Protein AF-0000000075305265 (afdb_homodimer)

Sequence (1398 aa):
TTNHLHTLHSSHLTTKARKENSKLREEAMYVAWEDLTVVIPNFGEGATKRLLNGVNGCGEPNRILAVMGPSGSGKSTLLDALAGRLAGNVVMSGKVLVNGKKRRLDFGAAAYVTQEDVLLGTLTVRESISYSAHLRLPSKLTRGEISDIVEATITDMGLQECSDRTIGNWHLRGISGGEKKRLSIALEVLTKPSLLFLDEPTSGLDSASAFFVVQILRNIASSGKTVISSIHQPSGEVFALFDDLLLLSGGETVYFGEAESATKFFGEAGFPCPSRRNPSDHFLRCVNSDFDDVTATLVESRRIQISSFSLCQLHETTNTLDPLDDTPAAEIRTTLVRKFKCSEYAAASRARIQGIALLEGIVTERKSGSQTNWWKQLRILTRRSFINMCRDLGYYWMRIAVYIVLSICVGSIFFNVGRNHTNVMNTAACGGFMAGFMTFMSIGGFQSFIEEMKVFTRERLNGYYGVAVYTVSNLLSSLPFIILMCLSTSSITIYMVKFQSGGSHFFYNCLDLIFAITTVESCMMMIASVVPNFLMGVMLGAGYIGIMVLSAGFFRFFPDLPVVFWRYPVSYINYGAWALQGAFKNEMIGVEYDSPLPLVPKMKGELILQTVLGVNPASSKWLDLAVVMMILIGYRILFFAILKFREKVFPIIHMLYTKRTLSHIRKRPSFRRMTPFPSKRYHVHHALSSQEGLNSPLHTTNHLHTLHSSHLTTKARKENSKLREEAMYVAWEDLTVVIPNFGEGATKRLLNGVNGCGEPNRILAVMGPSGSGKSTLLDALAGRLAGNVVMSGKVLVNGKKRRLDFGAAAYVTQEDVLLGTLTVRESISYSAHLRLPSKLTRGEISDIVEATITDMGLQECSDRTIGNWHLRGISGGEKKRLSIALEVLTKPSLLFLDEPTSGLDSASAFFVVQILRNIASSGKTVISSIHQPSGEVFALFDDLLLLSGGETVYFGEAESATKFFGEAGFPCPSRRNPSDHFLRCVNSDFDDVTATLVESRRIQISSFSLCQLHETTNTLDPLDDTPAAEIRTTLVRKFKCSEYAAASRARIQGIALLEGIVTERKSGSQTNWWKQLRILTRRSFINMCRDLGYYWMRIAVYIVLSICVGSIFFNVGRNHTNVMNTAACGGFMAGFMTFMSIGGFQSFIEEMKVFTRERLNGYYGVAVYTVSNLLSSLPFIILMCLSTSSITIYMVKFQSGGSHFFYNCLDLIFAITTVESCMMMIASVVPNFLMGVMLGAGYIGIMVLSAGFFRFFPDLPVVFWRYPVSYINYGAWALQGAFKNEMIGVEYDSPLPLVPKMKGELILQTVLGVNPASSKWLDLAVVMMILIGYRILFFAILKFREKVFPIIHMLYTKRTLSHIRKRPSFRRMTPFPSKRYHVHHALSSQEGLNSPLH

Secondary structure (DSSP, 8-state):
--HHHHHHHHHHHHHHHHHHHHHHHHT---EEEEEEEEEE---SSSPPEEEEEEEEEEE-TTEEEEEE-STTSSHHHHHHHHHT---TT-EEEEEEEETTEE----TTTEEEE-SS----TTSBHHHHHHHHHHHHS-TTS-HHHHHHHHHHHHHHTT-STTTTSB---SSS----HHHHHHHHHHHHHTT--SEEEEESTTTT--HHHHHHHHHHHHHHHHTT-EEEEEESS--HHHHTT-SEEEEEETTEEEEEEEHHHHHHHHHHTT-PPPTTS-HHHHHHHHH-THHHHHHHHHHHHHHHHHTTS-SSGGGTTT----GGGGS-HHHHHHHHHHHHHTSHHHHHHHHHHHHHHT----------S--S-HHHHHHHHHHHHHHHHHH-IIIIIHHHHHHHHHHHHHHHHTTT--SSTTHHHHHHHHHHHIIIIIHHGGGGGHHHHHHHHHHHHHHHHTT-S-HHHHHHHHHHHHHHHHHHHHHHHHHHHHHHHT----HHHHHHHHHHHHHHHHHHHHHHHHHHHH-SSHHHHHHHHHHHHHHHHHTTSSSS-GGGS-TEETTEEHHHH-HHHHHHHHHHHHHHTT-EEPPSSTTSPPEEHHHHIIIII---TTS-HHHHHHHHHHHHHHHHHHHHHHHHHHHHHHHHHHHHHHHHHHHHHTTSHHHH--S---------------------S--/--HHHHHHHHHHHHHHHHHHHHHHHHT---EEEEEEEEEE---SSSPPEEEEEEEEEEE-TTEEEEEE-STTSSHHHHHHHHHT---TT-EEEEEEEETTEE----TTTEEEE-SS----TTSBHHHHHHHHHHHHS-TTS-HHHHHHHHHHHHHHTT-STTTTSB---SSS----HHHHHHHHHHHHHTT--SEEEEESTTTT--HHHHHHHHHHHHHHHHTT-EEEEEESS--HHHHTT-SEEEEEETTEEEEEEEHHHHHHHHHHTT-PPPTTS-HHHHHHHHH-THHHHHHHHHHHHHHHHHTTS-SSGGGTS-----GGGGS-HHHHHHHHHHHHHTSHHHHHHHHHHHHHHT----------S--S-HHHHHHHHHHHHHHHHHH-IIIIIHHHHHHHHHHHHHHHHTTT--SSTTHHHHHHHHHHHIIIIIHHGGGGGHHHHHHHHHHHHHHHHTT-S-HHHHHHHHHHHHHHHHHHHHHHHHHHHHHHHT----HHHHHHHHHHHHHHHHHHHHHHHHHHHH-SSHHHHHHHHHHHHHHHHHTTSSSS-GGGS-TEETTEEHHHH-HHHHHHHHHHHHHHTT-EEPPSSTTSPPEEHHHHIIIII---TTS-HHHHHHHHHHHHHHHHHHHHHHHHHHHHHHHHHHHHHHHHHHHHHTTSHHHH--S------------------------

Nearest PDB structures (foldseek):
  8wto-assembly1_B  TM=7.855E-01  e=8.624E-37  Arabidopsis thaliana
  8wtm-assembly1_A  TM=7.825E-01  e=1.343E-36  Arabidopsis thaliana
  7p05-assembly1_A  TM=8.556E-01  e=1.406E-29  Saccharomyces cerevisiae S288C
  9iul-assembly1_A  TM=8.216E-01  e=2.731E-30  Candida albicans SC5314
  8wbx-assembly1_B  TM=8.881E-01  e=3.410E-26  Arabidopsis thaliana

Radius of gyration: 37.92 Å; Cα contacts (8 Å, |Δi|>4): 2151; chains: 2; bounding box: 125×160×128 Å

InterPro domains:
  IPR003439 ABC transporter-like, ATP-binding domain [PF00005] (52-203)
  IPR003439 ABC transporter-like, ATP-binding domain [PS50893] (31-275)
  IPR003593 AAA+ ATPase domain [SM00382] (61-252)
  IPR013525 ABC-2 type transporter, transmembrane domain [PF01061] (377-587)
  IPR017871 ABC transporter-like, conserved site [PS00211] (175-189)
  IPR027417 P-loop containing nucleoside triphosphate hydrolase [G3DSA:3.40.50.300] (16-269)
  IPR027417 P-loop containing nucleoside triphosphate hydrolase [SSF52540] (33-269)
  IPR043926 ABC transporter family G domain [PF19055] (232-287)
  IPR052215 Plant ABC transporter G [PTHR48042] (11-662)

Organism: NCBI:txid81985

Structure (mmCIF, N/CA/C/O backbone):
data_AF-0000000075305265-model_v1
#
loop_
_entity.id
_entity.type
_entity.pdbx_description
1 polymer 'ABC transporter domain-containing protein'
#
loop_
_atom_site.group_PDB
_atom_site.id
_atom_site.type_symbol
_atom_site.label_atom_id
_atom_site.label_alt_id
_atom_site.label_comp_id
_atom_site.label_asym_id
_atom_site.label_entity_id
_atom_site.label_seq_id
_atom_site.pdbx_PDB_ins_code
_atom_site.Cartn_x
_atom_site.Cartn_y
_atom_site.Cartn_z
_atom_site.occupancy
_atom_site.B_iso_or_equiv
_atom_site.auth_seq_id
_atom_site.auth_comp_id
_atom_site.auth_asym_id
_atom_site.auth_atom_id
_atom_site.pdbx_PDB_model_num
ATOM 1 N N . THR A 1 1 ? -64.125 41.469 0.299 1 29.23 1 THR A N 1
ATOM 2 C CA . THR A 1 1 ? -63.719 40.125 -0.119 1 29.23 1 THR A CA 1
ATOM 3 C C . THR A 1 1 ? -62.219 40.031 -0.393 1 29.23 1 THR A C 1
ATOM 5 O O . THR A 1 1 ? -61.688 38.938 -0.528 1 29.23 1 THR A O 1
ATOM 8 N N . THR A 1 2 ? -61.594 41.188 -0.633 1 38.91 2 THR A N 1
ATOM 9 C CA . THR A 1 2 ? -60.156 41.25 -0.996 1 38.91 2 THR A CA 1
ATOM 10 C C . THR A 1 2 ? -59.281 41.094 0.234 1 38.91 2 THR A C 1
ATOM 12 O O . THR A 1 2 ? -58.156 40.625 0.125 1 38.91 2 THR A O 1
ATOM 15 N N . ASN A 1 3 ? -59.75 41.531 1.461 1 41.5 3 ASN A N 1
ATOM 16 C CA . ASN A 1 3 ? -58.906 41.469 2.648 1 41.5 3 ASN A CA 1
ATOM 17 C C . ASN A 1 3 ? -58.75 40.062 3.148 1 41.5 3 ASN A C 1
ATOM 19 O O . ASN A 1 3 ? -57.844 39.75 3.938 1 41.5 3 ASN A O 1
ATOM 23 N N . HIS A 1 4 ? -59.75 39.156 2.877 1 42.22 4 HIS A N 1
ATOM 24 C CA . HIS A 1 4 ? -59.656 37.781 3.379 1 42.22 4 HIS A CA 1
ATOM 25 C C . HIS A 1 4 ? -58.625 36.969 2.619 1 42.22 4 HIS A C 1
ATOM 27 O O . HIS A 1 4 ? -58.188 35.938 3.1 1 42.22 4 HIS A O 1
ATOM 33 N N . LEU A 1 5 ? -58.312 37.406 1.33 1 42.44 5 LEU A N 1
ATOM 34 C CA . LEU A 1 5 ? -57.375 36.594 0.562 1 42.44 5 LEU A CA 1
ATOM 35 C C . LEU A 1 5 ? -55.969 36.812 1.04 1 42.44 5 LEU A C 1
ATOM 37 O O . LEU A 1 5 ? -55.125 35.906 0.967 1 42.44 5 LEU A O 1
ATOM 41 N N . HIS A 1 6 ? -55.656 38.031 1.61 1 44.06 6 HIS A N 1
ATOM 42 C CA . HIS A 1 6 ? -54.281 38.25 2.027 1 44.06 6 HIS A CA 1
ATOM 43 C C . HIS A 1 6 ? -53.938 37.5 3.307 1 44.06 6 HIS A C 1
ATOM 45 O O . HIS A 1 6 ? -52.812 37.094 3.518 1 44.06 6 HIS A O 1
ATOM 51 N N . THR A 1 7 ? -54.969 37.281 4.195 1 45.94 7 THR A N 1
ATOM 52 C CA . THR A 1 7 ? -54.688 36.594 5.457 1 45.94 7 THR A CA 1
ATOM 53 C C . THR A 1 7 ? -54.5 35.094 5.23 1 45.94 7 THR A C 1
ATOM 55 O O . THR A 1 7 ? -53.688 34.469 5.898 1 45.94 7 THR A O 1
ATOM 58 N N . LEU A 1 8 ? -55.188 34.469 4.211 1 46.34 8 LEU A N 1
ATOM 59 C CA . LEU A 1 8 ? -55.031 33.062 3.969 1 46.34 8 LEU A CA 1
ATOM 60 C C . LEU A 1 8 ? -53.688 32.75 3.324 1 46.34 8 LEU A C 1
ATOM 62 O O . LEU A 1 8 ? -53.062 31.734 3.605 1 46.34 8 LEU A O 1
ATOM 66 N N . HIS A 1 9 ? -53.219 33.719 2.463 1 47 9 HIS A N 1
ATOM 67 C CA . HIS A 1 9 ? -51.906 33.5 1.849 1 47 9 HIS A CA 1
ATOM 68 C C . HIS A 1 9 ? -50.781 33.625 2.871 1 47 9 HIS A C 1
ATOM 70 O O . HIS A 1 9 ? -49.781 32.906 2.826 1 47 9 HIS A O 1
ATOM 76 N N . SER A 1 10 ? -51 34.531 3.865 1 46.38 10 SER A N 1
ATOM 77 C CA . SER A 1 10 ? -50 34.688 4.902 1 46.38 10 SER A CA 1
ATOM 78 C C . SER A 1 10 ? -50 33.531 5.875 1 46.38 10 SER A C 1
ATOM 80 O O . SER A 1 10 ? -48.938 33.062 6.32 1 46.38 10 SER A O 1
ATOM 82 N N . SER A 1 11 ? -51.188 32.938 6.133 1 49.69 11 SER A N 1
ATOM 83 C CA . SER A 1 11 ? -51.25 31.781 7.027 1 49.69 11 SER A CA 1
ATOM 84 C C . SER A 1 11 ? -50.688 30.531 6.379 1 49.69 11 SER A C 1
ATOM 86 O O . SER A 1 11 ? -50.031 29.719 7.043 1 49.69 11 SER A O 1
ATOM 88 N N . HIS A 1 12 ? -50.875 30.391 5.074 1 51.62 12 HIS A N 1
ATOM 89 C CA . HIS A 1 12 ? -50.312 29.234 4.379 1 51.62 12 HIS A CA 1
ATOM 90 C C . HIS A 1 12 ? -48.781 29.344 4.285 1 51.62 12 HIS A C 1
ATOM 92 O O . HIS A 1 12 ? -48.094 28.344 4.406 1 51.62 12 HIS A O 1
ATOM 98 N N . LEU A 1 13 ? -48.344 30.578 4.062 1 47.66 13 LEU A N 1
ATOM 99 C CA . LEU A 1 13 ? -46.906 30.766 4.035 1 47.66 13 LEU A CA 1
ATOM 100 C C . LEU A 1 13 ? -46.281 30.562 5.422 1 47.66 13 LEU A C 1
ATOM 102 O O . LEU A 1 13 ? -45.219 29.984 5.559 1 47.66 13 LEU A O 1
ATOM 106 N N . THR A 1 14 ? -47.031 31.016 6.441 1 49.75 14 THR A N 1
ATOM 107 C CA . THR A 1 14 ? -46.562 30.812 7.805 1 49.75 14 THR A CA 1
ATOM 108 C C . THR A 1 14 ? -46.656 29.344 8.203 1 49.75 14 THR A C 1
ATOM 110 O O . THR A 1 14 ? -45.812 28.828 8.914 1 49.75 14 THR A O 1
ATOM 113 N N . THR A 1 15 ? -47.656 28.688 7.738 1 50.25 15 THR A N 1
ATOM 114 C CA . THR A 1 15 ? -47.781 27.281 8.07 1 50.25 15 THR A CA 1
ATOM 115 C C . THR A 1 15 ? -46.75 26.453 7.324 1 50.25 15 THR A C 1
ATOM 117 O O . THR A 1 15 ? -46.219 25.469 7.852 1 50.25 15 THR A O 1
ATOM 120 N N . LYS A 1 16 ? -46.469 26.844 6.066 1 47.97 16 LYS A N 1
ATOM 121 C CA . LYS A 1 16 ? -45.406 26.172 5.32 1 47.97 16 LYS A CA 1
ATOM 122 C C . LYS A 1 16 ? -44.031 26.469 5.914 1 47.97 16 LYS A C 1
ATOM 124 O O . LYS A 1 16 ? -43.188 25.562 6.023 1 47.97 16 LYS A O 1
ATOM 129 N N . ALA A 1 17 ? -43.812 27.766 6.266 1 45.06 17 ALA A N 1
ATOM 130 C CA . ALA A 1 17 ? -42.562 28.109 6.957 1 45.06 17 ALA A CA 1
ATOM 131 C C . ALA A 1 17 ? -42.5 27.422 8.312 1 45.06 17 ALA A C 1
ATOM 133 O O . ALA A 1 17 ? -41.438 26.922 8.695 1 45.06 17 ALA A O 1
ATOM 134 N N . ARG A 1 18 ? -43.562 27.406 9.023 1 47.66 18 ARG A N 1
ATOM 135 C CA . ARG A 1 18 ? -43.594 26.688 10.289 1 47.66 18 ARG A CA 1
ATOM 136 C C . ARG A 1 18 ? -43.406 25.188 10.055 1 47.66 18 ARG A C 1
ATOM 138 O O . ARG A 1 18 ? -42.75 24.516 10.844 1 47.66 18 ARG A O 1
ATOM 145 N N . LYS A 1 19 ? -44.094 24.656 9.023 1 48.81 19 LYS A N 1
ATOM 146 C CA . LYS A 1 19 ? -43.906 23.25 8.695 1 48.81 19 LYS A CA 1
ATOM 147 C C . LYS A 1 19 ? -42.5 22.953 8.227 1 48.81 19 LYS A C 1
ATOM 149 O O . LYS A 1 19 ? -41.906 21.922 8.578 1 48.81 19 LYS A O 1
ATOM 154 N N . GLU A 1 20 ? -42.062 23.812 7.309 1 47.56 20 GLU A N 1
ATOM 155 C CA . GLU A 1 20 ? -40.656 23.672 6.895 1 47.56 20 GLU A CA 1
ATOM 156 C C . GLU A 1 20 ? -39.719 23.812 8.078 1 47.56 20 GLU A C 1
ATOM 158 O O . GLU A 1 20 ? -38.75 23.078 8.203 1 47.56 20 GLU A O 1
ATOM 163 N N . ASN A 1 21 ? -39.969 24.938 8.898 1 46.03 21 ASN A N 1
ATOM 164 C CA . ASN A 1 21 ? -39.219 25.078 10.141 1 46.03 21 ASN A CA 1
ATOM 165 C C . ASN A 1 21 ? -39.469 23.891 11.062 1 46.03 21 ASN A C 1
ATOM 167 O O . ASN A 1 21 ? -38.531 23.453 11.773 1 46.03 21 ASN A O 1
ATOM 171 N N . SER A 1 22 ? -40.688 23.5 11.125 1 48.56 22 SER A N 1
ATOM 172 C CA . SER A 1 22 ? -40.969 22.328 11.953 1 48.56 22 SER A CA 1
ATOM 173 C C . SER A 1 22 ? -40.281 21.094 11.414 1 48.56 22 SER A C 1
ATOM 175 O O . SER A 1 22 ? -39.781 20.266 12.18 1 48.56 22 SER A O 1
ATOM 177 N N . LYS A 1 23 ? -40.344 20.984 10.156 1 48.91 23 LYS A N 1
ATOM 178 C CA . LYS A 1 23 ? -39.688 19.844 9.531 1 48.91 23 LYS A CA 1
ATOM 179 C C . LYS A 1 23 ? -38.156 19.938 9.727 1 48.91 23 LYS A C 1
ATOM 181 O O . LYS A 1 23 ? -37.5 18.938 9.93 1 48.91 23 LYS A O 1
ATOM 186 N N . LEU A 1 24 ? -37.688 21.125 9.531 1 49.22 24 LEU A N 1
ATOM 187 C CA . LEU A 1 24 ? -36.281 21.312 9.789 1 49.22 24 LEU A CA 1
ATOM 188 C C . LEU A 1 24 ? -35.938 20.938 11.227 1 49.22 24 LEU A C 1
ATOM 190 O O . LEU A 1 24 ? -34.875 20.375 11.484 1 49.22 24 LEU A O 1
ATOM 194 N N . ARG A 1 25 ? -36.844 21.422 12.203 1 48.56 25 ARG A N 1
ATOM 195 C CA . ARG A 1 25 ? -36.656 21.062 13.602 1 48.56 25 ARG A CA 1
ATOM 196 C C . ARG A 1 25 ? -36.812 19.547 13.789 1 48.56 25 ARG A C 1
ATOM 198 O O . ARG A 1 25 ? -36.188 18.969 14.664 1 48.56 25 ARG A O 1
ATOM 205 N N . GLU A 1 26 ? -37.594 18.984 13.008 1 53.38 26 GLU A N 1
ATOM 206 C CA . GLU A 1 26 ? -37.875 17.562 13.172 1 53.38 26 GLU A CA 1
ATOM 207 C C . GLU A 1 26 ? -36.688 16.703 12.742 1 53.38 26 GLU A C 1
ATOM 209 O O . GLU A 1 26 ? -36.5 15.594 13.242 1 53.38 26 GLU A O 1
ATOM 214 N N . GLU A 1 27 ? -35.719 17.203 12 1 66.44 27 GLU A N 1
ATOM 215 C CA . GLU A 1 27 ? -34.688 16.328 11.492 1 66.44 27 GLU A CA 1
ATOM 216 C C . GLU A 1 27 ? -33.344 16.609 12.195 1 66.44 27 GLU A C 1
ATOM 218 O O . GLU A 1 27 ? -32.344 15.969 11.898 1 66.44 27 GLU A O 1
ATOM 223 N N . ALA A 1 28 ? -33.531 17.344 13.289 1 78.88 28 ALA A N 1
ATOM 224 C CA . ALA A 1 28 ? -32.312 17.688 14.008 1 78.88 28 ALA A CA 1
ATOM 225 C C . ALA A 1 28 ? -31.922 16.609 15.008 1 78.88 28 ALA A C 1
ATOM 227 O O . ALA A 1 28 ? -32.812 16 15.633 1 78.88 28 ALA A O 1
ATOM 228 N N . MET A 1 29 ? -30.688 16.203 14.984 1 85.81 29 MET A N 1
ATOM 229 C CA . MET A 1 29 ? -30.203 15.188 15.906 1 85.81 29 MET A CA 1
ATOM 230 C C . MET A 1 29 ? -29.203 15.781 16.891 1 85.81 29 MET A C 1
ATOM 232 O O . MET A 1 29 ? -28.234 16.422 16.5 1 85.81 29 MET A O 1
ATOM 236 N N . TYR A 1 30 ? -29.594 15.609 18.188 1 89.31 30 TYR A N 1
ATOM 237 C CA . TYR A 1 30 ? -28.703 16.016 19.266 1 89.31 30 TYR A CA 1
ATOM 238 C C . TYR A 1 30 ? -27.938 14.812 19.812 1 89.31 30 TYR A C 1
ATOM 240 O O . TYR A 1 30 ? -28.484 13.711 19.938 1 89.31 30 TYR A O 1
ATOM 248 N N . VAL A 1 31 ? -26.672 15.008 19.969 1 91.38 31 VAL A N 1
ATOM 249 C CA . VAL A 1 31 ? -25.859 13.93 20.531 1 91.38 31 VAL A CA 1
ATOM 250 C C . VAL A 1 31 ? -25.172 14.406 21.812 1 91.38 31 VAL A C 1
ATOM 252 O O . VAL A 1 31 ? -24.672 15.523 21.875 1 91.38 31 VAL A O 1
ATOM 255 N N . ALA A 1 32 ? -25.297 13.656 22.859 1 92.88 32 ALA A N 1
ATOM 256 C CA . ALA A 1 32 ? -24.625 13.93 24.125 1 92.88 32 ALA A CA 1
ATOM 257 C C . ALA A 1 32 ? -23.953 12.68 24.672 1 92.88 32 ALA A C 1
ATOM 259 O O . ALA A 1 32 ? -24.406 11.562 24.406 1 92.88 32 ALA A O 1
ATOM 260 N N . TRP A 1 33 ? -22.891 12.805 25.281 1 92.88 33 TRP A N 1
ATOM 261 C CA . TRP A 1 33 ? -22.203 11.688 25.922 1 92.88 33 TRP A CA 1
ATOM 262 C C . TRP A 1 33 ? -21.766 12.07 27.328 1 92.88 33 TRP A C 1
ATOM 264 O O . TRP A 1 33 ? -21.344 13.203 27.578 1 92.88 33 TRP A O 1
ATOM 274 N N . GLU A 1 34 ? -21.953 11.125 28.203 1 91.5 34 GLU A N 1
ATOM 275 C CA . GLU A 1 34 ? -21.656 11.336 29.609 1 91.5 34 GLU A CA 1
ATOM 276 C C . GLU A 1 34 ? -20.703 10.266 30.141 1 91.5 34 GLU A C 1
ATOM 278 O O . GLU A 1 34 ? -21 9.07 30.047 1 91.5 34 GLU A O 1
ATOM 283 N N . ASP A 1 35 ? -19.625 10.781 30.703 1 90.75 35 ASP A N 1
ATOM 284 C CA . ASP A 1 35 ? -18.641 9.938 31.359 1 90.75 35 ASP A CA 1
ATOM 285 C C . ASP A 1 35 ? -18.203 8.789 30.453 1 90.75 35 ASP A C 1
ATOM 287 O O . ASP A 1 35 ? -18.234 7.621 30.859 1 90.75 35 ASP A O 1
ATOM 291 N N . LEU A 1 36 ? -17.938 9.141 29.312 1 91.75 36 LEU A N 1
ATOM 292 C CA . LEU A 1 36 ? -17.5 8.141 28.344 1 91.75 36 LEU A CA 1
ATOM 293 C C . LEU A 1 36 ? -16.078 7.676 28.625 1 91.75 36 LEU A C 1
ATOM 295 O O . LEU A 1 36 ? -15.148 8.484 28.625 1 91.75 36 LEU A O 1
ATOM 299 N N . THR A 1 37 ? -15.898 6.441 28.953 1 91.06 37 THR A N 1
ATOM 300 C CA . THR A 1 37 ? -14.602 5.848 29.25 1 91.06 37 THR A CA 1
ATOM 301 C C . THR A 1 37 ? -14.336 4.637 28.359 1 91.06 37 THR A C 1
ATOM 303 O O . THR A 1 37 ? -15.203 3.777 28.203 1 91.06 37 THR A O 1
ATOM 306 N N . VAL A 1 38 ? -13.266 4.695 27.672 1 89.38 38 VAL A N 1
ATOM 307 C CA . VAL A 1 38 ? -12.859 3.604 26.797 1 89.38 38 VAL A CA 1
ATOM 308 C C . VAL A 1 38 ? -11.531 3.029 27.281 1 89.38 38 VAL A C 1
ATOM 310 O O . VAL A 1 38 ? -10.555 3.762 27.438 1 89.38 38 VAL A O 1
ATOM 313 N N . VAL A 1 39 ? -11.484 1.7 27.547 1 85.75 39 VAL A N 1
ATOM 314 C CA . VAL A 1 39 ? -10.297 1.062 28.094 1 85.75 39 VAL A CA 1
ATOM 315 C C . VAL A 1 39 ? -9.922 -0.157 27.25 1 85.75 39 VAL A C 1
ATOM 317 O O . VAL A 1 39 ? -10.797 -0.81 26.672 1 85.75 39 VAL A O 1
ATOM 320 N N . ILE A 1 40 ? -8.609 -0.335 27.016 1 79.5 40 ILE A N 1
ATOM 321 C CA . ILE A 1 40 ? -8.094 -1.572 26.453 1 79.5 40 ILE A CA 1
ATOM 322 C C . ILE A 1 40 ? -7.723 -2.547 27.562 1 79.5 40 ILE A C 1
ATOM 324 O O . ILE A 1 40 ? -6.793 -2.299 28.328 1 79.5 40 ILE A O 1
ATOM 328 N N . PRO A 1 41 ? -8.445 -3.588 27.562 1 71.38 41 PRO A N 1
ATOM 329 C CA . PRO A 1 41 ? -8.188 -4.523 28.656 1 71.38 41 PRO A CA 1
ATOM 330 C C . PRO A 1 41 ? -6.879 -5.293 28.484 1 71.38 41 PRO A C 1
ATOM 332 O O . PRO A 1 41 ? -6.523 -5.66 27.359 1 71.38 41 PRO A O 1
ATOM 335 N N . ASN A 1 42 ? -5.852 -5.035 29.188 1 65.25 42 ASN A N 1
ATOM 336 C CA . ASN A 1 42 ? -4.668 -5.883 29.203 1 65.25 42 ASN A CA 1
ATOM 337 C C . ASN A 1 42 ? -4.809 -7.027 30.203 1 65.25 42 ASN A C 1
ATOM 339 O O . ASN A 1 42 ? -5 -6.797 31.391 1 65.25 42 ASN A O 1
ATOM 343 N N . PHE A 1 43 ? -5.156 -8.227 29.781 1 55.97 43 PHE A N 1
ATOM 344 C CA . PHE A 1 43 ? -5.336 -9.375 30.656 1 55.97 43 PHE A CA 1
ATOM 345 C C . PHE A 1 43 ? -4.023 -9.75 31.344 1 55.97 43 PHE A C 1
ATOM 347 O O . PHE A 1 43 ? -4.012 -10.547 32.281 1 55.97 43 PHE A O 1
ATOM 354 N N . GLY A 1 44 ? -2.936 -9.344 30.859 1 52.31 44 GLY A N 1
ATOM 355 C CA . GLY A 1 44 ? -1.717 -9.68 31.578 1 52.31 44 GLY A CA 1
ATOM 356 C C . GLY A 1 44 ? -1.428 -8.742 32.719 1 52.31 44 GLY A C 1
ATOM 357 O O . GLY A 1 44 ? -2.338 -8.094 33.25 1 52.31 44 GLY A O 1
ATOM 358 N N . GLU A 1 45 ? -0.329 -8.797 33.375 1 55.88 45 GLU A N 1
ATOM 359 C CA . GLU A 1 45 ? 0.146 -8.031 34.5 1 55.88 45 GLU A CA 1
ATOM 360 C C . GLU A 1 45 ? 0.291 -6.555 34.156 1 55.88 45 GLU A C 1
ATOM 362 O O . GLU A 1 45 ? 0.61 -5.738 35.031 1 55.88 45 GLU A O 1
ATOM 367 N N . GLY A 1 46 ? -0.017 -6.262 32.969 1 54.69 46 GLY A N 1
ATOM 368 C CA . GLY A 1 46 ? 0.262 -4.875 32.625 1 54.69 46 GLY A CA 1
ATOM 369 C C . GLY A 1 46 ? -0.925 -3.957 32.844 1 54.69 46 GLY A C 1
ATOM 370 O O . GLY A 1 46 ? -2.041 -4.422 33.094 1 54.69 46 GLY A O 1
ATOM 371 N N . ALA A 1 47 ? -0.643 -2.725 33.156 1 59.78 47 ALA A N 1
ATOM 372 C CA . ALA A 1 47 ? -1.636 -1.698 33.469 1 59.78 47 ALA A CA 1
ATOM 373 C C . ALA A 1 47 ? -2.619 -1.521 32.312 1 59.78 47 ALA A C 1
ATOM 375 O O . ALA A 1 47 ? -2.246 -1.66 31.156 1 59.78 47 ALA A O 1
ATOM 376 N N . THR A 1 48 ? -3.893 -1.618 32.625 1 69.62 48 THR A N 1
ATOM 377 C CA . THR A 1 48 ? -4.969 -1.297 31.688 1 69.62 48 THR A CA 1
ATOM 378 C C . THR A 1 48 ? -4.766 0.087 31.078 1 69.62 48 THR A C 1
ATOM 380 O O . THR A 1 48 ? -4.398 1.031 31.781 1 69.62 48 THR A O 1
ATOM 383 N N . LYS A 1 49 ? -4.594 0.173 29.781 1 77.56 49 LYS A N 1
ATOM 384 C CA . LYS A 1 49 ? -4.406 1.46 29.109 1 77.56 49 LYS A CA 1
ATOM 385 C C . LYS A 1 49 ? -5.75 2.143 28.844 1 77.56 49 LYS A C 1
ATOM 387 O O . LYS A 1 49 ? -6.629 1.566 28.203 1 77.56 49 LYS A O 1
ATOM 392 N N . ARG A 1 50 ? -5.945 3.264 29.609 1 81.81 50 ARG A N 1
ATOM 393 C CA . ARG A 1 50 ? -7.152 4.055 29.391 1 81.81 50 ARG A CA 1
ATOM 394 C C . ARG A 1 50 ? -6.992 4.996 28.203 1 81.81 50 ARG A C 1
ATOM 396 O O . ARG A 1 50 ? -6.09 5.832 28.188 1 81.81 50 ARG A O 1
ATOM 403 N N . LEU A 1 51 ? -7.801 4.824 27.219 1 86 51 LEU A N 1
ATOM 404 C CA . LEU A 1 51 ? -7.766 5.691 26.047 1 86 51 LEU A CA 1
ATOM 405 C C . LEU A 1 51 ? -8.586 6.957 26.281 1 86 51 LEU A C 1
ATOM 407 O O . LEU A 1 51 ? -8.156 8.055 25.906 1 86 51 LEU A O 1
ATOM 411 N N . LEU A 1 52 ? -9.773 6.805 26.812 1 92.12 52 LEU A N 1
ATOM 412 C CA . LEU A 1 52 ? -10.633 7.906 27.219 1 92.12 52 LEU A CA 1
ATOM 413 C C . LEU A 1 52 ? -11.039 7.766 28.688 1 92.12 52 LEU A C 1
ATOM 415 O O . LEU A 1 52 ? -11.305 6.656 29.156 1 92.12 52 LEU A O 1
ATOM 419 N N . ASN A 1 53 ? -11 8.914 29.391 1 91.69 53 ASN A N 1
ATOM 420 C CA . ASN A 1 53 ? -11.297 8.898 30.812 1 91.69 53 ASN A CA 1
ATOM 421 C C . ASN A 1 53 ? -12.422 9.859 31.172 1 91.69 53 ASN A C 1
ATOM 423 O O . ASN A 1 53 ? -12.172 10.984 31.594 1 91.69 53 ASN A O 1
ATOM 427 N N . GLY A 1 54 ? -13.57 9.383 31.141 1 90.19 54 GLY A N 1
ATOM 428 C CA . GLY A 1 54 ? -14.734 10.133 31.594 1 90.19 54 GLY A CA 1
ATOM 429 C C . GLY A 1 54 ? -14.945 11.422 30.828 1 90.19 54 GLY A C 1
ATOM 430 O O . GLY A 1 54 ? -15.062 12.492 31.422 1 90.19 54 GLY A O 1
ATOM 431 N N . VAL A 1 55 ? -15.023 11.352 29.562 1 93.62 55 VAL A N 1
ATOM 432 C CA . VAL A 1 55 ? -15.164 12.516 28.703 1 93.62 55 VAL A CA 1
ATOM 433 C C . VAL A 1 55 ? -16.641 12.875 28.547 1 93.62 55 VAL A C 1
ATOM 435 O O . VAL A 1 55 ? -17.484 11.992 28.375 1 93.62 55 VAL A O 1
ATOM 438 N N . ASN A 1 56 ? -16.938 14.141 28.781 1 93.5 56 ASN A N 1
ATOM 439 C CA . ASN A 1 56 ? -18.297 14.664 28.609 1 93.5 56 ASN A CA 1
ATOM 440 C C . ASN A 1 56 ? -18.359 15.688 27.484 1 93.5 56 ASN A C 1
ATOM 442 O O . ASN A 1 56 ? -17.375 16.375 27.203 1 93.5 56 ASN A O 1
ATOM 446 N N . GLY A 1 57 ? -19.453 15.734 26.781 1 93.94 57 GLY A N 1
ATOM 447 C CA . GLY A 1 57 ? -19.641 16.703 25.719 1 93.94 57 GLY A CA 1
ATOM 448 C C . GLY A 1 57 ? -20.969 16.531 24.984 1 93.94 57 GLY A C 1
ATOM 449 O O . GLY A 1 57 ? -21.781 15.68 25.359 1 93.94 57 GLY A O 1
ATOM 450 N N . CYS A 1 58 ? -21.188 17.422 24.141 1 94.56 58 CYS A N 1
ATOM 451 C CA . CYS A 1 58 ? -22.422 17.328 23.359 1 94.56 58 CYS A CA 1
ATOM 452 C C . CYS A 1 58 ? -22.25 18 22 1 94.56 58 CYS A C 1
ATOM 454 O O . CYS A 1 58 ? -21.344 18.797 21.797 1 94.56 58 CYS A O 1
ATOM 456 N N . GLY A 1 59 ? -23.031 17.562 21.078 1 93.88 59 GLY A N 1
ATOM 457 C CA . GLY A 1 59 ? -23.188 18.156 19.75 1 93.88 59 GLY A CA 1
ATOM 458 C C . GLY A 1 59 ? -24.609 18.609 19.469 1 93.88 59 GLY A C 1
ATOM 459 O O . GLY A 1 59 ? -25.562 17.875 19.75 1 93.88 59 GLY A O 1
ATOM 460 N N . GLU A 1 60 ? -24.688 19.812 19.016 1 93 60 GLU A N 1
ATOM 461 C CA . GLU A 1 60 ? -26 20.406 18.734 1 93 60 GLU A CA 1
ATOM 462 C C . GLU A 1 60 ? -26.156 20.719 17.25 1 93 60 GLU A C 1
ATOM 464 O O . GLU A 1 60 ? -25.172 20.953 16.562 1 93 60 GLU A O 1
ATOM 469 N N . PRO A 1 61 ? -27.406 20.703 16.828 1 92.31 61 PRO A N 1
ATOM 470 C CA . PRO A 1 61 ? -27.656 21.062 15.43 1 92.31 61 PRO A CA 1
ATOM 471 C C . PRO A 1 61 ? -27.312 22.516 15.125 1 92.31 61 PRO A C 1
ATOM 473 O O . PRO A 1 61 ? -27.406 23.375 16.016 1 92.31 61 PRO A O 1
ATOM 476 N N . ASN A 1 62 ? -26.875 22.828 13.922 1 91.75 62 ASN A N 1
ATOM 477 C CA . ASN A 1 62 ? -26.531 24.156 13.422 1 91.75 62 ASN A CA 1
ATOM 478 C C . ASN A 1 62 ? -25.203 24.641 13.992 1 91.75 62 ASN A C 1
ATOM 480 O O . ASN A 1 62 ? -24.922 25.844 13.984 1 91.75 62 ASN A O 1
ATOM 484 N N . ARG A 1 63 ? -24.516 23.672 14.594 1 92.69 63 ARG A N 1
ATOM 485 C CA . ARG A 1 63 ? -23.203 24.016 15.141 1 92.69 63 ARG A CA 1
ATOM 486 C C . ARG A 1 63 ? -22.172 22.984 14.727 1 92.69 63 ARG A C 1
ATOM 488 O O . ARG A 1 63 ? -22.5 21.812 14.516 1 92.69 63 ARG A O 1
ATOM 495 N N . ILE A 1 64 ? -21.016 23.438 14.562 1 95.5 64 ILE A N 1
ATOM 496 C CA . ILE A 1 64 ? -19.906 22.547 14.219 1 95.5 64 ILE A CA 1
ATOM 497 C C . ILE A 1 64 ? -18.953 22.453 15.398 1 95.5 64 ILE A C 1
ATOM 499 O O . ILE A 1 64 ? -18.469 23.453 15.914 1 95.5 64 ILE A O 1
ATOM 503 N N . LEU A 1 65 ? -18.75 21.219 15.883 1 97 65 LEU A N 1
ATOM 504 C CA . LEU A 1 65 ? -17.875 20.938 17.016 1 97 65 LEU A CA 1
ATOM 505 C C . LEU A 1 65 ? -16.5 20.453 16.547 1 97 65 LEU A C 1
ATOM 507 O O . LEU A 1 65 ? -16.422 19.516 15.734 1 97 65 LEU A O 1
ATOM 511 N N . ALA A 1 66 ? -15.445 21.094 16.984 1 96.5 66 ALA A N 1
ATOM 512 C CA . ALA A 1 66 ? -14.078 20.672 16.688 1 96.5 66 ALA A CA 1
ATOM 513 C C . ALA A 1 66 ? -13.484 19.891 17.875 1 96.5 66 ALA A C 1
ATOM 515 O O . ALA A 1 66 ? -13.492 20.375 19 1 96.5 66 ALA A O 1
ATOM 516 N N . VAL A 1 67 ? -13.102 18.703 17.625 1 96.5 67 VAL A N 1
ATOM 517 C CA . VAL A 1 67 ? -12.359 17.922 18.609 1 96.5 67 VAL A CA 1
ATOM 518 C C . VAL A 1 67 ? -10.867 18.031 18.344 1 96.5 67 VAL A C 1
ATOM 520 O O . VAL A 1 67 ? -10.375 17.562 17.312 1 96.5 67 VAL A O 1
ATOM 523 N N . MET A 1 68 ? -10.18 18.672 19.234 1 93.94 68 MET A N 1
ATOM 524 C CA . MET A 1 68 ? -8.75 18.922 19.047 1 93.94 68 MET A CA 1
ATOM 525 C C . MET A 1 68 ? -7.93 18.297 20.156 1 93.94 68 MET A C 1
ATOM 527 O O . MET A 1 68 ? -8.445 18.031 21.25 1 93.94 68 MET A O 1
ATOM 531 N N . GLY A 1 69 ? -6.707 18.016 19.922 1 89.56 69 GLY A N 1
ATOM 532 C CA . GLY A 1 69 ? -5.77 17.422 20.859 1 89.56 69 GLY A CA 1
ATOM 533 C C . GLY A 1 69 ? -4.523 16.859 20.188 1 89.56 69 GLY A C 1
ATOM 534 O O . GLY A 1 69 ? -4.484 16.719 18.969 1 89.56 69 GLY A O 1
ATOM 535 N N . PRO A 1 70 ? -3.588 16.656 21.031 1 85.81 70 PRO A N 1
ATOM 536 C CA . PRO A 1 70 ? -2.367 16.062 20.484 1 85.81 70 PRO A CA 1
ATOM 537 C C . PRO A 1 70 ? -2.578 14.625 20 1 85.81 70 PRO A C 1
ATOM 539 O O . PRO A 1 70 ? -3.668 14.07 20.156 1 85.81 70 PRO A O 1
ATOM 542 N N . SER A 1 71 ? -1.535 14.117 19.297 1 79.12 71 SER A N 1
ATOM 543 C CA . SER A 1 71 ? -1.628 12.75 18.797 1 79.12 71 SER A CA 1
ATOM 544 C C . SER A 1 71 ? -1.769 11.758 19.938 1 79.12 71 SER A C 1
ATOM 546 O O . SER A 1 71 ? -1.07 11.859 20.953 1 79.12 71 SER A O 1
ATOM 548 N N . GLY A 1 72 ? -2.701 10.852 19.891 1 78.62 72 GLY A N 1
ATOM 549 C CA . GLY A 1 72 ? -2.916 9.828 20.906 1 78.62 72 GLY A CA 1
ATOM 550 C C . GLY A 1 72 ? -3.818 10.289 22.031 1 78.62 72 GLY A C 1
ATOM 551 O O . GLY A 1 72 ? -3.922 9.625 23.062 1 78.62 72 GLY A O 1
ATOM 552 N N . SER A 1 73 ? -4.379 11.438 21.844 1 85.38 73 SER A N 1
ATOM 553 C CA . SER A 1 73 ? -5.223 11.969 22.906 1 85.38 73 SER A CA 1
ATOM 554 C C . SER A 1 73 ? -6.582 11.273 22.938 1 85.38 73 SER A C 1
ATOM 556 O O . SER A 1 73 ? -7.34 11.43 23.906 1 85.38 73 SER A O 1
ATOM 558 N N . GLY A 1 74 ? -6.93 10.516 21.906 1 88.75 74 GLY A N 1
ATOM 559 C CA . GLY A 1 74 ? -8.188 9.781 21.906 1 88.75 74 GLY A CA 1
ATOM 560 C C . GLY A 1 74 ? -9.227 10.391 20.984 1 88.75 74 GLY A C 1
ATOM 561 O O . GLY A 1 74 ? -10.414 10.086 21.094 1 88.75 74 GLY A O 1
ATOM 562 N N . LYS A 1 75 ? -8.844 11.289 20.094 1 92.31 75 LYS A N 1
ATOM 563 C CA . LYS A 1 75 ? -9.789 11.961 19.203 1 92.31 75 LYS A CA 1
ATOM 564 C C . LYS A 1 75 ? -10.555 10.953 18.359 1 92.31 75 LYS A C 1
ATOM 566 O O . LYS A 1 75 ? -11.789 10.984 18.312 1 92.31 75 LYS A O 1
ATOM 571 N N . SER A 1 76 ? -9.828 10.055 17.672 1 90.19 76 SER A N 1
ATOM 572 C CA . SER A 1 76 ? -10.461 9.062 16.812 1 90.19 76 SER A CA 1
ATOM 573 C C . SER A 1 76 ? -11.258 8.047 17.625 1 90.19 76 SER A C 1
ATOM 575 O O . SER A 1 76 ? -12.312 7.582 17.172 1 90.19 76 SER A O 1
ATOM 577 N N . THR A 1 77 ? -10.797 7.691 18.812 1 89.81 77 THR A N 1
ATOM 578 C CA . THR A 1 77 ? -11.508 6.766 19.688 1 89.81 77 THR A CA 1
ATOM 579 C C . THR A 1 77 ? -12.852 7.352 20.125 1 89.81 77 THR A C 1
ATOM 581 O O . THR A 1 77 ? -13.844 6.637 20.219 1 89.81 77 THR A O 1
ATOM 584 N N . LEU A 1 78 ? -12.797 8.617 20.422 1 93.69 78 LEU A N 1
ATOM 585 C CA . LEU A 1 78 ? -14.039 9.281 20.812 1 93.69 78 LEU A CA 1
ATOM 586 C C . LEU A 1 78 ? -15.047 9.258 19.672 1 93.69 78 LEU A C 1
ATOM 588 O O . LEU A 1 78 ? -16.219 8.922 19.875 1 93.69 78 LEU A O 1
ATOM 592 N N . LEU A 1 79 ? -14.594 9.625 18.453 1 92.81 79 LEU A N 1
ATOM 593 C CA . LEU A 1 79 ? -15.492 9.625 17.297 1 92.81 79 LEU A CA 1
ATOM 594 C C . LEU A 1 79 ? -16.016 8.227 17.016 1 92.81 79 LEU A C 1
ATOM 596 O O . LEU A 1 79 ? -17.188 8.047 16.703 1 92.81 79 LEU A O 1
ATOM 600 N N . ASP A 1 80 ? -15.125 7.234 17.141 1 88.88 80 ASP A N 1
ATOM 601 C CA . ASP A 1 80 ? -15.531 5.852 16.922 1 88.88 80 ASP A CA 1
ATOM 602 C C . ASP A 1 80 ? -16.531 5.402 17.984 1 88.88 80 ASP A C 1
ATOM 604 O O . ASP A 1 80 ? -17.453 4.637 17.688 1 88.88 80 ASP A O 1
ATOM 608 N N . ALA A 1 81 ? -16.328 5.82 19.156 1 87.88 81 ALA A N 1
ATOM 609 C CA . ALA A 1 81 ? -17.234 5.477 20.25 1 87.88 81 ALA A CA 1
ATOM 610 C C . ALA A 1 81 ? -18.609 6.094 20.031 1 87.88 81 ALA A C 1
ATOM 612 O O . ALA A 1 81 ? -19.641 5.449 20.281 1 87.88 81 ALA A O 1
ATOM 613 N N . LEU A 1 82 ? -18.594 7.293 19.609 1 89.81 82 LEU A N 1
ATOM 614 C CA . LEU A 1 82 ? -19.859 7.984 19.375 1 89.81 82 LEU A CA 1
ATOM 615 C C . LEU A 1 82 ? -20.594 7.379 18.188 1 89.81 82 LEU A C 1
ATOM 617 O O . LEU A 1 82 ? -21.828 7.305 18.188 1 89.81 82 LEU A O 1
ATOM 621 N N . ALA A 1 83 ? -19.828 6.992 17.156 1 86.69 83 ALA A N 1
ATOM 622 C CA . ALA A 1 83 ? -20.422 6.438 15.945 1 86.69 83 ALA A CA 1
ATOM 623 C C . ALA A 1 83 ? -20.75 4.953 16.125 1 86.69 83 ALA A C 1
ATOM 625 O O . ALA A 1 83 ? -21.375 4.34 15.258 1 86.69 83 ALA A O 1
ATOM 626 N N . GLY A 1 84 ? -20.328 4.375 17.156 1 79.38 84 GLY A N 1
ATOM 627 C CA . GLY A 1 84 ? -20.562 2.963 17.391 1 79.38 84 GLY A CA 1
ATOM 628 C C . GLY A 1 84 ? -19.688 2.059 16.547 1 79.38 84 GLY A C 1
ATOM 629 O O . GLY A 1 84 ? -20.141 1.01 16.078 1 79.38 84 GLY A O 1
ATOM 630 N N . ARG A 1 85 ? -18.516 2.531 16.234 1 78.94 85 ARG A N 1
ATOM 631 C CA . ARG A 1 85 ? -17.594 1.784 15.383 1 78.94 85 ARG A CA 1
ATOM 632 C C . ARG A 1 85 ? -16.359 1.342 16.156 1 78.94 85 ARG A C 1
ATOM 634 O O . ARG A 1 85 ? -15.266 1.232 15.602 1 78.94 85 ARG A O 1
ATOM 641 N N . LEU A 1 86 ? -16.484 1.186 17.375 1 77.69 86 LEU A N 1
ATOM 642 C CA . LEU A 1 86 ? -15.32 0.799 18.172 1 77.69 86 LEU A CA 1
ATOM 643 C C . LEU A 1 86 ? -14.906 -0.634 17.875 1 77.69 86 LEU A C 1
ATOM 645 O O . LEU A 1 86 ? -15.75 -1.488 17.594 1 77.69 86 LEU A O 1
ATOM 649 N N . ALA A 1 87 ? -13.594 -0.754 17.938 1 69 87 ALA A N 1
ATOM 650 C CA . ALA A 1 87 ? -13.031 -2.078 17.688 1 69 87 ALA A CA 1
ATOM 651 C C . ALA A 1 87 ? -13.461 -3.068 18.766 1 69 87 ALA A C 1
ATOM 653 O O . ALA A 1 87 ? -13.828 -2.67 19.875 1 69 87 ALA A O 1
ATOM 654 N N . GLY A 1 88 ? -13.438 -4.352 18.484 1 65.56 88 GLY A N 1
ATOM 655 C CA . GLY A 1 88 ? -13.891 -5.418 19.359 1 65.56 88 GLY A CA 1
ATOM 656 C C . GLY A 1 88 ? -13.031 -5.566 20.609 1 65.56 88 GLY A C 1
ATOM 657 O O . GLY A 1 88 ? -13.508 -6.043 21.641 1 65.56 88 GLY A O 1
ATOM 658 N N . ASN A 1 89 ? -11.836 -5.062 20.547 1 66.44 89 ASN A N 1
ATOM 659 C CA . ASN A 1 89 ? -10.93 -5.285 21.672 1 66.44 89 ASN A CA 1
ATOM 660 C C . ASN A 1 89 ? -11.031 -4.164 22.703 1 66.44 89 ASN A C 1
ATOM 662 O O . ASN A 1 89 ? -10.336 -4.18 23.719 1 66.44 89 ASN A O 1
ATOM 666 N N . VAL A 1 90 ? -11.938 -3.24 22.516 1 76.19 90 VAL A N 1
ATOM 667 C CA . VAL A 1 90 ? -12.039 -2.094 23.422 1 76.19 90 VAL A CA 1
ATOM 668 C C . VAL A 1 90 ? -13.367 -2.143 24.172 1 76.19 90 VAL A C 1
ATOM 670 O O . VAL A 1 90 ? -14.375 -2.6 23.641 1 76.19 90 VAL A O 1
ATOM 673 N N . VAL A 1 91 ? -13.258 -1.839 25.5 1 78.19 91 VAL A N 1
ATOM 674 C CA . VAL A 1 91 ? -14.438 -1.8 26.344 1 78.19 91 VAL A CA 1
ATOM 675 C C . VAL A 1 91 ? -14.844 -0.35 26.594 1 78.19 91 VAL A C 1
ATOM 677 O O . VAL A 1 91 ? -14 0.494 26.906 1 78.19 91 VAL A O 1
ATOM 680 N N . MET A 1 92 ? -16.109 -0.093 26.297 1 84.25 92 MET A N 1
ATOM 681 C CA . MET A 1 92 ? -16.641 1.259 26.469 1 84.25 92 MET A CA 1
ATOM 682 C C . MET A 1 92 ? -17.625 1.309 27.641 1 84.25 92 MET A C 1
ATOM 684 O O . MET A 1 92 ? -18.422 0.389 27.812 1 84.25 92 MET A O 1
ATOM 688 N N . SER A 1 93 ? -17.375 2.246 28.547 1 82.81 93 SER A N 1
ATOM 689 C CA . SER A 1 93 ? -18.344 2.545 29.594 1 82.81 93 SER A CA 1
ATOM 690 C C . SER A 1 93 ? -18.828 3.984 29.516 1 82.81 93 SER A C 1
ATOM 692 O O . SER A 1 93 ? -18.156 4.84 28.938 1 82.81 93 SER A O 1
ATOM 694 N N . GLY A 1 94 ? -20.031 4.238 29.828 1 85.56 94 GLY A N 1
ATOM 695 C CA . GLY A 1 94 ? -20.672 5.543 29.719 1 85.56 94 GLY A CA 1
ATOM 696 C C . GLY A 1 94 ? -21.938 5.527 28.891 1 85.56 94 GLY A C 1
ATOM 697 O O . GLY A 1 94 ? -22.438 4.457 28.531 1 85.56 94 GLY A O 1
ATOM 698 N N . LYS A 1 95 ? -22.531 6.715 28.781 1 86.25 95 LYS A N 1
ATOM 699 C CA . LYS A 1 95 ? -23.797 6.805 28.062 1 86.25 95 LYS A CA 1
ATOM 700 C C . LYS A 1 95 ? -23.703 7.75 26.875 1 86.25 95 LYS A C 1
ATOM 702 O O . LYS A 1 95 ? -23.094 8.82 26.984 1 86.25 95 LYS A O 1
ATOM 707 N N . VAL A 1 96 ? -24.078 7.254 25.812 1 88 96 VAL A N 1
ATOM 708 C CA . VAL A 1 96 ? -24.25 8.094 24.641 1 88 96 VAL A CA 1
ATOM 709 C C . VAL A 1 96 ? -25.734 8.312 24.359 1 88 96 VAL A C 1
ATOM 711 O O . VAL A 1 96 ? -26.484 7.348 24.234 1 88 96 VAL A O 1
ATOM 714 N N . LEU A 1 97 ? -26.109 9.516 24.375 1 87.31 97 LEU A N 1
ATOM 715 C CA . LEU A 1 97 ? -27.5 9.875 24.188 1 87.31 97 LEU A CA 1
ATOM 716 C C . LEU A 1 97 ? -27.719 10.539 22.828 1 87.31 97 LEU A C 1
ATOM 718 O O . LEU A 1 9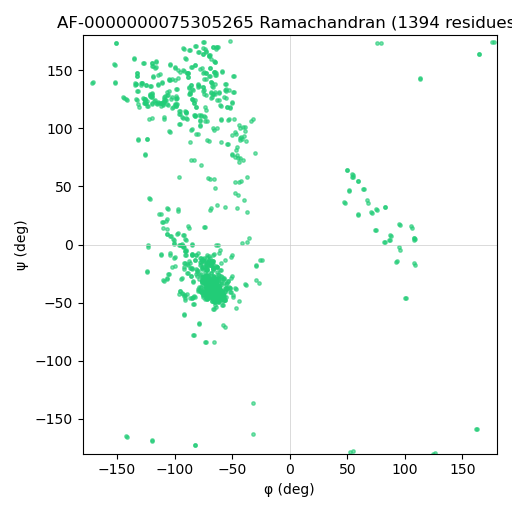7 ? -27.016 11.492 22.484 1 87.31 97 LEU A O 1
ATOM 722 N N . VAL A 1 98 ? -28.594 9.969 22.094 1 86.31 98 VAL A N 1
ATOM 723 C CA . VAL A 1 98 ? -29.031 10.578 20.844 1 86.31 98 VAL A CA 1
ATOM 724 C C . VAL A 1 98 ? -30.484 11.031 20.969 1 86.31 98 VAL A C 1
ATOM 726 O O . VAL A 1 98 ? -31.375 10.211 21.172 1 86.31 98 VAL A O 1
ATOM 729 N N . ASN A 1 99 ? -30.656 12.258 20.812 1 84.25 99 ASN A N 1
ATOM 730 C CA . ASN A 1 99 ? -31.984 12.836 21.031 1 84.25 99 ASN A CA 1
ATOM 731 C C . ASN A 1 99 ? -32.594 12.352 22.344 1 84.25 99 ASN A C 1
ATOM 733 O O . ASN A 1 99 ? -33.75 11.938 22.375 1 84.25 99 ASN A O 1
ATOM 737 N N . GLY A 1 100 ? -31.75 12.188 23.328 1 79.88 100 GLY A N 1
ATOM 738 C CA . GLY A 1 100 ? -32.219 11.883 24.672 1 79.88 100 GLY A CA 1
ATOM 739 C C . GLY A 1 100 ? -32.281 10.398 24.953 1 79.88 100 GLY A C 1
ATOM 740 O O . GLY A 1 100 ? -32.469 9.992 26.109 1 79.88 100 GLY A O 1
ATOM 741 N N . LYS A 1 101 ? -32.219 9.641 23.969 1 79.62 101 LYS A N 1
ATOM 742 C CA . LYS A 1 101 ? -32.312 8.203 24.172 1 79.62 101 LYS A CA 1
ATOM 743 C C . LYS A 1 101 ? -30.938 7.535 24.031 1 79.62 101 LYS A C 1
ATOM 745 O O . LYS A 1 101 ? -30.109 7.973 23.219 1 79.62 101 LYS A O 1
ATOM 750 N N . LYS A 1 102 ? -30.828 6.551 24.938 1 76.75 102 LYS A N 1
ATOM 751 C CA . LYS A 1 102 ? -29.578 5.781 24.875 1 76.75 102 LYS A CA 1
ATOM 752 C C . LYS A 1 102 ? -29.562 4.891 23.641 1 76.75 102 LYS A C 1
ATOM 754 O O . LYS A 1 102 ? -30.469 4.078 23.422 1 76.75 102 LYS A O 1
ATOM 759 N N . ARG A 1 103 ? -29.047 5.402 22.5 1 61.62 103 ARG A N 1
ATOM 760 C CA . ARG A 1 103 ? -29.062 4.594 21.297 1 61.62 103 ARG A CA 1
ATOM 761 C C . ARG A 1 103 ? -27.641 4.25 20.844 1 61.62 103 ARG A C 1
ATOM 763 O O . ARG A 1 103 ? -26.734 5.074 20.953 1 61.62 103 ARG A O 1
ATOM 770 N N . ARG A 1 104 ? -27.516 2.848 20.797 1 58.44 104 ARG A N 1
ATOM 771 C CA . ARG A 1 104 ? -26.359 2.451 20.016 1 58.44 104 ARG A CA 1
ATOM 772 C C . ARG A 1 104 ? -26.531 2.828 18.547 1 58.44 104 ARG A C 1
ATOM 774 O O . ARG A 1 104 ? -27.562 2.543 17.938 1 58.44 104 ARG A O 1
ATOM 781 N N . LEU A 1 105 ? -25.938 3.949 18.156 1 56.59 105 LEU A N 1
ATOM 782 C CA . LEU A 1 105 ? -26.047 4.371 16.75 1 56.59 105 LEU A CA 1
ATOM 783 C C . LEU A 1 105 ? -25.766 3.203 15.812 1 56.59 105 LEU A C 1
ATOM 785 O O . LEU A 1 105 ? -24.734 2.541 15.922 1 56.59 105 LEU A O 1
ATOM 789 N N . ASP A 1 106 ? -26.844 2.557 15.383 1 56.59 106 ASP A N 1
ATOM 790 C CA . ASP A 1 106 ? -26.688 1.482 14.406 1 56.59 106 ASP A CA 1
ATOM 791 C C . ASP A 1 106 ? -26.109 2.008 13.094 1 56.59 106 ASP A C 1
ATOM 793 O O . ASP A 1 106 ? -26.109 3.217 12.852 1 56.59 106 ASP A O 1
ATOM 797 N N . PHE A 1 107 ? -25.766 1.14 12.273 1 55.03 107 PHE A N 1
ATOM 798 C CA . PHE A 1 107 ? -25.234 1.361 10.938 1 55.03 107 PHE A CA 1
ATOM 799 C C . PHE A 1 107 ? -26.172 2.234 10.117 1 55.03 107 PHE A C 1
ATOM 801 O O . PHE A 1 107 ? -27.375 1.995 10.086 1 55.03 107 PHE A O 1
ATOM 808 N N . GLY A 1 108 ? -25.766 3.516 9.609 1 58.91 108 GLY A N 1
ATOM 809 C CA . GLY A 1 108 ? -26.516 4.293 8.633 1 58.91 108 GLY A CA 1
ATOM 810 C C . GLY A 1 108 ? -27.172 5.527 9.219 1 58.91 108 GLY A C 1
ATOM 811 O O . GLY A 1 108 ? -27.594 6.422 8.484 1 58.91 108 GLY A O 1
ATOM 812 N N . ALA A 1 109 ? -27.281 5.547 10.477 1 64.62 109 ALA A N 1
ATOM 813 C CA . ALA A 1 109 ? -27.953 6.719 11.023 1 64.62 109 ALA A CA 1
ATOM 814 C C . ALA A 1 109 ? -27.031 7.938 11 1 64.62 109 ALA A C 1
ATOM 816 O O . ALA A 1 109 ? -27.484 9.062 10.781 1 64.62 109 ALA A O 1
ATOM 817 N N . ALA A 1 110 ? -25.812 7.59 11.148 1 82.19 110 ALA A N 1
ATOM 818 C CA . ALA A 1 110 ? -24.812 8.648 11.133 1 82.19 110 ALA A CA 1
ATOM 819 C C . ALA A 1 110 ? -23.797 8.43 10.016 1 82.19 110 ALA A C 1
ATOM 821 O O . ALA A 1 110 ? -23.5 7.285 9.648 1 82.19 110 ALA A O 1
ATOM 822 N N . ALA A 1 111 ? -23.516 9.516 9.367 1 88.06 111 ALA A N 1
ATOM 823 C CA . ALA A 1 111 ? -22.484 9.445 8.336 1 88.06 111 ALA A CA 1
ATOM 824 C C . ALA A 1 111 ? -21.078 9.609 8.938 1 88.06 111 ALA A C 1
ATOM 826 O O . ALA A 1 111 ? -20.891 10.406 9.859 1 88.06 111 ALA A O 1
ATOM 827 N N . TYR A 1 112 ? -20.234 8.766 8.523 1 90.12 112 TYR A N 1
ATOM 828 C CA . TYR A 1 112 ? -18.859 8.789 9.016 1 90.12 112 TYR A CA 1
ATOM 829 C C . TYR A 1 112 ? -17.859 8.914 7.871 1 90.12 112 TYR A C 1
ATOM 831 O O . TYR A 1 112 ? -17.875 8.109 6.938 1 90.12 112 TYR A O 1
ATOM 839 N N . VAL A 1 113 ? -17.109 9.969 7.898 1 91.12 113 VAL A N 1
ATOM 840 C CA . VAL A 1 113 ? -16.016 10.156 6.938 1 91.12 113 VAL A CA 1
ATOM 841 C C . VAL A 1 113 ? -14.68 9.828 7.598 1 91.12 113 VAL A C 1
ATOM 843 O O . VAL A 1 113 ? -14.289 10.477 8.57 1 91.12 113 VAL A O 1
ATOM 846 N N . THR A 1 114 ? -14.023 8.859 7.082 1 89 114 THR A N 1
ATOM 847 C CA . THR A 1 114 ? -12.758 8.414 7.66 1 89 114 THR A CA 1
ATOM 848 C C . THR A 1 114 ? -11.609 9.289 7.184 1 89 114 THR A C 1
ATOM 850 O O . THR A 1 114 ? -11.773 10.102 6.273 1 89 114 THR A O 1
ATOM 853 N N . GLN A 1 115 ? -10.5 9.047 7.812 1 84.94 115 GLN A N 1
ATOM 854 C CA . GLN A 1 115 ? -9.305 9.805 7.484 1 84.94 115 GLN A CA 1
ATOM 855 C C . GLN A 1 115 ? -8.773 9.438 6.102 1 84.94 115 GLN A C 1
ATOM 857 O O . GLN A 1 115 ? -8.414 10.312 5.312 1 84.94 115 GLN A O 1
ATOM 862 N N . GLU A 1 116 ? -8.781 8.125 5.824 1 83.81 116 GLU A N 1
ATOM 863 C CA . GLU A 1 116 ? -8.328 7.656 4.52 1 83.81 116 GLU A CA 1
ATOM 864 C C . GLU A 1 116 ? -9.469 7.652 3.506 1 83.81 116 GLU A C 1
ATOM 866 O O . GLU A 1 116 ? -10.586 7.262 3.826 1 83.81 116 GLU A O 1
ATOM 871 N N . ASP A 1 117 ? -9.094 8.18 2.332 1 85.38 117 ASP A N 1
ATOM 872 C CA . ASP A 1 117 ? -10.086 8.203 1.26 1 85.38 117 ASP A CA 1
ATOM 873 C C . ASP A 1 117 ? -10.031 6.914 0.439 1 85.38 117 ASP A C 1
ATOM 875 O O . ASP A 1 117 ? -9.062 6.672 -0.285 1 85.38 117 ASP A O 1
ATOM 879 N N . VAL A 1 118 ? -11.016 6.141 0.624 1 88.69 118 VAL A N 1
ATOM 880 C CA . VAL A 1 118 ? -11.109 4.898 -0.136 1 88.69 118 VAL A CA 1
ATOM 881 C C . VAL A 1 118 ? -12.156 5.043 -1.237 1 88.69 118 VAL A C 1
ATOM 883 O O . VAL A 1 118 ? -13.359 4.949 -0.976 1 88.69 118 VAL A O 1
ATOM 886 N N . LEU A 1 119 ? -11.742 5.355 -2.455 1 92.56 119 LEU A N 1
ATOM 887 C CA . LEU A 1 119 ? -12.609 5.574 -3.602 1 92.56 119 LEU A CA 1
ATOM 888 C C . LEU A 1 119 ? -12.195 4.703 -4.781 1 92.56 119 LEU A C 1
ATOM 890 O O . LEU A 1 119 ? -11.062 4.203 -4.816 1 92.56 119 LEU A O 1
ATOM 894 N N . LEU A 1 120 ? -13.164 4.469 -5.637 1 93 120 LEU A N 1
ATOM 895 C CA . LEU A 1 120 ? -12.836 3.803 -6.895 1 93 120 LEU A CA 1
ATOM 896 C C . LEU A 1 120 ? -12.172 4.773 -7.867 1 93 120 LEU A C 1
ATOM 898 O O . LEU A 1 120 ? -12.844 5.629 -8.453 1 93 120 LEU A O 1
ATOM 902 N N . GLY A 1 121 ? -10.938 4.594 -8.141 1 92 121 GLY A N 1
ATOM 903 C CA . GLY A 1 121 ? -10.125 5.555 -8.867 1 92 121 GLY A CA 1
ATOM 904 C C . GLY A 1 121 ? -10.477 5.645 -10.336 1 92 121 GLY A C 1
ATOM 905 O O . GLY A 1 121 ? -10.172 6.641 -10.992 1 92 121 GLY A O 1
ATOM 906 N N . THR A 1 122 ? -11.219 4.691 -10.883 1 93.5 122 THR A N 1
ATOM 907 C CA . THR A 1 122 ? -11.484 4.652 -12.32 1 93.5 122 THR A CA 1
ATOM 908 C C . THR A 1 122 ? -12.727 5.465 -12.664 1 93.5 122 THR A C 1
ATOM 910 O O . THR A 1 122 ? -12.945 5.809 -13.828 1 93.5 122 THR A O 1
ATOM 913 N N . LEU A 1 123 ? -13.492 5.734 -11.688 1 95.38 123 LEU A N 1
ATOM 914 C CA . LEU A 1 123 ? -14.719 6.488 -11.93 1 95.38 123 LEU A CA 1
ATOM 915 C C . LEU A 1 123 ? -14.445 7.988 -11.914 1 95.38 123 LEU A C 1
ATOM 917 O O . LEU A 1 123 ? -13.461 8.438 -11.328 1 95.38 123 LEU A O 1
ATOM 921 N N . THR A 1 124 ? -15.258 8.703 -12.625 1 96.5 124 THR A N 1
ATOM 922 C CA . THR A 1 124 ? -15.227 10.156 -12.539 1 96.5 124 THR A CA 1
ATOM 923 C C . THR A 1 124 ? -15.945 10.648 -11.289 1 96.5 124 THR A C 1
ATOM 925 O O . THR A 1 124 ? -16.656 9.883 -10.641 1 96.5 124 THR A O 1
ATOM 928 N N . VAL A 1 125 ? -15.727 11.883 -10.977 1 96.94 125 VAL A N 1
ATOM 929 C CA . VAL A 1 125 ? -16.375 12.492 -9.82 1 96.94 125 VAL A CA 1
ATOM 930 C C . VAL A 1 125 ? -17.891 12.414 -9.984 1 96.94 125 VAL A C 1
ATOM 932 O O . VAL A 1 125 ? -18.594 11.961 -9.078 1 96.94 125 VAL A O 1
ATOM 935 N N . ARG A 1 126 ? -18.375 12.75 -11.102 1 97.19 126 ARG A N 1
ATOM 936 C CA . ARG A 1 126 ? -19.797 12.742 -11.391 1 97.19 126 ARG A CA 1
ATOM 937 C C . ARG A 1 126 ? -20.375 11.336 -11.32 1 97.19 126 ARG A C 1
ATOM 939 O O . ARG A 1 126 ? -21.438 11.125 -10.734 1 97.19 126 ARG A O 1
ATOM 946 N N . GLU A 1 127 ? -19.703 10.445 -11.891 1 96.69 127 GLU A N 1
ATOM 947 C CA . GLU A 1 127 ? -20.156 9.055 -11.859 1 96.69 127 GLU A CA 1
ATOM 948 C C . GLU A 1 127 ? -20.219 8.523 -10.43 1 96.69 127 GLU A C 1
ATOM 950 O O . GLU A 1 127 ? -21.156 7.82 -10.062 1 96.69 127 GLU A O 1
ATOM 955 N N . SER A 1 128 ? -19.141 8.812 -9.688 1 96.62 128 SER A N 1
ATOM 956 C CA . SER A 1 128 ? -19.078 8.336 -8.312 1 96.62 128 SER A CA 1
ATOM 957 C C . SER A 1 128 ? -20.281 8.836 -7.508 1 96.62 128 SER A C 1
ATOM 959 O O . SER A 1 128 ? -20.906 8.062 -6.785 1 96.62 128 SER A O 1
ATOM 961 N N . ILE A 1 129 ? -20.625 10.094 -7.641 1 97.19 129 ILE A N 1
ATOM 962 C CA . ILE A 1 129 ? -21.734 10.68 -6.91 1 97.19 129 ILE A CA 1
ATOM 963 C C . ILE A 1 129 ? -23.062 10.133 -7.457 1 97.19 129 ILE A C 1
ATOM 965 O O . ILE A 1 129 ? -23.969 9.828 -6.691 1 97.19 129 ILE A O 1
ATOM 969 N N . SER A 1 130 ? -23.125 9.961 -8.75 1 96.75 130 SER A N 1
ATOM 970 C CA . SER A 1 130 ? -24.344 9.461 -9.383 1 96.75 130 SER A CA 1
ATOM 971 C C . SER A 1 130 ? -24.625 8.031 -8.953 1 96.75 130 SER A C 1
ATOM 973 O O . SER A 1 130 ? -25.766 7.707 -8.586 1 96.75 130 SER A O 1
ATOM 975 N N . TYR A 1 131 ? -23.656 7.184 -9.016 1 95.81 131 TYR A N 1
ATOM 976 C CA . TYR A 1 131 ? -23.875 5.797 -8.602 1 95.81 131 TYR A CA 1
ATOM 977 C C . TYR A 1 131 ? -24.25 5.719 -7.133 1 95.81 131 TYR A C 1
ATOM 979 O O . TYR A 1 131 ? -25.125 4.938 -6.754 1 95.81 131 TYR A O 1
ATOM 987 N N . SER A 1 132 ? -23.578 6.5 -6.328 1 94.5 132 SER A N 1
ATOM 988 C CA . SER A 1 132 ? -23.906 6.508 -4.91 1 94.5 132 SER A CA 1
ATOM 989 C C . SER A 1 132 ? -25.344 6.992 -4.684 1 94.5 132 SER A C 1
ATOM 991 O O . SER A 1 132 ? -26.062 6.449 -3.842 1 94.5 132 SER A O 1
ATOM 993 N N . ALA A 1 133 ? -25.734 8 -5.418 1 94.38 133 ALA A N 1
ATOM 994 C CA . ALA A 1 133 ? -27.094 8.523 -5.305 1 94.38 133 ALA A CA 1
ATOM 995 C C . ALA A 1 133 ? -28.125 7.465 -5.691 1 94.38 133 ALA A C 1
ATOM 997 O O . ALA A 1 133 ? -29.141 7.293 -5 1 94.38 133 ALA A O 1
ATOM 998 N N . HIS A 1 134 ? -27.891 6.781 -6.734 1 93.31 134 HIS A N 1
ATOM 999 C CA . HIS A 1 134 ? -28.828 5.754 -7.195 1 93.31 134 HIS A CA 1
ATOM 1000 C C . HIS A 1 134 ? -28.859 4.574 -6.227 1 93.31 134 HIS A C 1
ATOM 1002 O O . HIS A 1 134 ? -29.875 3.875 -6.141 1 93.31 134 HIS A O 1
ATOM 1008 N N . LEU A 1 135 ? -27.828 4.391 -5.496 1 92.19 135 LEU A N 1
ATOM 1009 C CA . LEU A 1 135 ? -27.734 3.262 -4.574 1 92.19 135 LEU A CA 1
ATOM 1010 C C . LEU A 1 135 ? -28.422 3.582 -3.252 1 92.19 135 LEU A C 1
ATOM 1012 O O . LEU A 1 135 ? -28.953 2.688 -2.592 1 92.19 135 LEU A O 1
ATOM 1016 N N . ARG A 1 136 ? -28.391 4.816 -2.873 1 90 136 ARG A N 1
ATOM 1017 C CA . ARG A 1 136 ? -28.766 5.125 -1.497 1 90 136 ARG A CA 1
ATOM 1018 C C . ARG A 1 136 ? -30.109 5.848 -1.444 1 90 136 ARG A C 1
ATOM 1020 O O . ARG A 1 136 ? -30.828 5.773 -0.442 1 90 136 ARG A O 1
ATOM 1027 N N . LEU A 1 137 ? -30.422 6.602 -2.406 1 90 137 LEU A N 1
ATOM 1028 C CA . LEU A 1 137 ? -31.656 7.391 -2.391 1 90 137 LEU A CA 1
ATOM 1029 C C . LEU A 1 137 ? -32.875 6.516 -2.684 1 90 137 LEU A C 1
ATOM 1031 O O . LEU A 1 137 ? -32.75 5.48 -3.342 1 90 137 LEU A O 1
ATOM 1035 N N . PRO A 1 138 ? -33.969 6.949 -2.146 1 87.75 138 PRO A N 1
ATOM 1036 C CA . PRO A 1 138 ? -35.188 6.141 -2.312 1 87.75 138 PRO A CA 1
ATOM 1037 C C . PRO A 1 138 ? -35.562 5.934 -3.777 1 87.75 138 PRO A C 1
ATOM 1039 O O . PRO A 1 138 ? -35.344 6.812 -4.609 1 87.75 138 PRO A O 1
ATOM 1042 N N . SER A 1 139 ? -36.125 4.824 -3.986 1 87.5 139 SER A N 1
ATOM 1043 C CA . SER A 1 139 ? -36.5 4.426 -5.344 1 87.5 139 SER A CA 1
ATOM 1044 C C . SER A 1 139 ? -37.656 5.25 -5.875 1 87.5 139 SER A C 1
ATOM 1046 O O . SER A 1 139 ? -37.938 5.262 -7.078 1 87.5 139 SER A O 1
ATOM 1048 N N . LYS A 1 140 ? -38.312 5.949 -5.023 1 87.12 140 LYS A N 1
ATOM 1049 C CA . LYS A 1 140 ? -39.469 6.75 -5.438 1 87.12 140 LYS A CA 1
ATOM 1050 C C . LYS A 1 140 ? -39.031 7.953 -6.27 1 87.12 140 LYS A C 1
ATOM 1052 O O . LYS A 1 140 ? -39.812 8.508 -7.035 1 87.12 140 LYS A O 1
ATOM 1057 N N . LEU A 1 141 ? -37.812 8.258 -6.156 1 89.94 141 LEU A N 1
ATOM 1058 C CA . LEU A 1 141 ? -37.281 9.406 -6.891 1 89.94 141 LEU A CA 1
ATOM 1059 C C . LEU A 1 141 ? -37.031 9.047 -8.352 1 89.94 141 LEU A C 1
ATOM 1061 O O . LEU A 1 141 ? -36.594 7.941 -8.656 1 89.94 141 LEU A O 1
ATOM 1065 N N . THR A 1 142 ? -37.406 9.922 -9.211 1 91.56 142 THR A N 1
ATOM 1066 C CA . THR A 1 142 ? -37.188 9.727 -10.641 1 91.56 142 THR A CA 1
ATOM 1067 C C . THR A 1 142 ? -35.719 9.969 -11 1 91.56 142 THR A C 1
ATOM 1069 O O . THR A 1 142 ? -34.969 10.539 -10.203 1 91.56 142 THR A O 1
ATOM 1072 N N . ARG A 1 143 ? -35.344 9.516 -12.141 1 92.12 143 ARG A N 1
ATOM 1073 C CA . ARG A 1 143 ? -33.969 9.688 -12.617 1 92.12 143 ARG A CA 1
ATOM 1074 C C . ARG A 1 143 ? -33.625 11.172 -12.75 1 92.12 143 ARG A C 1
ATOM 1076 O O . ARG A 1 143 ? -32.5 11.57 -12.484 1 92.12 143 ARG A O 1
ATOM 1083 N N . GLY A 1 144 ? -34.594 11.891 -13.188 1 93.31 144 GLY A N 1
ATOM 1084 C CA . GLY A 1 144 ? -34.375 13.32 -13.297 1 93.31 144 GLY A CA 1
ATOM 1085 C C . GLY A 1 144 ? -34.125 13.992 -11.961 1 93.31 144 GLY A C 1
ATOM 1086 O O . GLY A 1 144 ? -33.25 14.852 -11.836 1 93.31 144 GLY A O 1
ATOM 1087 N N . GLU A 1 145 ? -34.875 13.594 -11.023 1 93.62 145 GLU A N 1
ATOM 1088 C CA . GLU A 1 145 ? -34.719 14.148 -9.68 1 93.62 145 GLU A CA 1
ATOM 1089 C C . GLU A 1 145 ? -33.344 13.781 -9.086 1 93.62 145 GLU A C 1
ATOM 1091 O O . GLU A 1 145 ? -32.719 14.602 -8.414 1 93.62 145 GLU A O 1
ATOM 1096 N N . ILE A 1 146 ? -32.969 12.602 -9.305 1 94.31 146 ILE A N 1
ATOM 1097 C CA . ILE A 1 146 ? -31.688 12.148 -8.805 1 94.31 146 ILE A CA 1
ATOM 1098 C C . ILE A 1 146 ? -30.562 12.93 -9.477 1 94.31 146 ILE A C 1
ATOM 1100 O O . ILE A 1 146 ? -29.609 13.336 -8.82 1 94.31 146 ILE A O 1
ATOM 1104 N N . SER A 1 147 ? -30.719 13.133 -10.773 1 95.12 147 SER A N 1
ATOM 1105 C CA . SER A 1 147 ? -29.703 13.898 -11.5 1 95.12 147 SER A CA 1
ATOM 1106 C C . SER A 1 147 ? -29.594 15.32 -10.961 1 95.12 147 SER A C 1
ATOM 1108 O O . SER A 1 147 ? -28.5 15.883 -10.891 1 95.12 147 SER A O 1
ATOM 1110 N N . ASP A 1 148 ? -30.688 15.812 -10.586 1 94.12 148 ASP A N 1
ATOM 1111 C CA . ASP A 1 148 ? -30.688 17.156 -10 1 94.12 148 ASP A CA 1
ATOM 1112 C C . ASP A 1 148 ? -29.969 17.172 -8.656 1 94.12 148 ASP A C 1
ATOM 1114 O O . ASP A 1 148 ? -29.25 18.125 -8.344 1 94.12 148 ASP A O 1
ATOM 1118 N N . ILE A 1 149 ? -30.203 16.219 -7.953 1 93.5 149 ILE A N 1
ATOM 1119 C CA . ILE A 1 149 ? -29.562 16.109 -6.648 1 93.5 149 ILE A CA 1
ATOM 1120 C C . ILE A 1 149 ? -28.047 15.961 -6.832 1 93.5 149 ILE A C 1
ATOM 1122 O O . ILE A 1 149 ? -27.266 16.547 -6.082 1 93.5 149 ILE A O 1
ATOM 1126 N N . VAL A 1 150 ? -27.688 15.18 -7.801 1 95.75 150 VAL A N 1
ATOM 1127 C CA . VAL A 1 150 ? -26.281 14.953 -8.086 1 95.75 150 VAL A CA 1
ATOM 1128 C C . VAL A 1 150 ? -25.609 16.266 -8.492 1 95.75 150 VAL A C 1
ATOM 1130 O O . VAL A 1 150 ? -24.547 16.625 -7.98 1 95.75 150 VAL A O 1
ATOM 1133 N N . GLU A 1 151 ? -26.266 17 -9.375 1 93.88 151 GLU A N 1
ATOM 1134 C CA . GLU A 1 151 ? -25.703 18.266 -9.844 1 93.88 151 GLU A CA 1
ATOM 1135 C C . GLU A 1 151 ? -25.656 19.281 -8.711 1 93.88 151 GLU A C 1
ATOM 1137 O O . GLU A 1 151 ? -24.703 20.078 -8.625 1 93.88 151 GLU A O 1
ATOM 1142 N N . ALA A 1 152 ? -26.609 19.266 -7.891 1 89.5 152 ALA A N 1
ATOM 1143 C CA . ALA A 1 152 ? -26.625 20.156 -6.734 1 89.5 152 ALA A CA 1
ATOM 1144 C C . ALA A 1 152 ? -25.484 19.844 -5.773 1 89.5 152 ALA A C 1
ATOM 1146 O O . ALA A 1 152 ? -24.844 20.75 -5.234 1 89.5 152 ALA A O 1
ATOM 1147 N N . THR A 1 153 ? -25.312 18.594 -5.582 1 92.5 153 THR A N 1
ATOM 1148 C CA . THR A 1 153 ? -24.234 18.172 -4.684 1 92.5 153 THR A CA 1
ATOM 1149 C C . THR A 1 153 ? -22.875 18.562 -5.246 1 92.5 153 THR A C 1
ATOM 1151 O O .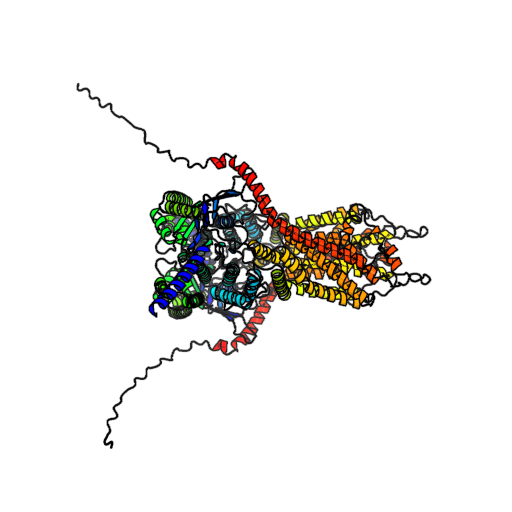 THR A 1 153 ? -21.984 18.984 -4.5 1 92.5 153 THR A O 1
ATOM 1154 N N . ILE A 1 154 ? -22.703 18.391 -6.539 1 94.06 154 ILE A N 1
ATOM 1155 C CA . ILE A 1 154 ? -21.453 18.75 -7.195 1 94.06 154 ILE A CA 1
ATOM 1156 C C . ILE A 1 154 ? -21.188 20.25 -7.02 1 94.06 154 ILE A C 1
ATOM 1158 O O . ILE A 1 154 ? -20.078 20.656 -6.699 1 94.06 154 ILE A O 1
ATOM 1162 N N . THR A 1 155 ? -22.172 20.969 -7.109 1 87.56 155 THR A N 1
ATOM 1163 C CA . THR A 1 155 ? -22.062 22.422 -6.988 1 87.56 155 THR A CA 1
ATOM 1164 C C . THR A 1 155 ? -21.797 22.828 -5.543 1 87.56 155 THR A C 1
ATOM 1166 O O . THR A 1 155 ? -20.938 23.656 -5.273 1 87.56 155 THR A O 1
ATOM 1169 N N . ASP A 1 156 ? -22.5 22.172 -4.633 1 85.19 156 ASP A N 1
ATOM 1170 C CA . ASP A 1 156 ? -22.359 22.484 -3.217 1 85.19 156 ASP A CA 1
ATOM 1171 C C . ASP A 1 156 ? -20.938 22.172 -2.723 1 85.19 156 ASP A C 1
ATOM 1173 O O . ASP A 1 156 ? -20.422 22.844 -1.826 1 85.19 156 ASP A O 1
ATOM 1177 N N . MET A 1 157 ? -20.391 21.172 -3.311 1 90.94 157 MET A N 1
ATOM 1178 C CA . MET A 1 157 ? -19.078 20.7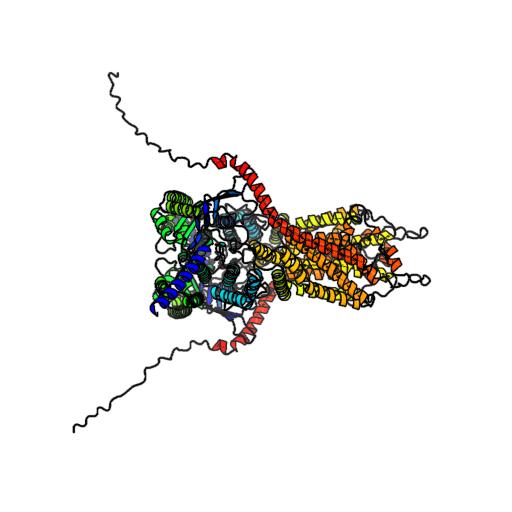19 -2.852 1 90.94 157 MET A CA 1
ATOM 1179 C C . MET A 1 157 ? -17.969 21.391 -3.656 1 90.94 157 MET A C 1
ATOM 1181 O O . MET A 1 157 ? -16.797 21.156 -3.391 1 90.94 157 MET A O 1
ATOM 1185 N N . GLY A 1 158 ? -18.281 22.203 -4.625 1 87.44 158 GLY A N 1
ATOM 1186 C CA . GLY A 1 158 ? -17.281 22.875 -5.441 1 87.44 158 GLY A CA 1
ATOM 1187 C C . GLY A 1 158 ? -16.5 21.938 -6.328 1 87.44 158 GLY A C 1
ATOM 1188 O O . GLY A 1 158 ? -15.281 22.062 -6.465 1 87.44 158 GLY A O 1
ATOM 1189 N N . LEU A 1 159 ? -17.141 20.938 -6.82 1 92.12 159 LEU A N 1
ATOM 1190 C CA . LEU A 1 159 ? -16.469 19.938 -7.637 1 92.12 159 LEU A CA 1
ATOM 1191 C C . LEU A 1 159 ? -16.844 20.094 -9.109 1 92.12 159 LEU A C 1
ATOM 1193 O O . LEU A 1 159 ? -16.641 19.188 -9.906 1 92.12 159 LEU A O 1
ATOM 1197 N N . GLN A 1 160 ? -17.297 21.203 -9.578 1 89.62 160 GLN A N 1
ATOM 1198 C CA . GLN A 1 160 ? -17.797 21.422 -10.93 1 89.62 160 GLN A CA 1
ATOM 1199 C C . GLN A 1 160 ? -16.656 21.328 -11.953 1 89.62 160 GLN A C 1
ATOM 1201 O O . GLN A 1 160 ? -16.812 20.688 -13 1 89.62 160 GLN A O 1
ATOM 1206 N N . GLU A 1 161 ? -15.523 21.828 -11.656 1 85.69 161 GLU A N 1
ATOM 1207 C CA . GLU A 1 161 ? -14.414 21.875 -12.594 1 85.69 161 GLU A CA 1
ATOM 1208 C C . GLU A 1 161 ? -13.828 20.484 -12.828 1 85.69 161 GLU A C 1
ATOM 1210 O O . GLU A 1 161 ? -13.305 20.203 -13.906 1 85.69 161 GLU A O 1
ATOM 1215 N N . CYS A 1 162 ? -13.961 19.703 -11.789 1 90.62 162 CYS A N 1
ATOM 1216 C CA . CYS A 1 162 ? -13.352 18.375 -11.922 1 90.62 162 CYS A CA 1
ATOM 1217 C C . CYS A 1 162 ? -14.406 17.297 -12.016 1 90.62 162 CYS A C 1
ATOM 1219 O O . CYS A 1 162 ? -14.117 16.109 -11.789 1 90.62 162 CYS A O 1
ATOM 1221 N N . SER A 1 163 ? -15.586 17.625 -12.344 1 94.31 163 SER A N 1
ATOM 1222 C CA . SER A 1 163 ? -16.703 16.703 -12.305 1 94.31 163 SER A CA 1
ATOM 1223 C C . SER A 1 163 ? -16.516 15.547 -13.289 1 94.31 163 SER A C 1
ATOM 1225 O O . SER A 1 163 ? -16.922 14.422 -13.023 1 94.31 163 SER A O 1
ATOM 1227 N N . ASP A 1 164 ? -15.852 15.766 -14.383 1 94.19 164 ASP A N 1
ATOM 1228 C CA . ASP A 1 164 ? -15.711 14.742 -15.406 1 94.19 164 ASP A CA 1
ATOM 1229 C C . ASP A 1 164 ? -14.297 14.164 -15.43 1 94.19 164 ASP A C 1
ATOM 1231 O O . ASP A 1 164 ? -13.938 13.422 -16.344 1 94.19 164 ASP A O 1
ATOM 1235 N N . ARG A 1 165 ? -13.586 14.516 -14.484 1 93.75 165 ARG A N 1
ATOM 1236 C CA . ARG A 1 165 ? -12.25 13.945 -14.359 1 93.75 165 ARG A CA 1
ATOM 1237 C C . ARG A 1 165 ? -12.273 12.664 -13.531 1 93.75 165 ARG A C 1
ATOM 1239 O O . ARG A 1 165 ? -13.117 12.508 -12.648 1 93.75 165 ARG A O 1
ATOM 1246 N N . THR A 1 166 ? -11.414 11.758 -13.844 1 94.62 166 THR A N 1
ATOM 1247 C CA . THR A 1 166 ? -11.305 10.516 -13.086 1 94.62 166 THR A CA 1
ATOM 1248 C C . THR A 1 166 ? -10.664 10.766 -11.727 1 94.62 166 THR A C 1
ATOM 1250 O O . THR A 1 166 ? -9.906 11.727 -11.555 1 94.62 166 THR A O 1
ATOM 1253 N N . ILE A 1 167 ? -11.008 10.055 -10.711 1 93.88 167 ILE A N 1
ATOM 1254 C CA . ILE A 1 167 ? -10.477 10.188 -9.359 1 93.88 167 ILE A CA 1
ATOM 1255 C C . ILE A 1 167 ? -8.992 9.836 -9.344 1 93.88 167 ILE A C 1
ATOM 1257 O O . ILE A 1 167 ? -8.188 10.516 -8.703 1 93.88 167 ILE A O 1
ATOM 1261 N N . GLY A 1 168 ? -8.648 8.867 -10.086 1 88.19 168 GLY A N 1
ATOM 1262 C CA . GLY A 1 168 ? -7.23 8.562 -10.242 1 88.19 168 GLY A CA 1
ATOM 1263 C C . GLY A 1 168 ? -6.836 7.227 -9.633 1 88.19 168 GLY A C 1
ATOM 1264 O O . GLY A 1 168 ? -7.406 6.809 -8.625 1 88.19 168 GLY A O 1
ATOM 1265 N N . ASN A 1 169 ? -5.941 6.516 -10.266 1 80.44 169 ASN A N 1
ATOM 1266 C CA . ASN A 1 169 ? -5.301 5.281 -9.828 1 80.44 169 ASN A CA 1
ATOM 1267 C C . ASN A 1 169 ? -3.824 5.25 -10.211 1 80.44 169 ASN A C 1
ATOM 1269 O O . ASN A 1 169 ? -3.217 6.293 -10.453 1 80.44 169 ASN A O 1
ATOM 1273 N N . TRP A 1 170 ? -3.213 4.137 -10.141 1 70.12 170 TRP A N 1
ATOM 1274 C CA . TRP A 1 170 ? -1.779 4.023 -10.391 1 70.12 170 TRP A CA 1
ATOM 1275 C C . TRP A 1 170 ? -1.45 4.355 -11.844 1 70.12 170 TRP A C 1
ATOM 1277 O O . TRP A 1 170 ? -0.354 4.836 -12.141 1 70.12 170 TRP A O 1
ATOM 1287 N N . HIS A 1 171 ? -2.367 4.16 -12.719 1 72.25 171 HIS A N 1
ATOM 1288 C CA . HIS A 1 171 ? -2.043 4.383 -14.117 1 72.25 171 HIS A CA 1
ATOM 1289 C C . HIS A 1 171 ? -2.791 5.59 -14.672 1 72.25 171 HIS A C 1
ATOM 1291 O O . HIS A 1 171 ? -2.545 6.012 -15.805 1 72.25 171 HIS A O 1
ATOM 1297 N N . LEU A 1 172 ? -3.756 6.152 -13.875 1 73.56 172 LEU A N 1
ATOM 1298 C CA . LEU A 1 172 ? -4.52 7.324 -14.289 1 73.56 172 LEU A CA 1
ATOM 1299 C C . LEU A 1 172 ? -4.301 8.484 -13.328 1 73.56 172 LEU A C 1
ATOM 1301 O O . LEU A 1 172 ? -4.43 8.32 -12.109 1 73.56 172 LEU A O 1
ATOM 1305 N N . ARG A 1 173 ? -3.922 9.633 -13.906 1 79.44 173 ARG A N 1
ATOM 1306 C CA . ARG A 1 173 ? -3.822 10.828 -13.078 1 79.44 173 ARG A CA 1
ATOM 1307 C C . ARG A 1 173 ? -5.199 11.281 -12.602 1 79.44 173 ARG A C 1
ATOM 1309 O O . ARG A 1 173 ? -6.168 11.242 -13.359 1 79.44 173 ARG A O 1
ATOM 1316 N N . GLY A 1 174 ? -5.316 11.523 -11.352 1 85.5 174 GLY A N 1
ATOM 1317 C CA . GLY A 1 174 ? -6.633 11.828 -10.82 1 85.5 174 GLY A CA 1
ATOM 1318 C C . GLY A 1 174 ? -6.715 13.211 -10.188 1 85.5 174 GLY A C 1
ATOM 1319 O O . GLY A 1 174 ? -5.906 14.086 -10.5 1 85.5 174 GLY A O 1
ATOM 1320 N N . ILE A 1 175 ? -7.766 13.414 -9.516 1 88.81 175 ILE A N 1
ATOM 1321 C CA . ILE A 1 175 ? -8.086 14.672 -8.859 1 88.81 175 ILE A CA 1
ATOM 1322 C C . ILE A 1 175 ? -7.152 14.883 -7.668 1 88.81 175 ILE A C 1
ATOM 1324 O O . ILE A 1 175 ? -6.414 13.977 -7.281 1 88.81 175 ILE A O 1
ATOM 1328 N N . SER A 1 176 ? -7.09 16.109 -7.188 1 82.44 176 SER A N 1
ATOM 1329 C CA . SER A 1 176 ? -6.203 16.484 -6.09 1 82.44 176 SER A CA 1
ATOM 1330 C C . SER A 1 176 ? -6.699 15.93 -4.762 1 82.44 176 SER A C 1
ATOM 1332 O O . SER A 1 176 ? -7.82 15.422 -4.676 1 82.44 176 SER A O 1
ATOM 1334 N N . GLY A 1 177 ? -5.855 15.945 -3.732 1 84.19 177 GLY A N 1
ATOM 1335 C CA . GLY A 1 177 ? -6.219 15.469 -2.408 1 84.19 177 GLY A CA 1
ATOM 1336 C C . GLY A 1 177 ? -7.395 16.219 -1.807 1 84.19 177 GLY A C 1
ATOM 1337 O O . GLY A 1 177 ? -8.258 15.609 -1.168 1 84.19 177 GLY A O 1
ATOM 1338 N N . GLY A 1 178 ? -7.387 17.516 -1.992 1 86.69 178 GLY A N 1
ATOM 1339 C CA . GLY A 1 178 ? -8.5 18.297 -1.496 1 86.69 178 GLY A CA 1
ATOM 1340 C C . GLY A 1 178 ? -9.82 17.969 -2.176 1 86.69 178 GLY A C 1
ATOM 1341 O O . GLY A 1 178 ? -10.867 17.906 -1.523 1 86.69 178 GLY A O 1
ATOM 1342 N N . GLU A 1 179 ? -9.711 17.766 -3.488 1 89.56 179 GLU A N 1
ATOM 1343 C CA . GLU A 1 179 ? -10.906 17.375 -4.238 1 89.56 179 GLU A CA 1
ATOM 1344 C C . GLU A 1 179 ? -11.398 16 -3.828 1 89.56 179 GLU A C 1
ATOM 1346 O O . GLU A 1 179 ? -12.602 15.75 -3.773 1 89.56 179 GLU A O 1
ATOM 1351 N N . LYS A 1 180 ? -10.461 15.156 -3.541 1 93.19 180 LYS A N 1
ATOM 1352 C CA . LYS A 1 180 ? -10.82 13.812 -3.102 1 93.19 180 LYS A CA 1
ATOM 1353 C C . LYS A 1 180 ? -11.555 13.852 -1.765 1 93.19 180 LYS A C 1
ATOM 1355 O O . LYS A 1 180 ? -12.523 13.109 -1.559 1 93.19 180 LYS A O 1
ATOM 1360 N N . LYS A 1 181 ? -11.078 14.656 -0.924 1 92.69 181 LYS A N 1
ATOM 1361 C CA . LYS A 1 181 ? -11.719 14.773 0.38 1 92.69 181 LYS A CA 1
ATOM 1362 C C . LYS A 1 181 ? -13.133 15.328 0.246 1 92.69 181 LYS A C 1
ATOM 1364 O O . LYS A 1 181 ? -14.062 14.852 0.902 1 92.69 181 LYS A O 1
ATOM 1369 N N . ARG A 1 182 ? -13.281 16.344 -0.537 1 92.94 182 ARG A N 1
ATOM 1370 C CA . ARG A 1 182 ? -14.602 16.922 -0.758 1 92.94 182 ARG A CA 1
ATOM 1371 C C . ARG A 1 182 ? -15.539 15.914 -1.408 1 92.94 182 ARG A C 1
ATOM 1373 O O . ARG A 1 182 ? -16.734 15.891 -1.115 1 92.94 182 ARG A O 1
ATOM 1380 N N . LEU A 1 183 ? -14.969 15.109 -2.273 1 95.44 183 LEU A N 1
ATOM 1381 C CA . LEU A 1 183 ? -15.758 14.039 -2.881 1 95.44 183 LEU A CA 1
ATOM 1382 C C . LEU A 1 183 ? -16.203 13.023 -1.83 1 95.44 183 LEU A C 1
ATOM 1384 O O . LEU A 1 183 ? -17.344 12.578 -1.841 1 95.44 183 LEU A O 1
ATOM 1388 N N . SER A 1 184 ? -15.305 12.633 -0.946 1 94.56 184 SER A N 1
ATOM 1389 C CA . SER A 1 184 ? -15.633 11.695 0.121 1 94.56 184 SER A CA 1
ATOM 1390 C C . SER A 1 184 ? -16.766 12.234 0.997 1 94.56 184 SER A C 1
ATOM 1392 O O . SER A 1 184 ? -17.641 11.477 1.421 1 94.56 184 SER A O 1
ATOM 1394 N N . ILE A 1 185 ? -16.734 13.477 1.273 1 93.44 185 ILE A N 1
ATOM 1395 C CA . ILE A 1 185 ? -17.781 14.109 2.062 1 93.44 185 ILE A CA 1
ATOM 1396 C C . ILE A 1 185 ? -19.078 14.125 1.267 1 93.44 185 ILE A C 1
ATOM 1398 O O . ILE A 1 185 ? -20.156 13.852 1.809 1 93.44 185 ILE A O 1
ATOM 1402 N N . ALA A 1 186 ? -18.953 14.461 -0.039 1 94.31 186 ALA A N 1
ATOM 1403 C CA . ALA A 1 186 ? -20.125 14.516 -0.916 1 94.31 186 ALA A CA 1
ATOM 1404 C C . ALA A 1 186 ? -20.875 13.188 -0.915 1 94.31 186 ALA A C 1
ATOM 1406 O O . ALA A 1 186 ? -22.109 13.156 -0.906 1 94.31 186 ALA A O 1
ATOM 1407 N N . LEU A 1 187 ? -20.156 12.125 -0.922 1 94.38 187 LEU A N 1
ATOM 1408 C CA . LEU A 1 187 ? -20.766 10.797 -0.97 1 94.38 187 LEU A CA 1
ATOM 1409 C C . LEU A 1 187 ? -21.562 10.516 0.299 1 94.38 187 LEU A C 1
ATOM 1411 O O . LEU A 1 187 ? -22.578 9.812 0.257 1 94.38 187 LEU A O 1
ATOM 1415 N N . GLU A 1 188 ? -21.141 11.07 1.384 1 90.06 188 GLU A N 1
ATOM 1416 C CA . GLU A 1 188 ? -21.812 10.789 2.654 1 90.06 188 GLU A CA 1
ATOM 1417 C C . GLU A 1 188 ? -22.953 11.758 2.898 1 90.06 188 GLU A C 1
ATOM 1419 O O . GLU A 1 188 ? -23.938 11.414 3.561 1 90.06 188 GLU A O 1
ATOM 1424 N N . VAL A 1 189 ? -22.906 12.898 2.318 1 89.56 189 VAL A N 1
ATOM 1425 C CA . VAL A 1 189 ? -23.906 13.922 2.604 1 89.56 189 VAL A CA 1
ATOM 1426 C C . VAL A 1 189 ? -25.078 13.781 1.635 1 89.56 189 VAL A C 1
ATOM 1428 O O . VAL A 1 189 ? -26.125 14.414 1.814 1 89.56 189 VAL A O 1
ATOM 1431 N N . LEU A 1 190 ? -24.875 12.961 0.707 1 88.5 190 LEU A N 1
ATOM 1432 C CA . LEU A 1 190 ? -25.891 12.766 -0.32 1 88.5 190 LEU A CA 1
ATOM 1433 C C . LEU A 1 190 ? -27.234 12.398 0.307 1 88.5 190 LEU A C 1
ATOM 1435 O O . LEU A 1 190 ? -28.297 12.797 -0.198 1 88.5 190 LEU A O 1
ATOM 1439 N N . THR A 1 191 ? -27.234 11.625 1.349 1 84.88 191 THR A N 1
ATOM 1440 C CA . THR A 1 191 ? -28.453 11.18 2 1 84.88 191 THR A CA 1
ATOM 1441 C C . THR A 1 191 ? -28.938 12.219 3.016 1 84.88 191 THR A C 1
ATOM 1443 O O . THR A 1 191 ? -29.969 12.023 3.67 1 84.88 191 THR A O 1
ATOM 1446 N N . LYS A 1 192 ? -28.188 13.297 3.123 1 84.44 192 LYS A N 1
ATOM 1447 C CA . LYS A 1 192 ? -28.516 14.383 4.051 1 84.44 192 LYS A CA 1
ATOM 1448 C C . LYS A 1 192 ? -28.672 13.852 5.473 1 84.44 192 LYS A C 1
ATOM 1450 O O . LYS A 1 192 ? -29.703 14.07 6.109 1 84.44 192 LYS A O 1
ATOM 1455 N N . PRO A 1 193 ? -27.641 13.25 5.934 1 87.31 193 PRO A N 1
ATOM 1456 C CA . PRO A 1 193 ? -27.703 12.758 7.312 1 87.31 193 PRO A CA 1
ATOM 1457 C C . PRO A 1 193 ? -27.797 13.883 8.336 1 87.31 193 PRO A C 1
ATOM 1459 O O . PRO A 1 193 ? -27.266 14.977 8.109 1 87.31 193 PRO A O 1
ATOM 1462 N N . SER A 1 194 ? -28.469 13.617 9.445 1 88.31 194 SER A N 1
ATOM 1463 C CA . SER A 1 194 ? -28.625 14.625 10.484 1 88.31 194 SER A CA 1
ATOM 1464 C C . SER A 1 194 ? -27.375 14.703 11.367 1 88.31 194 SER A C 1
ATOM 1466 O O . SER A 1 194 ? -27.156 15.711 12.039 1 88.31 194 SER A O 1
ATOM 1468 N N . LEU A 1 195 ? -26.672 13.609 11.32 1 90.75 195 LEU A N 1
ATOM 1469 C CA . LEU A 1 195 ? -25.453 13.539 12.125 1 90.75 195 LEU A CA 1
ATOM 1470 C C . LEU A 1 195 ? -24.25 13.156 11.273 1 90.75 195 LEU A C 1
ATOM 1472 O O . LEU A 1 195 ? -24.297 12.156 10.555 1 90.75 195 LEU A O 1
ATOM 1476 N N . LEU A 1 196 ? -23.234 13.984 11.344 1 93.5 196 LEU A N 1
ATOM 1477 C CA . LEU A 1 196 ? -22.047 13.758 10.531 1 93.5 196 LEU A CA 1
ATOM 1478 C C . LEU A 1 196 ? -20.781 13.734 11.398 1 93.5 196 LEU A C 1
ATOM 1480 O O . LEU A 1 196 ? -20.562 14.648 12.195 1 93.5 196 LEU A O 1
ATOM 1484 N N . PHE A 1 197 ? -20.031 12.625 11.359 1 94.38 197 PHE A N 1
ATOM 1485 C CA . PHE A 1 197 ? -18.734 12.5 12.023 1 94.38 197 PHE A CA 1
ATOM 1486 C C . PHE A 1 197 ? -17.609 12.531 11.008 1 94.38 197 PHE A C 1
ATOM 1488 O O . PHE A 1 197 ? -17.656 11.828 9.992 1 94.38 197 PHE A O 1
ATOM 1495 N N . LEU A 1 198 ? -16.609 13.367 11.203 1 95.88 198 LEU A N 1
ATOM 1496 C CA . LEU A 1 198 ? -15.461 13.438 10.312 1 95.88 198 LEU A CA 1
ATOM 1497 C C . LEU A 1 198 ? -14.164 13.258 11.094 1 95.88 198 LEU A C 1
ATOM 1499 O O . LEU A 1 198 ? -13.898 14 12.047 1 95.88 198 LEU A O 1
ATOM 1503 N N . ASP A 1 199 ? -13.438 12.258 10.688 1 93.62 199 ASP A N 1
ATOM 1504 C CA . ASP A 1 199 ? -12.148 12.008 11.328 1 93.62 199 ASP A CA 1
ATOM 1505 C C . ASP A 1 199 ? -11.008 12.641 10.539 1 93.62 199 ASP A C 1
ATOM 1507 O O . ASP A 1 199 ? -10.562 12.102 9.523 1 93.62 199 ASP A O 1
ATOM 1511 N N . GLU A 1 200 ? -10.492 13.703 10.977 1 90.56 200 GLU A N 1
ATOM 1512 C CA . GLU A 1 200 ? -9.367 14.453 10.438 1 90.56 200 GLU A CA 1
ATOM 1513 C C . GLU A 1 200 ? -9.547 14.711 8.945 1 90.56 200 GLU A C 1
ATOM 1515 O O . GLU A 1 200 ? -8.664 14.383 8.141 1 90.56 200 GLU A O 1
ATOM 1520 N N . PRO A 1 201 ? -10.531 15.438 8.602 1 91.94 201 PRO A N 1
ATOM 1521 C CA . PRO A 1 201 ? -10.805 15.695 7.188 1 91.94 201 PRO A CA 1
ATOM 1522 C C . PRO A 1 201 ? -9.805 16.656 6.555 1 91.94 201 PRO A C 1
ATOM 1524 O O . PRO A 1 201 ? -9.734 16.766 5.324 1 91.94 201 PRO A O 1
ATOM 1527 N N . THR A 1 202 ? -9.055 17.406 7.359 1 88.69 202 THR A N 1
ATOM 1528 C CA . THR A 1 202 ? -8.133 18.406 6.82 1 88.69 202 THR A CA 1
ATOM 1529 C C . THR A 1 202 ? -6.707 17.875 6.816 1 88.69 202 THR A C 1
ATOM 1531 O O . THR A 1 202 ? -5.773 18.594 6.434 1 88.69 202 THR A O 1
ATOM 1534 N N . SER A 1 203 ? -6.531 16.656 7.199 1 82 203 SER A N 1
ATOM 1535 C CA . SER A 1 203 ? -5.191 16.094 7.258 1 82 203 SER A CA 1
ATOM 1536 C C . SER A 1 203 ? -4.582 15.953 5.867 1 82 203 SER A C 1
ATOM 1538 O O . SER A 1 203 ? -5.246 15.492 4.938 1 82 203 SER A O 1
ATOM 1540 N N . GLY A 1 204 ? -3.381 16.453 5.707 1 73 204 GLY A N 1
ATOM 1541 C CA . GLY A 1 204 ? -2.676 16.312 4.445 1 73 204 GLY A CA 1
ATOM 1542 C C . GLY A 1 204 ? -3.082 17.359 3.42 1 73 204 GLY A C 1
ATOM 1543 O O . GLY A 1 204 ? -2.65 17.297 2.266 1 73 204 GLY A O 1
ATOM 1544 N N . LEU A 1 205 ? -3.957 18.25 3.812 1 79.62 205 LEU A N 1
ATOM 1545 C CA . LEU A 1 205 ? -4.422 19.266 2.885 1 79.62 205 LEU A CA 1
ATOM 1546 C C . LEU A 1 205 ? -3.689 20.594 3.119 1 79.62 205 LEU A C 1
ATOM 1548 O O . LEU A 1 205 ? -3.209 20.844 4.223 1 79.62 205 LEU A O 1
ATOM 1552 N N . ASP A 1 206 ? -3.613 21.328 2.025 1 75.44 206 ASP A N 1
ATOM 1553 C CA . ASP A 1 206 ? -3.082 22.688 2.184 1 75.44 206 ASP A CA 1
ATOM 1554 C C . ASP A 1 206 ? -4.105 23.609 2.846 1 75.44 206 ASP A C 1
ATOM 1556 O O . ASP A 1 206 ? -5.258 23.219 3.045 1 75.44 206 ASP A O 1
ATOM 1560 N N . SER A 1 207 ? -3.746 24.75 3.141 1 76.25 207 SER A N 1
ATOM 1561 C CA . SER A 1 207 ? -4.555 25.672 3.924 1 76.25 207 SER A CA 1
ATOM 1562 C C . SER A 1 207 ? -5.828 26.062 3.18 1 76.25 207 SER A C 1
ATOM 1564 O O . SER A 1 207 ? -6.906 26.125 3.773 1 76.25 207 SER A O 1
ATOM 1566 N N . ALA A 1 208 ? -5.625 26.281 1.865 1 78.69 208 ALA A N 1
ATOM 1567 C CA . ALA A 1 208 ? -6.793 26.703 1.1 1 78.69 208 ALA A CA 1
ATOM 1568 C C . ALA A 1 208 ? -7.816 25.578 1.001 1 78.69 208 ALA A C 1
ATOM 1570 O O . ALA A 1 208 ? -9.016 25.812 1.162 1 78.69 208 ALA A O 1
ATOM 1571 N N . SER A 1 209 ? -7.324 24.453 0.736 1 83.88 209 SER A N 1
ATOM 1572 C CA . SER A 1 209 ? -8.203 23.297 0.637 1 83.88 209 SER A CA 1
ATOM 1573 C C . SER A 1 209 ? -8.836 22.969 1.984 1 83.88 209 SER A C 1
ATOM 1575 O O . SER A 1 209 ? -10.016 22.594 2.051 1 83.88 209 SER A O 1
ATOM 1577 N N . ALA A 1 210 ? -8.055 23.047 3.012 1 87.19 210 ALA A N 1
ATOM 1578 C CA . ALA A 1 210 ? -8.578 22.797 4.352 1 87.19 210 ALA A CA 1
ATOM 1579 C C . ALA A 1 210 ? -9.688 23.781 4.699 1 87.19 210 ALA A C 1
ATOM 1581 O O . ALA A 1 210 ? -10.719 23.391 5.258 1 87.19 210 ALA A O 1
ATOM 1582 N N . PHE A 1 211 ? -9.422 25.031 4.418 1 86.69 211 PHE A N 1
ATOM 1583 C CA . PHE A 1 211 ? -10.414 26.078 4.664 1 86.69 211 PHE A CA 1
ATOM 1584 C C . PHE A 1 211 ? -11.695 25.781 3.898 1 86.69 211 PHE A C 1
ATOM 1586 O O . PHE A 1 211 ? -12.797 25.922 4.445 1 86.69 211 PHE A O 1
ATOM 1593 N N . PHE A 1 212 ? -11.461 25.375 2.68 1 87.06 212 PHE A N 1
ATOM 1594 C CA . PHE A 1 212 ? -12.609 25.078 1.83 1 87.06 212 PHE A CA 1
ATOM 1595 C C . PHE A 1 212 ? -13.422 23.922 2.4 1 87.06 212 PHE A C 1
ATOM 1597 O O . PHE A 1 212 ? -14.648 23.984 2.441 1 87.06 212 PHE A O 1
ATOM 1604 N N . VAL A 1 213 ? -12.836 22.938 2.826 1 91.12 213 VAL A N 1
ATOM 1605 C CA . VAL A 1 213 ? -13.492 21.75 3.369 1 91.12 213 VAL A CA 1
ATOM 1606 C C . VAL A 1 213 ? -14.281 22.125 4.621 1 91.12 213 VAL A C 1
ATOM 1608 O O . VAL A 1 213 ? -15.445 21.734 4.77 1 91.12 213 VAL A O 1
ATOM 1611 N N . VAL A 1 214 ? -13.734 22.875 5.531 1 92.25 214 VAL A N 1
ATOM 1612 C CA . VAL A 1 214 ? -14.398 23.234 6.785 1 92.25 214 VAL A CA 1
ATOM 1613 C C . VAL A 1 214 ? -15.539 24.203 6.512 1 92.25 214 VAL A C 1
ATOM 1615 O O . VAL A 1 214 ? -16.562 24.172 7.191 1 92.25 214 VAL A O 1
ATOM 1618 N N . GLN A 1 215 ? -15.352 25.031 5.516 1 89.12 215 GLN A N 1
ATOM 1619 C CA . GLN A 1 215 ? -16.438 25.906 5.129 1 89.12 215 GLN A CA 1
ATOM 1620 C C . GLN A 1 215 ? -17.641 25.125 4.637 1 89.12 215 GLN A C 1
ATOM 1622 O O . GLN A 1 215 ? -18.797 25.469 4.934 1 89.12 215 GLN A O 1
ATOM 1627 N N . ILE A 1 216 ? -17.328 24.156 3.873 1 89.81 216 ILE A N 1
ATOM 1628 C CA . ILE A 1 216 ? -18.391 23.281 3.395 1 89.81 216 ILE A CA 1
ATOM 1629 C C . ILE A 1 216 ? -19.078 22.609 4.582 1 89.81 216 ILE A C 1
ATOM 1631 O O . ILE A 1 216 ? -20.312 22.516 4.621 1 89.81 216 ILE A O 1
ATOM 1635 N N . LEU A 1 217 ? -18.375 22.188 5.52 1 92.62 217 LEU A N 1
ATOM 1636 C CA . LEU A 1 217 ? -18.922 21.547 6.707 1 92.62 217 LEU A CA 1
ATOM 1637 C C . LEU A 1 217 ? -19.781 22.516 7.508 1 92.62 217 LEU A C 1
ATOM 1639 O O . LEU A 1 217 ? -20.812 22.141 8.062 1 92.62 217 LEU A O 1
ATOM 1643 N N . ARG A 1 218 ? -19.312 23.719 7.57 1 91.25 218 ARG A N 1
ATOM 1644 C CA . ARG A 1 218 ? -20.078 24.734 8.273 1 91.25 218 ARG A CA 1
ATOM 1645 C C . ARG A 1 218 ? -21.422 24.984 7.586 1 91.25 218 ARG A C 1
ATOM 1647 O O . ARG A 1 218 ? -22.453 25.156 8.25 1 91.25 218 ARG A O 1
ATOM 1654 N N . ASN A 1 219 ? -21.344 25 6.312 1 86.44 219 ASN A N 1
ATOM 1655 C CA . ASN A 1 219 ? -22.578 25.172 5.551 1 86.44 219 ASN A CA 1
ATOM 1656 C C . ASN A 1 219 ? -23.531 24 5.789 1 86.44 219 ASN A C 1
ATOM 1658 O O . ASN A 1 219 ? -24.75 24.203 5.891 1 86.44 219 ASN A O 1
ATOM 1662 N N . ILE A 1 220 ? -23.016 22.875 5.848 1 88.81 220 ILE A N 1
ATOM 1663 C CA . ILE A 1 220 ? -23.828 21.703 6.113 1 88.81 220 ILE A CA 1
ATOM 1664 C C . ILE A 1 220 ? -24.422 21.781 7.512 1 88.81 220 ILE A C 1
ATOM 1666 O O . ILE A 1 220 ? -25.609 21.5 7.703 1 88.81 220 ILE A O 1
ATOM 1670 N N . ALA A 1 221 ? -23.672 22.203 8.43 1 91.19 221 ALA A N 1
ATOM 1671 C CA . ALA A 1 221 ? -24.141 22.344 9.805 1 91.19 221 ALA A CA 1
ATOM 1672 C C . ALA A 1 221 ? -25.25 23.391 9.891 1 91.19 221 ALA A C 1
ATOM 1674 O O . ALA A 1 221 ? -26.219 23.219 10.648 1 91.19 221 ALA A O 1
ATOM 1675 N N . SER A 1 222 ? -25.141 24.438 9.148 1 87.5 222 SER A N 1
ATOM 1676 C CA . SER A 1 222 ? -26.094 25.531 9.195 1 87.5 222 SER A CA 1
ATOM 1677 C C . SER A 1 222 ? -27.453 25.109 8.664 1 87.5 222 SER A C 1
ATOM 1679 O O . SER A 1 222 ? -28.469 25.766 8.922 1 87.5 222 SER A O 1
ATOM 1681 N N . SER A 1 223 ? -27.5 23.984 7.996 1 84.44 223 SER A N 1
ATOM 1682 C CA . SER A 1 223 ? -28.766 23.469 7.48 1 84.44 223 SER A CA 1
ATOM 1683 C C . SER A 1 223 ? -29.469 22.594 8.523 1 84.44 223 SER A C 1
ATOM 1685 O O . SER A 1 223 ? -30.328 21.781 8.18 1 84.44 223 SER A O 1
ATOM 1687 N N . GLY A 1 224 ? -29.078 22.688 9.695 1 86.81 224 GLY A N 1
ATOM 1688 C CA . GLY A 1 224 ? -29.75 21.984 10.773 1 86.81 224 GLY A CA 1
ATOM 1689 C C . GLY A 1 224 ? -29.125 20.641 11.109 1 86.81 224 GLY A C 1
ATOM 1690 O O . GLY A 1 224 ? -29.766 19.781 11.711 1 86.81 224 GLY A O 1
ATOM 1691 N N . LYS A 1 225 ? -28.016 20.484 10.703 1 90.31 225 LYS A N 1
ATOM 1692 C CA . LYS A 1 225 ? -27.328 19.219 10.953 1 90.31 225 LYS A CA 1
ATOM 1693 C C . LYS A 1 225 ? -26.281 19.375 12.055 1 90.31 225 LYS A C 1
ATOM 1695 O O . LYS A 1 225 ? -25.859 20.484 12.359 1 90.31 225 LYS A O 1
ATOM 1700 N N . THR A 1 226 ? -25.984 18.234 12.719 1 93.56 226 THR A N 1
ATOM 1701 C CA . THR A 1 226 ? -24.922 18.203 13.719 1 93.56 226 THR A CA 1
ATOM 1702 C C . THR A 1 226 ? -23.625 17.656 13.125 1 93.56 226 THR A C 1
ATOM 1704 O O . THR A 1 226 ? -23.609 16.547 12.57 1 93.56 226 THR A O 1
ATOM 1707 N N . VAL A 1 227 ? -22.609 18.438 13.18 1 95.62 227 VAL A N 1
ATOM 1708 C CA . VAL A 1 227 ? -21.328 18.047 12.594 1 95.62 227 VAL A CA 1
ATOM 1709 C C . VAL A 1 227 ? -20.25 18.016 13.68 1 95.62 227 VAL A C 1
ATOM 1711 O O . VAL A 1 227 ? -20.047 18.984 14.398 1 95.62 227 VAL A O 1
ATOM 1714 N N . ILE A 1 228 ? -19.609 16.891 13.891 1 96.38 228 ILE A N 1
ATOM 1715 C CA . ILE A 1 228 ? -18.484 16.719 14.805 1 96.38 228 ILE A CA 1
ATOM 1716 C C . ILE A 1 228 ? -17.234 16.328 14.016 1 96.38 228 ILE A C 1
ATOM 1718 O O . ILE A 1 228 ? -17.234 15.312 13.312 1 96.38 228 ILE A O 1
ATOM 1722 N N . SER A 1 229 ? -16.188 17.078 14.102 1 96.19 229 SER A N 1
ATOM 1723 C CA . SER A 1 229 ? -14.984 16.844 13.32 1 96.19 229 SER A CA 1
ATOM 1724 C C . SER A 1 229 ? -13.734 16.906 14.195 1 96.19 229 SER A C 1
ATOM 1726 O O . SER A 1 229 ? -13.625 17.766 15.062 1 96.19 229 SER A O 1
ATOM 1728 N N . SER A 1 230 ? -12.914 15.906 14.016 1 95.25 230 SER A N 1
ATOM 1729 C CA . SER A 1 230 ? -11.602 15.977 14.656 1 95.25 230 SER A CA 1
ATOM 1730 C C . SER A 1 230 ? -10.602 16.734 13.797 1 95.25 230 SER A C 1
ATOM 1732 O O . SER A 1 230 ? -10.617 16.625 12.57 1 95.25 230 SER A O 1
ATOM 1734 N N . ILE A 1 231 ? -9.797 17.609 14.406 1 90.06 231 ILE A N 1
ATOM 1735 C CA . ILE A 1 231 ? -8.805 18.391 13.688 1 90.06 231 ILE A CA 1
ATOM 1736 C C . ILE A 1 231 ? -7.473 18.359 14.438 1 90.06 231 ILE A C 1
ATOM 1738 O O . ILE A 1 231 ? -7.445 18.422 15.672 1 90.06 231 ILE A O 1
ATOM 1742 N N . HIS A 1 232 ? -6.492 18.219 13.758 1 79.88 232 HIS A N 1
ATOM 1743 C CA . HIS A 1 232 ? -5.176 18.156 14.383 1 79.88 232 HIS A CA 1
ATOM 1744 C C . HIS A 1 232 ? -4.625 19.547 14.664 1 79.88 232 HIS A C 1
ATOM 1746 O O . HIS A 1 232 ? -4.496 19.953 15.82 1 79.88 232 HIS A O 1
ATOM 1752 N N . GLN A 1 233 ? -4.121 20.219 13.648 1 79.31 233 GLN A N 1
ATOM 1753 C CA . GLN A 1 233 ? -3.557 21.562 13.781 1 79.31 233 GLN A CA 1
ATOM 1754 C C . GLN A 1 233 ? -4.105 22.5 12.719 1 79.31 233 GLN A C 1
ATOM 1756 O O . GLN A 1 233 ? -3.455 22.734 11.695 1 79.31 233 GLN A O 1
ATOM 1761 N N . PRO A 1 234 ? -5.168 23.125 13.078 1 82.88 234 PRO A N 1
ATOM 1762 C CA . PRO A 1 234 ? -5.766 24.016 12.086 1 82.88 234 PRO A CA 1
ATOM 1763 C C . PRO A 1 234 ? -5.098 25.375 12.039 1 82.88 234 PRO A C 1
ATOM 1765 O O . PRO A 1 234 ? -4.469 25.797 13.016 1 82.88 234 PRO A O 1
ATOM 1768 N N . SER A 1 235 ? -5.203 26.016 10.867 1 81.06 235 SER A N 1
ATOM 1769 C CA . SER A 1 235 ? -4.816 27.422 10.758 1 81.06 235 SER A CA 1
ATOM 1770 C C . SER A 1 235 ? -5.801 28.328 11.5 1 81.06 235 SER A C 1
ATOM 1772 O O . SER A 1 235 ? -6.879 27.875 11.898 1 81.06 235 SER A O 1
ATOM 1774 N N . GLY A 1 236 ? -5.434 29.484 11.789 1 80.38 236 GLY A N 1
ATOM 1775 C CA . GLY A 1 236 ? -6.301 30.438 12.477 1 80.38 236 GLY A CA 1
ATOM 1776 C C . GLY A 1 236 ? -7.617 30.656 11.758 1 80.38 236 GLY A C 1
ATOM 1777 O O . GLY A 1 236 ? -8.672 30.75 12.398 1 80.38 236 GLY A O 1
ATOM 1778 N N . GLU A 1 237 ? -7.523 30.688 10.438 1 79.44 237 GLU A N 1
ATOM 1779 C CA . GLU A 1 237 ? -8.734 30.922 9.656 1 79.44 237 GLU A CA 1
ATOM 1780 C C . GLU A 1 237 ? -9.672 29.719 9.734 1 79.44 237 GLU A C 1
ATOM 1782 O O . GLU A 1 237 ? -10.891 29.875 9.773 1 79.44 237 GLU A O 1
ATOM 1787 N N . VAL A 1 238 ? -9.133 28.594 9.727 1 87.06 238 VAL A N 1
ATOM 1788 C CA . VAL A 1 238 ? -9.922 27.375 9.805 1 87.06 238 VAL A CA 1
ATOM 1789 C C . VAL A 1 238 ? -10.516 27.219 11.203 1 87.06 238 VAL A C 1
ATOM 1791 O O . VAL A 1 238 ? -11.672 26.828 11.352 1 87.06 238 VAL A O 1
ATOM 1794 N N . PHE A 1 239 ? -9.781 27.594 12.203 1 88.62 239 PHE A N 1
ATOM 1795 C CA . PHE A 1 239 ? -10.234 27.484 13.586 1 88.62 239 PHE A CA 1
ATOM 1796 C C . PHE A 1 239 ? -11.422 28.406 13.836 1 88.62 239 PHE A C 1
ATOM 1798 O O . PHE A 1 239 ? -12.328 28.062 14.609 1 88.62 239 PHE A O 1
ATOM 1805 N N . ALA A 1 240 ? -11.406 29.516 13.219 1 85.62 240 ALA A N 1
ATOM 1806 C CA . ALA A 1 240 ? -12.438 30.531 13.422 1 85.62 240 ALA A CA 1
ATOM 1807 C C . ALA A 1 240 ? -13.789 30.047 12.891 1 85.62 240 ALA A C 1
ATOM 1809 O O . ALA A 1 240 ? -14.836 30.578 13.266 1 85.62 240 ALA A O 1
ATOM 1810 N N . LEU A 1 241 ? -13.742 29.047 12.102 1 89.5 241 LEU A N 1
ATOM 1811 C CA . LEU A 1 241 ? -14.977 28.547 11.5 1 89.5 241 LEU A CA 1
ATOM 1812 C C . LEU A 1 241 ? -15.719 27.625 12.453 1 89.5 241 LEU A C 1
ATOM 1814 O O . LEU A 1 241 ? -16.906 27.328 12.25 1 89.5 241 LEU A O 1
ATOM 1818 N N . PHE A 1 242 ? -15.133 27.188 13.484 1 93.94 242 PHE A N 1
ATOM 1819 C CA . PHE A 1 242 ? -15.758 26.25 14.422 1 93.94 242 PHE A CA 1
ATOM 1820 C C . PHE A 1 242 ? -16.531 27 15.492 1 93.94 242 PHE A C 1
ATOM 1822 O O . PHE A 1 242 ? -16.109 28.062 15.953 1 93.94 242 PHE A O 1
ATOM 1829 N N . ASP A 1 243 ? -17.625 26.469 15.906 1 94.75 243 ASP A N 1
ATOM 1830 C CA . ASP A 1 243 ? -18.469 27.078 16.922 1 94.75 243 ASP A CA 1
ATOM 1831 C C . ASP A 1 243 ? -18.078 26.594 18.328 1 94.75 243 ASP A C 1
ATOM 1833 O O . ASP A 1 243 ? -18.016 27.375 19.266 1 94.75 243 ASP A O 1
ATOM 1837 N N . ASP A 1 244 ? -17.938 25.328 18.406 1 95.94 244 ASP A N 1
ATOM 1838 C CA . ASP A 1 244 ? -17.609 24.703 19.688 1 95.94 244 ASP A CA 1
ATOM 1839 C C . ASP A 1 244 ? -16.266 23.969 19.609 1 95.94 244 ASP A C 1
ATOM 1841 O O . ASP A 1 244 ? -15.82 23.594 18.531 1 95.94 244 ASP A O 1
ATOM 1845 N N . LEU A 1 245 ? -15.672 23.875 20.766 1 96.12 245 LEU A N 1
ATOM 1846 C CA . LEU A 1 245 ? -14.359 23.234 20.844 1 96.12 245 LEU A CA 1
ATOM 1847 C C . LEU A 1 245 ? -14.312 22.234 22 1 96.12 245 LEU A C 1
ATOM 1849 O O . LEU A 1 245 ? -14.766 22.516 23.109 1 96.12 245 LEU A O 1
ATOM 1853 N N . LEU A 1 246 ? -13.961 21.047 21.688 1 96.75 246 LEU A N 1
ATOM 1854 C CA . LEU A 1 246 ? -13.602 20.031 22.672 1 96.75 246 LEU A CA 1
ATOM 1855 C C . LEU A 1 246 ? -12.102 19.734 22.641 1 96.75 246 LEU A C 1
ATOM 1857 O O . LEU A 1 246 ? -11.602 19.203 21.656 1 96.75 246 LEU A O 1
ATOM 1861 N N . LEU A 1 247 ? -11.43 20.156 23.625 1 95.75 247 LEU A N 1
ATOM 1862 C CA . LEU A 1 247 ? -9.992 19.938 23.703 1 95.75 247 LEU A CA 1
ATOM 1863 C C . LEU A 1 247 ? -9.664 18.734 24.594 1 95.75 247 LEU A C 1
ATOM 1865 O O . LEU A 1 247 ? -10.039 18.719 25.766 1 95.75 247 LEU A O 1
ATOM 1869 N N . LEU A 1 248 ? -9.023 17.766 23.969 1 94.44 248 LEU A N 1
ATOM 1870 C CA . LEU A 1 248 ? -8.672 16.531 24.672 1 94.44 248 LEU A CA 1
ATOM 1871 C C . LEU A 1 248 ? -7.164 16.422 24.875 1 94.44 248 LEU A C 1
ATOM 1873 O O . LEU A 1 248 ? -6.391 16.844 24 1 94.44 248 LEU A O 1
ATOM 1877 N N . SER A 1 249 ? -6.77 15.977 25.984 1 91.75 249 SER A N 1
ATOM 1878 C CA . SER A 1 249 ? -5.375 15.656 26.25 1 91.75 249 SER A CA 1
ATOM 1879 C C . SER A 1 249 ? -5.258 14.445 27.172 1 91.75 249 SER A C 1
ATOM 1881 O O . SER A 1 249 ? -5.867 14.406 28.25 1 91.75 249 SER A O 1
ATOM 1883 N N . GLY A 1 250 ? -4.52 13.438 26.812 1 86.5 250 GLY A N 1
ATOM 1884 C CA . GLY A 1 250 ? -4.336 12.227 27.609 1 86.5 250 GLY A CA 1
ATOM 1885 C C . GLY A 1 250 ? -5.637 11.5 27.891 1 86.5 250 GLY A C 1
ATOM 1886 O O . GLY A 1 250 ? -5.797 10.906 28.969 1 86.5 250 GLY A O 1
ATOM 1887 N N . GLY A 1 251 ? -6.578 11.664 27.094 1 90.25 251 GLY A N 1
ATOM 1888 C CA . GLY A 1 251 ? -7.855 10.992 27.266 1 90.25 251 GLY A CA 1
ATOM 1889 C C . GLY A 1 251 ? -8.812 11.758 28.156 1 90.25 251 GLY A C 1
ATOM 1890 O O . GLY A 1 251 ? -9.898 11.273 28.469 1 90.25 251 GLY A O 1
ATOM 1891 N N . GLU A 1 252 ? -8.422 12.93 28.594 1 92.19 252 GLU A N 1
ATOM 1892 C CA . GLU A 1 252 ? -9.258 13.742 29.453 1 92.19 252 GLU A CA 1
ATOM 1893 C C . GLU A 1 252 ? -9.648 15.055 28.781 1 92.19 252 GLU A C 1
ATOM 1895 O O . GLU A 1 252 ? -8.953 15.523 27.875 1 92.19 252 GLU A O 1
ATOM 1900 N N . THR A 1 253 ? -10.742 15.617 29.266 1 94.56 253 THR A N 1
ATOM 1901 C CA . THR A 1 253 ? -11.211 16.875 28.719 1 94.56 253 THR A CA 1
ATOM 1902 C C . THR A 1 253 ? -10.508 18.062 29.375 1 94.56 253 THR A C 1
ATOM 1904 O O . THR A 1 253 ? -10.547 18.203 30.594 1 94.56 253 THR A O 1
ATOM 1907 N N . VAL A 1 254 ? -9.953 18.844 28.609 1 94.44 254 VAL A N 1
ATOM 1908 C CA . VAL A 1 254 ? -9.281 20.047 29.094 1 94.44 254 VAL A CA 1
ATOM 1909 C C . VAL A 1 254 ? -10.227 21.234 29.016 1 94.44 254 VAL A C 1
ATOM 1911 O O . VAL A 1 254 ? -10.195 22.125 29.875 1 94.44 254 VAL A O 1
ATOM 1914 N N . TYR A 1 255 ? -10.945 21.25 27.953 1 95 255 TYR A N 1
ATOM 1915 C CA . TYR A 1 255 ? -11.898 22.328 27.734 1 95 255 TYR A CA 1
ATOM 1916 C C . TYR A 1 255 ? -13.062 21.859 26.875 1 95 255 TYR A C 1
ATOM 1918 O O . TYR A 1 255 ? -12.875 21.062 25.953 1 95 255 TYR A O 1
ATOM 1926 N N . PHE A 1 256 ? -14.211 22.25 27.203 1 96.38 256 PHE A N 1
ATOM 1927 C CA . PHE A 1 256 ? -15.391 22.062 26.359 1 96.38 256 PHE A CA 1
ATOM 1928 C C . PHE A 1 256 ? -16.297 23.281 26.422 1 96.38 256 PHE A C 1
ATOM 1930 O O . PHE A 1 256 ? -16.656 23.734 27.516 1 96.38 256 PHE A O 1
ATOM 1937 N N . GLY A 1 257 ? -16.594 23.844 25.312 1 94.12 257 GLY A N 1
ATOM 1938 C CA . GLY A 1 257 ? -17.469 25.016 25.234 1 94.12 257 GLY A CA 1
ATOM 1939 C C . GLY A 1 257 ? -17.344 25.75 23.906 1 94.12 257 GLY A C 1
ATOM 1940 O O . GLY A 1 257 ? -16.938 25.156 22.906 1 94.12 257 GLY A O 1
ATOM 1941 N N . GLU A 1 258 ? -17.719 26.969 23.906 1 94.25 258 GLU A N 1
ATOM 1942 C CA . GLU A 1 258 ? -17.609 27.797 22.703 1 94.25 258 GLU A CA 1
ATOM 1943 C C . GLU A 1 258 ? -16.141 28.062 22.359 1 94.25 258 GLU A C 1
ATOM 1945 O O . GLU A 1 258 ? -15.328 28.344 23.234 1 94.25 258 GLU A O 1
ATOM 1950 N N . ALA A 1 259 ? -15.836 27.953 21.125 1 92.88 259 ALA A N 1
ATOM 1951 C CA . ALA A 1 259 ? -14.461 28.109 20.656 1 92.88 259 ALA A CA 1
ATOM 1952 C C . ALA A 1 259 ? -13.93 29.516 20.969 1 92.88 259 ALA A C 1
ATOM 1954 O O . ALA A 1 259 ? -12.773 29.672 21.344 1 92.88 259 ALA A O 1
ATOM 1955 N N . GLU A 1 260 ? -14.742 30.469 20.875 1 88.38 260 GLU A N 1
ATOM 1956 C CA . GLU A 1 260 ? -14.336 31.859 21.094 1 88.38 260 GLU A CA 1
ATOM 1957 C C . GLU A 1 260 ? -14 32.094 22.562 1 88.38 260 GLU A C 1
ATOM 1959 O O . GLU A 1 260 ? -13.141 32.938 22.875 1 88.38 260 GLU A O 1
ATOM 1964 N N . SER A 1 261 ? -14.648 31.359 23.406 1 92.12 261 SER A N 1
ATOM 1965 C CA . SER A 1 261 ? -14.469 31.562 24.844 1 92.12 261 SER A CA 1
ATOM 1966 C C . SER A 1 261 ? -13.258 30.781 25.359 1 92.12 261 SER A C 1
ATOM 1968 O O . SER A 1 261 ? -12.859 30.953 26.5 1 92.12 261 SER A O 1
ATOM 1970 N N . ALA A 1 262 ? -12.734 30 24.531 1 93.06 262 ALA A N 1
ATOM 1971 C CA . ALA A 1 262 ? -11.602 29.172 24.969 1 93.06 262 ALA A CA 1
ATOM 1972 C C . ALA A 1 262 ? -10.398 30.047 25.312 1 93.06 262 ALA A C 1
ATOM 1974 O O . ALA A 1 262 ? -9.672 29.75 26.266 1 93.06 262 ALA A O 1
ATOM 1975 N N . THR A 1 263 ? -10.188 31.094 24.516 1 90.5 263 THR A N 1
ATOM 1976 C CA . THR A 1 263 ? -9.062 31.984 24.766 1 90.5 263 THR A CA 1
ATOM 1977 C C . THR A 1 263 ? -9.211 32.688 26.125 1 90.5 263 THR A C 1
ATOM 1979 O O . THR A 1 263 ? -8.227 32.875 26.828 1 90.5 263 THR A O 1
ATOM 1982 N N . LYS A 1 264 ? -10.453 33.031 26.438 1 91.38 264 LYS A N 1
ATOM 1983 C CA . LYS A 1 264 ? -10.719 33.656 27.734 1 91.38 264 LYS A CA 1
ATOM 1984 C C . LYS A 1 264 ? -10.477 32.656 28.875 1 91.38 264 LYS A C 1
ATOM 1986 O O . LYS A 1 264 ? -9.906 33.031 29.906 1 91.38 264 LYS A O 1
ATOM 1991 N N . PHE A 1 265 ? -10.898 31.5 28.781 1 93.38 265 PHE A N 1
ATOM 1992 C CA . PHE A 1 265 ? -10.68 30.484 29.797 1 93.38 265 PHE A CA 1
ATOM 1993 C C . PHE A 1 265 ? -9.195 30.281 30.047 1 93.38 265 PHE A C 1
ATOM 1995 O O . PHE A 1 265 ? -8.758 30.203 31.203 1 93.38 265 PHE A O 1
ATOM 2002 N N . PHE A 1 266 ? -8.414 30.172 28.984 1 92.75 266 PHE A N 1
ATOM 2003 C CA . PHE A 1 266 ? -6.98 29.953 29.125 1 92.75 266 PHE A CA 1
ATOM 2004 C C . PHE A 1 266 ? -6.332 31.156 29.828 1 92.75 266 PHE A C 1
ATOM 2006 O O . PHE A 1 266 ? -5.391 30.984 30.594 1 92.75 266 PHE A O 1
ATOM 2013 N N . GLY A 1 267 ? -6.82 32.344 29.5 1 89.69 267 GLY A N 1
ATOM 2014 C CA . GLY A 1 267 ? -6.344 33.531 30.203 1 89.69 267 GLY A CA 1
ATOM 2015 C C . GLY A 1 267 ? -6.668 33.5 31.688 1 89.69 267 GLY A C 1
ATOM 2016 O O . GLY A 1 267 ? -5.824 33.844 32.5 1 89.69 267 GLY A O 1
ATOM 2017 N N . GLU A 1 268 ? -7.867 33.094 32.031 1 91.5 268 GLU A N 1
ATOM 2018 C CA . GLU A 1 268 ? -8.312 33 33.406 1 91.5 268 GLU A CA 1
ATOM 2019 C C . GLU A 1 268 ? -7.566 31.906 34.156 1 91.5 268 GLU A C 1
ATOM 2021 O O . GLU A 1 268 ? -7.371 32 35.375 1 91.5 268 GLU A O 1
ATOM 2026 N N . ALA A 1 269 ? -7.223 30.906 33.469 1 91.06 269 ALA A N 1
ATOM 2027 C CA . ALA A 1 269 ? -6.508 29.797 34.062 1 91.06 269 ALA A CA 1
ATOM 2028 C C . ALA A 1 269 ? -5.035 30.141 34.281 1 91.06 269 ALA A C 1
ATOM 2030 O O . ALA A 1 269 ? -4.305 29.375 34.938 1 91.06 269 ALA A O 1
ATOM 2031 N N . GLY A 1 270 ? -4.508 31.266 33.719 1 87.44 270 GLY A N 1
ATOM 2032 C CA . GLY A 1 270 ? -3.141 31.703 33.938 1 87.44 270 GLY A CA 1
ATOM 2033 C C . GLY A 1 270 ? -2.238 31.531 32.75 1 87.44 270 GLY A C 1
ATOM 2034 O O . GLY A 1 270 ? -1.03 31.75 32.812 1 87.44 270 GLY A O 1
ATOM 2035 N N . PHE A 1 271 ? -2.873 31.125 31.719 1 88.94 271 PHE A N 1
ATOM 2036 C CA . PHE A 1 271 ? -2.068 30.891 30.531 1 88.94 271 PHE A CA 1
ATOM 2037 C C . PHE A 1 271 ? -2.631 31.672 29.344 1 88.94 271 PHE A C 1
ATOM 2039 O O . PHE A 1 271 ? -3.098 31.062 28.375 1 88.94 271 PHE A O 1
ATOM 2046 N N . PRO A 1 272 ? -2.393 32.906 29.281 1 87.5 272 PRO A N 1
ATOM 2047 C CA . PRO A 1 272 ? -2.967 33.719 28.203 1 87.5 272 PRO A CA 1
ATOM 2048 C C . PRO A 1 272 ? -2.26 33.5 26.875 1 87.5 272 PRO A C 1
ATOM 2050 O O . PRO A 1 272 ? -1.069 33.188 26.844 1 87.5 272 PRO A O 1
ATOM 2053 N N . CYS A 1 273 ? -2.99 33.594 25.812 1 85 273 CYS A N 1
ATOM 2054 C CA . CYS A 1 273 ? -2.471 33.438 24.469 1 85 273 CYS A CA 1
ATOM 2055 C C . CYS A 1 273 ? -1.668 34.656 24.047 1 85 273 CYS A C 1
ATOM 2057 O O . CYS A 1 273 ? -2.16 35.781 24.141 1 85 273 CYS A O 1
ATOM 2059 N N . PRO A 1 274 ? -0.514 34.469 23.5 1 78.44 274 PRO A N 1
ATOM 2060 C CA . PRO A 1 274 ? 0.284 35.594 23.031 1 78.44 274 PRO A CA 1
ATOM 2061 C C . PRO A 1 274 ? -0.322 36.281 21.812 1 78.44 274 PRO A C 1
ATOM 2063 O O . PRO A 1 274 ? -1.091 35.656 21.062 1 78.44 274 PRO A O 1
ATOM 2066 N N . SER A 1 275 ? -0.136 37.531 21.547 1 70.44 275 SER A N 1
ATOM 2067 C CA . SER A 1 275 ? -0.767 38.344 20.516 1 70.44 275 SER A CA 1
ATOM 2068 C C . SER A 1 275 ? -0.428 37.844 19.125 1 70.44 275 SER A C 1
ATOM 2070 O O . SER A 1 275 ? -1.256 37.906 18.219 1 70.44 275 SER A O 1
ATOM 2072 N N . ARG A 1 276 ? 0.65 37.344 18.781 1 66.88 276 ARG A N 1
ATOM 2073 C CA . ARG A 1 276 ? 1.021 37 17.406 1 66.88 276 ARG A CA 1
ATOM 2074 C C . ARG A 1 276 ? 0.992 35.469 17.219 1 66.88 276 ARG A C 1
ATOM 2076 O O . ARG A 1 276 ? 1.781 34.906 16.453 1 66.88 276 ARG A O 1
ATOM 2083 N N . ARG A 1 277 ? 0.014 34.938 18.047 1 76.56 277 ARG A N 1
ATOM 2084 C CA . ARG A 1 277 ? -0.066 33.5 17.938 1 76.56 277 ARG A CA 1
ATOM 2085 C C . ARG A 1 277 ? -1.501 33.062 17.672 1 76.56 277 ARG A C 1
ATOM 2087 O O . ARG A 1 277 ? -2.441 33.594 18.25 1 76.56 277 ARG A O 1
ATOM 2094 N N . ASN A 1 278 ? -1.565 32.125 16.812 1 81 278 ASN A N 1
ATOM 2095 C CA . ASN A 1 278 ? -2.85 31.469 16.594 1 81 278 ASN A CA 1
ATOM 2096 C C . ASN A 1 278 ? -3.336 30.75 17.844 1 81 278 ASN A C 1
ATOM 2098 O O . ASN A 1 278 ? -2.572 30.031 18.484 1 81 278 ASN A O 1
ATOM 2102 N N . PRO A 1 279 ? -4.516 31.047 18.312 1 84 279 PRO A N 1
ATOM 2103 C CA . PRO A 1 279 ? -5.039 30.406 19.531 1 84 279 PRO A CA 1
ATOM 2104 C C . PRO A 1 279 ? -4.945 28.891 19.484 1 84 279 PRO A C 1
ATOM 2106 O O . PRO A 1 279 ? -4.621 28.25 20.484 1 84 279 PRO A O 1
ATOM 2109 N N . SER A 1 280 ? -5.234 28.312 18.359 1 86.19 280 SER A N 1
ATOM 2110 C CA . SER A 1 280 ? -5.18 26.859 18.266 1 86.19 280 SER A CA 1
ATOM 2111 C C . SER A 1 280 ? -3.777 26.344 18.547 1 86.19 280 SER A C 1
ATOM 2113 O O . SER A 1 280 ? -3.617 25.297 19.188 1 86.19 280 SER A O 1
ATOM 2115 N N . ASP A 1 281 ? -2.775 27.062 18.078 1 83.31 281 ASP A N 1
ATOM 2116 C CA . ASP A 1 281 ? -1.393 26.688 18.344 1 83.31 281 ASP A CA 1
ATOM 2117 C C . ASP A 1 281 ? -1.072 26.797 19.844 1 83.31 281 ASP A C 1
ATOM 2119 O O . ASP A 1 281 ? -0.333 25.969 20.375 1 83.31 281 ASP A O 1
ATOM 2123 N N . HIS A 1 282 ? -1.597 27.781 20.391 1 85.12 282 HIS A N 1
ATOM 2124 C CA . HIS A 1 282 ? -1.366 28 21.828 1 85.12 282 HIS A CA 1
ATOM 2125 C C . HIS A 1 282 ? -1.996 26.891 22.656 1 85.12 282 HIS A C 1
ATOM 2127 O O . HIS A 1 282 ? -1.374 26.391 23.594 1 85.12 282 HIS A O 1
ATOM 2133 N N . PHE A 1 283 ? -3.225 26.547 22.359 1 89.12 283 PHE A N 1
ATOM 2134 C CA . PHE A 1 283 ? -3.922 25.5 23.094 1 89.12 283 PHE A CA 1
ATOM 2135 C C . PHE A 1 283 ? -3.152 24.188 23 1 89.12 283 PHE A C 1
ATOM 2137 O O . PHE A 1 283 ? -2.969 23.5 24.016 1 89.12 283 PHE A O 1
ATOM 2144 N N . LEU A 1 284 ? -2.715 23.875 21.828 1 85.69 284 LEU A N 1
ATOM 2145 C CA . LEU A 1 284 ? -2.033 22.609 21.609 1 85.69 284 LEU A CA 1
ATOM 2146 C C . LEU A 1 284 ? -0.674 22.594 22.312 1 85.69 284 LEU A C 1
ATOM 2148 O O . LEU A 1 284 ? -0.222 21.547 22.781 1 85.69 284 LEU A O 1
ATOM 2152 N N . ARG A 1 285 ? -0.054 23.719 22.328 1 82.69 285 ARG A N 1
ATOM 2153 C CA . ARG A 1 285 ? 1.226 23.812 23.031 1 82.69 285 ARG A CA 1
ATOM 2154 C C . ARG A 1 285 ? 1.05 23.578 24.531 1 82.69 285 ARG A C 1
ATOM 2156 O O . ARG A 1 285 ? 1.896 22.953 25.172 1 82.69 285 ARG A O 1
ATOM 2163 N N . CYS A 1 286 ? -0.02 24.031 24.984 1 84.81 286 CYS A N 1
ATOM 2164 C CA . CYS A 1 286 ? -0.281 23.938 26.422 1 84.81 286 CYS A CA 1
ATOM 2165 C C . CYS A 1 286 ? -0.665 22.516 26.812 1 84.81 286 CYS A C 1
ATOM 2167 O O . CYS A 1 286 ? -0.377 22.078 27.922 1 84.81 286 CYS A O 1
ATOM 2169 N N . VAL A 1 287 ? -1.229 21.828 25.922 1 85.81 287 VAL A N 1
ATOM 2170 C CA . VAL A 1 287 ? -1.833 20.547 26.328 1 85.81 287 VAL A CA 1
ATOM 2171 C C . VAL A 1 287 ? -0.945 19.391 25.875 1 85.81 287 VAL A C 1
ATOM 2173 O O . VAL A 1 287 ? -1.166 18.25 26.266 1 85.81 287 VAL A O 1
ATOM 2176 N N . ASN A 1 288 ? 0.047 19.641 25.125 1 81.19 288 ASN A N 1
ATOM 2177 C CA . ASN A 1 288 ? 0.89 18.578 24.578 1 81.19 288 ASN A CA 1
ATOM 2178 C C . ASN A 1 288 ? 2.105 18.328 25.469 1 81.19 288 ASN A C 1
ATOM 2180 O O . ASN A 1 288 ? 3.062 19.094 25.453 1 81.19 288 ASN A O 1
ATOM 2184 N N . SER A 1 289 ? 2.127 17.234 26.125 1 76.94 289 SER A N 1
ATOM 2185 C CA . SER A 1 289 ? 3.197 16.891 27.062 1 76.94 289 SER A CA 1
ATOM 2186 C C . SER A 1 289 ? 4.469 16.484 26.312 1 76.94 289 SER A C 1
ATOM 2188 O O . SER A 1 289 ? 5.547 16.422 26.906 1 76.94 289 SER A O 1
ATOM 2190 N N . ASP A 1 290 ? 4.305 16.281 25.078 1 73.12 290 ASP A N 1
ATOM 2191 C CA . ASP A 1 290 ? 5.477 15.875 24.312 1 73.12 290 ASP A CA 1
ATOM 2192 C C . ASP A 1 290 ? 6.496 17 24.203 1 73.12 290 ASP A C 1
ATOM 2194 O O . ASP A 1 290 ? 7.684 16.766 23.969 1 73.12 290 ASP A O 1
ATOM 2198 N N . PHE A 1 291 ? 6.039 18.203 24.469 1 68.31 291 PHE A N 1
ATOM 2199 C CA . PHE A 1 291 ? 6.941 19.344 24.422 1 68.31 291 PHE A CA 1
ATOM 2200 C C . PHE A 1 291 ? 7.953 19.281 25.562 1 68.31 291 PHE A C 1
ATOM 2202 O O . PHE A 1 291 ? 9.078 19.781 25.438 1 68.31 291 PHE A O 1
ATOM 2209 N N . ASP A 1 292 ? 7.477 18.703 26.578 1 71.94 292 ASP A N 1
ATOM 2210 C CA . ASP A 1 292 ? 8.383 18.547 27.719 1 71.94 292 ASP A CA 1
ATOM 2211 C C . ASP A 1 292 ? 9.531 17.609 27.375 1 71.94 292 ASP A C 1
ATOM 2213 O O . ASP A 1 292 ? 10.68 17.859 27.75 1 71.94 292 ASP A O 1
ATOM 2217 N N . ASP A 1 293 ? 9.133 16.578 26.734 1 71.75 293 ASP A N 1
ATOM 2218 C CA . ASP A 1 293 ? 10.156 15.617 26.328 1 71.75 293 ASP A CA 1
ATOM 2219 C C . ASP A 1 293 ? 11.141 16.25 25.344 1 71.75 293 ASP A C 1
ATOM 2221 O O . ASP A 1 293 ? 12.344 15.984 25.406 1 71.75 293 ASP A O 1
ATOM 2225 N N . VAL A 1 294 ? 10.648 17.062 24.5 1 71.44 294 VAL A N 1
ATOM 2226 C CA . VAL A 1 294 ? 11.477 17.734 23.516 1 71.44 294 VAL A CA 1
ATOM 2227 C C . VAL A 1 294 ? 12.438 18.703 24.203 1 71.44 294 VAL A C 1
ATOM 2229 O O . VAL A 1 294 ? 13.633 18.734 23.891 1 71.44 294 VAL A O 1
ATOM 2232 N N . THR A 1 295 ? 11.914 19.453 25.109 1 69 295 THR A N 1
ATOM 2233 C CA . THR A 1 295 ? 12.734 20.438 25.828 1 69 295 THR A CA 1
ATOM 2234 C C . THR A 1 295 ? 13.805 19.734 26.656 1 69 295 THR A C 1
ATOM 2236 O O . THR A 1 295 ? 14.953 20.172 26.703 1 69 295 THR A O 1
ATOM 2239 N N . ALA A 1 296 ? 13.352 18.641 27.25 1 70.19 296 ALA A N 1
ATOM 2240 C CA . ALA A 1 296 ? 14.305 17.875 28.062 1 70.19 296 ALA A CA 1
ATOM 2241 C C . ALA A 1 296 ? 15.438 17.328 27.188 1 70.19 296 ALA A C 1
ATOM 2243 O O . ALA A 1 296 ? 16.594 17.359 27.594 1 70.19 296 ALA A O 1
ATOM 2244 N N . THR A 1 297 ? 15.078 16.875 26.047 1 70.88 297 THR A N 1
ATOM 2245 C CA . THR A 1 297 ? 16.078 16.297 25.141 1 70.88 297 THR A CA 1
ATOM 2246 C C . THR A 1 297 ? 17 17.391 24.609 1 70.88 297 THR A C 1
ATOM 2248 O O . THR A 1 297 ? 18.203 17.172 24.453 1 70.88 297 THR A O 1
ATOM 2251 N N . LEU A 1 298 ? 16.438 18.531 24.297 1 68.88 298 LEU A N 1
ATOM 2252 C CA . LEU A 1 298 ? 17.234 19.641 23.766 1 68.88 298 LEU A CA 1
ATOM 2253 C C . LEU A 1 298 ? 18.188 20.172 24.828 1 68.88 298 LEU A C 1
ATOM 2255 O O . LEU A 1 298 ? 19.328 20.531 24.516 1 68.88 298 LEU A O 1
ATOM 2259 N N . VAL A 1 299 ? 17.719 20.219 26.047 1 65.12 299 VAL A N 1
ATOM 2260 C CA . VAL A 1 299 ? 18.547 20.672 27.156 1 65.12 299 VAL A CA 1
ATOM 2261 C C . VAL A 1 299 ? 19.688 19.688 27.391 1 65.12 299 VAL A C 1
ATOM 2263 O O . VAL A 1 299 ? 20.828 20.078 27.625 1 65.12 299 VAL A O 1
ATOM 2266 N N . GLU A 1 300 ? 19.266 18.453 27.266 1 62.47 300 GLU A N 1
ATOM 2267 C CA . GLU A 1 300 ? 20.281 17.422 27.438 1 62.47 300 GLU A CA 1
ATOM 2268 C C . GLU A 1 300 ? 21.312 17.453 26.328 1 62.47 300 GLU A C 1
ATOM 2270 O O . GLU A 1 300 ? 22.516 17.312 26.578 1 62.47 300 GLU A O 1
ATOM 2275 N N . SER A 1 301 ? 20.859 17.594 25.156 1 61.25 301 SER A N 1
ATOM 2276 C CA . SER A 1 301 ? 21.781 17.672 24.016 1 61.25 301 SER A CA 1
ATOM 2277 C C . SER A 1 301 ? 22.688 18.891 24.125 1 61.25 301 SER A C 1
ATOM 2279 O O . SER A 1 301 ? 23.875 18.812 23.781 1 61.25 301 SER A O 1
ATOM 2281 N N . ARG A 1 302 ? 22.078 20.016 24.484 1 55.91 302 ARG A N 1
ATOM 2282 C CA . ARG A 1 302 ? 22.844 21.25 24.641 1 55.91 302 ARG A CA 1
ATOM 2283 C C . ARG A 1 302 ? 23.859 21.125 25.781 1 55.91 302 ARG A C 1
ATOM 2285 O O . ARG A 1 302 ? 24.969 21.672 25.688 1 55.91 302 ARG A O 1
ATOM 2292 N N . ARG A 1 303 ? 23.438 20.516 26.859 1 52.44 303 ARG A N 1
ATOM 2293 C CA . ARG A 1 303 ? 24.359 20.281 27.969 1 52.44 303 ARG A CA 1
ATOM 2294 C C . ARG A 1 303 ? 25.562 19.469 27.516 1 52.44 303 ARG A C 1
ATOM 2296 O O . ARG A 1 303 ? 26.688 19.734 27.938 1 52.44 303 ARG A O 1
ATOM 2303 N N . ILE A 1 304 ? 25.172 18.531 26.734 1 49 304 ILE A N 1
ATOM 2304 C CA . ILE A 1 304 ? 26.281 17.703 26.25 1 49 304 ILE A CA 1
ATOM 2305 C C . ILE A 1 304 ? 27.172 18.531 25.328 1 49 304 ILE A C 1
ATOM 2307 O O . ILE A 1 304 ? 28.406 18.406 25.375 1 49 304 ILE A O 1
ATOM 2311 N N . GLN A 1 305 ? 26.5 19.344 24.469 1 48.31 305 GLN A N 1
ATOM 2312 C CA . GLN A 1 305 ? 27.312 20.172 23.578 1 48.31 305 GLN A CA 1
ATOM 2313 C C . GLN A 1 305 ? 28.016 21.281 24.359 1 48.31 305 GLN A C 1
ATOM 2315 O O . GLN A 1 305 ? 29.125 21.672 24.016 1 48.31 305 GLN A O 1
ATOM 2320 N N . ILE A 1 306 ? 27.25 21.953 25.312 1 40.47 306 ILE A N 1
ATOM 2321 C CA . ILE A 1 306 ? 27.875 23 26.125 1 40.47 306 ILE A CA 1
ATOM 2322 C C . ILE A 1 306 ? 29.016 22.406 26.953 1 40.47 306 ILE A C 1
ATOM 2324 O O . ILE A 1 306 ? 29.953 23.109 27.328 1 40.47 306 ILE A O 1
ATOM 2328 N N . SER A 1 307 ? 28.969 21.219 27.562 1 37.28 307 SER A N 1
ATOM 2329 C CA . SER A 1 307 ? 30.188 20.859 28.266 1 37.28 307 SER A CA 1
ATOM 2330 C C . SER A 1 307 ? 31.422 21.094 27.406 1 37.28 307 SER A C 1
ATOM 2332 O O . SER A 1 307 ? 32.562 21.109 27.922 1 37.28 307 SER A O 1
ATOM 2334 N N . SER A 1 308 ? 31.516 20.891 26.141 1 32.88 308 SER A N 1
ATOM 2335 C CA . SER A 1 308 ? 32.688 21.406 25.469 1 32.88 308 SER A CA 1
ATOM 2336 C C . SER A 1 308 ? 32.625 22.922 25.328 1 32.88 308 SER A C 1
ATOM 2338 O O . SER A 1 308 ? 33.625 23.609 25.531 1 32.88 308 SER A O 1
ATOM 2340 N N . PHE A 1 309 ? 31.922 23.656 24.266 1 29.95 309 PHE A N 1
ATOM 2341 C CA . PHE A 1 309 ? 32.062 25.094 24.078 1 29.95 309 PHE A CA 1
ATOM 2342 C C . PHE A 1 309 ? 31.328 25.859 25.156 1 29.95 309 PHE A C 1
ATOM 2344 O O . PHE A 1 309 ? 30.438 25.312 25.812 1 29.95 309 PHE A O 1
ATOM 2351 N N . SER A 1 310 ? 31.594 27.391 25.281 1 28.73 310 SER A N 1
ATOM 2352 C CA . SER A 1 310 ? 31.266 28.484 26.188 1 28.73 310 SER A CA 1
ATOM 2353 C C . SER A 1 310 ? 29.766 28.578 26.438 1 28.73 310 SER A C 1
ATOM 2355 O O . SER A 1 310 ? 28.969 28.516 25.5 1 28.73 310 SER A O 1
ATOM 2357 N N . LEU A 1 311 ? 29.156 28.25 27.562 1 28.39 311 LEU A N 1
ATOM 2358 C CA . LEU A 1 311 ? 27.953 28.422 28.344 1 28.39 311 LEU A CA 1
ATOM 2359 C C . LEU A 1 311 ? 27.312 29.797 28.078 1 28.39 311 LEU A C 1
ATOM 2361 O O . LEU A 1 311 ? 26.25 30.109 28.625 1 28.39 311 LEU A O 1
ATOM 2365 N N . CYS A 1 312 ? 28.031 30.938 27.734 1 27.38 312 CYS A N 1
ATOM 2366 C CA . CYS A 1 312 ? 27.594 32.312 27.859 1 27.38 312 CYS A CA 1
ATOM 2367 C C . CYS A 1 312 ? 26.297 32.562 27.062 1 27.38 312 CYS A C 1
ATOM 2369 O O . CYS A 1 312 ? 25.391 33.219 27.547 1 27.38 312 CYS A O 1
ATOM 2371 N N . GLN A 1 313 ? 26.359 32.531 25.625 1 29.59 313 GLN A N 1
ATOM 2372 C CA . GLN A 1 313 ? 25.406 33.312 24.828 1 29.59 313 GLN A CA 1
ATOM 2373 C C . GLN A 1 313 ? 24.047 32.625 24.812 1 29.59 313 GLN A C 1
ATOM 2375 O O . GLN A 1 313 ? 23.078 33.219 24.312 1 29.59 313 GLN A O 1
ATOM 2380 N N . LEU A 1 314 ? 23.922 31.391 25.062 1 32.12 314 LEU A N 1
ATOM 2381 C CA . LEU A 1 314 ? 22.594 30.812 24.797 1 32.12 314 LEU A CA 1
ATOM 2382 C C . LEU A 1 314 ? 21.641 31.141 25.938 1 32.12 314 LEU A C 1
ATOM 2384 O O . LEU A 1 314 ? 20.469 30.75 25.906 1 32.12 314 LEU A O 1
ATOM 2388 N N . HIS A 1 315 ? 22.078 31.438 27.141 1 31.47 315 HIS A N 1
ATOM 2389 C CA . HIS A 1 315 ? 21.094 31.891 28.109 1 31.47 315 HIS A CA 1
ATOM 2390 C C . HIS A 1 315 ? 20.219 33 27.531 1 31.47 315 HIS A C 1
ATOM 2392 O O . HIS A 1 315 ? 19.125 33.25 28.047 1 31.47 315 HIS A O 1
ATOM 2398 N N . GLU A 1 316 ? 20.812 33.969 26.828 1 32.12 316 GLU A N 1
ATOM 2399 C CA . GLU A 1 316 ? 20.047 35.125 26.375 1 32.12 316 GLU A CA 1
ATOM 2400 C C . GLU A 1 316 ? 18.969 34.719 25.375 1 32.12 316 GLU A C 1
ATOM 2402 O O . GLU A 1 316 ? 17.969 35.406 25.219 1 32.12 316 GLU A O 1
ATOM 2407 N N . THR A 1 317 ? 19.266 33.875 24.453 1 33.34 317 THR A N 1
ATOM 2408 C CA . THR A 1 317 ? 18.203 33.656 23.469 1 33.34 317 THR A CA 1
ATOM 2409 C C . THR A 1 317 ? 17.062 32.844 24.078 1 33.34 317 THR A C 1
ATOM 2411 O O . THR A 1 317 ? 16.141 32.469 23.359 1 33.34 317 THR A O 1
ATOM 2414 N N . THR A 1 318 ? 17.234 32.125 25.109 1 35.16 318 THR A N 1
ATOM 2415 C CA . THR A 1 318 ? 16.016 31.703 25.812 1 35.16 318 THR A CA 1
ATOM 2416 C C . THR A 1 318 ? 15.125 32.906 26.094 1 35.16 318 THR A C 1
ATOM 2418 O O . THR A 1 318 ? 14.367 32.875 27.078 1 35.16 318 THR A O 1
ATOM 2421 N N . ASN A 1 319 ? 15.531 34.031 25.922 1 34.25 319 ASN A N 1
ATOM 2422 C CA . ASN A 1 319 ? 14.461 35 26.016 1 34.25 319 ASN A CA 1
ATOM 2423 C C . ASN A 1 319 ? 13.156 34.469 25.422 1 34.25 319 ASN A C 1
ATOM 2425 O O . ASN A 1 319 ? 12.656 35.031 24.438 1 34.25 319 ASN A O 1
ATOM 2429 N N . THR A 1 320 ? 13.125 33.344 25 1 39.53 320 THR A N 1
ATOM 2430 C CA . THR A 1 320 ? 11.742 33.062 24.609 1 39.53 320 THR A CA 1
ATOM 2431 C C . THR A 1 320 ? 10.781 33.531 25.719 1 39.53 320 THR A C 1
ATOM 2433 O O . THR A 1 320 ? 10.867 33.062 26.859 1 39.53 320 THR A O 1
ATOM 2436 N N . LEU A 1 321 ? 10.422 34.656 25.781 1 38.53 321 LEU A N 1
ATOM 2437 C CA . LEU A 1 321 ? 9.359 35.469 26.406 1 38.53 321 LEU A CA 1
ATOM 2438 C C . LEU A 1 321 ? 8.133 34.594 26.672 1 38.53 321 LEU A C 1
ATOM 2440 O O . LEU A 1 321 ? 7.094 35.094 27.109 1 38.53 321 LEU A O 1
ATOM 2444 N N . ASP A 1 322 ? 8.031 33.406 26.125 1 49.06 322 ASP A N 1
ATOM 2445 C CA . ASP A 1 322 ? 6.734 32.812 26.453 1 49.06 322 ASP A CA 1
ATOM 2446 C C . ASP A 1 322 ? 6.75 32.219 27.844 1 49.06 322 ASP A C 1
ATOM 2448 O O . ASP A 1 322 ? 7.605 31.375 28.156 1 49.06 322 ASP A O 1
ATOM 2452 N N . PRO A 1 323 ? 6.348 32.844 28.891 1 47.66 323 PRO A N 1
ATOM 2453 C CA . PRO A 1 323 ? 6.176 32.344 30.25 1 47.66 323 PRO A CA 1
ATOM 2454 C C . PRO A 1 323 ? 5.844 30.859 30.281 1 47.66 323 PRO A C 1
ATOM 2456 O O . PRO A 1 323 ? 5.973 30.219 31.344 1 47.66 323 PRO A O 1
ATOM 2459 N N . LEU A 1 324 ? 5.41 30.312 29.234 1 57.56 324 LEU A N 1
ATOM 2460 C CA . LEU A 1 324 ? 5.027 28.906 29.234 1 57.56 324 LEU A CA 1
ATOM 2461 C C . LEU A 1 324 ? 6.258 28.016 29.203 1 57.56 324 LEU A C 1
ATOM 2463 O O . LEU A 1 324 ? 6.164 26.812 29.453 1 57.56 324 LEU A O 1
ATOM 2467 N N . ASP A 1 325 ? 7.52 28.578 28.891 1 57.19 325 ASP A N 1
ATOM 2468 C CA . ASP A 1 325 ? 8.711 27.75 28.703 1 57.19 325 ASP A CA 1
ATOM 2469 C C . ASP A 1 325 ? 9.195 27.172 30.031 1 57.19 325 ASP A C 1
ATOM 2471 O O . ASP A 1 325 ? 9.82 26.109 30.062 1 57.19 325 ASP A O 1
ATOM 2475 N N . ASP A 1 326 ? 8.789 27.859 31.156 1 59.94 326 ASP A N 1
ATOM 2476 C CA . ASP A 1 326 ? 9.367 27.406 32.438 1 59.94 326 ASP A CA 1
ATOM 2477 C C . ASP A 1 326 ? 8.484 26.359 33.094 1 59.94 326 ASP A C 1
ATOM 2479 O O . ASP A 1 326 ? 8.922 25.656 34 1 59.94 326 ASP A O 1
ATOM 2483 N N . THR A 1 327 ? 7.223 26.188 32.688 1 71.38 327 THR A N 1
ATOM 2484 C CA . THR A 1 327 ? 6.344 25.219 33.312 1 71.38 327 THR A CA 1
ATOM 2485 C C . THR A 1 327 ? 6.098 24.016 32.406 1 71.38 327 THR A C 1
ATOM 2487 O O . THR A 1 327 ? 5.738 24.172 31.25 1 71.38 327 THR A O 1
ATOM 2490 N N . PRO A 1 328 ? 6.414 22.844 32.969 1 79.88 328 PRO A N 1
ATOM 2491 C CA . PRO A 1 328 ? 6.168 21.641 32.156 1 79.88 328 PRO A CA 1
ATOM 2492 C C . PRO A 1 328 ? 4.719 21.531 31.688 1 79.88 328 PRO A C 1
ATOM 2494 O O . PRO A 1 328 ? 3.799 21.938 32.406 1 79.88 328 PRO A O 1
ATOM 2497 N N . ALA A 1 329 ? 4.555 21.141 30.469 1 82.06 329 ALA A N 1
ATOM 2498 C CA . ALA A 1 329 ? 3.24 21.016 29.844 1 82.06 329 ALA A CA 1
ATOM 2499 C C . ALA A 1 329 ? 2.346 20.078 30.641 1 82.06 329 ALA A C 1
ATOM 2501 O O . ALA A 1 329 ? 1.125 20.25 30.688 1 82.06 329 ALA A O 1
ATOM 2502 N N . ALA A 1 330 ? 2.918 19.078 31.344 1 82.62 330 ALA A N 1
ATOM 2503 C CA . ALA A 1 330 ? 2.137 18.141 32.156 1 82.62 330 ALA A CA 1
ATOM 2504 C C . ALA A 1 330 ? 1.461 18.859 33.312 1 82.62 330 ALA A C 1
ATOM 2506 O O . ALA A 1 330 ? 0.316 18.547 33.656 1 82.62 330 ALA A O 1
ATOM 2507 N N . GLU A 1 331 ? 2.193 19.766 33.875 1 85.25 331 GLU A N 1
ATOM 2508 C CA . GLU A 1 331 ? 1.64 20.531 35 1 85.25 331 GLU A CA 1
ATOM 2509 C C . GLU A 1 331 ? 0.572 21.516 34.5 1 85.25 331 GLU A C 1
ATOM 2511 O O . GLU A 1 331 ? -0.43 21.734 35.188 1 85.25 331 GLU A O 1
ATOM 2516 N N . ILE A 1 332 ? 0.836 22.047 33.406 1 88 332 ILE A N 1
ATOM 2517 C CA . ILE A 1 332 ? -0.14 22.953 32.812 1 88 332 ILE A CA 1
ATOM 2518 C C . ILE A 1 332 ? -1.436 22.203 32.5 1 88 332 ILE A C 1
ATOM 2520 O O . ILE A 1 332 ? -2.527 22.703 32.781 1 88 332 ILE A O 1
ATOM 2524 N N . ARG A 1 333 ? -1.308 21.078 32.031 1 88.5 333 ARG A N 1
ATOM 2525 C CA . ARG A 1 333 ? -2.463 20.25 31.688 1 88.5 333 ARG A CA 1
ATOM 2526 C C . ARG A 1 333 ? -3.291 19.938 32.938 1 88.5 333 ARG A C 1
ATOM 2528 O O . ARG A 1 333 ? -4.52 20.062 32.906 1 88.5 333 ARG A O 1
ATOM 2535 N N . THR A 1 334 ? -2.623 19.484 33.969 1 88.44 334 THR A N 1
ATOM 2536 C CA . THR A 1 334 ? -3.322 19.125 35.219 1 88.44 334 THR A CA 1
ATOM 2537 C C . THR A 1 334 ? -4.035 20.344 35.781 1 88.44 334 THR A C 1
ATOM 2539 O O . THR A 1 334 ? -5.156 20.234 36.281 1 88.44 334 THR A O 1
ATOM 2542 N N . THR A 1 335 ? -3.34 21.453 35.656 1 90.69 335 THR A N 1
ATOM 2543 C CA . THR A 1 335 ? -3.939 22.688 36.156 1 90.69 335 THR A CA 1
ATOM 2544 C C . THR A 1 335 ? -5.156 23.062 35.344 1 90.69 335 THR A C 1
ATOM 2546 O O . THR A 1 335 ? -6.18 23.5 35.875 1 90.69 335 THR A O 1
ATOM 2549 N N . LEU A 1 336 ? -5.039 22.906 34.094 1 92.62 336 LEU A N 1
ATOM 2550 C CA . LEU A 1 336 ? -6.125 23.281 33.188 1 92.62 336 LEU A CA 1
ATOM 2551 C C . LEU A 1 336 ? -7.324 22.359 33.375 1 92.62 336 LEU A C 1
ATOM 2553 O O . LEU A 1 336 ? -8.469 22.812 33.344 1 92.62 336 LEU A O 1
ATOM 2557 N N . VAL A 1 337 ? -7.102 21.094 33.562 1 91.94 337 VAL A N 1
ATOM 2558 C CA . VAL A 1 337 ? -8.18 20.125 33.781 1 91.94 337 VAL A CA 1
ATOM 2559 C C . VAL A 1 337 ? -8.898 20.438 35.094 1 91.94 337 VAL A C 1
ATOM 2561 O O . VAL A 1 337 ? -10.133 20.391 35.156 1 91.94 337 VAL A O 1
ATOM 2564 N N . ARG A 1 338 ? -8.164 20.734 36.094 1 91.38 338 ARG A N 1
ATOM 2565 C CA . ARG A 1 338 ? -8.734 21.047 37.406 1 91.38 338 ARG A CA 1
ATOM 2566 C C . ARG A 1 338 ? -9.547 22.328 37.344 1 91.38 338 ARG A C 1
ATOM 2568 O O . ARG A 1 338 ? -10.664 22.391 37.875 1 91.38 338 ARG A O 1
ATOM 2575 N N . LYS A 1 339 ? -8.984 23.297 36.719 1 92.88 339 LYS A N 1
ATOM 2576 C CA . LYS A 1 339 ? -9.664 24.594 36.594 1 92.88 339 LYS A CA 1
ATOM 2577 C C . LYS A 1 339 ? -10.914 24.484 35.75 1 92.88 339 LYS A C 1
ATOM 2579 O O . LYS A 1 339 ? -11.898 25.172 36 1 92.88 339 LYS A O 1
ATOM 2584 N N . PHE A 1 340 ? -10.883 23.688 34.812 1 93.25 340 PHE A N 1
ATOM 2585 C CA . PHE A 1 340 ? -12.047 23.5 33.938 1 93.25 340 PHE A CA 1
ATOM 2586 C C . PHE A 1 340 ? -13.195 22.859 34.719 1 93.25 340 PHE A C 1
ATOM 2588 O O . PHE A 1 340 ? -14.344 23.281 34.594 1 93.25 340 PHE A O 1
ATOM 2595 N N . LYS A 1 341 ? -12.906 21.844 35.5 1 90.62 341 LYS A N 1
ATOM 2596 C CA . LYS A 1 341 ? -13.93 21.125 36.25 1 90.62 341 LYS A CA 1
ATOM 2597 C C . LYS A 1 341 ? -14.68 22.047 37.188 1 90.62 341 LYS A C 1
ATOM 2599 O O . LYS A 1 341 ? -15.867 21.859 37.438 1 90.62 341 LYS A O 1
ATOM 2604 N N . CYS A 1 342 ? -13.992 23.094 37.625 1 90.12 342 CYS A N 1
ATOM 2605 C CA . CYS A 1 342 ? -14.586 24.031 38.562 1 90.12 342 CYS A CA 1
ATOM 2606 C C . CYS A 1 342 ? -15.016 25.312 37.875 1 90.12 342 CYS A C 1
ATOM 2608 O O . CYS A 1 342 ? -15.547 26.219 38.531 1 90.12 342 CYS A O 1
ATOM 2610 N N . SER A 1 343 ? -14.969 25.391 36.688 1 91.12 343 SER A N 1
ATOM 2611 C CA . SER A 1 343 ? -15.234 26.625 35.969 1 91.12 343 SER A CA 1
ATOM 2612 C C . SER A 1 343 ? -16.703 26.719 35.562 1 91.12 343 SER A C 1
ATOM 2614 O O . SER A 1 343 ? -17.453 25.766 35.719 1 91.12 343 SER A O 1
ATOM 2616 N N . GLU A 1 344 ? -17.047 27.891 35.125 1 91.19 344 GLU A N 1
ATOM 2617 C CA . GLU A 1 344 ? -18.391 28.172 34.656 1 91.19 344 GLU A CA 1
ATOM 2618 C C . GLU A 1 344 ? -18.672 27.469 33.344 1 91.19 344 GLU A C 1
ATOM 2620 O O . GLU A 1 344 ? -19.812 27.125 33.031 1 91.19 344 GLU A O 1
ATOM 2625 N N . TYR A 1 345 ? -17.641 27.25 32.625 1 91.88 345 TYR A N 1
ATOM 2626 C CA . TYR A 1 345 ? -17.781 26.594 31.344 1 91.88 345 TYR A CA 1
ATOM 2627 C C . TYR A 1 345 ? -18.188 25.125 31.516 1 91.88 345 TYR A C 1
ATOM 2629 O O . TYR A 1 345 ? -19 24.609 30.734 1 91.88 345 TYR A O 1
ATOM 2637 N N . ALA A 1 346 ? -17.641 24.422 32.469 1 92.31 346 ALA A N 1
ATOM 2638 C CA . ALA A 1 346 ? -18.016 23.031 32.75 1 92.31 346 ALA A CA 1
ATOM 2639 C C . ALA A 1 346 ? -19.469 22.938 33.219 1 92.31 346 ALA A C 1
ATOM 2641 O O . ALA A 1 346 ? -20.172 22 32.844 1 92.31 346 ALA A O 1
ATOM 2642 N N . ALA A 1 347 ? -19.875 23.906 34 1 92.06 347 ALA A N 1
ATOM 2643 C CA . ALA A 1 347 ? -21.266 23.938 34.469 1 92.06 347 ALA A CA 1
ATOM 2644 C C . ALA A 1 347 ? -22.234 24.172 33.312 1 92.06 347 ALA A C 1
ATOM 2646 O O . ALA A 1 347 ? -23.297 23.562 33.281 1 92.06 347 ALA A O 1
ATOM 2647 N N . ALA A 1 348 ? -21.828 25.016 32.469 1 91.94 348 ALA A N 1
ATOM 2648 C CA . ALA A 1 348 ? -22.656 25.297 31.297 1 91.94 348 ALA A CA 1
ATOM 2649 C C . ALA A 1 348 ? -22.781 24.062 30.406 1 91.94 348 ALA A C 1
ATOM 2651 O O . ALA A 1 348 ? -23.828 23.797 29.828 1 91.94 348 ALA A O 1
ATOM 2652 N N . SER A 1 349 ? -21.688 23.391 30.25 1 91.31 349 SER A N 1
ATOM 2653 C CA . SER A 1 349 ? -21.688 22.172 29.438 1 91.31 349 SER A CA 1
ATOM 2654 C C . SER A 1 349 ? -22.562 21.094 30.062 1 91.31 349 SER A C 1
ATOM 2656 O O . SER A 1 349 ? -23.266 20.375 29.344 1 91.31 349 SER A O 1
ATOM 2658 N N . ARG A 1 350 ? -22.547 20.953 31.344 1 91.38 350 ARG A N 1
ATOM 2659 C CA . ARG A 1 350 ? -23.391 19.969 32.031 1 91.38 350 ARG A CA 1
ATOM 2660 C C . ARG A 1 350 ? -24.859 20.312 31.891 1 91.38 350 ARG A C 1
ATOM 2662 O O . ARG A 1 350 ? -25.703 19.422 31.766 1 91.38 350 ARG A O 1
ATOM 2669 N N . ALA A 1 351 ? -25.078 21.562 31.938 1 91.94 351 ALA A N 1
ATOM 2670 C CA . ALA A 1 351 ? -26.469 22.016 31.766 1 91.94 351 ALA A CA 1
ATOM 2671 C C . ALA A 1 351 ? -26.969 21.688 30.359 1 91.94 351 ALA A C 1
ATOM 2673 O O . ALA A 1 351 ? -28.125 21.281 30.188 1 91.94 351 ALA A O 1
ATOM 2674 N N . ARG A 1 352 ? -26.141 21.906 29.422 1 91.69 352 ARG A N 1
ATOM 2675 C CA . ARG A 1 352 ? -26.5 21.578 28.047 1 91.69 352 ARG A CA 1
ATOM 2676 C C . ARG A 1 352 ? -26.75 20.094 27.875 1 91.69 352 ARG A C 1
ATOM 2678 O O . ARG A 1 352 ? -27.688 19.688 27.188 1 91.69 352 ARG A O 1
ATOM 2685 N N . ILE A 1 353 ? -25.922 19.297 28.469 1 91.56 353 ILE A N 1
ATOM 2686 C CA . ILE A 1 353 ? -26.047 17.844 28.375 1 91.56 353 ILE A CA 1
ATOM 2687 C C . ILE A 1 353 ? -27.344 17.391 29.031 1 91.56 353 ILE A C 1
ATOM 2689 O O . ILE A 1 353 ? -28.062 16.531 28.5 1 91.56 353 ILE A O 1
ATOM 2693 N N . GLN A 1 354 ? -27.672 17.984 30.141 1 88.94 354 GLN A N 1
ATOM 2694 C CA . GLN A 1 354 ? -28.906 17.641 30.828 1 88.94 354 GLN A CA 1
ATOM 2695 C C . GLN A 1 354 ? -30.141 18.078 30.047 1 88.94 354 GLN A C 1
ATOM 2697 O O . GLN A 1 354 ? -31.172 17.406 30.062 1 88.94 354 GLN A O 1
ATOM 2702 N N . GLY A 1 355 ? -29.953 19.172 29.422 1 88.44 355 GLY A N 1
ATOM 2703 C CA . GLY A 1 355 ? -31.047 19.625 28.547 1 88.44 355 GLY A CA 1
ATOM 2704 C C . GLY A 1 355 ? -31.328 18.656 27.422 1 88.44 355 GLY A C 1
ATOM 2705 O O . GLY A 1 355 ? -32.5 18.438 27.062 1 88.44 355 GLY A O 1
ATOM 2706 N N . ILE A 1 356 ? -30.359 18.172 26.844 1 87.69 356 ILE A N 1
ATOM 2707 C CA . ILE A 1 356 ? -30.516 17.219 25.75 1 87.69 356 ILE A CA 1
ATOM 2708 C C . ILE A 1 356 ? -31.078 15.898 26.281 1 87.69 356 ILE A C 1
ATOM 2710 O O . ILE A 1 356 ? -31.875 15.242 25.625 1 87.69 356 ILE A O 1
ATOM 2714 N N . ALA A 1 357 ? -30.656 15.469 27.469 1 84.56 357 ALA A N 1
ATOM 2715 C CA . ALA A 1 357 ? -31.141 14.234 28.094 1 84.56 357 ALA A CA 1
ATOM 2716 C C . ALA A 1 357 ? -32.656 14.312 28.344 1 84.56 357 ALA A C 1
ATOM 2718 O O . ALA A 1 357 ? -33.344 13.281 28.344 1 84.56 357 ALA A O 1
ATOM 2719 N N . LEU A 1 358 ? -33.156 15.461 28.484 1 81.81 358 LEU A N 1
ATOM 2720 C CA . LEU A 1 358 ? -34.562 15.641 28.781 1 81.81 358 LEU A CA 1
ATOM 2721 C C . LEU A 1 358 ? -35.375 15.75 27.5 1 81.81 358 LEU A C 1
ATOM 2723 O O . LEU A 1 358 ? -36.625 15.766 27.547 1 81.81 358 LEU A O 1
ATOM 2727 N N . LEU A 1 359 ? -34.688 15.789 26.375 1 78.06 359 LEU A N 1
ATOM 2728 C CA . LEU A 1 359 ? -35.406 15.875 25.109 1 78.06 359 LEU A CA 1
ATOM 2729 C C . LEU A 1 359 ? -36.156 14.578 24.812 1 78.06 359 LEU A C 1
ATOM 2731 O O . LEU A 1 359 ? -35.531 13.516 24.688 1 78.06 359 LEU A O 1
ATOM 2735 N N . GLU A 1 360 ? -37.094 13.828 25.469 1 62.31 360 GLU A N 1
ATOM 2736 C CA . GLU A 1 360 ? -37.844 12.578 25.281 1 62.31 360 GLU A CA 1
ATOM 2737 C C . GLU A 1 360 ? -38.5 12.531 23.906 1 62.31 360 GLU A C 1
ATOM 2739 O O . GLU A 1 360 ? -38.688 11.453 23.344 1 62.31 360 GLU A O 1
ATOM 2744 N N . GLY A 1 361 ? -38.875 13.477 23.172 1 52.44 361 GLY A N 1
ATOM 2745 C CA . GLY A 1 361 ? -39.938 13.414 22.156 1 52.44 361 GLY A CA 1
ATOM 2746 C C . GLY A 1 361 ? -39.375 13.32 20.75 1 52.44 361 GLY A C 1
ATOM 2747 O O . GLY A 1 361 ? -40.156 13.258 19.781 1 52.44 361 GLY A O 1
ATOM 2748 N N . ILE A 1 362 ? -38.312 13.602 20.406 1 53.59 362 ILE A N 1
ATOM 2749 C CA . ILE A 1 362 ? -38.062 13.711 18.969 1 53.59 362 ILE A CA 1
ATOM 2750 C C . ILE A 1 362 ? -37.781 12.328 18.391 1 53.59 362 ILE A C 1
ATOM 2752 O O . ILE A 1 362 ? -36.75 11.719 18.688 1 53.59 362 ILE A O 1
ATOM 2756 N N . VAL A 1 363 ? -38.906 11.516 18.312 1 49.38 363 VAL A N 1
ATOM 2757 C CA . VAL A 1 363 ? -38.812 10.219 17.656 1 49.38 363 VAL A CA 1
ATOM 2758 C C . VAL A 1 363 ? -38.156 10.383 16.281 1 49.38 363 VAL A C 1
ATOM 2760 O O . VAL A 1 363 ? -38.688 11.094 15.414 1 49.38 363 VAL A O 1
ATOM 2763 N N . THR A 1 364 ? -37.031 10.508 16.172 1 52.31 364 THR A N 1
ATOM 2764 C CA . THR A 1 364 ? -36.406 10.5 14.852 1 52.31 364 THR A CA 1
ATOM 2765 C C . THR A 1 364 ? -36.812 9.242 14.078 1 52.31 364 THR A C 1
ATOM 2767 O O . THR A 1 364 ? -36.594 8.125 14.562 1 52.31 364 THR A O 1
ATOM 2770 N N . GLU A 1 365 ? -37.969 9.297 13.367 1 48.75 365 GLU A N 1
ATOM 2771 C CA . GLU A 1 365 ? -38.219 8.195 12.453 1 48.75 365 GLU A CA 1
ATOM 2772 C C . GLU A 1 365 ? -36.938 7.66 11.859 1 48.75 365 GLU A C 1
ATOM 2774 O O . GLU A 1 365 ? -36.094 8.438 11.383 1 48.75 365 GLU A O 1
ATOM 2779 N N . ARG A 1 366 ? -36.562 6.578 12.289 1 47.62 366 ARG A N 1
ATOM 2780 C CA . ARG A 1 366 ? -35.375 5.836 11.852 1 47.62 366 ARG A CA 1
ATOM 2781 C C . ARG A 1 366 ? -35.25 5.879 10.328 1 47.62 366 ARG A C 1
ATOM 2783 O O . ARG A 1 366 ? -35.969 5.176 9.617 1 47.62 366 ARG A O 1
ATOM 2790 N N . LYS A 1 367 ? -35.219 6.934 9.617 1 48.91 367 LYS A N 1
ATOM 2791 C CA . LYS A 1 367 ? -34.906 6.742 8.211 1 48.91 367 LYS A CA 1
ATOM 2792 C C . LYS A 1 367 ? -33.688 5.824 8.031 1 48.91 367 LYS A C 1
ATOM 2794 O O . LYS A 1 367 ? -32.562 6.293 7.973 1 48.91 367 LYS A O 1
ATOM 2799 N N . SER A 1 368 ? -33.594 4.68 8.773 1 49.31 368 SER A N 1
ATOM 2800 C CA . SER A 1 368 ? -32.531 3.684 8.75 1 49.31 368 SER A CA 1
ATOM 2801 C C . SER A 1 368 ? -32.469 2.98 7.395 1 49.31 368 SER A C 1
ATOM 2803 O O . SER A 1 368 ? -33.5 2.822 6.723 1 49.31 368 SER A O 1
ATOM 2805 N N . GLY A 1 369 ? -31.312 2.826 6.734 1 54.47 369 GLY A N 1
ATOM 2806 C CA . GLY A 1 369 ? -30.75 2.023 5.652 1 54.47 369 GLY A CA 1
ATOM 2807 C C . GLY A 1 369 ? -31.219 2.48 4.277 1 54.47 369 GLY A C 1
ATOM 2808 O O . GLY A 1 369 ? -31.922 3.475 4.156 1 54.47 369 GLY A O 1
ATOM 2809 N N . SER A 1 370 ? -30.656 1.904 3.275 1 57.41 370 SER A N 1
ATOM 2810 C CA . SER A 1 370 ? -30.922 2.168 1.866 1 57.41 370 SER A CA 1
ATOM 2811 C C . SER A 1 370 ? -32.375 1.905 1.521 1 57.41 370 SER A C 1
ATOM 2813 O O . SER A 1 370 ? -32.938 0.872 1.898 1 57.41 370 SER A O 1
ATOM 2815 N N . GLN A 1 371 ? -33.125 2.975 1.298 1 65.69 371 GLN A N 1
ATOM 2816 C CA . GLN A 1 371 ? -34.531 2.934 0.935 1 65.69 371 GLN A CA 1
ATOM 2817 C C . GLN A 1 371 ? -34.719 2.473 -0.509 1 65.69 371 GLN A C 1
ATOM 2819 O O . GLN A 1 371 ? -35.844 2.543 -1.053 1 65.69 371 GLN A O 1
ATOM 2824 N N . THR A 1 372 ? -33.594 1.917 -0.97 1 75 372 THR A N 1
ATOM 2825 C CA . THR A 1 372 ? -33.688 1.521 -2.371 1 75 372 THR A CA 1
ATOM 2826 C C . THR A 1 372 ? -34.031 0.042 -2.498 1 75 372 THR A C 1
ATOM 2828 O O . THR A 1 372 ? -33.688 -0.757 -1.618 1 75 372 THR A O 1
ATOM 2831 N N . ASN A 1 373 ? -34.688 -0.275 -3.541 1 86.56 373 ASN A N 1
ATOM 2832 C CA . ASN A 1 373 ? -35.062 -1.643 -3.893 1 86.56 373 ASN A CA 1
ATOM 2833 C C . ASN A 1 373 ? -33.844 -2.498 -4.176 1 86.56 373 ASN A C 1
ATOM 2835 O O . ASN A 1 373 ? -32.812 -2 -4.684 1 86.56 373 ASN A O 1
ATOM 2839 N N . TRP A 1 374 ? -34 -3.76 -3.791 1 90.19 374 TRP A N 1
ATOM 2840 C CA . TRP A 1 374 ? -32.875 -4.711 -3.906 1 90.19 374 TRP A CA 1
ATOM 2841 C C . TRP A 1 374 ? -32.469 -4.871 -5.359 1 90.19 374 TRP A C 1
ATOM 2843 O O . TRP A 1 374 ? -31.266 -4.883 -5.66 1 90.19 374 TRP A O 1
ATOM 2853 N N . TRP A 1 375 ? -33.375 -5 -6.301 1 92.44 375 TRP A N 1
ATOM 2854 C CA . TRP A 1 375 ? -33.062 -5.234 -7.707 1 92.44 375 TRP A CA 1
ATOM 2855 C C . TRP A 1 375 ? -32.406 -4.008 -8.328 1 92.44 375 TRP A C 1
ATOM 2857 O O . TRP A 1 375 ? -31.516 -4.141 -9.18 1 92.44 375 TRP A O 1
ATOM 2867 N N . LYS A 1 376 ? -32.844 -2.873 -7.922 1 92.19 376 LYS A N 1
ATOM 2868 C CA . LYS A 1 376 ? -32.219 -1.646 -8.414 1 92.19 376 LYS A CA 1
ATOM 2869 C C . LYS A 1 376 ? -30.797 -1.521 -7.91 1 92.19 376 LYS A C 1
ATOM 2871 O O . LYS A 1 376 ? -29.891 -1.165 -8.672 1 92.19 376 LYS A O 1
ATOM 2876 N N . GLN A 1 377 ? -30.625 -1.857 -6.672 1 94.44 377 GLN A N 1
ATOM 2877 C CA . GLN A 1 377 ? -29.281 -1.81 -6.109 1 94.44 377 GLN A CA 1
ATOM 2878 C C . GLN A 1 377 ? -28.359 -2.787 -6.828 1 94.44 377 GLN A C 1
ATOM 2880 O O . GLN A 1 377 ? -27.188 -2.467 -7.094 1 94.44 377 GLN A O 1
ATOM 2885 N N . LEU A 1 378 ? -28.906 -3.957 -7.145 1 95.94 378 LEU A N 1
ATOM 2886 C CA . LEU A 1 378 ? -28.109 -4.973 -7.828 1 95.94 378 LEU A CA 1
ATOM 2887 C C . LEU A 1 378 ? -27.703 -4.496 -9.219 1 95.94 378 LEU A C 1
ATOM 2889 O O . LEU A 1 378 ? -26.547 -4.645 -9.617 1 95.94 378 LEU A O 1
ATOM 2893 N N . ARG A 1 379 ? -28.625 -3.957 -9.891 1 96 379 ARG A N 1
ATOM 2894 C CA . ARG A 1 379 ? -28.359 -3.496 -11.25 1 96 379 ARG A CA 1
ATOM 2895 C C . ARG A 1 379 ? -27.344 -2.357 -11.242 1 96 379 ARG A C 1
ATOM 2897 O O . ARG A 1 379 ? -26.406 -2.35 -12.047 1 96 379 ARG A O 1
ATOM 2904 N N . ILE A 1 380 ? -27.453 -1.429 -10.32 1 95.5 380 ILE A N 1
ATOM 2905 C CA . ILE A 1 380 ? -26.578 -0.257 -10.266 1 95.5 380 ILE A CA 1
ATOM 2906 C C . ILE A 1 380 ? -25.188 -0.674 -9.828 1 95.5 380 ILE A C 1
ATOM 2908 O O . ILE A 1 380 ? -24.188 -0.235 -10.406 1 95.5 380 ILE A O 1
ATOM 2912 N N . LEU A 1 381 ? -25.156 -1.464 -8.805 1 96.19 381 LEU A N 1
ATOM 2913 C CA . LEU A 1 381 ? -23.844 -1.91 -8.32 1 96.19 381 LEU A CA 1
ATOM 2914 C C . LEU A 1 381 ? -23.125 -2.746 -9.375 1 96.19 381 LEU A C 1
ATOM 2916 O O . LEU A 1 381 ? -21.906 -2.66 -9.516 1 96.19 381 LEU A O 1
ATOM 2920 N N . THR A 1 382 ? -23.859 -3.602 -10.133 1 97.44 382 THR A N 1
ATOM 2921 C CA . THR A 1 382 ? -23.266 -4.402 -11.195 1 97.44 382 THR A CA 1
ATOM 2922 C C . THR A 1 382 ? -22.719 -3.508 -12.305 1 97.44 382 THR A C 1
ATOM 2924 O O . THR A 1 382 ? -21.625 -3.734 -12.805 1 97.44 382 THR A O 1
ATOM 2927 N N . ARG A 1 383 ? -23.5 -2.539 -12.617 1 97 383 ARG A N 1
ATOM 2928 C CA . ARG A 1 383 ? -23.047 -1.615 -13.656 1 97 383 ARG A CA 1
ATOM 2929 C C . ARG A 1 383 ? -21.812 -0.849 -13.211 1 97 383 ARG A C 1
ATOM 2931 O O . ARG A 1 383 ? -20.859 -0.69 -13.984 1 97 383 ARG A O 1
ATOM 2938 N N . ARG A 1 384 ? -21.812 -0.387 -12.008 1 95.88 384 ARG A N 1
ATOM 2939 C CA . ARG A 1 384 ? -20.672 0.351 -11.469 1 95.88 384 ARG A CA 1
ATOM 2940 C C . ARG A 1 384 ? -19.422 -0.516 -11.445 1 95.88 384 ARG A C 1
ATOM 2942 O O . ARG A 1 384 ? -18.344 -0.082 -11.883 1 95.88 384 ARG A O 1
ATOM 2949 N N . SER A 1 385 ? -19.578 -1.683 -10.938 1 95.19 385 SER A N 1
ATOM 2950 C CA . SER A 1 385 ? -18.438 -2.592 -10.852 1 95.19 385 SER A CA 1
ATOM 2951 C C . SER A 1 385 ? -17.953 -2.996 -12.242 1 95.19 385 SER A C 1
ATOM 2953 O O . SER A 1 385 ? -16.75 -3.172 -12.453 1 95.19 385 SER A O 1
ATOM 2955 N N . PHE A 1 386 ? -18.891 -3.164 -13.172 1 96.06 386 PHE A N 1
ATOM 2956 C CA . PHE A 1 386 ? -18.516 -3.512 -14.539 1 96.06 386 PHE A CA 1
ATOM 2957 C C . PHE A 1 386 ? -17.688 -2.406 -15.18 1 96.06 386 PHE A C 1
ATOM 2959 O O . PHE A 1 386 ? -16.672 -2.676 -15.82 1 96.06 386 PHE A O 1
ATOM 2966 N N . ILE A 1 387 ? -18.078 -1.175 -14.961 1 95.31 387 ILE A N 1
ATOM 2967 C CA . ILE A 1 387 ? -17.359 -0.042 -15.531 1 95.31 387 ILE A CA 1
ATOM 2968 C C . ILE A 1 387 ? -15.984 0.076 -14.883 1 95.31 387 ILE A C 1
ATOM 2970 O O . ILE A 1 387 ? -14.992 0.354 -15.562 1 95.31 387 ILE A O 1
ATOM 2974 N N . ASN A 1 388 ? -15.953 -0.095 -13.602 1 92.75 388 ASN A N 1
ATOM 2975 C CA . ASN A 1 388 ? -14.68 -0.081 -12.891 1 92.75 388 ASN A CA 1
ATOM 2976 C C . ASN A 1 388 ? -13.727 -1.148 -13.43 1 92.75 388 ASN A C 1
ATOM 2978 O O . ASN A 1 388 ? -12.555 -0.872 -13.672 1 92.75 388 ASN A O 1
ATOM 2982 N N . MET A 1 389 ? -14.273 -2.34 -13.648 1 93.06 389 MET A N 1
ATOM 2983 C CA . MET A 1 389 ? -13.445 -3.443 -14.141 1 93.06 389 MET A CA 1
ATOM 2984 C C . MET A 1 389 ? -13.023 -3.213 -15.586 1 93.06 389 MET A C 1
ATOM 2986 O O . MET A 1 389 ? -11.93 -3.607 -15.984 1 93.06 389 MET A O 1
ATOM 2990 N N . CYS A 1 390 ? -13.859 -2.592 -16.344 1 93.81 390 CYS A N 1
ATOM 2991 C CA . CYS A 1 390 ? -13.578 -2.334 -17.75 1 93.81 390 CYS A CA 1
ATOM 2992 C C . CYS A 1 390 ? -12.5 -1.272 -17.906 1 93.81 390 CYS A C 1
ATOM 2994 O O . CYS A 1 390 ? -11.672 -1.354 -18.828 1 93.81 390 CYS A O 1
ATOM 2996 N N . ARG A 1 391 ? -12.484 -0.284 -17 1 92.56 391 ARG A N 1
ATOM 2997 C CA . ARG A 1 391 ? -11.57 0.843 -17.156 1 92.56 391 ARG A CA 1
ATOM 2998 C C . ARG A 1 391 ? -10.258 0.582 -16.422 1 92.56 391 ARG A C 1
ATOM 3000 O O . ARG A 1 391 ? -9.25 1.227 -16.703 1 92.56 391 ARG A O 1
ATOM 3007 N N . ASP A 1 392 ? -10.242 -0.299 -15.508 1 89.12 392 ASP A N 1
ATOM 3008 C CA . ASP A 1 392 ? -9.016 -0.643 -14.781 1 89.12 392 ASP A CA 1
ATOM 3009 C C . ASP A 1 392 ? -8.18 -1.654 -15.562 1 89.12 392 ASP A C 1
ATOM 3011 O O . ASP A 1 392 ? -8.539 -2.83 -15.648 1 89.12 392 ASP A O 1
ATOM 3015 N N . LEU A 1 393 ? -7.066 -1.284 -16.062 1 85.56 393 LEU A N 1
ATOM 3016 C CA . LEU A 1 393 ? -6.203 -2.121 -16.891 1 85.56 393 LEU A CA 1
ATOM 3017 C C . LEU A 1 393 ? -5.641 -3.283 -16.078 1 85.56 393 LEU A C 1
ATOM 3019 O O . LEU A 1 393 ? -5.387 -4.359 -16.625 1 85.56 393 LEU A O 1
ATOM 3023 N N . GLY A 1 394 ? -5.492 -3.023 -14.82 1 80.5 394 GLY A N 1
ATOM 3024 C CA . GLY A 1 394 ? -4.855 -4.023 -13.977 1 80.5 394 GLY A CA 1
ATOM 3025 C C . GLY A 1 394 ? -5.816 -5.078 -13.469 1 80.5 394 GLY A C 1
ATOM 3026 O O . GLY A 1 394 ? -5.395 -6.133 -12.992 1 80.5 394 GLY A O 1
ATOM 3027 N N . TYR A 1 395 ? -7.035 -4.887 -13.664 1 81.62 395 TYR A N 1
ATOM 3028 C CA . TYR A 1 395 ? -8.031 -5.801 -13.117 1 81.62 395 TYR A CA 1
ATOM 3029 C C . TYR A 1 395 ? -8.133 -7.066 -13.961 1 81.62 395 TYR A C 1
ATOM 3031 O O . TYR A 1 395 ? -7.625 -8.125 -13.57 1 81.62 395 TYR A O 1
ATOM 3039 N N . TYR A 1 396 ? -8.648 -7.008 -15.25 1 88.81 396 TYR A N 1
ATOM 3040 C CA . TYR A 1 396 ? -8.812 -8.211 -16.062 1 88.81 396 TYR A CA 1
ATOM 3041 C C . TYR A 1 396 ? -8.07 -8.07 -17.391 1 88.81 396 TYR A C 1
ATOM 3043 O O . TYR A 1 396 ? -7.656 -9.07 -17.984 1 88.81 396 TYR A O 1
ATOM 3051 N N . TRP A 1 397 ? -7.797 -6.918 -17.875 1 90.88 397 TRP A N 1
ATOM 3052 C CA . TRP A 1 397 ? -7.234 -6.742 -19.203 1 90.88 397 TRP A CA 1
ATOM 3053 C C . TRP A 1 397 ? -5.809 -7.277 -19.281 1 90.88 397 TRP A C 1
ATOM 3055 O O . TRP A 1 397 ? -5.445 -7.98 -20.219 1 90.88 397 TRP A O 1
ATOM 3065 N N . MET A 1 398 ? -5.059 -6.961 -18.312 1 87.69 398 MET A N 1
ATOM 3066 C CA . MET A 1 398 ? -3.703 -7.504 -18.281 1 87.69 398 MET A CA 1
ATOM 3067 C C . MET A 1 398 ? -3.73 -9.023 -18.125 1 87.69 398 MET A C 1
ATOM 3069 O O . MET A 1 398 ? -2.887 -9.727 -18.688 1 87.69 398 MET A O 1
ATOM 3073 N N . ARG A 1 399 ? -4.605 -9.477 -17.406 1 89.81 399 ARG A N 1
ATOM 3074 C CA . ARG A 1 399 ? -4.742 -10.922 -17.234 1 89.81 399 ARG A CA 1
ATOM 3075 C C . ARG A 1 399 ? -5.121 -11.594 -18.547 1 89.81 399 ARG A C 1
ATOM 3077 O O . ARG A 1 399 ? -4.59 -12.656 -18.891 1 89.81 399 ARG A O 1
ATOM 3084 N N . ILE A 1 400 ? -6.059 -10.977 -19.234 1 93.31 400 ILE A N 1
ATOM 3085 C CA . ILE A 1 400 ? -6.484 -11.516 -20.516 1 93.31 400 ILE A CA 1
ATOM 3086 C C . ILE A 1 400 ? -5.301 -11.562 -21.484 1 93.31 400 ILE A C 1
ATOM 3088 O O . ILE A 1 400 ? -5.109 -12.547 -22.188 1 93.31 400 ILE A O 1
ATOM 3092 N N . ALA A 1 401 ? -4.488 -10.578 -21.453 1 92.62 401 ALA A N 1
ATOM 3093 C CA . ALA A 1 401 ? -3.309 -10.555 -22.297 1 92.62 401 ALA A CA 1
ATOM 3094 C C . ALA A 1 401 ? -2.357 -11.695 -21.953 1 92.62 401 ALA A C 1
ATOM 3096 O O . ALA A 1 401 ? -1.848 -12.383 -22.844 1 92.62 401 ALA A O 1
ATOM 3097 N N . VAL A 1 402 ? -2.139 -11.914 -20.75 1 90.56 402 VAL A N 1
ATOM 3098 C CA . VAL A 1 402 ? -1.232 -12.977 -20.312 1 90.56 402 VAL A CA 1
ATOM 3099 C C . VAL A 1 402 ? -1.825 -14.336 -20.656 1 90.56 402 VAL A C 1
ATOM 3101 O O . VAL A 1 402 ? -1.104 -15.242 -21.078 1 90.56 402 VAL A O 1
ATOM 3104 N N . TYR A 1 403 ? -3.146 -14.5 -20.484 1 93.31 403 TYR A N 1
ATOM 3105 C CA . TYR A 1 403 ? -3.814 -15.75 -20.844 1 93.31 403 TYR A CA 1
ATOM 3106 C C . TYR A 1 403 ? -3.686 -16.031 -22.344 1 93.31 403 TYR A C 1
ATOM 3108 O O . TYR A 1 403 ? -3.494 -17.188 -22.75 1 93.31 403 TYR A O 1
ATOM 3116 N N . ILE A 1 404 ? -3.768 -15.008 -23.094 1 94.88 404 ILE A N 1
ATOM 3117 C CA . ILE A 1 404 ? -3.648 -15.172 -24.531 1 94.88 404 ILE A CA 1
ATOM 3118 C C . ILE A 1 404 ? -2.229 -15.609 -24.891 1 94.88 404 ILE A C 1
ATOM 3120 O O . ILE A 1 404 ? -2.039 -16.562 -25.656 1 94.88 404 ILE A O 1
ATOM 3124 N N . VAL A 1 405 ? -1.272 -14.969 -24.312 1 93.62 405 VAL A N 1
ATOM 3125 C CA . VAL A 1 405 ? 0.119 -15.312 -24.578 1 93.62 405 VAL A CA 1
ATOM 3126 C C . VAL A 1 405 ? 0.388 -16.75 -24.125 1 93.62 405 VAL A C 1
ATOM 3128 O O . VAL A 1 405 ? 1.017 -17.531 -24.859 1 93.62 405 VAL A O 1
ATOM 3131 N N . LEU A 1 406 ? -0.064 -17.109 -23.031 1 92.5 406 LEU A N 1
ATOM 3132 C CA . LEU A 1 406 ? 0.132 -18.453 -22.516 1 92.5 406 LEU A CA 1
ATOM 3133 C C . LEU A 1 406 ? -0.592 -19.484 -23.375 1 92.5 406 LEU A C 1
ATOM 3135 O O . LEU A 1 406 ? -0.087 -20.594 -23.594 1 92.5 406 LEU A O 1
ATOM 3139 N N . SER A 1 407 ? -1.768 -19.078 -23.828 1 94.5 407 SER A N 1
ATOM 3140 C CA . SER A 1 407 ? -2.523 -19.984 -24.688 1 94.5 407 SER A CA 1
ATOM 3141 C C . SER A 1 407 ? -1.8 -20.219 -26.016 1 94.5 407 SER A C 1
ATOM 3143 O O . SER A 1 407 ? -1.822 -21.328 -26.547 1 94.5 407 SER A O 1
ATOM 3145 N N . ILE A 1 408 ? -1.171 -19.21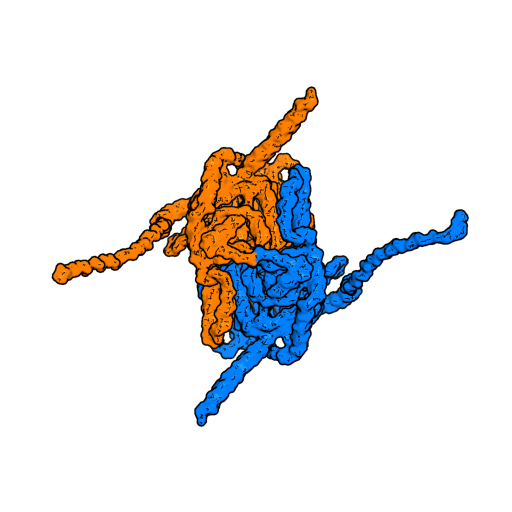9 -26.484 1 94.19 408 ILE A N 1
ATOM 3146 C CA . ILE A 1 408 ? -0.391 -19.359 -27.719 1 94.19 408 ILE A CA 1
ATOM 3147 C C . ILE A 1 408 ? 0.805 -20.266 -27.453 1 94.19 408 ILE A C 1
ATOM 3149 O O . ILE A 1 408 ? 1.138 -21.125 -28.297 1 94.19 408 ILE A O 1
ATOM 3153 N N . CYS A 1 409 ? 1.347 -20.156 -26.328 1 92 409 CYS A N 1
ATOM 3154 C CA . CYS A 1 409 ? 2.473 -21 -25.969 1 92 409 CYS A CA 1
ATOM 3155 C C . CYS A 1 409 ? 2.029 -22.453 -25.828 1 92 409 CYS A C 1
ATOM 3157 O O . CYS A 1 409 ? 2.68 -23.359 -26.344 1 92 409 CYS A O 1
ATOM 3159 N N . VAL A 1 410 ? 0.938 -22.703 -25.156 1 92.12 410 VAL A N 1
ATOM 3160 C CA . VAL A 1 410 ? 0.409 -24.047 -25 1 92.12 410 VAL A CA 1
ATOM 3161 C C . VAL A 1 410 ? 0.048 -24.625 -26.359 1 92.12 410 VAL A C 1
ATOM 3163 O O . VAL A 1 410 ? 0.394 -25.781 -26.672 1 92.12 410 VAL A O 1
ATOM 3166 N N . GLY A 1 411 ? -0.598 -23.828 -27.172 1 91.81 411 GLY A N 1
ATOM 3167 C CA . GLY A 1 411 ? -0.982 -24.281 -28.5 1 91.81 411 GLY A CA 1
ATOM 3168 C C . GLY A 1 411 ? 0.206 -24.594 -29.391 1 91.81 411 GLY A C 1
ATOM 3169 O O . GLY A 1 411 ? 0.166 -25.547 -30.172 1 91.81 411 GLY A O 1
ATOM 3170 N N . SER A 1 412 ? 1.235 -23.844 -29.219 1 91.5 412 SER A N 1
ATOM 3171 C CA . SER A 1 412 ? 2.422 -24.062 -30.031 1 91.5 412 SER A CA 1
ATOM 3172 C C . SER A 1 412 ? 3.199 -25.281 -29.562 1 91.5 412 SER A C 1
ATOM 3174 O O . SER A 1 412 ? 3.795 -26 -30.359 1 91.5 412 SER A O 1
ATOM 3176 N N . ILE A 1 413 ? 3.17 -25.547 -28.344 1 90.12 413 ILE A N 1
ATOM 3177 C CA . ILE A 1 413 ? 3.893 -26.688 -27.781 1 90.12 413 ILE A CA 1
ATOM 3178 C C . ILE A 1 413 ? 3.154 -27.984 -28.125 1 90.12 413 ILE A C 1
ATOM 3180 O O . ILE A 1 413 ? 3.777 -29 -28.453 1 90.12 413 ILE A O 1
ATOM 3184 N N . PHE A 1 414 ? 1.879 -27.984 -28 1 89.88 414 PHE A N 1
ATOM 3185 C CA . PHE A 1 414 ? 1.065 -29.156 -28.297 1 89.88 414 PHE A CA 1
ATOM 3186 C C . PHE A 1 414 ? 0.475 -29.078 -29.703 1 89.88 414 PHE A C 1
ATOM 3188 O O . PHE A 1 414 ? -0.622 -29.578 -29.953 1 89.88 414 PHE A O 1
ATOM 3195 N N . PHE A 1 415 ? 1.216 -28.438 -30.5 1 88.56 415 PHE A N 1
ATOM 3196 C CA . PHE A 1 415 ? 0.704 -28.203 -31.844 1 88.56 415 PHE A CA 1
ATOM 3197 C C . PHE A 1 415 ? 0.442 -29.531 -32.562 1 88.56 415 PHE A C 1
ATOM 3199 O O . PHE A 1 415 ? 1.327 -30.391 -32.625 1 88.56 415 PHE A O 1
ATOM 3206 N N . ASN A 1 416 ? -0.693 -29.766 -32.938 1 82.12 416 ASN A N 1
ATOM 3207 C CA . ASN A 1 416 ? -1.131 -30.906 -33.719 1 82.12 416 ASN A CA 1
ATOM 3208 C C . ASN A 1 416 ? -0.726 -32.219 -33.062 1 82.12 416 ASN A C 1
ATOM 3210 O O . ASN A 1 416 ? 0.062 -33 -33.625 1 82.12 416 ASN A O 1
ATOM 3214 N N . VAL A 1 417 ? -1.126 -32.656 -31.812 1 74.06 417 VAL A N 1
ATOM 3215 C CA . VAL A 1 417 ? -0.758 -33.812 -31 1 74.06 417 VAL A CA 1
ATOM 3216 C C . VAL A 1 417 ? -1.135 -35.094 -31.75 1 74.06 417 VAL A C 1
ATOM 3218 O O . VAL A 1 417 ? -0.457 -36.125 -31.625 1 74.06 417 VAL A O 1
ATOM 3221 N N . GLY A 1 418 ? -1.8 -35.094 -32.844 1 72.25 418 GLY A N 1
ATOM 3222 C CA . GLY A 1 418 ? -2.146 -36.25 -33.656 1 72.25 418 GLY A CA 1
ATOM 3223 C C . GLY A 1 418 ? -2.879 -37.312 -32.844 1 72.25 418 GLY A C 1
ATOM 3224 O O . GLY A 1 418 ? -3.205 -37.094 -31.672 1 72.25 418 GLY A O 1
ATOM 3225 N N . ARG A 1 419 ? -3.287 -38.562 -33.375 1 75.75 419 ARG A N 1
ATOM 3226 C CA . ARG A 1 419 ? -4.113 -39.562 -32.75 1 75.75 419 ARG A CA 1
ATOM 3227 C C . ARG A 1 419 ? -3.367 -40.906 -32.656 1 75.75 419 ARG A C 1
ATOM 3229 O O . ARG A 1 419 ? -3.969 -41.969 -32.781 1 75.75 419 ARG A O 1
ATOM 3236 N N . ASN A 1 420 ? -2 -40.656 -32.312 1 76.38 420 ASN A N 1
ATOM 3237 C CA . ASN A 1 420 ? -1.226 -41.875 -32.062 1 76.38 420 ASN A CA 1
ATOM 3238 C C . ASN A 1 420 ? -1.278 -42.25 -30.594 1 76.38 420 ASN A C 1
ATOM 3240 O O . ASN A 1 420 ? -1.663 -41.438 -29.734 1 76.38 420 ASN A O 1
ATOM 3244 N N . HIS A 1 421 ? -0.985 -43.5 -30.25 1 73.25 421 HIS A N 1
ATOM 3245 C CA . HIS A 1 421 ? -1.09 -44.031 -28.891 1 73.25 421 HIS A CA 1
ATOM 3246 C C . HIS A 1 421 ? -0.249 -43.219 -27.922 1 73.25 421 HIS A C 1
ATOM 3248 O O . HIS A 1 421 ? -0.647 -43 -26.781 1 73.25 421 HIS A O 1
ATOM 3254 N N . THR A 1 422 ? 0.891 -42.688 -28.375 1 69.44 422 THR A N 1
ATOM 3255 C CA . THR A 1 422 ? 1.762 -41.906 -27.5 1 69.44 422 THR A CA 1
ATOM 3256 C C . THR A 1 422 ? 1.171 -40.531 -27.25 1 69.44 422 THR A C 1
ATOM 3258 O O . THR A 1 422 ? 1.527 -39.844 -26.281 1 69.44 422 THR A O 1
ATOM 3261 N N . ASN A 1 423 ? 0.216 -40.25 -28.078 1 78.38 423 ASN A N 1
ATOM 3262 C CA . ASN A 1 423 ? -0.315 -38.906 -28.016 1 78.38 423 ASN A CA 1
ATOM 3263 C C . ASN A 1 423 ? -1.493 -38.812 -27.047 1 78.38 423 ASN A C 1
ATOM 3265 O O . ASN A 1 423 ? -1.986 -37.719 -26.766 1 78.38 423 ASN A O 1
ATOM 3269 N N . VAL A 1 424 ? -1.942 -39.969 -26.5 1 78.69 424 VAL A N 1
ATOM 3270 C CA . VAL A 1 424 ? -3.002 -39.969 -25.5 1 78.69 424 VAL A CA 1
ATOM 3271 C C . VAL A 1 424 ? -2.535 -39.188 -24.266 1 78.69 424 VAL A C 1
ATOM 3273 O O . VAL A 1 424 ? -3.256 -38.344 -23.734 1 78.69 424 VAL A O 1
ATOM 3276 N N . MET A 1 425 ? -1.327 -39.469 -23.922 1 80.31 425 MET A N 1
ATOM 3277 C CA . MET A 1 425 ? -0.8 -38.812 -22.734 1 80.31 425 MET A CA 1
ATOM 3278 C C . MET A 1 425 ? -0.539 -37.312 -22.984 1 80.31 425 MET A C 1
ATOM 3280 O O . MET A 1 425 ? -0.662 -36.5 -22.062 1 80.31 425 MET A O 1
ATOM 3284 N N . ASN A 1 426 ? -0.233 -37 -24.234 1 84.69 426 ASN A N 1
ATOM 3285 C CA . ASN A 1 426 ? -0.033 -35.594 -24.562 1 84.69 426 ASN A CA 1
ATOM 3286 C C . ASN A 1 426 ? -1.34 -34.812 -24.484 1 84.69 426 ASN A C 1
ATOM 3288 O O . ASN A 1 426 ? -1.354 -33.656 -24.047 1 84.69 426 ASN A O 1
ATOM 3292 N N . THR A 1 427 ? -2.373 -35.469 -24.922 1 85.62 427 THR A N 1
ATOM 3293 C CA . THR A 1 427 ? -3.678 -34.812 -24.828 1 85.62 427 THR A CA 1
ATOM 3294 C C . THR A 1 427 ? -4.086 -34.625 -23.375 1 85.62 427 THR A C 1
ATOM 3296 O O . THR A 1 427 ? -4.602 -33.562 -23 1 85.62 427 THR A O 1
ATOM 3299 N N . ALA A 1 428 ? -3.822 -35.625 -22.578 1 86.25 428 ALA A N 1
ATOM 3300 C CA . ALA A 1 428 ? -4.129 -35.531 -21.156 1 86.25 428 ALA A CA 1
ATOM 3301 C C . ALA A 1 428 ? -3.281 -34.469 -20.484 1 86.25 428 ALA A C 1
ATOM 3303 O O . ALA A 1 428 ? -3.758 -33.75 -19.594 1 86.25 428 ALA A O 1
ATOM 3304 N N . ALA A 1 429 ? -2.031 -34.375 -20.922 1 88.62 429 ALA A N 1
ATOM 3305 C CA . ALA A 1 429 ? -1.128 -33.406 -20.359 1 88.62 429 ALA A CA 1
ATOM 3306 C C . ALA A 1 429 ? -1.583 -31.984 -20.703 1 88.62 429 ALA A C 1
ATOM 3308 O O . ALA A 1 429 ? -1.516 -31.078 -19.859 1 88.62 429 ALA A O 1
ATOM 3309 N N . CYS A 1 430 ? -2.008 -31.797 -21.922 1 89.69 430 CYS A N 1
ATOM 3310 C CA . CYS A 1 430 ? -2.533 -30.5 -22.328 1 89.69 430 CYS A CA 1
ATOM 3311 C C . CYS A 1 430 ? -3.77 -30.141 -21.516 1 89.69 430 CYS A C 1
ATOM 3313 O O . CYS A 1 430 ? -3.883 -29.016 -21.016 1 89.69 430 CYS A O 1
ATOM 3315 N N . GLY A 1 431 ? -4.699 -31.109 -21.391 1 87.06 431 GLY A N 1
ATOM 3316 C CA . GLY A 1 431 ? -5.871 -30.891 -20.562 1 87.06 431 GLY A CA 1
ATOM 3317 C C . GLY A 1 431 ? -5.535 -30.609 -19.109 1 87.06 431 GLY A C 1
ATOM 3318 O O . GLY A 1 431 ? -6.152 -29.75 -18.469 1 87.06 431 GLY A O 1
ATOM 3319 N N . GLY A 1 432 ? -4.57 -31.328 -18.609 1 87.38 432 GLY A N 1
ATOM 3320 C CA . GLY A 1 432 ? -4.121 -31.109 -17.234 1 87.38 432 GLY A CA 1
ATOM 3321 C C . GLY A 1 432 ? -3.523 -29.734 -17.016 1 87.38 432 GLY A C 1
ATOM 3322 O O . GLY A 1 432 ? -3.762 -29.109 -15.984 1 87.38 432 GLY A O 1
ATOM 3323 N N . PHE A 1 433 ? -2.748 -29.281 -17.953 1 89.06 433 PHE A N 1
ATOM 3324 C CA . PHE A 1 433 ? -2.152 -27.953 -17.844 1 89.06 433 PHE A CA 1
ATOM 3325 C C . PHE A 1 433 ? -3.227 -26.875 -17.891 1 89.06 433 PHE A C 1
ATOM 3327 O O . PHE A 1 433 ? -3.17 -25.922 -17.125 1 89.06 433 PHE A O 1
ATOM 3334 N N . MET A 1 434 ? -4.164 -27.031 -18.734 1 88.56 434 MET A N 1
ATOM 3335 C CA . MET A 1 434 ? -5.242 -26.047 -18.844 1 88.56 434 MET A CA 1
ATOM 3336 C C . MET A 1 434 ? -6.066 -26 -17.562 1 88.56 434 MET A C 1
ATOM 3338 O O . MET A 1 434 ? -6.328 -24.922 -17.031 1 88.56 434 MET A O 1
ATOM 3342 N N . ALA A 1 435 ? -6.383 -27.125 -17.062 1 86.12 435 ALA A N 1
ATOM 3343 C CA . ALA A 1 435 ? -7.219 -27.188 -15.859 1 86.12 435 ALA A CA 1
ATOM 3344 C C . ALA A 1 435 ? -6.43 -26.797 -14.617 1 86.12 435 ALA A C 1
ATOM 3346 O O . ALA A 1 435 ? -6.996 -26.266 -13.656 1 86.12 435 ALA A O 1
ATOM 3347 N N . GLY A 1 436 ? -5.191 -27.078 -14.656 1 85.75 436 GLY A N 1
ATOM 3348 C CA . GLY A 1 436 ? -4.387 -26.812 -13.477 1 85.75 436 GLY A CA 1
ATOM 3349 C C . GLY A 1 436 ? -3.734 -25.438 -13.484 1 85.75 436 GLY A C 1
ATOM 3350 O O . GLY A 1 436 ? -4.062 -24.594 -12.656 1 85.75 436 GLY A O 1
ATOM 3351 N N . PHE A 1 437 ? -2.926 -25.219 -14.469 1 84.81 437 PHE A N 1
ATOM 3352 C CA . PHE A 1 437 ? -2.096 -24.016 -14.445 1 84.81 437 PHE A CA 1
ATOM 3353 C C . PHE A 1 437 ? -2.896 -22.797 -14.867 1 84.81 437 PHE A C 1
ATOM 3355 O O . PHE A 1 437 ? -2.717 -21.703 -14.312 1 84.81 437 PHE A O 1
ATOM 3362 N N . MET A 1 438 ? -3.752 -22.938 -15.844 1 87.38 438 MET A N 1
ATOM 3363 C CA . MET A 1 438 ? -4.52 -21.766 -16.297 1 87.38 438 MET A CA 1
ATOM 3364 C C . MET A 1 438 ? -5.441 -21.266 -15.188 1 87.38 438 MET A C 1
ATOM 3366 O O . MET A 1 438 ? -5.668 -20.062 -15.055 1 87.38 438 MET A O 1
ATOM 3370 N N . THR A 1 439 ? -5.969 -22.141 -14.445 1 87.31 439 THR A N 1
ATOM 3371 C CA . THR A 1 439 ? -6.812 -21.734 -13.328 1 87.31 439 THR A CA 1
ATOM 3372 C C . THR A 1 439 ? -5.973 -21.141 -12.211 1 87.31 439 THR A C 1
ATOM 3374 O O . THR A 1 439 ? -6.41 -20.203 -11.531 1 87.31 439 THR A O 1
ATOM 3377 N N . PHE A 1 440 ? -4.719 -21.609 -12.062 1 85.31 440 PHE A N 1
ATOM 3378 C CA . PHE A 1 440 ? -3.818 -21.094 -11.039 1 85.31 440 PHE A CA 1
ATOM 3379 C C . PHE A 1 440 ? -3.469 -19.641 -11.305 1 85.31 440 PHE A C 1
ATOM 3381 O O . PHE A 1 440 ? -3.297 -18.859 -10.367 1 85.31 440 PHE A O 1
ATOM 3388 N N . MET A 1 441 ? -3.455 -19.297 -12.508 1 85.19 441 MET A N 1
ATOM 3389 C CA . MET A 1 441 ? -3.074 -17.938 -12.914 1 85.19 441 MET A CA 1
ATOM 3390 C C . MET A 1 441 ? -4.098 -16.922 -12.43 1 85.19 441 MET A C 1
ATOM 3392 O O . MET A 1 441 ? -3.805 -15.727 -12.367 1 85.19 441 MET A O 1
ATOM 3396 N N . SER A 1 442 ? -5.211 -17.375 -12.023 1 82.62 442 SER A N 1
ATOM 3397 C CA . SER A 1 442 ? -6.238 -16.484 -11.5 1 82.62 442 SER A CA 1
ATOM 3398 C C . SER A 1 442 ? -5.793 -15.828 -10.195 1 82.62 442 SER A C 1
ATOM 3400 O O . SER A 1 442 ? -6.402 -14.859 -9.734 1 82.62 442 SER A O 1
ATOM 3402 N N . ILE A 1 443 ? -4.656 -16.281 -9.656 1 81.25 443 ILE A N 1
ATOM 3403 C CA . ILE A 1 443 ? -4.113 -15.719 -8.43 1 81.25 443 ILE A CA 1
ATOM 3404 C C . ILE A 1 443 ? -3.668 -14.281 -8.68 1 81.25 443 ILE A C 1
ATOM 3406 O O . ILE A 1 443 ? -3.598 -13.477 -7.746 1 81.25 443 ILE A O 1
ATOM 3410 N N . GLY A 1 444 ? -3.443 -13.914 -9.922 1 78.69 444 GLY A N 1
ATOM 3411 C CA . GLY A 1 444 ? -3.012 -12.57 -10.297 1 78.69 444 GLY A CA 1
ATOM 3412 C C . GLY A 1 444 ? -4.035 -11.508 -9.961 1 78.69 444 GLY A C 1
ATOM 3413 O O . GLY A 1 444 ? -3.688 -10.336 -9.805 1 78.69 444 GLY A O 1
ATOM 3414 N N . GLY A 1 445 ? -5.324 -11.883 -9.758 1 81.44 445 GLY A N 1
ATOM 3415 C CA . GLY A 1 445 ? -6.359 -10.906 -9.477 1 81.44 445 GLY A CA 1
ATOM 3416 C C . GLY A 1 445 ? -6.566 -10.664 -7.992 1 81.44 445 GLY A C 1
ATOM 3417 O O . GLY A 1 445 ? -7.402 -9.852 -7.598 1 81.44 445 GLY A O 1
ATOM 3418 N N . PHE A 1 446 ? -5.73 -11.195 -7.164 1 84.75 446 PHE A N 1
ATOM 3419 C CA . PHE A 1 446 ? -5.949 -11.164 -5.723 1 84.75 446 PHE A CA 1
ATOM 3420 C C . PHE A 1 446 ? -5.836 -9.742 -5.191 1 84.75 446 PHE A C 1
ATOM 3422 O O . PHE A 1 446 ? -6.609 -9.336 -4.316 1 84.75 446 PHE A O 1
ATOM 3429 N N . GLN A 1 447 ? -4.91 -8.945 -5.727 1 83.19 447 GLN A N 1
ATOM 3430 C CA . GLN A 1 447 ? -4.715 -7.578 -5.254 1 83.19 447 GLN A CA 1
ATOM 3431 C C . GLN A 1 447 ? -5.953 -6.727 -5.523 1 83.19 447 GLN A C 1
ATOM 3433 O O . GLN A 1 447 ? -6.348 -5.914 -4.684 1 83.19 447 GLN A O 1
ATOM 3438 N N . SER A 1 448 ? -6.488 -6.891 -6.652 1 85.12 448 SER A N 1
ATOM 3439 C CA . SER A 1 448 ? -7.688 -6.133 -7.004 1 85.12 448 SER A CA 1
ATOM 3440 C C . SER A 1 448 ? -8.859 -6.496 -6.094 1 85.12 448 SER A C 1
ATOM 3442 O O . SER A 1 448 ? -9.688 -5.645 -5.781 1 85.12 448 SER A O 1
ATOM 3444 N N . PHE A 1 449 ? -8.898 -7.738 -5.645 1 87.06 449 PHE A N 1
ATOM 3445 C CA . PHE A 1 449 ? -9.969 -8.18 -4.758 1 87.06 449 PHE A CA 1
ATOM 3446 C C . PHE A 1 449 ? -9.828 -7.539 -3.381 1 87.06 449 PHE A C 1
ATOM 3448 O O . PHE A 1 449 ? -10.828 -7.168 -2.758 1 87.06 449 PHE A O 1
ATOM 3455 N N . ILE A 1 450 ? -8.633 -7.398 -2.986 1 86.44 450 ILE A N 1
ATOM 3456 C CA . ILE A 1 450 ? -8.398 -6.793 -1.681 1 86.44 450 ILE A CA 1
ATOM 3457 C C . ILE A 1 450 ? -8.773 -5.316 -1.722 1 86.44 450 ILE A C 1
ATOM 3459 O O . ILE A 1 450 ? -9.375 -4.793 -0.779 1 86.44 450 ILE A O 1
ATOM 3463 N N . GLU A 1 451 ? -8.414 -4.656 -2.77 1 84.94 451 GLU A N 1
ATOM 3464 C CA . GLU A 1 451 ? -8.742 -3.242 -2.924 1 84.94 451 GLU A CA 1
ATOM 3465 C C . GLU A 1 451 ? -10.25 -3.031 -2.979 1 84.94 451 GLU A C 1
ATOM 3467 O O . GLU A 1 451 ? -10.773 -2.072 -2.406 1 84.94 451 GLU A O 1
ATOM 3472 N N . GLU A 1 452 ? -10.891 -3.945 -3.656 1 87.31 452 GLU A N 1
ATOM 3473 C CA . GLU A 1 452 ? -12.352 -3.859 -3.748 1 87.31 452 GLU A CA 1
ATOM 3474 C C . GLU A 1 452 ? -13 -4.117 -2.395 1 87.31 452 GLU A C 1
ATOM 3476 O O . GLU A 1 452 ? -14.039 -3.535 -2.08 1 87.31 452 GLU A O 1
ATOM 3481 N N . MET A 1 453 ? -12.43 -4.984 -1.651 1 88.5 453 MET A N 1
ATOM 3482 C CA . MET A 1 453 ? -12.969 -5.309 -0.335 1 88.5 453 MET A CA 1
ATOM 3483 C C . MET A 1 453 ? -12.867 -4.113 0.604 1 88.5 453 MET A C 1
ATOM 3485 O O . MET A 1 453 ? -13.742 -3.906 1.448 1 88.5 453 MET A O 1
ATOM 3489 N N . LYS A 1 454 ? -11.867 -3.303 0.445 1 88.5 454 LYS A N 1
ATOM 3490 C CA . LYS A 1 454 ? -11.727 -2.1 1.261 1 88.5 454 LYS A CA 1
ATOM 3491 C C . LYS A 1 454 ? -12.852 -1.107 0.978 1 88.5 454 LYS A C 1
ATOM 3493 O O . LYS A 1 454 ? -13.406 -0.515 1.902 1 88.5 454 LYS A O 1
ATOM 3498 N N . VAL A 1 455 ? -13.133 -0.948 -0.266 1 90.69 455 VAL A N 1
ATOM 3499 C CA . VAL A 1 455 ? -14.219 -0.057 -0.66 1 90.69 455 VAL A CA 1
ATOM 3500 C C . VAL A 1 455 ? -15.547 -0.597 -0.137 1 90.69 455 VAL A C 1
ATOM 3502 O O . VAL A 1 455 ? -16.375 0.16 0.38 1 90.69 455 VAL A O 1
ATOM 3505 N N . PHE A 1 456 ? -15.758 -1.925 -0.228 1 91.31 456 PHE A N 1
ATOM 3506 C CA . PHE A 1 456 ? -16.984 -2.568 0.241 1 91.31 456 PHE A CA 1
ATOM 3507 C C . PHE A 1 456 ? -17.156 -2.375 1.743 1 91.31 456 PHE A C 1
ATOM 3509 O O . PHE A 1 456 ? -18.25 -2.059 2.213 1 91.31 456 PHE A O 1
ATOM 3516 N N . THR A 1 457 ? -16.094 -2.553 2.482 1 87.06 457 THR A N 1
ATOM 3517 C CA . THR A 1 457 ? -16.172 -2.451 3.936 1 87.06 457 THR A CA 1
ATOM 3518 C C . THR A 1 457 ? -16.562 -1.037 4.359 1 87.06 457 THR A C 1
ATOM 3520 O O . THR A 1 457 ? -17.391 -0.857 5.254 1 87.06 457 THR A O 1
ATOM 3523 N N . ARG A 1 458 ? -16.016 -0.05 3.734 1 86.5 458 ARG A N 1
ATOM 3524 C CA . ARG A 1 458 ? -16.359 1.337 4.039 1 86.5 458 ARG A CA 1
ATOM 3525 C C . ARG A 1 458 ? -17.812 1.631 3.709 1 86.5 458 ARG A C 1
ATOM 3527 O O . ARG A 1 458 ? -18.531 2.234 4.512 1 86.5 458 ARG A O 1
ATOM 3534 N N . GLU A 1 459 ? -18.234 1.184 2.561 1 88.75 459 GLU A N 1
ATOM 3535 C CA . GLU A 1 459 ? -19.609 1.444 2.131 1 88.75 459 GLU A CA 1
ATOM 3536 C C . GLU A 1 459 ? -20.609 0.665 2.979 1 88.75 459 GLU A C 1
ATOM 3538 O O . GLU A 1 459 ? -21.703 1.155 3.268 1 88.75 459 GLU A O 1
ATOM 3543 N N . ARG A 1 460 ? -20.219 -0.503 3.365 1 86.88 460 ARG A N 1
ATOM 3544 C CA . ARG A 1 460 ? -21.094 -1.328 4.191 1 86.88 460 ARG A CA 1
ATOM 3545 C C . ARG A 1 460 ? -21.266 -0.72 5.582 1 86.88 460 ARG A C 1
ATOM 3547 O O . ARG A 1 460 ? -22.375 -0.696 6.121 1 86.88 460 ARG A O 1
ATOM 3554 N N . LEU A 1 461 ? -20.25 -0.207 6.09 1 81.19 461 LEU A N 1
ATOM 3555 C CA . LEU A 1 461 ? -20.297 0.416 7.41 1 81.19 461 LEU A CA 1
ATOM 3556 C C . LEU A 1 461 ? -21.156 1.669 7.391 1 81.19 461 LEU A C 1
ATOM 3558 O O . LEU A 1 461 ? -21.766 2.025 8.406 1 81.19 461 LEU A O 1
ATOM 3562 N N . ASN A 1 462 ? -21.203 2.283 6.238 1 84.31 462 ASN A N 1
ATOM 3563 C CA . ASN A 1 462 ? -22.031 3.48 6.113 1 84.31 462 ASN A CA 1
ATOM 3564 C C . ASN A 1 462 ? -23.438 3.145 5.629 1 84.31 462 ASN A C 1
ATOM 3566 O O . ASN A 1 462 ? -24.234 4.043 5.34 1 84.31 462 ASN A O 1
ATOM 3570 N N . GLY A 1 463 ? -23.703 1.835 5.348 1 81.75 463 GLY A N 1
ATOM 3571 C CA . GLY A 1 463 ? -25.062 1.377 5.078 1 81.75 463 GLY A CA 1
ATOM 3572 C C . GLY A 1 463 ? -25.5 1.601 3.641 1 81.75 463 GLY A C 1
ATOM 3573 O O . GLY A 1 463 ? -26.656 1.887 3.375 1 81.75 463 GLY A O 1
ATOM 3574 N N . TYR A 1 464 ? -24.578 1.534 2.689 1 85.62 464 TYR A N 1
ATOM 3575 C CA . TYR A 1 464 ? -24.906 1.747 1.286 1 85.62 464 TYR A CA 1
ATOM 3576 C C . TYR A 1 464 ? -25.828 0.642 0.769 1 85.62 464 TYR A C 1
ATOM 3578 O O . TYR A 1 464 ? -26.844 0.917 0.132 1 85.62 464 TYR A O 1
ATOM 3586 N N . TYR A 1 465 ? -25.438 -0.575 0.893 1 88.81 465 TYR A N 1
ATOM 3587 C CA . TYR A 1 465 ? -26.141 -1.744 0.396 1 88.81 465 TYR A CA 1
ATOM 3588 C C . TYR A 1 465 ? -25.859 -2.967 1.259 1 88.81 465 TYR A C 1
ATOM 3590 O O . TYR A 1 465 ? -25.047 -2.904 2.188 1 88.81 465 TYR A O 1
ATOM 3598 N N . GLY A 1 466 ? -26.578 -3.998 0.937 1 88.44 466 GLY A N 1
ATOM 3599 C CA . GLY A 1 466 ? -26.422 -5.23 1.694 1 88.44 466 GLY A CA 1
ATOM 3600 C C . GLY A 1 466 ? -25.312 -6.125 1.162 1 88.44 466 GLY A C 1
ATOM 3601 O O . GLY A 1 466 ? -24.812 -5.914 0.056 1 88.44 466 GLY A O 1
ATOM 3602 N N . VAL A 1 467 ? -24.984 -7.117 1.995 1 92.12 467 VAL A N 1
ATOM 3603 C CA . VAL A 1 467 ? -23.906 -8.039 1.662 1 92.12 467 VAL A CA 1
ATOM 3604 C C . VAL A 1 467 ? -24.312 -8.914 0.484 1 92.12 467 VAL A C 1
ATOM 3606 O O . VAL A 1 467 ? -23.484 -9.227 -0.381 1 92.12 467 VAL A O 1
ATOM 3609 N N . ALA A 1 468 ? -25.531 -9.273 0.346 1 93.25 468 ALA A N 1
ATOM 3610 C CA . ALA A 1 468 ? -26.031 -10.133 -0.728 1 93.25 468 ALA A CA 1
ATOM 3611 C C . ALA A 1 468 ? -25.938 -9.43 -2.078 1 93.25 468 ALA A C 1
ATOM 3613 O O . ALA A 1 468 ? -25.547 -10.039 -3.076 1 93.25 468 ALA A O 1
ATOM 3614 N N . VAL A 1 469 ? -26.281 -8.18 -2.053 1 94.25 469 VAL A N 1
ATOM 3615 C CA . VAL A 1 469 ? -26.219 -7.414 -3.293 1 94.25 469 VAL A CA 1
ATOM 3616 C C . VAL A 1 469 ? -24.781 -7.336 -3.779 1 94.25 469 VAL A C 1
ATOM 3618 O O . VAL A 1 469 ? -24.516 -7.449 -4.977 1 94.25 469 VAL A O 1
ATOM 3621 N N . TYR A 1 470 ? -23.922 -7.195 -2.836 1 94.38 470 TYR A N 1
ATOM 3622 C CA . TYR A 1 470 ? -22.516 -7.086 -3.209 1 94.38 470 TYR A CA 1
ATOM 3623 C C . TYR A 1 470 ? -22 -8.398 -3.791 1 94.38 470 TYR A C 1
ATOM 3625 O O . TYR A 1 470 ? -21.344 -8.406 -4.84 1 94.38 470 TYR A O 1
ATOM 3633 N N . THR A 1 471 ? -22.234 -9.539 -3.16 1 94.5 471 THR A N 1
ATOM 3634 C CA . THR A 1 471 ? -21.703 -10.836 -3.578 1 94.5 471 THR A CA 1
ATOM 3635 C C . THR A 1 471 ? -22.219 -11.211 -4.965 1 94.5 471 THR A C 1
ATOM 3637 O O . THR A 1 471 ? -21.453 -11.68 -5.809 1 94.5 471 THR A O 1
ATOM 3640 N N . VAL A 1 472 ? -23.453 -10.914 -5.195 1 95.56 472 VAL A N 1
ATOM 3641 C CA . VAL A 1 472 ? -24.047 -11.266 -6.48 1 95.56 472 VAL A CA 1
ATOM 3642 C C . VAL A 1 472 ? -23.562 -10.297 -7.559 1 95.56 472 VAL A C 1
ATOM 3644 O O . VAL A 1 472 ? -23.281 -10.703 -8.68 1 95.56 472 VAL A O 1
ATOM 3647 N N . SER A 1 473 ? -23.5 -9.008 -7.23 1 95.81 473 SER A N 1
ATOM 3648 C CA . SER A 1 473 ? -23.031 -8.023 -8.195 1 95.81 473 SER A CA 1
ATOM 3649 C C . SER A 1 473 ? -21.578 -8.273 -8.602 1 95.81 473 SER A C 1
ATOM 3651 O O . SER A 1 473 ? -21.219 -8.086 -9.758 1 95.81 473 SER A O 1
ATOM 3653 N N . ASN A 1 474 ? -20.812 -8.656 -7.625 1 93.62 474 ASN A N 1
ATOM 3654 C CA . ASN A 1 474 ? -19.422 -8.961 -7.914 1 93.62 474 ASN A CA 1
ATOM 3655 C C . ASN A 1 474 ? -19.297 -10.125 -8.891 1 93.62 474 ASN A C 1
ATOM 3657 O O . ASN A 1 474 ? -18.453 -10.102 -9.789 1 93.62 474 ASN A O 1
ATOM 3661 N N . LEU A 1 475 ? -20.094 -11.125 -8.711 1 95.56 475 LEU A N 1
ATOM 3662 C CA . LEU A 1 475 ? -20.078 -12.281 -9.594 1 95.56 475 LEU A CA 1
ATOM 3663 C C . LEU A 1 475 ? -20.547 -11.906 -11 1 95.56 475 LEU A C 1
ATOM 3665 O O . LEU A 1 475 ? -19.875 -12.234 -11.984 1 95.56 475 LEU A O 1
ATOM 3669 N N . LEU A 1 476 ? -21.594 -11.18 -11.086 1 96.44 476 LEU A N 1
ATOM 3670 C CA . LEU A 1 476 ? -22.188 -10.836 -12.375 1 96.44 476 LEU A CA 1
ATOM 3671 C C . LEU A 1 476 ? -21.281 -9.883 -13.148 1 96.44 476 LEU A C 1
ATOM 3673 O O . LEU A 1 476 ? -21.203 -9.961 -14.375 1 96.44 476 LEU A O 1
ATOM 3677 N N . SER A 1 477 ? -20.688 -8.969 -12.469 1 96.19 477 SER A N 1
ATOM 3678 C CA . SER A 1 477 ? -19.828 -7.98 -13.133 1 96.19 477 SER A CA 1
ATOM 3679 C C . SER A 1 477 ? -18.547 -8.617 -13.648 1 96.19 477 SER A C 1
ATOM 3681 O O . SER A 1 477 ? -17.969 -8.148 -14.641 1 96.19 477 SER A O 1
ATOM 3683 N N . SER A 1 478 ? -18.078 -9.656 -13.047 1 94.75 478 SER A N 1
ATOM 3684 C CA . SER A 1 478 ? -16.828 -10.289 -13.445 1 94.75 478 SER A CA 1
ATOM 3685 C C . SER A 1 478 ? -17.031 -11.281 -14.578 1 94.75 478 SER A C 1
ATOM 3687 O O . SER A 1 478 ? -16.109 -11.602 -15.32 1 94.75 478 SER A O 1
ATOM 3689 N N . LEU A 1 479 ? -18.234 -11.789 -14.82 1 96.5 479 LEU A N 1
ATOM 3690 C CA . LEU A 1 479 ? -18.531 -12.891 -15.727 1 96.5 479 LEU A CA 1
ATOM 3691 C C . LEU A 1 479 ? -18.188 -12.531 -17.172 1 96.5 479 LEU A C 1
ATOM 3693 O O . LEU A 1 479 ? -17.562 -13.32 -17.875 1 96.5 479 LEU A O 1
ATOM 3697 N N . PRO A 1 480 ? -18.5 -11.32 -17.594 1 96.56 480 PRO A N 1
ATOM 3698 C CA . PRO A 1 480 ? -18.172 -11.008 -19 1 96.56 480 PRO A CA 1
ATOM 3699 C C . PRO A 1 480 ? -16.672 -11.062 -19.266 1 96.56 480 PRO A C 1
ATOM 3701 O O . PRO A 1 480 ? -16.25 -11.492 -20.344 1 96.56 480 PRO A O 1
ATOM 3704 N N . PHE A 1 481 ? -15.922 -10.641 -18.406 1 95.62 481 PHE A N 1
ATOM 3705 C CA . PHE A 1 481 ? -14.477 -10.656 -18.594 1 95.62 481 PHE A CA 1
ATOM 3706 C C . PHE A 1 481 ? -13.938 -12.078 -18.516 1 95.62 481 PHE A C 1
ATOM 3708 O O . PHE A 1 481 ? -13.047 -12.461 -19.281 1 95.62 481 PHE A O 1
ATOM 3715 N N . ILE A 1 482 ? -14.453 -12.852 -17.594 1 95.44 482 ILE A N 1
ATOM 3716 C CA . ILE A 1 482 ? -14.047 -14.25 -17.469 1 95.44 482 ILE A CA 1
ATOM 3717 C C . ILE A 1 482 ? -14.438 -15.016 -18.734 1 95.44 482 ILE A C 1
ATOM 3719 O O . ILE A 1 482 ? -13.664 -15.828 -19.234 1 95.44 482 ILE A O 1
ATOM 3723 N N . ILE A 1 483 ? -15.633 -14.719 -19.25 1 97 483 ILE A N 1
ATOM 3724 C CA . ILE A 1 483 ? -16.109 -15.359 -20.469 1 97 483 ILE A CA 1
ATOM 3725 C C . ILE A 1 483 ? -15.18 -15.008 -21.641 1 97 483 ILE A C 1
ATOM 3727 O O . ILE A 1 483 ? -14.766 -15.883 -22.391 1 97 483 ILE A O 1
ATOM 3731 N N . LEU A 1 484 ? -14.797 -13.805 -21.719 1 96.25 484 LEU A N 1
ATOM 3732 C CA . LEU A 1 484 ? -13.891 -13.375 -22.766 1 96.25 484 LEU A CA 1
ATOM 3733 C C . LEU A 1 484 ? -12.523 -14.039 -22.625 1 96.25 484 LEU A C 1
ATOM 3735 O O . LEU A 1 484 ? -11.945 -14.492 -23.609 1 96.25 484 LEU A O 1
ATOM 3739 N N . MET A 1 485 ? -12.062 -14.039 -21.484 1 94.62 485 MET A N 1
ATOM 3740 C CA . MET A 1 485 ? -10.773 -14.656 -21.188 1 94.62 485 MET A CA 1
ATOM 3741 C C . MET A 1 485 ? -10.789 -16.141 -21.547 1 94.62 485 MET A C 1
ATOM 3743 O O . MET A 1 485 ? -9.859 -16.641 -22.188 1 94.62 485 MET A O 1
ATOM 3747 N N . CYS A 1 486 ? -11.836 -16.844 -21.172 1 95.25 486 CYS A N 1
ATOM 3748 C CA . CYS A 1 486 ? -11.938 -18.281 -21.391 1 95.25 486 CYS A CA 1
ATOM 3749 C C . CYS A 1 486 ? -12.203 -18.578 -22.859 1 95.25 486 CYS A C 1
ATOM 3751 O O . CYS A 1 486 ? -11.695 -19.562 -23.406 1 95.25 486 CYS A O 1
ATOM 3753 N N . LEU A 1 487 ? -13.031 -17.766 -23.516 1 95.75 487 LEU A N 1
ATOM 3754 C CA . LEU A 1 487 ? -13.297 -17.953 -24.938 1 95.75 487 LEU A CA 1
ATOM 3755 C C . LEU A 1 487 ? -12.016 -17.781 -25.75 1 95.75 487 LEU A C 1
ATOM 3757 O O . LEU A 1 487 ? -11.75 -18.562 -26.688 1 95.75 487 LEU A O 1
ATOM 3761 N N . SER A 1 488 ? -11.227 -16.812 -25.438 1 95.56 488 SER A N 1
ATOM 3762 C CA . SER A 1 488 ? -9.961 -16.609 -26.141 1 95.56 488 SER A CA 1
ATOM 3763 C C . SER A 1 488 ? -9 -17.766 -25.891 1 95.56 488 SER A C 1
ATOM 3765 O O . SER A 1 488 ? -8.383 -18.281 -26.812 1 95.56 488 SER A O 1
ATOM 3767 N N . THR A 1 489 ? -8.906 -18.141 -24.672 1 94.19 489 THR A N 1
ATOM 3768 C CA . THR A 1 489 ? -8 -19.219 -24.312 1 94.19 489 THR A CA 1
ATOM 3769 C C . THR A 1 489 ? -8.406 -20.531 -24.984 1 94.19 489 THR A C 1
ATOM 3771 O O . THR A 1 489 ? -7.574 -21.203 -25.578 1 94.19 489 THR A O 1
ATOM 3774 N N . SER A 1 490 ? -9.688 -20.875 -24.906 1 93.56 490 SER A N 1
ATOM 3775 C CA . SER A 1 490 ? -10.18 -22.125 -25.469 1 93.56 490 SER A CA 1
ATOM 3776 C C . SER A 1 490 ? -10.094 -22.109 -27 1 93.56 490 SER A C 1
ATOM 3778 O O . SER A 1 490 ? -9.727 -23.109 -27.625 1 93.56 490 SER A O 1
ATOM 3780 N N . SER A 1 491 ? -10.406 -21 -27.641 1 94.62 491 SER A N 1
ATOM 3781 C CA . SER A 1 491 ? -10.359 -20.891 -29.094 1 94.62 491 SER A CA 1
ATOM 3782 C C . SER A 1 491 ? -8.938 -21.094 -29.609 1 94.62 491 SER A C 1
ATOM 3784 O O . SER A 1 491 ? -8.719 -21.828 -30.578 1 94.62 491 SER A O 1
ATOM 3786 N N . ILE A 1 492 ? -8.016 -20.531 -28.969 1 94.81 492 ILE A N 1
ATOM 3787 C CA . ILE A 1 492 ? -6.633 -20.625 -29.422 1 94.81 492 ILE A CA 1
ATOM 3788 C C . ILE A 1 492 ? -6.109 -22.031 -29.188 1 94.81 492 ILE A C 1
ATOM 3790 O O . ILE A 1 492 ? -5.543 -22.656 -30.094 1 94.81 492 ILE A O 1
ATOM 3794 N N . THR A 1 493 ? -6.363 -22.594 -28.031 1 92.12 493 THR A N 1
ATOM 3795 C CA . THR A 1 493 ? -5.797 -23.875 -27.672 1 92.12 493 THR A CA 1
ATOM 3796 C C . THR A 1 493 ? -6.457 -25 -28.453 1 92.12 493 THR A C 1
ATOM 3798 O O . THR A 1 493 ? -5.773 -25.875 -29 1 92.12 493 THR A O 1
ATOM 3801 N N . ILE A 1 494 ? -7.801 -24.969 -28.625 1 90.5 494 ILE A N 1
ATOM 3802 C CA . ILE A 1 494 ? -8.516 -26.062 -29.281 1 90.5 494 ILE A CA 1
ATOM 3803 C C . ILE A 1 494 ? -8.164 -26.094 -30.766 1 90.5 494 ILE A C 1
ATOM 3805 O O . ILE A 1 494 ? -7.961 -27.156 -31.344 1 90.5 494 ILE A O 1
ATOM 3809 N N . TYR A 1 495 ? -8.016 -24.969 -31.359 1 91.44 495 TYR A N 1
ATOM 3810 C CA . TYR A 1 495 ? -7.734 -24.922 -32.781 1 91.44 495 TYR A CA 1
ATOM 3811 C C . TYR A 1 495 ? -6.273 -25.266 -33.062 1 91.44 495 TYR A C 1
ATOM 3813 O O . TYR A 1 495 ? -5.973 -25.969 -34.031 1 91.44 495 TYR A O 1
ATOM 3821 N N . MET A 1 496 ? -5.41 -24.859 -32.219 1 91.75 496 MET A N 1
ATOM 3822 C CA . MET A 1 496 ? -3.996 -25.125 -32.469 1 91.75 496 MET A CA 1
ATOM 3823 C C . MET A 1 496 ? -3.65 -26.562 -32.125 1 91.75 496 MET A C 1
ATOM 3825 O O . MET A 1 496 ? -2.873 -27.203 -32.844 1 91.75 496 MET A O 1
ATOM 3829 N N . VAL A 1 497 ? -4.199 -27.078 -31.031 1 89.62 497 VAL A N 1
ATOM 3830 C CA . VAL A 1 497 ? -3.918 -28.453 -30.609 1 89.62 497 VAL A CA 1
ATOM 3831 C C . VAL A 1 497 ? -4.727 -29.438 -31.469 1 89.62 497 VAL A C 1
ATOM 3833 O O . VAL A 1 497 ? -4.375 -30.609 -31.578 1 89.62 497 VAL A O 1
ATOM 3836 N N . LYS A 1 498 ? -5.754 -29.016 -32.156 1 86.44 498 LYS A N 1
ATOM 3837 C CA . LYS A 1 498 ? -6.648 -29.797 -33.031 1 86.44 498 LYS A CA 1
ATOM 3838 C C . LYS A 1 498 ? -7.422 -30.828 -32.219 1 86.44 498 LYS A C 1
ATOM 3840 O O . LYS A 1 498 ? -7.449 -32 -32.562 1 86.44 498 LYS A O 1
ATOM 3845 N N . PHE A 1 499 ? -8 -30.375 -31.109 1 85.75 499 PHE A N 1
ATOM 3846 C CA . PHE A 1 499 ? -8.945 -31.188 -30.359 1 85.75 499 PHE A CA 1
ATOM 3847 C C . PHE A 1 499 ? -10.18 -31.5 -31.188 1 85.75 499 PHE A C 1
ATOM 3849 O O . PHE A 1 499 ? -10.297 -31.047 -32.344 1 85.75 499 PHE A O 1
ATOM 3856 N N . GLN A 1 500 ? -10.984 -32.406 -30.641 1 82.56 500 GLN A N 1
ATOM 3857 C CA . GLN A 1 500 ? -12.156 -32.812 -31.406 1 82.56 500 GLN A CA 1
ATOM 3858 C C . GLN A 1 500 ? -12.938 -31.609 -31.906 1 82.56 500 GLN A C 1
ATOM 3860 O O . GLN A 1 500 ? -13.234 -30.703 -31.141 1 82.56 500 GLN A O 1
ATOM 3865 N N . SER A 1 501 ? -13.023 -31.656 -33.281 1 76.5 501 SER A N 1
ATOM 3866 C CA . SER A 1 501 ? -13.672 -30.547 -33.938 1 76.5 501 SER A CA 1
ATOM 3867 C C . SER A 1 501 ? -15.195 -30.641 -33.844 1 76.5 501 SER A C 1
ATOM 3869 O O . SER A 1 501 ? -15.742 -31.75 -33.75 1 76.5 501 SER A O 1
ATOM 3871 N N . GLY A 1 502 ? -15.938 -29.828 -33.031 1 85.31 502 GLY A N 1
ATOM 3872 C CA . GLY A 1 502 ? -17.391 -29.75 -32.906 1 85.31 502 GLY A CA 1
ATOM 3873 C C . GLY A 1 502 ? -17.859 -28.594 -32.062 1 85.31 502 GLY A C 1
ATOM 3874 O O . GLY A 1 502 ? -17.172 -28.203 -31.094 1 85.31 502 GLY A O 1
ATOM 3875 N N . GLY A 1 503 ? -18.875 -28.109 -32.625 1 88.62 503 GLY A N 1
ATOM 3876 C CA . GLY A 1 503 ? -19.453 -27 -31.875 1 88.62 503 GLY A CA 1
ATOM 3877 C C . GLY A 1 503 ? -19.812 -27.359 -30.438 1 88.62 503 GLY A C 1
ATOM 3878 O O . GLY A 1 503 ? -19.562 -26.562 -29.531 1 88.62 503 GLY A O 1
ATOM 3879 N N . SER A 1 504 ? -20.312 -28.609 -30.25 1 90.75 504 SER A N 1
ATOM 3880 C CA . SER A 1 504 ? -20.703 -29.031 -28.906 1 90.75 504 SER A CA 1
ATOM 3881 C C . SER A 1 504 ? -19.484 -29.234 -28.016 1 90.75 504 SER A C 1
ATOM 3883 O O . SER A 1 504 ? -19.516 -28.906 -26.828 1 90.75 504 SER A O 1
ATOM 3885 N N . HIS A 1 505 ? -18.375 -29.797 -28.562 1 92.19 505 HIS A N 1
ATOM 3886 C CA . HIS A 1 505 ? -17.156 -30.016 -27.797 1 92.19 505 HIS A CA 1
ATOM 3887 C C . HIS A 1 505 ? -16.5 -28.688 -27.438 1 92.19 505 HIS A C 1
ATOM 3889 O O . HIS A 1 505 ? -15.984 -28.516 -26.328 1 92.19 505 HIS A O 1
ATOM 3895 N N . PHE A 1 506 ? -16.609 -27.797 -28.406 1 93.5 506 PHE A N 1
ATOM 3896 C CA . PHE A 1 506 ? -16.047 -26.469 -28.172 1 93.5 506 PHE A CA 1
ATOM 3897 C C . PHE A 1 506 ? -16.797 -25.75 -27.062 1 93.5 506 PHE A C 1
ATOM 3899 O O . PHE A 1 506 ? -16.188 -25.188 -26.156 1 93.5 506 PHE A O 1
ATOM 3906 N N . PHE A 1 507 ? -18.062 -25.812 -27.125 1 94.12 507 PHE A N 1
ATOM 3907 C CA . PHE A 1 507 ? -18.906 -25.141 -26.141 1 94.12 507 PHE A CA 1
ATOM 3908 C C . PHE A 1 507 ? -18.688 -25.734 -24.75 1 94.12 507 PHE A C 1
ATOM 3910 O O . PHE A 1 507 ? -18.656 -25 -23.766 1 94.12 507 PHE A O 1
ATOM 3917 N N . TYR A 1 508 ? -18.578 -27 -24.656 1 94.38 508 TYR A N 1
ATOM 3918 C CA . TYR A 1 508 ? -18.344 -27.641 -23.359 1 94.38 508 TYR A CA 1
ATOM 3919 C C . TYR A 1 508 ? -17.016 -27.219 -22.766 1 94.38 508 TYR A C 1
ATOM 3921 O O . TYR A 1 508 ? -16.922 -26.922 -21.578 1 94.38 508 TYR A O 1
ATOM 3929 N N . ASN A 1 509 ? -15.977 -27.234 -23.656 1 93.44 509 ASN A N 1
ATOM 3930 C CA . ASN A 1 509 ? -14.656 -26.828 -23.172 1 93.44 509 ASN A CA 1
ATOM 3931 C C . ASN A 1 509 ? -14.664 -25.406 -22.641 1 93.44 509 ASN A C 1
ATOM 3933 O O . ASN A 1 509 ? -14.031 -25.109 -21.641 1 93.44 509 ASN A O 1
ATOM 3937 N N . CYS A 1 510 ? -15.328 -24.578 -23.312 1 94.31 510 CYS A N 1
ATOM 3938 C CA . CYS A 1 510 ? -15.422 -23.188 -22.891 1 94.31 510 CYS A CA 1
ATOM 3939 C C . CYS A 1 510 ? -16.156 -23.062 -21.562 1 94.31 510 CYS A C 1
ATOM 3941 O O . CYS A 1 510 ? -15.695 -22.375 -20.656 1 94.31 510 CYS A O 1
ATOM 3943 N N . LEU A 1 511 ? -17.266 -23.734 -21.438 1 95.88 511 LEU A N 1
ATOM 3944 C CA . LEU A 1 511 ? -18.078 -23.672 -20.234 1 95.88 511 LEU A CA 1
ATOM 3945 C C . LEU A 1 511 ? -17.312 -24.25 -19.047 1 95.88 511 LEU A C 1
ATOM 3947 O O . LEU A 1 511 ? -17.406 -23.734 -17.922 1 95.88 511 LEU A O 1
ATOM 3951 N N . ASP A 1 512 ? -16.625 -25.328 -19.312 1 95.56 512 ASP A N 1
ATOM 3952 C CA . ASP A 1 512 ? -15.844 -25.969 -18.266 1 95.56 512 ASP A CA 1
ATOM 3953 C C . ASP A 1 512 ? -14.766 -25.031 -17.719 1 95.56 512 ASP A C 1
ATOM 3955 O O . ASP A 1 512 ? -14.594 -24.906 -16.5 1 95.56 512 ASP A O 1
ATOM 3959 N N . LEU A 1 513 ? -14.109 -24.391 -18.641 1 95.12 513 LEU A N 1
ATOM 3960 C CA . LEU A 1 513 ? -13.055 -23.484 -18.234 1 95.12 513 LEU A CA 1
ATOM 3961 C C . LEU A 1 513 ? -13.633 -22.266 -17.516 1 95.12 513 LEU A C 1
ATOM 3963 O O . LEU A 1 513 ? -13.055 -21.781 -16.547 1 95.12 513 LEU A O 1
ATOM 3967 N N . ILE A 1 514 ? -14.766 -21.766 -17.922 1 96.38 514 ILE A N 1
ATOM 3968 C CA . ILE A 1 514 ? -15.422 -20.609 -17.312 1 96.38 514 ILE A CA 1
ATOM 3969 C C . ILE A 1 514 ? -15.789 -20.922 -15.867 1 96.38 514 ILE A C 1
ATOM 3971 O O . ILE A 1 514 ? -15.477 -20.156 -14.961 1 96.38 514 ILE A O 1
ATOM 3975 N N . PHE A 1 515 ? -16.391 -22.078 -15.664 1 96.31 515 PHE A N 1
ATOM 3976 C CA . PHE A 1 515 ? -16.844 -22.438 -14.32 1 96.31 515 PHE A CA 1
ATOM 3977 C C . PHE A 1 515 ? -15.648 -22.734 -13.422 1 96.31 515 PHE A C 1
ATOM 3979 O O . PHE A 1 515 ? -15.664 -22.422 -12.234 1 96.31 515 PHE A O 1
ATOM 3986 N N . ALA A 1 516 ? -14.633 -23.328 -13.984 1 95.06 516 ALA A N 1
ATOM 3987 C CA . ALA A 1 516 ? -13.438 -23.625 -13.195 1 95.06 516 ALA A CA 1
ATOM 3988 C C . ALA A 1 516 ? -12.75 -22.344 -12.742 1 95.06 516 ALA A C 1
ATOM 3990 O O . ALA A 1 516 ? -12.438 -22.188 -11.562 1 95.06 516 ALA A O 1
ATOM 3991 N N . ILE A 1 517 ? -12.586 -21.406 -13.633 1 95 517 ILE A N 1
ATOM 3992 C CA . ILE A 1 517 ? -11.906 -20.172 -13.312 1 95 517 ILE A CA 1
ATOM 3993 C C . ILE A 1 517 ? -12.758 -19.344 -12.352 1 95 517 ILE A C 1
ATOM 3995 O O . ILE A 1 517 ? -12.242 -18.734 -11.414 1 95 517 ILE A O 1
ATOM 3999 N N . THR A 1 518 ? -14.07 -19.312 -12.586 1 95.75 518 THR A N 1
ATOM 4000 C CA . THR A 1 518 ? -14.961 -18.578 -11.703 1 95.75 518 THR A CA 1
ATOM 4001 C C . THR A 1 518 ? -14.93 -19.156 -10.289 1 95.75 518 THR A C 1
ATOM 4003 O O . THR A 1 518 ? -15.031 -18.438 -9.305 1 95.75 518 THR A O 1
ATOM 4006 N N . THR A 1 519 ? -14.859 -20.469 -10.219 1 95.19 519 THR A N 1
ATOM 4007 C CA . THR A 1 519 ? -14.781 -21.125 -8.922 1 95.19 519 THR A CA 1
ATOM 4008 C C . THR A 1 519 ? -13.5 -20.734 -8.188 1 95.19 519 THR A C 1
ATOM 4010 O O . THR A 1 519 ? -13.531 -20.422 -7 1 95.19 519 THR A O 1
ATOM 4013 N N . VAL A 1 520 ? -12.406 -20.766 -8.859 1 93.69 520 VAL A N 1
ATOM 4014 C CA . VAL A 1 520 ? -11.133 -20.406 -8.25 1 93.69 520 VAL A CA 1
ATOM 4015 C C . VAL A 1 520 ? -11.172 -18.938 -7.816 1 93.69 520 VAL A C 1
ATOM 4017 O O . VAL A 1 520 ? -10.672 -18.594 -6.742 1 93.69 520 VAL A O 1
ATOM 4020 N N . GLU A 1 521 ? -11.711 -18.062 -8.594 1 92.38 521 GLU A N 1
ATOM 4021 C CA . GLU A 1 521 ? -11.828 -16.656 -8.227 1 92.38 521 GLU A CA 1
ATOM 4022 C C . GLU A 1 521 ? -12.703 -16.469 -6.996 1 92.38 521 GLU A C 1
ATOM 4024 O O . GLU A 1 521 ? -12.43 -15.617 -6.152 1 92.38 521 GLU A O 1
ATOM 4029 N N . SER A 1 522 ? -13.75 -17.266 -6.98 1 93.56 522 SER A N 1
ATOM 4030 C CA . SER A 1 522 ? -14.609 -17.203 -5.801 1 93.56 522 SER A CA 1
ATOM 4031 C C . SER A 1 522 ? -13.859 -17.656 -4.551 1 93.56 522 SER A C 1
ATOM 4033 O O . SER A 1 522 ? -14.062 -17.109 -3.467 1 93.56 522 SER A O 1
ATOM 4035 N N . CYS A 1 523 ? -13.062 -18.641 -4.73 1 91.94 523 CYS A N 1
ATOM 4036 C CA . CYS A 1 523 ? -12.242 -19.094 -3.615 1 91.94 523 CYS A CA 1
ATOM 4037 C C . CYS A 1 523 ? -11.25 -18.016 -3.189 1 91.94 523 CYS A C 1
ATOM 4039 O O . CYS A 1 523 ? -11.031 -17.797 -1.995 1 91.94 523 CYS A O 1
ATOM 4041 N N . MET A 1 524 ? -10.688 -17.375 -4.125 1 90.38 524 MET A N 1
ATOM 4042 C CA . MET A 1 524 ? -9.742 -16.297 -3.834 1 90.38 524 MET A CA 1
ATOM 4043 C C . MET A 1 524 ? -10.438 -15.148 -3.113 1 90.38 524 MET A C 1
ATOM 4045 O O . MET A 1 524 ? -9.852 -14.531 -2.221 1 90.38 524 MET A O 1
ATOM 4049 N N . MET A 1 525 ? -11.625 -14.844 -3.467 1 90.75 525 MET A N 1
ATOM 4050 C CA . MET A 1 525 ? -12.383 -13.789 -2.799 1 90.75 525 MET A CA 1
ATOM 4051 C C . MET A 1 525 ? -12.688 -14.172 -1.354 1 90.75 525 MET A C 1
ATOM 4053 O O . MET A 1 525 ? -12.688 -13.32 -0.467 1 90.75 525 MET A O 1
ATOM 4057 N N . MET A 1 526 ? -13 -15.406 -1.206 1 91.44 526 MET A N 1
ATOM 4058 C CA . MET A 1 526 ? -13.242 -15.898 0.146 1 91.44 526 MET A CA 1
ATOM 4059 C C . MET A 1 526 ? -12 -15.75 1.016 1 91.44 526 MET A C 1
ATOM 4061 O O . MET A 1 526 ? -12.086 -15.273 2.15 1 91.44 526 MET A O 1
ATOM 4065 N N . ILE A 1 527 ? -10.844 -16.047 0.488 1 90.44 527 ILE A N 1
ATOM 4066 C CA . ILE A 1 527 ? -9.586 -15.945 1.221 1 90.44 527 ILE A CA 1
ATOM 4067 C C . ILE A 1 527 ? -9.25 -14.477 1.47 1 90.44 527 ILE A C 1
ATOM 4069 O O . ILE A 1 527 ? -8.789 -14.117 2.555 1 90.44 527 ILE A O 1
ATOM 4073 N N . ALA A 1 528 ? -9.492 -13.648 0.53 1 87.88 528 ALA A N 1
ATOM 4074 C CA . ALA A 1 528 ? -9.211 -12.219 0.638 1 87.88 528 ALA A CA 1
ATOM 4075 C C . ALA A 1 528 ? -10.016 -11.586 1.767 1 87.88 528 ALA A C 1
ATOM 4077 O O . ALA A 1 528 ? -9.578 -10.609 2.375 1 87.88 528 ALA A O 1
ATOM 4078 N N . SER A 1 529 ? -11.172 -12.125 2.059 1 88.56 529 SER A N 1
ATOM 4079 C CA . SER A 1 529 ? -12.039 -11.562 3.084 1 88.56 529 SER A CA 1
ATOM 4080 C C . SER A 1 529 ? -11.547 -11.922 4.484 1 88.56 529 SER A C 1
ATOM 4082 O O . SER A 1 529 ? -11.914 -11.258 5.461 1 88.56 529 SER A O 1
ATOM 4084 N N . VAL A 1 530 ? -10.656 -12.898 4.551 1 86.5 530 VAL A N 1
ATOM 4085 C CA . VAL A 1 530 ? -10.25 -13.375 5.867 1 86.5 530 VAL A CA 1
ATOM 4086 C C . VAL A 1 530 ? -8.844 -12.891 6.188 1 86.5 530 VAL A C 1
ATOM 4088 O O . VAL A 1 530 ? -8.516 -12.625 7.344 1 86.5 530 VAL A O 1
ATOM 4091 N N . VAL A 1 531 ? -8.039 -12.703 5.219 1 84.56 531 VAL A N 1
ATOM 4092 C CA . VAL A 1 531 ? -6.633 -12.391 5.453 1 84.56 531 VAL A CA 1
ATOM 4093 C C . VAL A 1 531 ? -6.453 -10.883 5.598 1 84.56 531 VAL A C 1
ATOM 4095 O O . VAL A 1 531 ? -7.125 -10.102 4.918 1 84.56 531 VAL A O 1
ATOM 4098 N N . PRO A 1 532 ? -5.477 -10.453 6.422 1 77.25 532 PRO A N 1
ATOM 4099 C CA . PRO A 1 532 ? -5.27 -9.031 6.695 1 77.25 532 PRO A CA 1
ATOM 4100 C C . PRO A 1 532 ? -4.387 -8.352 5.652 1 77.25 532 PRO A C 1
ATOM 4102 O O . PRO A 1 532 ? -4.441 -7.129 5.492 1 77.25 532 PRO A O 1
ATOM 4105 N N . ASN A 1 533 ? -3.514 -9.133 5.039 1 79.56 533 ASN A N 1
ATOM 4106 C CA . ASN A 1 533 ? -2.564 -8.508 4.121 1 79.56 533 ASN A CA 1
ATOM 4107 C C . ASN A 1 533 ? -2.438 -9.305 2.824 1 79.56 533 ASN A C 1
ATOM 4109 O O . ASN A 1 533 ? -2.836 -10.469 2.764 1 79.56 533 ASN A O 1
ATOM 4113 N N . PHE A 1 534 ? -1.942 -8.656 1.823 1 79.94 534 PHE A N 1
ATOM 4114 C CA . PHE A 1 534 ? -1.773 -9.211 0.485 1 79.94 534 PHE A CA 1
ATOM 4115 C C . PHE A 1 534 ? -0.8 -10.383 0.503 1 79.94 534 PHE A C 1
ATOM 4117 O O . PHE A 1 534 ? -1.027 -11.391 -0.162 1 79.94 534 PHE A O 1
ATOM 4124 N N . LEU A 1 535 ? 0.205 -10.258 1.357 1 79.25 535 LEU A N 1
ATOM 4125 C CA . LEU A 1 535 ? 1.266 -11.258 1.407 1 79.25 535 LEU A CA 1
ATOM 4126 C C . LEU A 1 535 ? 0.731 -12.594 1.915 1 79.25 535 LEU A C 1
ATOM 4128 O O . LEU A 1 535 ? 0.924 -13.625 1.275 1 79.25 535 LEU A O 1
ATOM 4132 N N . MET A 1 536 ? 0.001 -12.57 2.945 1 83.31 536 MET A N 1
ATOM 4133 C CA . MET A 1 536 ? -0.562 -13.789 3.518 1 83.31 536 MET A CA 1
ATOM 4134 C C . MET A 1 536 ? -1.631 -14.375 2.602 1 83.31 536 MET A C 1
ATOM 4136 O O . MET A 1 536 ? -1.774 -15.594 2.512 1 83.31 536 MET A O 1
ATOM 4140 N N . GLY A 1 537 ? -2.293 -13.453 1.969 1 84.94 537 GLY A N 1
ATOM 4141 C CA . GLY A 1 537 ? -3.346 -13.914 1.076 1 84.94 537 GLY A CA 1
ATOM 4142 C C . GLY A 1 537 ? -2.818 -14.688 -0.117 1 84.94 537 GLY A C 1
ATOM 4143 O O . GLY A 1 537 ? -3.332 -15.758 -0.443 1 84.94 537 GLY A O 1
ATOM 4144 N N . VAL A 1 538 ? -1.782 -14.188 -0.766 1 84.38 538 VAL A N 1
ATOM 4145 C CA . VAL A 1 538 ? -1.232 -14.836 -1.949 1 84.38 538 VAL A CA 1
ATOM 4146 C C . VAL A 1 538 ? -0.61 -16.172 -1.557 1 84.38 538 VAL A C 1
ATOM 4148 O O . VAL A 1 538 ? -0.771 -17.172 -2.264 1 84.38 538 VAL A O 1
ATOM 4151 N N . MET A 1 539 ? -0.012 -16.297 -0.392 1 85.19 539 MET A N 1
ATOM 4152 C CA . MET A 1 539 ? 0.632 -17.531 0.05 1 85.19 539 MET A CA 1
ATOM 4153 C C . MET A 1 539 ? -0.405 -18.594 0.388 1 85.19 539 MET A C 1
ATOM 4155 O O . MET A 1 539 ? -0.286 -19.75 -0.043 1 85.19 539 MET A O 1
ATOM 4159 N N . LEU A 1 540 ? -1.396 -18.125 1.098 1 86 540 LEU A N 1
ATOM 4160 C CA . LEU A 1 540 ? -2.447 -19.062 1.462 1 86 540 LEU A CA 1
ATOM 4161 C C . LEU A 1 540 ? -3.252 -19.484 0.235 1 86 540 LEU A C 1
ATOM 4163 O O . LEU A 1 540 ? -3.643 -20.656 0.111 1 86 540 LEU A O 1
ATOM 4167 N N . GLY A 1 541 ? -3.502 -18.453 -0.562 1 87.94 541 GLY A N 1
ATOM 4168 C CA . GLY A 1 541 ? -4.219 -18.781 -1.788 1 87.94 541 GLY A CA 1
ATOM 4169 C C . GLY A 1 541 ? -3.455 -19.719 -2.695 1 87.94 541 GLY A C 1
ATOM 4170 O O . GLY A 1 541 ? -4.023 -20.688 -3.213 1 87.94 541 GLY A O 1
ATOM 4171 N N . ALA A 1 542 ? -2.188 -19.469 -2.895 1 87.62 542 ALA A N 1
ATOM 4172 C CA . ALA A 1 542 ? -1.354 -20.344 -3.725 1 87.62 542 ALA A CA 1
ATOM 4173 C C . ALA A 1 542 ? -1.26 -21.75 -3.133 1 87.62 542 ALA A C 1
ATOM 4175 O O . ALA A 1 542 ? -1.315 -22.734 -3.861 1 87.62 542 ALA A O 1
ATOM 4176 N N . GLY A 1 543 ? -1.1 -21.812 -1.771 1 87.94 543 GLY A N 1
ATOM 4177 C CA . GLY A 1 543 ? -1.074 -23.109 -1.114 1 87.94 543 GLY A CA 1
ATOM 4178 C C . GLY A 1 543 ? -2.363 -23.891 -1.283 1 87.94 543 GLY A C 1
ATOM 4179 O O . GLY A 1 543 ? -2.338 -25.078 -1.567 1 87.94 543 GLY A O 1
ATOM 4180 N N . TYR A 1 544 ? -3.424 -23.25 -1.203 1 89.75 544 TYR A N 1
ATOM 4181 C CA . TYR A 1 544 ? -4.723 -23.891 -1.353 1 89.75 544 TYR A CA 1
ATOM 4182 C C . TYR A 1 544 ? -4.914 -24.422 -2.771 1 89.75 544 TYR A C 1
ATOM 4184 O O . TYR A 1 544 ? -5.344 -25.562 -2.969 1 89.75 544 TYR A O 1
ATOM 4192 N N . ILE A 1 545 ? -4.605 -23.594 -3.746 1 88.88 545 ILE A N 1
ATOM 4193 C CA . ILE A 1 545 ? -4.773 -24 -5.137 1 88.88 545 ILE A CA 1
ATOM 4194 C C . ILE A 1 545 ? -3.811 -25.141 -5.465 1 88.88 545 ILE A C 1
ATOM 4196 O O . ILE A 1 545 ? -4.152 -26.047 -6.223 1 88.88 545 ILE A O 1
ATOM 4200 N N . GLY A 1 546 ? -2.631 -25.047 -4.82 1 88 546 GLY A N 1
ATOM 4201 C CA . GLY A 1 546 ? -1.686 -26.141 -5.02 1 88 546 GLY A CA 1
ATOM 4202 C C . GLY A 1 546 ? -2.211 -27.484 -4.547 1 88 546 GLY A C 1
ATOM 4203 O O . GLY A 1 546 ? -2.055 -28.484 -5.234 1 88 546 GLY A O 1
ATOM 4204 N N . ILE A 1 547 ? -2.855 -27.469 -3.477 1 89.69 547 ILE A N 1
ATOM 4205 C CA . ILE A 1 547 ? -3.418 -28.703 -2.93 1 89.69 547 ILE A CA 1
ATOM 4206 C C . ILE A 1 547 ? -4.543 -29.203 -3.834 1 89.69 547 ILE A C 1
ATOM 4208 O O . ILE A 1 547 ? -4.66 -30.406 -4.086 1 89.69 547 ILE A O 1
ATOM 4212 N N . MET A 1 548 ? -5.289 -28.312 -4.352 1 90.69 548 MET A N 1
ATOM 4213 C CA . MET A 1 548 ? -6.402 -28.688 -5.219 1 90.69 548 MET A CA 1
ATOM 4214 C C . MET A 1 548 ? -5.898 -29.234 -6.547 1 90.69 548 MET A C 1
ATOM 4216 O O . MET A 1 548 ? -6.469 -30.188 -7.09 1 90.69 548 MET A O 1
ATOM 4220 N N . VAL A 1 549 ? -4.863 -28.641 -7.059 1 89.06 549 VAL A N 1
ATOM 4221 C CA . VAL A 1 549 ? -4.305 -29.109 -8.32 1 89.06 549 VAL A CA 1
ATOM 4222 C C . VAL A 1 549 ? -3.676 -30.484 -8.133 1 89.06 549 VAL A C 1
ATOM 4224 O O . VAL A 1 549 ? -3.814 -31.359 -8.992 1 89.06 549 VAL A O 1
ATOM 4227 N N . LEU A 1 550 ? -3.066 -30.656 -7.004 1 88.5 550 LEU A N 1
ATOM 4228 C CA . LEU A 1 550 ? -2.395 -31.906 -6.711 1 88.5 550 LEU A CA 1
ATOM 4229 C C . LEU A 1 550 ? -3.404 -33.062 -6.594 1 88.5 550 LEU A C 1
ATOM 4231 O O . LEU A 1 550 ? -3.141 -34.156 -7.047 1 88.5 550 LEU A O 1
ATOM 4235 N N . SER A 1 551 ? -4.516 -32.75 -6.082 1 89.5 551 SER A N 1
ATOM 4236 C CA . SER A 1 551 ? -5.512 -33.781 -5.824 1 89.5 551 SER A CA 1
ATOM 4237 C C . SER A 1 551 ? -6.562 -33.844 -6.93 1 89.5 551 SER A C 1
ATOM 4239 O O . SER A 1 551 ? -7.598 -34.5 -6.781 1 89.5 551 SER A O 1
ATOM 4241 N N . ALA A 1 552 ? -6.332 -33.125 -8.023 1 89 552 ALA A N 1
ATOM 4242 C CA . ALA A 1 552 ? -7.316 -33.031 -9.102 1 89 552 ALA A CA 1
ATOM 4243 C C . ALA A 1 552 ? -7.348 -34.312 -9.938 1 89 552 ALA A C 1
ATOM 4245 O O . ALA A 1 552 ? -8.32 -34.562 -10.656 1 89 552 ALA A O 1
ATOM 4246 N N . GLY A 1 553 ? -6.301 -35.188 -9.922 1 85.81 553 GLY A N 1
ATOM 4247 C CA . GLY A 1 553 ? -6.348 -36.469 -10.617 1 85.81 553 GLY A CA 1
ATOM 4248 C C . GLY A 1 553 ? -5.449 -36.5 -11.836 1 85.81 553 GLY A C 1
ATOM 4249 O O . GLY A 1 553 ? -5.516 -37.469 -12.625 1 85.81 553 GLY A O 1
ATOM 4250 N N . PHE A 1 554 ? -4.684 -35.5 -12.102 1 86.25 554 PHE A N 1
ATOM 4251 C CA . PHE A 1 554 ? -3.742 -35.562 -13.219 1 86.25 554 PHE A CA 1
ATOM 4252 C C . PHE A 1 554 ? -2.404 -36.125 -12.773 1 86.25 554 PHE A C 1
ATOM 4254 O O . PHE A 1 554 ? -1.82 -36.969 -13.469 1 86.25 554 PHE A O 1
ATOM 4261 N N . PHE A 1 555 ? -1.94 -35.688 -11.633 1 85.56 555 PHE A N 1
ATOM 4262 C CA . PHE A 1 555 ? -0.647 -36.156 -11.148 1 85.56 555 PHE A CA 1
ATOM 4263 C C . PHE A 1 555 ? -0.758 -37.562 -10.586 1 85.56 555 PHE A C 1
ATOM 4265 O O . PHE A 1 555 ? 0.171 -38.375 -10.703 1 85.56 555 PHE A O 1
ATOM 4272 N N . ARG A 1 556 ? -1.807 -37.719 -9.93 1 85.25 556 ARG A N 1
ATOM 4273 C CA . ARG A 1 556 ? -2.174 -39.031 -9.461 1 85.25 556 ARG A CA 1
ATOM 4274 C C . ARG A 1 556 ? -3.633 -39.344 -9.781 1 85.25 556 ARG A C 1
ATOM 4276 O O . ARG A 1 556 ? -4.539 -38.656 -9.297 1 85.25 556 ARG A O 1
ATOM 4283 N N . PHE A 1 557 ? -3.762 -40.406 -10.523 1 83.38 557 PHE A N 1
ATOM 4284 C CA . PHE A 1 557 ? -5.098 -40.688 -11.023 1 83.38 557 PHE A CA 1
ATOM 4285 C C . PHE A 1 557 ? -6.02 -41.094 -9.883 1 83.38 557 PHE A C 1
ATOM 4287 O O . PHE A 1 557 ? -5.559 -41.562 -8.836 1 83.38 557 PHE A O 1
ATOM 4294 N N . PHE A 1 558 ? -7.301 -40.969 -10.109 1 80.88 558 PHE A N 1
ATOM 4295 C CA . PHE A 1 558 ? -8.344 -41.094 -9.102 1 80.88 558 PHE A CA 1
ATOM 4296 C C . PHE A 1 558 ? -8.312 -42.438 -8.422 1 80.88 558 PHE A C 1
ATOM 4298 O O . PHE A 1 558 ? -8.352 -42.531 -7.191 1 80.88 558 PHE A O 1
ATOM 4305 N N . PRO A 1 559 ? -8.117 -43.5 -9.195 1 78.69 559 PRO A N 1
ATOM 4306 C CA . PRO A 1 559 ? -8.133 -44.781 -8.539 1 78.69 559 PRO A CA 1
ATOM 4307 C C . PRO A 1 559 ? -6.891 -45.031 -7.688 1 78.69 559 PRO A C 1
ATOM 4309 O O . PRO A 1 559 ? -6.922 -45.844 -6.758 1 78.69 559 PRO A O 1
ATOM 4312 N N . ASP A 1 560 ? -5.824 -44.312 -7.965 1 80.25 560 ASP A N 1
ATOM 4313 C CA . ASP A 1 560 ? -4.562 -44.531 -7.266 1 80.25 560 ASP A CA 1
ATOM 4314 C C . ASP A 1 560 ? -4.422 -43.594 -6.078 1 80.25 560 ASP A C 1
ATOM 4316 O O . ASP A 1 560 ? -3.445 -43.656 -5.332 1 80.25 560 ASP A O 1
ATOM 4320 N N . LEU A 1 561 ? -5.375 -42.781 -5.883 1 83.38 561 LEU A N 1
ATOM 4321 C CA . LEU A 1 561 ? -5.332 -41.875 -4.75 1 83.38 561 LEU A CA 1
ATOM 4322 C C . LEU A 1 561 ? -5.629 -42.594 -3.445 1 83.38 561 LEU A C 1
ATOM 4324 O O . LEU A 1 561 ? -6.508 -43.469 -3.398 1 83.38 561 LEU A O 1
ATOM 4328 N N . PRO A 1 562 ? -4.785 -42.281 -2.383 1 83.56 562 PRO A N 1
ATOM 4329 C CA . PRO A 1 562 ? -5.082 -42.875 -1.088 1 83.56 562 PRO A CA 1
ATOM 4330 C C . PRO A 1 562 ? -6.52 -42.656 -0.629 1 83.56 562 PRO A C 1
ATOM 4332 O O . PRO A 1 562 ? -7.012 -41.5 -0.721 1 83.56 562 PRO A O 1
ATOM 4335 N N . VAL A 1 563 ? -7.102 -43.688 -0.188 1 79.94 563 VAL A N 1
ATOM 4336 C CA . VAL A 1 563 ? -8.539 -43.688 0.072 1 79.94 563 VAL A CA 1
ATOM 4337 C C . VAL A 1 563 ? -8.844 -42.812 1.287 1 79.94 563 VAL A C 1
ATOM 4339 O O . VAL A 1 563 ? -9.812 -42.062 1.284 1 79.94 563 VAL A O 1
ATOM 4342 N N . VAL A 1 564 ? -7.867 -42.875 2.244 1 78.56 564 VAL A N 1
ATOM 4343 C CA . VAL A 1 564 ? -8.156 -42.156 3.482 1 78.56 564 VAL A CA 1
ATOM 4344 C C . VAL A 1 564 ? -7.93 -40.688 3.281 1 78.56 564 VAL A C 1
ATOM 4346 O O . VAL A 1 564 ? -6.816 -40.25 2.961 1 78.56 564 VAL A O 1
ATOM 4349 N N . PHE A 1 565 ? -8.961 -39.75 3.098 1 83.38 565 PHE A N 1
ATOM 4350 C CA . PHE A 1 565 ? -8.953 -38.281 3.152 1 83.38 565 PHE A CA 1
ATOM 4351 C C . PHE A 1 565 ? -8.914 -37.688 1.748 1 83.38 565 PHE A C 1
ATOM 4353 O O . PHE A 1 565 ? -9.656 -36.781 1.441 1 83.38 565 PHE A O 1
ATOM 4360 N N . TRP A 1 566 ? -7.934 -38.312 0.839 1 85.44 566 TRP A N 1
ATOM 4361 C CA . TRP A 1 566 ? -7.73 -37.656 -0.45 1 85.44 566 TRP A CA 1
ATOM 4362 C C . TRP A 1 566 ? -8.789 -38.094 -1.455 1 85.44 566 TRP A C 1
ATOM 4364 O O . TRP A 1 566 ? -9.352 -37.25 -2.176 1 85.44 566 TRP A O 1
ATOM 4374 N N . ARG A 1 567 ? -8.984 -39.469 -1.609 1 79.56 567 ARG A N 1
ATOM 4375 C CA . ARG A 1 567 ? -10.039 -39.938 -2.51 1 79.56 567 ARG A CA 1
ATOM 4376 C C . ARG A 1 567 ? -11.414 -39.531 -1.998 1 79.56 567 ARG A C 1
ATOM 4378 O O . ARG A 1 567 ? -12.211 -38.938 -2.738 1 79.56 567 ARG A O 1
ATOM 4385 N N . TYR A 1 568 ? -11.617 -39.875 -0.751 1 79.56 568 TYR A N 1
ATOM 4386 C CA . TYR A 1 568 ? -12.805 -39.438 -0.031 1 79.56 568 TYR A CA 1
ATOM 4387 C C . TYR A 1 568 ? -12.422 -38.656 1.226 1 79.56 568 TYR A C 1
ATOM 4389 O O . TYR A 1 568 ? -11.766 -39.219 2.119 1 79.56 568 TYR A O 1
ATOM 4397 N N . PRO A 1 569 ? -12.625 -37.281 1.251 1 81.62 569 PRO A N 1
ATOM 4398 C CA . PRO A 1 569 ? -13.617 -36.406 0.645 1 81.62 569 PRO A CA 1
ATOM 4399 C C . PRO A 1 569 ? -12.984 -35.312 -0.234 1 81.62 569 PRO A C 1
ATOM 4401 O O . PRO A 1 569 ? -13.688 -34.625 -0.976 1 81.62 569 PRO A O 1
ATOM 4404 N N . VAL A 1 570 ? -11.742 -35.281 -0.331 1 82.56 570 VAL A N 1
ATOM 4405 C CA . VAL A 1 570 ? -11.086 -34.125 -0.916 1 82.56 570 VAL A CA 1
ATOM 4406 C C . VAL A 1 570 ? -11.328 -34.094 -2.422 1 82.56 570 VAL A C 1
ATOM 4408 O O . VAL A 1 570 ? -11.648 -33.031 -2.986 1 82.56 570 VAL A O 1
ATOM 4411 N N . SER A 1 571 ? -11.211 -35.188 -3.033 1 80.94 571 SER A N 1
ATOM 4412 C CA . SER A 1 571 ? -11.375 -35.219 -4.484 1 80.94 571 SER A CA 1
ATOM 4413 C C . SER A 1 571 ? -12.812 -34.906 -4.879 1 80.94 571 SER A C 1
ATOM 4415 O O . SER A 1 571 ? -13.055 -34.375 -5.969 1 80.94 571 SER A O 1
ATOM 4417 N N . TYR A 1 572 ? -13.758 -35.094 -3.91 1 80.12 572 TYR A N 1
ATOM 4418 C CA . TYR A 1 572 ? -15.156 -34.844 -4.238 1 80.12 572 TYR A CA 1
ATOM 4419 C C . TYR A 1 572 ? -15.508 -33.375 -4.035 1 80.12 572 TYR A C 1
ATOM 4421 O O . TYR A 1 572 ? -16.438 -32.844 -4.66 1 80.12 572 TYR A O 1
ATOM 4429 N N . ILE A 1 573 ? -14.711 -32.781 -3.289 1 88.94 573 ILE A N 1
ATOM 4430 C CA . ILE A 1 573 ? -14.969 -31.375 -3.047 1 88.94 573 ILE A CA 1
ATOM 4431 C C . ILE A 1 573 ? -14.055 -30.516 -3.928 1 88.94 573 ILE A C 1
ATOM 4433 O O . ILE A 1 573 ? -14.211 -29.297 -3.996 1 88.94 573 ILE A O 1
ATOM 4437 N N . ASN A 1 574 ? -13.266 -31.188 -4.703 1 92.5 574 ASN A N 1
ATOM 4438 C CA . ASN A 1 574 ? -12.289 -30.516 -5.551 1 92.5 574 ASN A CA 1
ATOM 4439 C C . ASN A 1 574 ? -12.867 -30.172 -6.918 1 92.5 574 ASN A C 1
ATOM 4441 O O . ASN A 1 574 ? -13.188 -31.078 -7.703 1 92.5 574 ASN A O 1
ATOM 4445 N N . TYR A 1 575 ? -13.016 -28.922 -7.215 1 92.88 575 TYR A N 1
ATOM 4446 C CA . TYR A 1 575 ? -13.531 -28.484 -8.5 1 92.88 575 TYR A CA 1
ATOM 4447 C C . TYR A 1 575 ? -12.648 -28.969 -9.641 1 92.88 575 TYR A C 1
ATOM 4449 O O . TYR A 1 575 ? -13.148 -29.281 -10.734 1 92.88 575 TYR A O 1
ATOM 4457 N N . GLY A 1 576 ? -11.344 -29.094 -9.398 1 91.5 576 GLY A N 1
ATOM 4458 C CA . GLY A 1 576 ? -10.398 -29.469 -10.438 1 91.5 576 GLY A CA 1
ATOM 4459 C C . GLY A 1 576 ? -10.57 -30.922 -10.883 1 91.5 576 GLY A C 1
ATOM 4460 O O . GLY A 1 576 ? -10.398 -31.219 -12.07 1 91.5 576 GLY A O 1
ATOM 4461 N N . ALA A 1 577 ? -10.922 -31.781 -9.938 1 91.88 577 ALA A N 1
ATOM 4462 C CA . ALA A 1 577 ? -11.117 -33.188 -10.266 1 91.88 577 ALA A CA 1
ATOM 4463 C C . ALA A 1 577 ? -12.305 -33.375 -11.219 1 91.88 577 ALA A C 1
ATOM 4465 O O . ALA A 1 577 ? -12.195 -34.062 -12.219 1 91.88 577 ALA A O 1
ATOM 4466 N N . TRP A 1 578 ? -13.344 -32.688 -10.938 1 92.62 578 TRP A N 1
ATOM 4467 C CA . TRP A 1 578 ? -14.547 -32.781 -11.758 1 92.62 578 TRP A CA 1
ATOM 4468 C C . TRP A 1 578 ? -14.367 -32.094 -13.094 1 92.62 578 TRP A C 1
ATOM 4470 O O . TRP A 1 578 ? -14.82 -32.562 -14.133 1 92.62 578 TRP A O 1
ATOM 4480 N N . ALA A 1 579 ? -13.734 -30.938 -13.07 1 93.69 579 ALA A N 1
ATOM 4481 C CA . ALA A 1 579 ? -13.484 -30.203 -14.305 1 93.69 579 ALA A CA 1
ATOM 4482 C C . ALA A 1 579 ? -12.562 -30.984 -15.234 1 93.69 579 ALA A C 1
ATOM 4484 O O . ALA A 1 579 ? -12.789 -31.031 -16.453 1 93.69 579 ALA A O 1
ATOM 4485 N N . LEU A 1 580 ? -11.586 -31.609 -14.695 1 92.19 580 LEU A N 1
ATOM 4486 C CA . LEU A 1 580 ? -10.648 -32.406 -15.484 1 92.19 580 LEU A CA 1
ATOM 4487 C C . LEU A 1 580 ? -11.336 -33.625 -16.062 1 92.19 580 LEU A C 1
ATOM 4489 O O . LEU A 1 580 ? -11.133 -33.969 -17.219 1 92.19 580 LEU A O 1
ATOM 4493 N N . GLN A 1 581 ? -12.117 -34.312 -15.242 1 91.75 581 GLN A N 1
ATOM 4494 C CA . GLN A 1 581 ? -12.867 -35.469 -15.703 1 91.75 581 GLN A CA 1
ATOM 4495 C C . GLN A 1 581 ? -13.773 -35.125 -16.875 1 91.75 581 GLN A C 1
ATOM 4497 O O . GLN A 1 581 ? -13.836 -35.844 -17.859 1 91.75 581 GLN A O 1
ATOM 4502 N N . GLY A 1 582 ? -14.5 -34.031 -16.688 1 92.62 582 GLY A N 1
ATOM 4503 C CA . GLY A 1 582 ? -15.359 -33.594 -17.766 1 92.62 582 GLY A CA 1
ATOM 4504 C C . GLY A 1 582 ? -14.594 -33.219 -19.031 1 92.62 582 GLY A C 1
ATOM 4505 O O . GLY A 1 582 ? -15.047 -33.531 -20.141 1 92.62 582 GLY A O 1
ATOM 4506 N N . ALA A 1 583 ? -13.469 -32.625 -18.922 1 92 583 ALA A N 1
ATOM 4507 C CA . ALA A 1 583 ? -12.641 -32.25 -20.078 1 92 583 ALA A CA 1
ATOM 4508 C C . ALA A 1 583 ? -12.109 -33.5 -20.797 1 92 583 ALA A C 1
ATOM 4510 O O . ALA A 1 583 ? -12.086 -33.531 -22.031 1 92 583 ALA A O 1
ATOM 4511 N N . PHE A 1 584 ? -11.672 -34.531 -20.031 1 91.19 584 PHE A N 1
ATOM 4512 C CA . PHE A 1 584 ? -11.188 -35.781 -20.625 1 91.19 584 PHE A CA 1
ATOM 4513 C C . PHE A 1 584 ? -12.289 -36.469 -21.391 1 91.19 584 PHE A C 1
ATOM 4515 O O . PHE A 1 584 ? -12.07 -36.938 -22.516 1 91.19 584 PHE A O 1
ATOM 4522 N N . LYS A 1 585 ? -13.461 -36.562 -20.812 1 92.06 585 LYS A N 1
ATOM 4523 C CA . LYS A 1 585 ? -14.594 -37.219 -21.469 1 92.06 585 LYS A CA 1
ATOM 4524 C C . LYS A 1 585 ? -14.945 -36.469 -22.766 1 92.06 585 LYS A C 1
ATOM 4526 O O . LYS A 1 585 ? -15.266 -37.125 -23.781 1 92.06 585 LYS A O 1
ATOM 4531 N N . ASN A 1 586 ? -14.898 -35.156 -22.703 1 91.88 586 ASN A N 1
ATOM 4532 C CA . ASN A 1 586 ? -15.242 -34.375 -23.875 1 91.88 586 ASN A CA 1
ATOM 4533 C C . ASN A 1 586 ? -14.25 -34.562 -25.016 1 91.88 586 ASN A C 1
ATOM 4535 O O . ASN A 1 586 ? -14.641 -34.562 -26.188 1 91.88 586 ASN A O 1
ATOM 4539 N N . GLU A 1 587 ? -13.031 -34.812 -24.734 1 89.19 587 GLU A N 1
ATOM 4540 C CA . GLU A 1 587 ? -12 -34.906 -25.766 1 89.19 587 GLU A CA 1
ATOM 4541 C C . GLU A 1 587 ? -11.789 -36.344 -26.234 1 89.19 587 GLU A C 1
ATOM 4543 O O . GLU A 1 587 ? -11.445 -36.562 -27.391 1 89.19 587 GLU A O 1
ATOM 4548 N N . MET A 1 588 ? -12.023 -37.312 -25.391 1 87.94 588 MET A N 1
ATOM 4549 C CA . MET A 1 588 ? -11.57 -38.688 -25.734 1 87.94 588 MET A CA 1
ATOM 4550 C C . MET A 1 588 ? -12.742 -39.562 -26.156 1 87.94 588 MET A C 1
ATOM 4552 O O . MET A 1 588 ? -12.555 -40.531 -26.906 1 87.94 588 MET A O 1
ATOM 4556 N N . ILE A 1 589 ? -13.883 -39.188 -25.672 1 88.38 589 ILE A N 1
ATOM 4557 C CA . ILE A 1 589 ? -15.016 -40.031 -26.047 1 88.38 589 ILE A CA 1
ATOM 4558 C C . ILE A 1 589 ? -15.289 -39.875 -27.547 1 88.38 589 ILE A C 1
ATOM 4560 O O . ILE A 1 589 ? -15.414 -38.781 -28.062 1 88.38 589 ILE A O 1
ATOM 4564 N N . GLY A 1 590 ? -15.328 -40.906 -28.266 1 83.81 590 GLY A N 1
ATOM 4565 C CA . GLY A 1 590 ? -15.656 -40.938 -29.688 1 83.81 590 GLY A CA 1
ATOM 4566 C C . GLY A 1 590 ? -14.43 -40.906 -30.578 1 83.81 590 GLY A C 1
ATOM 4567 O O . GLY A 1 590 ? -14.547 -40.969 -31.797 1 83.81 590 GLY A O 1
ATOM 4568 N N . VAL A 1 591 ? -13.25 -40.812 -29.953 1 85.81 591 VAL A N 1
ATOM 4569 C CA . VAL A 1 591 ? -12.016 -40.75 -30.734 1 85.81 591 VAL A CA 1
ATOM 4570 C C . VAL A 1 591 ? -11.32 -42.125 -30.672 1 85.81 591 VAL A C 1
ATOM 4572 O O . VAL A 1 591 ? -11.367 -42.812 -29.656 1 85.81 591 VAL A O 1
ATOM 4575 N N . GLU A 1 592 ? -10.75 -42.5 -31.797 1 85.25 592 GLU A N 1
ATOM 4576 C CA . GLU A 1 592 ? -9.992 -43.75 -31.875 1 85.25 592 GLU A CA 1
ATOM 4577 C C . GLU A 1 592 ? -8.5 -43.5 -32 1 85.25 592 GLU A C 1
ATOM 4579 O O . GLU A 1 592 ? -8.078 -42.656 -32.781 1 85.25 592 GLU A O 1
ATOM 4584 N N . TYR A 1 593 ? -7.746 -44.031 -31.094 1 82.69 593 TYR A N 1
ATOM 4585 C CA . TYR A 1 593 ? -6.293 -43.875 -31.078 1 82.69 593 TYR A CA 1
ATOM 4586 C C . TYR A 1 593 ? -5.617 -45.094 -31.719 1 82.69 593 TYR A C 1
ATOM 4588 O O . TYR A 1 593 ? -6.109 -46.219 -31.609 1 82.69 593 TYR A O 1
ATOM 4596 N N . ASP A 1 594 ? -4.523 -44.812 -32.438 1 78.88 594 ASP A N 1
ATOM 4597 C CA . ASP A 1 594 ? -3.791 -45.906 -33.125 1 78.88 594 ASP A CA 1
ATOM 4598 C C . ASP A 1 594 ? -3.002 -46.719 -32.094 1 78.88 594 ASP A C 1
ATOM 4600 O O . ASP A 1 594 ? -2.482 -46.188 -31.125 1 78.88 594 ASP A O 1
ATOM 4604 N N . SER A 1 595 ? -3.09 -48.031 -32.062 1 69.25 595 SER A N 1
ATOM 4605 C CA . SER A 1 595 ? -2.402 -48.938 -31.141 1 69.25 595 SER A CA 1
ATOM 4606 C C . SER A 1 595 ? -0.924 -49.062 -31.5 1 69.25 595 SER A C 1
ATOM 4608 O O . SER A 1 595 ? -0.527 -48.812 -32.625 1 69.25 595 SER A O 1
ATOM 4610 N N . PRO A 1 596 ? 0.075 -49.156 -30.531 1 64.56 596 PRO A N 1
ATOM 4611 C CA . PRO A 1 596 ? 1.511 -49.312 -30.781 1 64.56 596 PRO A CA 1
ATOM 4612 C C . PRO A 1 596 ? 1.836 -50.469 -31.703 1 64.56 596 PRO A C 1
ATOM 4614 O O . PRO A 1 596 ? 2.824 -50.438 -32.438 1 64.56 596 PRO A O 1
ATOM 4617 N N . LEU A 1 597 ? 1.014 -51.625 -31.562 1 61.62 597 LEU A N 1
ATOM 4618 C CA . LEU A 1 597 ? 1.275 -52.781 -32.406 1 61.62 597 LEU A CA 1
ATOM 4619 C C . LEU A 1 597 ? 0.398 -52.781 -33.656 1 61.62 597 LEU A C 1
ATOM 4621 O O . LEU A 1 597 ? -0.804 -52.5 -33.562 1 61.62 597 LEU A O 1
ATOM 4625 N N . PRO A 1 598 ? 1.055 -52.656 -34.75 1 59.09 598 PRO A N 1
ATOM 4626 C CA . PRO A 1 598 ? 0.325 -52.594 -36.031 1 59.09 598 PRO A CA 1
ATOM 4627 C C . PRO A 1 598 ? -0.885 -53.531 -36.062 1 59.09 598 PRO A C 1
ATOM 4629 O O . PRO A 1 598 ? -1.882 -53.219 -36.719 1 59.09 598 PRO A O 1
ATOM 4632 N N . LEU A 1 599 ? -0.849 -54.688 -35.438 1 58.88 599 LEU A N 1
ATOM 4633 C CA . LEU A 1 599 ? -1.898 -55.656 -35.688 1 58.88 599 LEU A CA 1
ATOM 4634 C C . LEU A 1 599 ? -2.988 -55.562 -34.625 1 58.88 599 LEU A C 1
ATOM 4636 O O . LEU A 1 599 ? -3.979 -56.312 -34.688 1 58.88 599 LEU A O 1
ATOM 4640 N N . VAL A 1 600 ? -2.822 -54.688 -33.719 1 61.31 600 VAL A N 1
ATOM 4641 C CA . VAL A 1 600 ? -3.811 -54.594 -32.625 1 61.31 600 VAL A CA 1
ATOM 4642 C C . VAL A 1 600 ? -4.805 -53.469 -32.938 1 61.31 600 VAL A C 1
ATOM 4644 O O . VAL A 1 600 ? -4.426 -52.438 -33.469 1 61.31 600 VAL A O 1
ATOM 4647 N N . PRO A 1 601 ? -6.082 -53.844 -32.906 1 66.19 601 PRO A N 1
ATOM 4648 C CA . PRO A 1 601 ? -7.156 -52.875 -33.219 1 66.19 601 PRO A CA 1
ATOM 4649 C C . PRO A 1 601 ? -7.004 -51.562 -32.469 1 66.19 601 PRO A C 1
ATOM 4651 O O . PRO A 1 601 ? -6.367 -51.531 -31.422 1 66.19 601 PRO A O 1
ATOM 4654 N N . LYS A 1 602 ? -7.395 -50.531 -33.156 1 77.56 602 LYS A N 1
ATOM 4655 C CA . LYS A 1 602 ? -7.41 -49.156 -32.625 1 77.56 602 LYS A CA 1
ATOM 4656 C C . LYS A 1 602 ? -8.094 -49.125 -31.266 1 77.56 602 LYS A C 1
ATOM 4658 O O . LYS A 1 602 ? -9.031 -49.875 -31 1 77.56 602 LYS A O 1
ATOM 4663 N N . MET A 1 603 ? -7.512 -48.531 -30.328 1 80.19 603 MET A N 1
ATOM 4664 C CA . MET A 1 603 ? -8.07 -48.406 -28.984 1 80.19 603 MET A CA 1
ATOM 4665 C C . MET A 1 603 ? -9.039 -47.25 -28.906 1 80.19 603 MET A C 1
ATOM 4667 O O . MET A 1 603 ? -8.711 -46.125 -29.312 1 80.19 603 MET A O 1
ATOM 4671 N N . LYS A 1 604 ? -10.305 -47.625 -28.5 1 84.25 604 LYS A N 1
ATOM 4672 C CA . LYS A 1 604 ? -11.328 -46.594 -28.328 1 84.25 604 LYS A CA 1
ATOM 4673 C C . LYS A 1 604 ? -11.008 -45.688 -27.156 1 84.25 604 LYS A C 1
ATOM 4675 O O . LYS A 1 604 ? -10.461 -46.125 -26.141 1 84.25 604 LYS A O 1
ATOM 4680 N N . GLY A 1 605 ? -11.242 -44.438 -27.312 1 85.19 605 GLY A N 1
ATOM 4681 C CA . GLY A 1 605 ? -11.016 -43.469 -26.266 1 85.19 605 GLY A CA 1
ATOM 4682 C C . GLY A 1 605 ? -11.703 -43.812 -24.969 1 85.19 605 GLY A C 1
ATOM 4683 O O . GLY A 1 605 ? -11.172 -43.562 -23.891 1 85.19 605 GLY A O 1
ATOM 4684 N N . GLU A 1 606 ? -12.844 -44.469 -24.984 1 87.12 606 GLU A N 1
ATOM 4685 C CA . GLU A 1 606 ? -13.594 -44.875 -23.797 1 87.12 606 GLU A CA 1
ATOM 4686 C C . GLU A 1 606 ? -12.82 -45.906 -22.969 1 87.12 606 GLU A C 1
ATOM 4688 O O . GLU A 1 606 ? -12.867 -45.875 -21.734 1 87.12 606 GLU A O 1
ATOM 4693 N N . LEU A 1 607 ? -12.141 -46.719 -23.672 1 84.12 607 LEU A N 1
ATOM 4694 C CA . LEU A 1 607 ? -11.359 -47.719 -22.969 1 84.12 607 LEU A CA 1
ATOM 4695 C C . LEU A 1 607 ? -10.156 -47.094 -22.281 1 84.12 607 LEU A C 1
ATOM 4697 O O . LEU A 1 607 ? -9.805 -47.469 -21.156 1 84.12 607 LEU A O 1
ATOM 4701 N N . ILE A 1 608 ? -9.594 -46.188 -22.953 1 82.62 608 ILE A N 1
ATOM 4702 C CA . ILE A 1 608 ? -8.43 -45.5 -22.391 1 82.62 608 ILE A CA 1
ATOM 4703 C C . ILE A 1 608 ? -8.852 -44.688 -21.141 1 82.62 608 ILE A C 1
ATOM 4705 O O . ILE A 1 608 ? -8.125 -44.688 -20.141 1 82.62 608 ILE A O 1
ATOM 4709 N N . LEU A 1 609 ? -10.023 -44.125 -21.219 1 86.88 609 LEU A N 1
ATOM 4710 C CA . LEU A 1 609 ? -10.531 -43.344 -20.094 1 86.88 609 LEU A CA 1
ATOM 4711 C C . LEU A 1 609 ? -10.734 -44.25 -18.875 1 86.88 609 LEU A C 1
ATOM 4713 O O . LEU A 1 609 ? -10.383 -43.875 -17.75 1 86.88 609 LEU A O 1
ATOM 4717 N N . GLN A 1 610 ? -11.211 -45.406 -19.078 1 84.19 610 GLN A N 1
ATOM 4718 C CA . GLN A 1 610 ? -11.539 -46.312 -17.984 1 84.19 610 GLN A CA 1
ATOM 4719 C C . GLN A 1 610 ? -10.281 -47 -17.438 1 84.19 610 GLN A C 1
ATOM 4721 O O . GLN A 1 610 ? -10.125 -47.125 -16.219 1 84.19 610 GLN A O 1
ATOM 4726 N N . THR A 1 611 ? -9.328 -47.344 -18.25 1 78.69 611 THR A N 1
ATOM 4727 C CA . THR A 1 611 ? -8.211 -48.188 -17.828 1 78.69 611 THR A CA 1
ATOM 4728 C C . THR A 1 611 ? -7.012 -47.312 -17.438 1 78.69 611 THR A C 1
ATOM 4730 O O . THR A 1 611 ? -6.344 -47.594 -16.438 1 78.69 611 THR A O 1
ATOM 4733 N N . VAL A 1 612 ? -6.801 -46.312 -18.25 1 74.06 612 VAL A N 1
ATOM 4734 C CA . VAL A 1 612 ? -5.574 -45.562 -18.031 1 74.06 612 VAL A CA 1
ATOM 4735 C C . VAL A 1 612 ? -5.852 -44.375 -17.109 1 74.06 612 VAL A C 1
ATOM 4737 O O . VAL A 1 612 ? -5.141 -44.188 -16.125 1 74.06 612 VAL A O 1
ATOM 4740 N N . LEU A 1 613 ? -6.934 -43.719 -17.328 1 79.75 613 LEU A N 1
ATOM 4741 C CA . LEU A 1 613 ? -7.16 -42.469 -16.594 1 79.75 613 LEU A CA 1
ATOM 4742 C C . LEU A 1 613 ? -8.125 -42.719 -15.422 1 79.75 613 LEU A C 1
ATOM 4744 O O . LEU A 1 613 ? -8.211 -41.875 -14.508 1 79.75 613 LEU A O 1
ATOM 4748 N N . GLY A 1 614 ? -8.797 -43.812 -15.297 1 78.75 614 GLY A N 1
ATOM 4749 C CA . GLY A 1 614 ? -9.648 -44.188 -14.18 1 78.75 614 GLY A CA 1
ATOM 4750 C C . GLY A 1 614 ? -10.93 -43.375 -14.117 1 78.75 614 GLY A C 1
ATOM 4751 O O . GLY A 1 614 ? -11.398 -43.031 -13.031 1 78.75 614 GLY A O 1
ATOM 4752 N N . VAL A 1 615 ? -11.406 -42.906 -15.242 1 83.56 615 VAL A N 1
ATOM 4753 C CA . VAL A 1 615 ? -12.641 -42.125 -15.305 1 83.56 615 VAL A CA 1
ATOM 4754 C C . VAL A 1 615 ? -13.766 -43 -15.883 1 83.56 615 VAL A C 1
ATOM 4756 O O . VAL A 1 615 ? -13.547 -43.75 -16.812 1 83.56 615 VAL A O 1
ATOM 4759 N N . ASN A 1 616 ? -14.859 -42.969 -15.211 1 82.06 616 ASN A N 1
ATOM 4760 C CA . ASN A 1 616 ? -16.016 -43.719 -15.695 1 82.06 616 ASN A CA 1
ATOM 4761 C C . ASN A 1 616 ? -16.656 -43.062 -16.906 1 82.06 616 ASN A C 1
ATOM 4763 O O . ASN A 1 616 ? -17.234 -41.969 -16.781 1 82.06 616 ASN A O 1
ATOM 4767 N N . PRO A 1 617 ? -16.5 -43.688 -17.984 1 86.38 617 PRO A N 1
ATOM 4768 C CA . PRO A 1 617 ? -17.062 -43.062 -19.188 1 86.38 617 PRO A CA 1
ATOM 4769 C C . PRO A 1 617 ? -18.594 -43.125 -19.219 1 86.38 617 PRO A C 1
ATOM 4771 O O . PRO A 1 617 ? -19.219 -42.375 -19.984 1 86.38 617 PRO A O 1
ATOM 4774 N N . ALA A 1 618 ? -19.188 -43.875 -18.344 1 84.62 618 ALA A N 1
ATOM 4775 C CA . ALA A 1 618 ? -20.641 -44.062 -18.359 1 84.62 618 ALA A CA 1
ATOM 4776 C C . ALA A 1 618 ? -21.328 -42.844 -17.766 1 84.62 618 ALA A C 1
ATOM 4778 O O . ALA A 1 618 ? -22.469 -42.531 -18.125 1 84.62 618 ALA A O 1
ATOM 4779 N N . SER A 1 619 ? -20.672 -42.156 -16.938 1 87.75 619 SER A N 1
ATOM 4780 C CA . SER A 1 619 ? -21.266 -40.938 -16.359 1 87.75 619 SER A CA 1
ATOM 4781 C C . SER A 1 619 ? -21.172 -39.781 -17.312 1 87.75 619 SER A C 1
ATOM 4783 O O . SER A 1 619 ? -20.172 -39.625 -18.031 1 87.75 619 SER A O 1
ATOM 4785 N N . SER A 1 620 ? -22.234 -39 -17.422 1 90 620 SER A N 1
ATOM 4786 C CA . SER A 1 620 ? -22.312 -37.875 -18.375 1 90 620 SER A CA 1
ATOM 4787 C C . SER A 1 620 ? -21.344 -36.781 -17.984 1 90 620 SER A C 1
ATOM 4789 O O . SER A 1 620 ? -21.141 -36.5 -16.797 1 90 620 SER A O 1
ATOM 4791 N N . LYS A 1 621 ? -20.719 -36.25 -19.016 1 92.38 621 LYS A N 1
ATOM 4792 C CA . LYS A 1 621 ? -19.828 -35.094 -18.812 1 92.38 621 LYS A CA 1
ATOM 4793 C C . LYS A 1 621 ? -20.609 -33.906 -18.266 1 92.38 621 LYS A C 1
ATOM 4795 O O . LYS A 1 621 ? -20.047 -33.062 -17.578 1 92.38 621 LYS A O 1
ATOM 4800 N N . TRP A 1 622 ? -21.891 -33.812 -18.5 1 94.12 622 TRP A N 1
ATOM 4801 C CA . TRP A 1 622 ? -22.719 -32.719 -18.031 1 94.12 622 TRP A CA 1
ATOM 4802 C C . TRP A 1 622 ? -22.953 -32.812 -16.531 1 94.12 622 TRP A C 1
ATOM 4804 O O . TRP A 1 622 ? -23.172 -31.781 -15.859 1 94.12 622 TRP A O 1
ATOM 4814 N N . LEU A 1 623 ? -22.891 -34 -15.992 1 94.38 623 LEU A N 1
ATOM 4815 C CA . LEU A 1 623 ? -22.984 -34.156 -14.547 1 94.38 623 LEU A CA 1
ATOM 4816 C C . LEU A 1 623 ? -21.734 -33.625 -13.859 1 94.38 623 LEU A C 1
ATOM 4818 O O . LEU A 1 623 ? -21.828 -33.062 -12.766 1 94.38 623 LEU A O 1
ATOM 4822 N N . ASP A 1 624 ? -20.594 -33.906 -14.484 1 94.81 624 ASP A N 1
ATOM 4823 C CA . ASP A 1 624 ? -19.359 -33.344 -13.945 1 94.81 624 ASP A CA 1
ATOM 4824 C C . ASP A 1 624 ? -19.406 -31.812 -13.914 1 94.81 624 ASP A C 1
ATOM 4826 O O . ASP A 1 624 ? -18.984 -31.203 -12.93 1 94.81 624 ASP A O 1
ATOM 4830 N N . LEU A 1 625 ? -19.938 -31.234 -14.938 1 95.88 625 LEU A N 1
ATOM 4831 C CA . LEU A 1 625 ? -20.062 -29.797 -15.008 1 95.88 625 LEU A CA 1
ATOM 4832 C C . LEU A 1 625 ? -21.031 -29.266 -13.953 1 95.88 625 LEU A C 1
ATOM 4834 O O . LEU A 1 625 ? -20.812 -28.219 -13.367 1 95.88 625 LEU A O 1
ATOM 4838 N N . ALA A 1 626 ? -22.094 -30.047 -13.711 1 96.06 626 ALA A N 1
ATOM 4839 C CA . ALA A 1 626 ? -23.078 -29.656 -12.703 1 96.06 626 ALA A CA 1
ATOM 4840 C C . ALA A 1 626 ? -22.469 -29.656 -11.305 1 96.06 626 ALA A C 1
ATOM 4842 O O . ALA A 1 626 ? -22.797 -28.812 -10.477 1 96.06 626 ALA A O 1
ATOM 4843 N N . VAL A 1 627 ? -21.594 -30.578 -11.078 1 95.56 627 VAL A N 1
ATOM 4844 C CA . VAL A 1 627 ? -20.953 -30.625 -9.773 1 95.56 627 VAL A CA 1
ATOM 4845 C C . VAL A 1 627 ? -20.031 -29.422 -9.609 1 95.56 627 VAL A C 1
ATOM 4847 O O . VAL A 1 627 ? -19.953 -28.828 -8.523 1 95.56 627 VAL A O 1
ATOM 4850 N N . VAL A 1 628 ? -19.297 -29.047 -10.664 1 96 628 VAL A N 1
ATOM 4851 C CA . VAL A 1 628 ? -18.438 -27.875 -10.602 1 96 628 VAL A CA 1
ATOM 4852 C C . VAL A 1 628 ? -19.281 -26.641 -10.312 1 96 628 VAL A C 1
ATOM 4854 O O . VAL A 1 628 ? -18.891 -25.797 -9.5 1 96 628 VAL A O 1
ATOM 4857 N N . MET A 1 629 ? -20.422 -26.516 -10.906 1 96.5 629 MET A N 1
ATOM 4858 C CA . MET A 1 629 ? -21.328 -25.391 -10.68 1 96.5 629 MET A CA 1
ATOM 4859 C C . MET A 1 629 ? -21.828 -25.375 -9.242 1 96.5 629 MET A C 1
ATOM 4861 O O . MET A 1 629 ? -21.969 -24.312 -8.641 1 96.5 629 MET A O 1
ATOM 4865 N N . MET A 1 630 ? -22.094 -26.578 -8.758 1 96.56 630 MET A N 1
ATOM 4866 C CA . MET A 1 630 ? -22.547 -26.672 -7.371 1 96.56 630 MET A CA 1
ATOM 4867 C C . MET A 1 630 ? -21.453 -26.219 -6.41 1 96.56 630 MET A C 1
ATOM 4869 O O . MET A 1 630 ? -21.734 -25.562 -5.406 1 96.56 630 MET A O 1
ATOM 4873 N N . ILE A 1 631 ? -20.234 -26.578 -6.703 1 96 631 ILE A N 1
ATOM 4874 C CA . ILE A 1 631 ? -19.125 -26.172 -5.867 1 96 631 ILE A CA 1
ATOM 4875 C C . ILE A 1 631 ? -18.953 -24.656 -5.945 1 96 631 ILE A C 1
ATOM 4877 O O . ILE A 1 631 ? -18.672 -24 -4.941 1 96 631 ILE A O 1
ATOM 4881 N N . LEU A 1 632 ? -19.125 -24.078 -7.105 1 96.5 632 LEU A N 1
ATOM 4882 C CA . LEU A 1 632 ? -19.078 -22.641 -7.293 1 96.5 632 LEU A CA 1
ATOM 4883 C C . LEU A 1 632 ? -20.109 -21.938 -6.422 1 96.5 632 LEU A C 1
ATOM 4885 O O . LEU A 1 632 ? -19.781 -20.984 -5.711 1 96.5 632 LEU A O 1
ATOM 4889 N N . ILE A 1 633 ? -21.312 -22.438 -6.418 1 96.06 633 ILE A N 1
ATOM 4890 C CA . ILE A 1 633 ? -22.375 -21.859 -5.605 1 96.06 633 ILE A CA 1
ATOM 4891 C C . ILE A 1 633 ? -22.047 -22.031 -4.125 1 96.06 633 ILE A C 1
ATOM 4893 O O . ILE A 1 633 ? -22.297 -21.125 -3.32 1 96.06 633 ILE A O 1
ATOM 4897 N N . GLY A 1 634 ? -21.469 -23.188 -3.826 1 95.44 634 GLY A N 1
ATOM 4898 C CA . GLY A 1 634 ? -21.047 -23.422 -2.451 1 95.44 634 GLY A CA 1
ATOM 4899 C C . GLY A 1 634 ? -20.031 -22.406 -1.969 1 95.44 634 GLY A C 1
ATOM 4900 O O . GLY A 1 634 ? -20.156 -21.859 -0.864 1 95.44 634 GLY A O 1
ATOM 4901 N N . TYR A 1 635 ? -19.062 -22.094 -2.777 1 95.12 635 TYR A N 1
ATOM 4902 C CA . TYR A 1 635 ? -18.047 -21.125 -2.408 1 95.12 635 TYR A CA 1
ATOM 4903 C C . TYR A 1 635 ? -18.641 -19.719 -2.307 1 95.12 635 TYR A C 1
ATOM 4905 O O . TYR A 1 635 ? -18.234 -18.938 -1.444 1 95.12 635 TYR A O 1
ATOM 4913 N N . ARG A 1 636 ? -19.562 -19.375 -3.117 1 95.44 636 ARG A N 1
ATOM 4914 C CA . ARG A 1 636 ? -20.188 -18.062 -3.08 1 95.44 636 ARG A CA 1
ATOM 4915 C C . ARG A 1 636 ? -21.047 -17.906 -1.829 1 95.44 636 ARG A C 1
ATOM 4917 O O . ARG A 1 636 ? -21.078 -16.828 -1.227 1 95.44 636 ARG A O 1
ATOM 4924 N N . ILE A 1 637 ? -21.656 -18.953 -1.452 1 95.19 637 ILE A N 1
ATOM 4925 C CA . ILE A 1 637 ? -22.469 -18.938 -0.232 1 95.19 637 ILE A CA 1
ATOM 4926 C C . ILE A 1 637 ? -21.547 -18.812 0.983 1 95.19 637 ILE A C 1
ATOM 4928 O O . ILE A 1 637 ? -21.844 -18.078 1.93 1 95.19 637 ILE A O 1
ATOM 4932 N N . LEU A 1 638 ? -20.453 -19.5 0.864 1 93.88 638 LEU A N 1
ATOM 4933 C CA . LEU A 1 638 ? -19.484 -19.406 1.955 1 93.88 638 LEU A CA 1
ATOM 4934 C C . LEU A 1 638 ? -18.906 -18 2.047 1 93.88 638 LEU A C 1
ATOM 4936 O O . LEU A 1 638 ? -18.703 -17.469 3.145 1 93.88 638 LEU A O 1
ATOM 4940 N N . PHE A 1 639 ? -18.625 -17.453 0.94 1 93.75 639 PHE A N 1
ATOM 4941 C CA . PHE A 1 639 ? -18.141 -16.078 0.887 1 93.75 639 PHE A CA 1
ATOM 4942 C C . PHE A 1 639 ? -19.172 -15.125 1.504 1 93.75 639 PHE A C 1
ATOM 4944 O O . PHE A 1 639 ? -18.812 -14.25 2.303 1 93.75 639 PHE A O 1
ATOM 4951 N N . PHE A 1 640 ? -20.375 -15.297 1.203 1 93.94 640 PHE A N 1
ATOM 4952 C CA . PHE A 1 640 ? -21.469 -14.508 1.764 1 93.94 640 PHE A CA 1
ATOM 4953 C C . PHE A 1 640 ? -21.547 -14.695 3.275 1 93.94 640 PHE A C 1
ATOM 4955 O O . PHE A 1 640 ? -21.688 -13.719 4.02 1 93.94 640 PHE A O 1
ATOM 4962 N N . ALA A 1 641 ? -21.406 -15.891 3.676 1 93.5 641 ALA A N 1
ATOM 4963 C CA . ALA A 1 641 ? -21.531 -16.219 5.094 1 93.5 641 ALA A CA 1
ATOM 4964 C C . ALA A 1 641 ? -20.375 -15.602 5.891 1 93.5 641 ALA A C 1
ATOM 4966 O O . ALA A 1 641 ? -20.578 -15.117 7.008 1 93.5 641 ALA A O 1
ATOM 4967 N N . ILE A 1 642 ? -19.25 -15.625 5.344 1 92.31 642 ILE A N 1
ATOM 4968 C CA . ILE A 1 642 ? -18.078 -15.086 6.027 1 92.31 642 ILE A CA 1
ATOM 4969 C C . ILE A 1 642 ? -18.234 -13.57 6.176 1 92.31 642 ILE A C 1
ATOM 4971 O O . ILE A 1 642 ? -17.938 -13.016 7.242 1 92.31 642 ILE A O 1
ATOM 4975 N N . LEU A 1 643 ? -18.688 -12.883 5.188 1 90.12 643 LEU A N 1
ATOM 4976 C CA . LEU A 1 643 ? -18.891 -11.445 5.246 1 90.12 643 LEU A CA 1
ATOM 4977 C C . LEU A 1 643 ? -19.969 -11.086 6.258 1 90.12 643 LEU A C 1
ATOM 4979 O O . LEU A 1 643 ? -19.828 -10.109 7.004 1 90.12 643 LEU A O 1
ATOM 4983 N N . LYS A 1 644 ? -21 -11.898 6.289 1 88.19 644 LYS A N 1
ATOM 4984 C CA . LYS A 1 644 ? -22.094 -11.648 7.223 1 88.19 644 LYS A CA 1
ATOM 4985 C C . LYS A 1 644 ? -21.656 -11.93 8.656 1 88.19 644 LYS A C 1
ATOM 4987 O O . LYS A 1 644 ? -22.062 -11.219 9.578 1 88.19 644 LYS A O 1
ATOM 4992 N N . PHE A 1 645 ? -20.875 -12.93 8.734 1 83.69 645 PHE A N 1
ATOM 4993 C CA . PHE A 1 645 ? -20.406 -13.289 10.062 1 83.69 645 PHE A CA 1
ATOM 4994 C C . PHE A 1 645 ? -19.438 -12.234 10.594 1 83.69 645 PHE A C 1
ATOM 4996 O O . PHE A 1 645 ? -19.438 -11.938 11.797 1 83.69 645 PHE A O 1
ATOM 5003 N N . ARG A 1 646 ? -18.656 -11.703 9.852 1 77.56 646 ARG A N 1
ATOM 5004 C CA . ARG A 1 646 ? -17.719 -10.656 10.258 1 77.56 646 ARG A CA 1
ATOM 5005 C C . ARG A 1 646 ? -18.453 -9.398 10.695 1 77.56 646 ARG A C 1
ATOM 5007 O O . ARG A 1 646 ? -18 -8.68 11.586 1 77.56 646 ARG A O 1
ATOM 5014 N N . GLU A 1 647 ? -19.516 -9.133 10.164 1 73.38 647 GLU A N 1
ATOM 5015 C CA . GLU A 1 647 ? -20.328 -7.98 10.523 1 73.38 647 GLU A CA 1
ATOM 5016 C C . GLU A 1 647 ? -21.047 -8.211 11.852 1 73.38 647 GLU A C 1
ATOM 5018 O O . GLU A 1 647 ? -21.141 -7.297 12.68 1 73.38 647 GLU A O 1
ATOM 5023 N N . LYS A 1 648 ? -21.641 -9.422 12.023 1 61.44 648 LYS A N 1
ATOM 5024 C CA . LYS A 1 648 ? -22.5 -9.68 13.172 1 61.44 648 LYS A CA 1
ATOM 5025 C C . LYS A 1 648 ? -21.688 -10.141 14.375 1 61.44 648 LYS A C 1
ATOM 5027 O O . LYS A 1 648 ? -22 -9.758 15.516 1 61.44 648 LYS A O 1
ATOM 5032 N N . VAL A 1 649 ? -20.812 -11.055 14.023 1 57.03 649 VAL A N 1
ATOM 5033 C CA . VAL A 1 649 ? -20.188 -11.766 15.125 1 57.03 649 VAL A CA 1
ATOM 5034 C C . VAL A 1 649 ? -19.172 -10.852 15.82 1 57.03 649 VAL A C 1
ATOM 5036 O O . VAL A 1 649 ? -19.062 -10.867 17.047 1 57.03 649 VAL A O 1
ATOM 5039 N N . PHE A 1 650 ? -18.609 -10.039 15.07 1 58.06 650 PHE A N 1
ATOM 5040 C CA . PHE A 1 650 ? -17.562 -9.242 15.711 1 58.06 650 PHE A CA 1
ATOM 5041 C C . PHE A 1 650 ? -18.156 -8.336 16.781 1 58.06 650 PHE A C 1
ATOM 5043 O O . PHE A 1 650 ? -17.625 -8.242 17.891 1 58.06 650 PHE A O 1
ATOM 5050 N N . PRO A 1 651 ? -19.344 -7.766 16.578 1 55.88 651 PRO A N 1
ATOM 5051 C CA . PRO A 1 651 ? -19.922 -6.949 17.656 1 55.88 651 PRO A CA 1
ATOM 5052 C C . PRO A 1 651 ? -20.422 -7.785 18.828 1 55.88 651 PRO A C 1
ATOM 5054 O O . PRO A 1 651 ? -20.312 -7.367 19.984 1 55.88 651 PRO A O 1
ATOM 5057 N N . ILE A 1 652 ? -20.938 -9.055 18.516 1 52.53 652 ILE A N 1
ATOM 5058 C 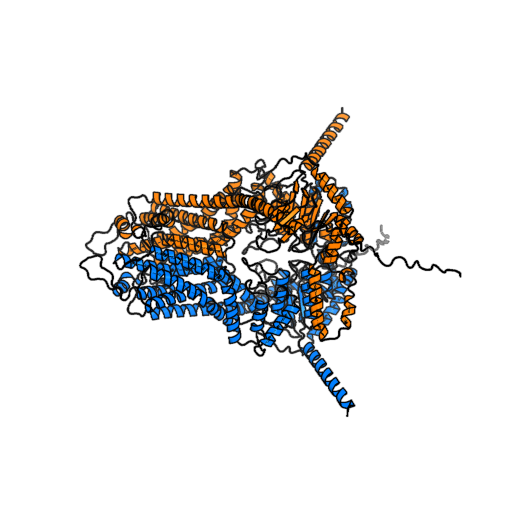CA . ILE A 1 652 ? -21.453 -9.891 19.594 1 52.53 652 ILE A CA 1
ATOM 5059 C C . ILE A 1 652 ? -20.297 -10.406 20.438 1 52.53 652 ILE A C 1
ATOM 5061 O O . ILE A 1 652 ? -20.375 -10.406 21.672 1 52.53 652 ILE A O 1
ATOM 5065 N N . ILE A 1 653 ? -19.281 -10.875 19.75 1 55.75 653 ILE A N 1
ATOM 5066 C CA . ILE A 1 653 ? -18.109 -11.352 20.484 1 55.75 653 ILE A CA 1
ATOM 5067 C C . ILE A 1 653 ? -17.531 -10.211 21.312 1 55.75 653 ILE A C 1
ATOM 5069 O O . ILE A 1 653 ? -17.109 -10.414 22.453 1 55.75 653 ILE A O 1
ATOM 5073 N N . HIS A 1 654 ? -17.625 -9.078 20.781 1 58.06 654 HIS A N 1
ATOM 5074 C CA . HIS A 1 654 ? -17.141 -7.902 21.5 1 58.06 654 HIS A CA 1
ATOM 5075 C C . HIS A 1 654 ? -18.016 -7.598 22.719 1 58.06 654 HIS A C 1
ATOM 5077 O O . HIS A 1 654 ? -17.5 -7.238 23.781 1 58.06 654 HIS A O 1
ATOM 5083 N N . MET A 1 655 ? -19.328 -7.727 22.5 1 56.75 655 MET A N 1
ATOM 5084 C CA . MET A 1 655 ? -20.25 -7.477 23.625 1 56.75 655 MET A CA 1
ATOM 5085 C C . MET A 1 655 ? -20.016 -8.484 24.75 1 56.75 655 MET A C 1
ATOM 5087 O O . MET A 1 655 ? -20.016 -8.117 25.922 1 56.75 655 MET A O 1
ATOM 5091 N N . LEU A 1 656 ? -19.797 -9.664 24.25 1 55.47 656 LEU A N 1
ATOM 5092 C CA . LEU A 1 656 ? -19.594 -10.695 25.266 1 55.47 656 LEU A CA 1
ATOM 5093 C C . LEU A 1 656 ? -18.234 -10.516 25.953 1 55.47 656 LEU A C 1
ATOM 5095 O O . LEU A 1 656 ? -18.125 -10.688 27.172 1 55.47 656 LEU A O 1
ATOM 5099 N N . TYR A 1 657 ? -17.312 -10.172 25.203 1 58.78 657 TYR A N 1
ATOM 5100 C CA . TYR A 1 657 ? -15.984 -9.922 25.75 1 58.78 657 TYR A CA 1
ATOM 5101 C C . TYR A 1 657 ? -15.992 -8.711 26.672 1 58.78 657 TYR A C 1
ATOM 5103 O O . TYR A 1 657 ? -15.375 -8.727 27.75 1 58.78 657 TYR A O 1
ATOM 5111 N N . THR A 1 658 ? -16.672 -7.664 26.312 1 62.97 658 THR A N 1
ATOM 5112 C CA . THR A 1 658 ? -16.766 -6.457 27.125 1 62.97 658 THR A CA 1
ATOM 5113 C C . THR A 1 658 ? -17.453 -6.758 28.453 1 62.97 658 THR A C 1
ATOM 5115 O O . THR A 1 658 ? -17.031 -6.266 29.5 1 62.97 658 THR A O 1
ATOM 5118 N N . LYS A 1 659 ? -18.5 -7.496 28.391 1 58.72 659 LYS A N 1
ATOM 5119 C CA . LYS A 1 659 ? -19.219 -7.824 29.625 1 58.72 659 LYS A CA 1
ATOM 5120 C C . LYS A 1 659 ? -18.359 -8.641 30.578 1 58.72 659 LYS A C 1
ATOM 5122 O O . LYS A 1 659 ? -18.344 -8.391 31.781 1 58.72 659 LYS A O 1
ATOM 5127 N N . ARG A 1 660 ? -17.609 -9.477 29.969 1 60.47 660 ARG A N 1
ATOM 5128 C CA . ARG A 1 660 ? -16.75 -10.32 30.797 1 60.47 660 ARG A CA 1
ATOM 5129 C C . ARG A 1 660 ? -15.57 -9.523 31.344 1 60.47 660 ARG A C 1
ATOM 5131 O O . ARG A 1 660 ? -15.195 -9.688 32.5 1 60.47 660 ARG A O 1
ATOM 5138 N N . THR A 1 661 ? -15.008 -8.711 30.5 1 63.47 661 THR A N 1
ATOM 5139 C CA . THR A 1 661 ? -13.844 -7.934 30.922 1 63.47 661 THR A CA 1
ATOM 5140 C C . THR A 1 661 ? -14.242 -6.863 31.922 1 63.47 661 THR A C 1
ATOM 5142 O O . THR A 1 661 ? -13.523 -6.617 32.906 1 63.47 661 THR A O 1
ATOM 5145 N N . LEU A 1 662 ? -15.375 -6.203 31.703 1 61 662 LEU A N 1
ATOM 5146 C CA . LEU A 1 662 ? -15.852 -5.211 32.656 1 61 662 LEU A CA 1
ATOM 5147 C C . LEU A 1 662 ? -16.109 -5.848 34.031 1 61 662 LEU A C 1
ATOM 5149 O O . LEU A 1 662 ? -15.836 -5.238 35.062 1 61 662 LEU A O 1
ATOM 5153 N N . SER A 1 663 ? -16.641 -6.98 33.969 1 59.25 663 SER A N 1
ATOM 5154 C CA . SER A 1 663 ? -16.875 -7.684 35.219 1 59.25 663 SER A CA 1
ATOM 5155 C C . SER A 1 663 ? -15.555 -8.016 35.938 1 59.25 663 SER A C 1
ATOM 5157 O O . SER A 1 663 ? -15.469 -7.961 37.156 1 59.25 663 SER A O 1
ATOM 5159 N N . HIS A 1 664 ? -14.547 -8.203 35.094 1 60.81 664 HIS A N 1
ATOM 5160 C CA . HIS A 1 664 ? -13.242 -8.531 35.656 1 60.81 664 HIS A CA 1
ATOM 5161 C C . HIS A 1 664 ? -12.508 -7.277 36.125 1 60.81 664 HIS A C 1
ATOM 5163 O O . HIS A 1 664 ? -11.852 -7.285 37.188 1 60.81 664 HIS A O 1
ATOM 5169 N N . ILE A 1 665 ? -12.492 -6.184 35.312 1 59.88 665 ILE A N 1
ATOM 5170 C CA . ILE A 1 665 ? -11.781 -4.945 35.625 1 59.88 665 ILE A CA 1
ATOM 5171 C C . ILE A 1 665 ? -12.43 -4.266 36.844 1 59.88 665 ILE A C 1
ATOM 5173 O O . ILE A 1 665 ? -11.727 -3.715 37.688 1 59.88 665 ILE A O 1
ATOM 5177 N N . ARG A 1 666 ? -13.781 -4.242 36.969 1 55.38 666 ARG A N 1
ATOM 5178 C CA . ARG A 1 666 ? -14.461 -3.654 38.094 1 55.38 666 ARG A CA 1
ATOM 5179 C C . ARG A 1 666 ? -14.062 -4.352 39.406 1 55.38 666 ARG A C 1
ATOM 5181 O O . ARG A 1 666 ? -14.094 -3.744 40.469 1 55.38 666 ARG A O 1
ATOM 5188 N N . LYS A 1 667 ? -13.609 -5.5 39.25 1 52.84 667 LYS A N 1
ATOM 5189 C CA . LYS A 1 667 ? -13.188 -6.238 40.438 1 52.84 667 LYS A CA 1
ATOM 5190 C C . LYS A 1 667 ? -11.742 -5.926 40.781 1 52.84 667 LYS A C 1
ATOM 5192 O O . LYS A 1 667 ? -11.281 -6.254 41.875 1 52.84 667 LYS A O 1
ATOM 5197 N N . ARG A 1 668 ? -11.023 -5.32 39.875 1 53.09 668 ARG A N 1
ATOM 5198 C CA . ARG A 1 668 ? -9.633 -5.02 40.188 1 53.09 668 ARG A CA 1
ATOM 5199 C C . ARG A 1 668 ? -9.523 -3.711 40.969 1 53.09 668 ARG A C 1
ATOM 5201 O O . ARG A 1 668 ? -10.195 -2.732 40.656 1 53.09 668 ARG A O 1
ATOM 5208 N N . PRO A 1 669 ? -8.859 -3.684 42.25 1 48.28 669 PRO A N 1
ATOM 5209 C CA . PRO A 1 669 ? -8.711 -2.51 43.125 1 48.28 669 PRO A CA 1
ATOM 5210 C C . PRO A 1 669 ? -8.125 -1.307 42.375 1 48.28 669 PRO A C 1
ATOM 5212 O O . PRO A 1 669 ? -8.438 -0.162 42.719 1 48.28 669 PRO A O 1
ATOM 5215 N N . SER A 1 670 ? -7.168 -1.502 41.438 1 46.47 670 SER A N 1
ATOM 5216 C CA . SER A 1 670 ? -6.496 -0.375 40.812 1 46.47 670 SER A CA 1
ATOM 5217 C C . SER A 1 670 ? -7.48 0.469 40 1 46.47 670 SER A C 1
ATOM 5219 O O . SER A 1 670 ? -7.242 1.657 39.781 1 46.47 670 SER A O 1
ATOM 5221 N N . PHE A 1 671 ? -8.453 -0.061 39.531 1 50.28 671 PHE A N 1
ATOM 5222 C CA . PHE A 1 671 ? -9.445 0.691 38.75 1 50.28 671 PHE A CA 1
ATOM 5223 C C . PHE A 1 671 ? -10.398 1.427 39.688 1 50.28 671 PHE A C 1
ATOM 5225 O O . PHE A 1 671 ? -10.938 2.48 39.344 1 50.28 671 PHE A O 1
ATOM 5232 N N . ARG A 1 672 ? -10.758 1.041 41.062 1 40.47 672 ARG A N 1
ATOM 5233 C CA . ARG A 1 672 ? -11.633 1.716 42.031 1 40.47 672 ARG A CA 1
ATOM 5234 C C . ARG A 1 672 ? -10.969 2.979 42.562 1 40.47 672 ARG A C 1
ATOM 5236 O O . ARG A 1 672 ? -11.656 3.916 42.969 1 40.47 672 ARG A O 1
ATOM 5243 N N . ARG A 1 673 ? -9.609 2.975 42.938 1 39.03 673 ARG A N 1
ATOM 5244 C CA . ARG A 1 673 ? -9.055 4 43.812 1 39.03 673 ARG A CA 1
ATOM 5245 C C . ARG A 1 673 ? -9 5.352 43.125 1 39.03 673 ARG A C 1
ATOM 5247 O O . ARG A 1 673 ? -8.492 6.328 43.656 1 39.03 673 ARG A O 1
ATOM 5254 N N . MET A 1 674 ? -9.195 5.438 41.875 1 36.84 674 MET A N 1
ATOM 5255 C CA . MET A 1 674 ? -8.992 6.84 41.531 1 36.84 674 MET A CA 1
ATOM 5256 C C . MET A 1 674 ? -10.094 7.711 42.125 1 36.84 674 MET A C 1
ATOM 5258 O O . MET A 1 674 ? -11.07 8.023 41.438 1 36.84 674 MET A O 1
ATOM 5262 N N . THR A 1 675 ? -10.695 7.387 43.281 1 31.84 675 THR A N 1
ATOM 5263 C CA . THR A 1 675 ? -11.406 8.477 43.938 1 31.84 675 THR A CA 1
ATOM 5264 C C . THR A 1 675 ? -10.477 9.672 44.188 1 31.84 675 THR A C 1
ATOM 5266 O O . THR A 1 675 ? -9.281 9.492 44.406 1 31.84 675 THR A O 1
ATOM 5269 N N . PRO A 1 676 ? -10.844 10.93 43.875 1 32.81 676 PRO A N 1
ATOM 5270 C CA . PRO A 1 676 ? -10.086 12.148 44.156 1 32.81 676 PRO A CA 1
ATOM 5271 C C . PRO A 1 676 ? -9.453 12.156 45.531 1 32.81 676 PRO A C 1
ATOM 5273 O O . PRO A 1 676 ? -10.109 11.812 46.531 1 32.81 676 PRO A O 1
ATOM 5276 N N . PHE A 1 677 ? -8.258 11.719 45.812 1 28.77 677 PHE A N 1
ATOM 5277 C CA . PHE A 1 677 ? -7.598 11.953 47.094 1 28.77 677 PHE A CA 1
ATOM 5278 C C . PHE A 1 677 ? -7.883 13.359 47.594 1 28.77 677 PHE A C 1
ATOM 5280 O O . PHE A 1 677 ? -7.73 14.336 46.875 1 28.77 677 PHE A O 1
ATOM 5287 N N . PRO A 1 678 ? -8.805 13.664 48.562 1 27.72 678 PRO A N 1
ATOM 5288 C CA . PRO A 1 678 ? -8.875 14.977 49.188 1 27.72 678 PRO A CA 1
ATOM 5289 C C . PRO A 1 678 ? -7.5 15.539 49.562 1 27.72 678 PRO A C 1
ATOM 5291 O O . PRO A 1 678 ? -6.594 14.781 49.906 1 27.72 678 PRO A O 1
ATOM 5294 N N . SER A 1 679 ? -6.949 16.5 48.781 1 27.2 679 SER A N 1
ATOM 5295 C CA . SER A 1 679 ? -5.777 17.297 49.125 1 27.2 679 SER A CA 1
ATOM 5296 C C . SER A 1 679 ? -5.758 17.641 50.625 1 27.2 679 SER A C 1
ATOM 5298 O O . SER A 1 679 ? -6.082 18.766 51 1 27.2 679 SER A O 1
ATOM 5300 N N . LYS A 1 680 ? -6.309 16.891 51.531 1 27.2 680 LYS A N 1
ATOM 5301 C CA . LYS A 1 680 ? -6.262 17.453 52.875 1 27.2 680 LYS A CA 1
ATOM 5302 C C . LYS A 1 680 ? -4.82 17.688 53.344 1 27.2 680 LYS A C 1
ATOM 5304 O O . LYS A 1 680 ? -4.57 17.953 54.5 1 27.2 680 LYS A O 1
ATOM 5309 N N . ARG A 1 681 ? -3.785 17.125 52.719 1 25.58 681 ARG A N 1
ATOM 5310 C CA . ARG A 1 681 ? -2.609 17.328 53.562 1 25.58 681 ARG A CA 1
ATOM 5311 C C . ARG A 1 681 ? -2.242 18.812 53.656 1 25.58 681 ARG A C 1
ATOM 5313 O O . ARG A 1 681 ? -1.643 19.359 52.719 1 25.58 681 ARG A O 1
ATOM 5320 N N . TYR A 1 682 ? -3.219 19.75 54.125 1 23.97 682 TYR A N 1
ATOM 5321 C CA . TYR A 1 682 ? -2.818 21.031 54.719 1 23.97 682 TYR A CA 1
ATOM 5322 C C . TYR A 1 682 ? -1.715 20.828 55.75 1 23.97 682 TYR A C 1
ATOM 5324 O O . TYR A 1 682 ? -1.93 20.188 56.781 1 23.97 682 TYR A O 1
ATOM 5332 N N . HIS A 1 683 ? -0.529 20.594 55.344 1 22.08 683 HIS A N 1
ATOM 5333 C CA . HIS A 1 683 ? 0.548 20.734 56.312 1 22.08 683 HIS A CA 1
ATOM 5334 C C . HIS A 1 683 ? 0.39 22.016 57.125 1 22.08 683 HIS A C 1
ATOM 5336 O O . HIS A 1 683 ? 0.472 23.109 56.594 1 22.08 683 HIS A O 1
ATOM 5342 N N . VAL A 1 684 ? -0.528 22.078 58.062 1 22.59 684 VAL A N 1
ATOM 5343 C CA . VAL A 1 684 ? -0.578 23.047 59.156 1 22.59 684 VAL A CA 1
ATOM 5344 C C . VAL A 1 684 ? 0.817 23.234 59.75 1 22.59 684 VAL A C 1
ATOM 5346 O O . VAL A 1 684 ? 1.459 22.266 60.156 1 22.59 684 VAL A O 1
ATOM 5349 N N . HIS A 1 685 ? 1.573 24.234 59.219 1 21.95 685 HIS A N 1
ATOM 5350 C CA . HIS A 1 685 ? 2.742 24.781 59.875 1 21.95 685 HIS A CA 1
ATOM 5351 C C . HIS A 1 685 ? 2.477 24.984 61.375 1 21.95 685 HIS A C 1
ATOM 5353 O O . HIS A 1 685 ? 1.575 25.734 61.75 1 21.95 685 HIS A O 1
ATOM 5359 N N . HIS A 1 686 ? 2.459 23.906 62.125 1 20.69 686 HIS A N 1
ATOM 5360 C CA . HIS A 1 686 ? 2.41 24.016 63.562 1 20.69 686 HIS A CA 1
ATOM 5361 C C . HIS A 1 686 ? 3.361 25.094 64.062 1 20.69 686 HIS A C 1
ATOM 5363 O O . HIS A 1 686 ? 4.535 25.125 63.688 1 20.69 686 HIS A O 1
ATOM 5369 N N . ALA A 1 687 ? 2.807 26.281 64.375 1 21.11 687 ALA A N 1
ATOM 5370 C CA . ALA A 1 687 ? 3.373 27.375 65.188 1 21.11 687 ALA A CA 1
ATOM 5371 C C . ALA A 1 687 ? 4.176 26.844 66.375 1 21.11 687 ALA A C 1
ATOM 5373 O O . ALA A 1 687 ? 3.666 26.062 67.125 1 21.11 687 ALA A O 1
ATOM 5374 N N . LEU A 1 688 ? 5.477 26.594 66.188 1 20.92 688 LEU A N 1
ATOM 5375 C CA . LEU A 1 688 ? 6.441 26.547 67.312 1 20.92 688 LEU A CA 1
ATOM 5376 C C . LEU A 1 688 ? 6.113 27.594 68.375 1 20.92 688 LEU A C 1
ATOM 5378 O O . LEU A 1 688 ? 6.301 28.781 68.125 1 20.92 688 LEU A O 1
ATOM 5382 N N . SER A 1 689 ? 4.824 27.578 69 1 19.28 689 SER A N 1
ATOM 5383 C CA . SER A 1 689 ? 4.438 28.312 70.188 1 19.28 689 SER A CA 1
ATOM 5384 C C . SER A 1 689 ? 5.609 28.469 71.125 1 19.28 689 SER A C 1
ATOM 5386 O O . SER A 1 689 ? 6.617 27.766 71 1 19.28 689 SER A O 1
ATOM 5388 N N . SER A 1 690 ? 5.207 28.828 72.438 1 19.59 690 SER A N 1
ATOM 5389 C CA . SER A 1 690 ? 5.465 29.656 73.625 1 19.59 690 SER A CA 1
ATOM 5390 C C . SER A 1 690 ? 6.453 28.984 74.562 1 19.59 690 SER A C 1
ATOM 5392 O O . SER A 1 690 ? 6.211 27.859 75.062 1 19.59 690 SER A O 1
ATOM 5394 N N . GLN A 1 691 ? 7.738 29.141 74.438 1 18.3 691 GLN A N 1
ATOM 5395 C CA . GLN A 1 691 ? 8.797 29.016 75.438 1 18.3 691 GLN A CA 1
ATOM 5396 C C . GLN A 1 691 ? 8.422 29.734 76.75 1 18.3 691 GLN A C 1
ATOM 5398 O O . GLN A 1 691 ? 8.961 30.797 77.062 1 18.3 691 GLN A O 1
ATOM 5403 N N . GLU A 1 692 ? 7.195 29.953 77.375 1 19.81 692 GLU A N 1
ATOM 5404 C CA . GLU A 1 692 ? 7.219 30.625 78.625 1 19.81 692 GLU A CA 1
ATOM 5405 C C . GLU A 1 692 ? 7.785 29.703 79.75 1 19.81 692 GLU A C 1
ATOM 5407 O O . GLU A 1 692 ? 7.945 30.109 80.875 1 19.81 692 GLU A O 1
ATOM 5412 N N . GLY A 1 693 ? 8.109 28.469 79.875 1 21.31 693 GLY A N 1
ATOM 5413 C CA . GLY A 1 693 ? 8.156 28.016 81.25 1 21.31 693 GLY A CA 1
ATOM 5414 C C . GLY A 1 693 ? 8.977 28.922 82.125 1 21.31 693 GLY A C 1
ATOM 5415 O O . GLY A 1 693 ? 10.164 29.141 81.875 1 21.31 693 GLY A O 1
ATOM 5416 N N . LEU A 1 694 ? 8.453 30.016 82.938 1 20.03 694 LEU A N 1
ATOM 5417 C CA . LEU A 1 694 ? 8.727 30.75 84.188 1 20.03 694 LEU A CA 1
ATOM 5418 C C . LEU A 1 694 ? 9.07 29.812 85.312 1 20.03 694 LEU A C 1
ATOM 5420 O O . LEU A 1 694 ? 9.508 30.25 86.375 1 20.03 694 LEU A O 1
ATOM 5424 N N . ASN A 1 695 ? 8.398 28.609 85.75 1 20.92 695 ASN A N 1
ATOM 5425 C CA . ASN A 1 695 ? 8.57 28.391 87.188 1 20.92 695 ASN A CA 1
ATOM 5426 C C . ASN A 1 695 ? 10.039 28.172 87.5 1 20.92 695 ASN A C 1
ATOM 5428 O O . ASN A 1 695 ? 10.688 27.281 87 1 20.92 695 ASN A O 1
ATOM 5432 N N . SER A 1 696 ? 10.984 29.016 88 1 17.05 696 SER A N 1
ATOM 5433 C CA . SER A 1 696 ? 11.781 28.531 89.125 1 17.05 696 SER A CA 1
ATOM 5434 C C . SER A 1 696 ? 10.883 28 90.25 1 17.05 696 SER A C 1
ATOM 5436 O O . SER A 1 696 ? 9.75 28.453 90.438 1 17.05 696 SER A O 1
ATOM 5438 N N . PRO A 1 697 ? 10.297 27.422 91.438 1 22.28 697 PRO A N 1
ATOM 5439 C CA . PRO A 1 697 ? 11.242 27.906 92.438 1 22.28 697 PRO A CA 1
ATOM 5440 C C . PRO A 1 697 ? 12.695 27.812 91.938 1 22.28 697 PRO A C 1
ATOM 5442 O O . PRO A 1 697 ? 13.609 28.219 92.688 1 22.28 697 PRO A O 1
ATOM 5445 N N . LEU A 1 698 ? 12.648 27.359 90.75 1 17.8 698 LEU A N 1
ATOM 5446 C CA . LEU A 1 698 ? 13.078 26.062 90.25 1 17.8 698 LEU A CA 1
ATOM 5447 C C . LEU A 1 698 ? 14.594 26.031 90.062 1 17.8 698 LEU A C 1
ATOM 5449 O O . LEU A 1 698 ? 15.148 26.781 89.25 1 17.8 698 LEU A O 1
ATOM 5453 N N . HIS A 1 699 ? 15.352 25.203 90.938 1 20.84 699 HIS A N 1
ATOM 5454 C CA . HIS A 1 699 ? 16.578 25.297 91.75 1 20.84 699 HIS A CA 1
ATOM 5455 C C . HIS A 1 699 ? 17.797 25.484 90.812 1 20.84 699 HIS A C 1
ATOM 5457 O O . HIS A 1 699 ? 17.906 24.844 89.812 1 20.84 699 HIS A O 1
ATOM 5463 N N . THR B 1 1 ? 61.562 32.062 32.594 1 28.69 1 THR B N 1
ATOM 5464 C CA . THR B 1 1 ? 61.312 30.859 31.781 1 28.69 1 THR B CA 1
ATOM 5465 C C . THR B 1 1 ? 59.844 30.484 31.828 1 28.69 1 THR B C 1
ATOM 5467 O O . THR B 1 1 ? 59.375 29.641 31.062 1 28.69 1 THR B O 1
ATOM 5470 N N . THR B 1 2 ? 59.094 30.969 32.844 1 39.47 2 THR B N 1
ATOM 5471 C CA . THR B 1 2 ? 57.719 30.641 33.094 1 39.47 2 THR B CA 1
ATOM 5472 C C . THR B 1 2 ? 56.781 31.375 32.125 1 39.47 2 THR B C 1
ATOM 5474 O O . THR B 1 2 ? 55.719 30.891 31.797 1 39.47 2 THR B O 1
ATOM 5477 N N . ASN B 1 3 ? 57.156 32.656 31.703 1 42.03 3 ASN B N 1
ATOM 5478 C CA . ASN B 1 3 ? 56.281 33.438 30.875 1 42.03 3 ASN B CA 1
ATOM 5479 C C . ASN B 1 3 ? 56.188 32.906 29.453 1 42.03 3 ASN B C 1
ATOM 5481 O O . ASN B 1 3 ? 55.25 33.219 28.703 1 42.03 3 ASN B O 1
ATOM 5485 N N . HIS B 1 4 ? 57.281 32.219 28.953 1 42.88 4 HIS B N 1
ATOM 5486 C CA . HIS B 1 4 ? 57.281 31.703 27.578 1 42.88 4 HIS B CA 1
ATOM 5487 C C . HIS B 1 4 ? 56.344 30.516 27.422 1 42.88 4 HIS B C 1
ATOM 5489 O O . HIS B 1 4 ? 55.938 30.188 26.297 1 42.88 4 HIS B O 1
ATOM 5495 N N . LEU B 1 5 ? 56.094 29.766 28.562 1 42.59 5 LEU B N 1
ATOM 5496 C CA . LEU B 1 5 ? 55.25 28.578 28.406 1 42.59 5 LEU B CA 1
ATOM 5497 C C . LEU B 1 5 ? 53.781 28.984 28.234 1 42.59 5 LEU B C 1
ATOM 5499 O O . LEU B 1 5 ? 53 28.281 27.578 1 42.59 5 LEU B O 1
ATOM 5503 N N . HIS B 1 6 ? 53.375 30.172 28.797 1 44.75 6 HIS B N 1
ATOM 5504 C CA . HIS B 1 6 ? 51.969 30.531 28.672 1 44.75 6 HIS B CA 1
ATOM 5505 C C . HIS B 1 6 ? 51.625 30.984 27.25 1 44.75 6 HIS B C 1
ATOM 5507 O O . HIS B 1 6 ? 50.5 30.797 26.781 1 44.75 6 HIS B O 1
ATOM 5513 N N . THR B 1 7 ? 52.625 31.578 26.531 1 46.56 7 THR B N 1
ATOM 5514 C CA . THR B 1 7 ? 52.344 32.062 25.188 1 46.56 7 THR B CA 1
ATOM 5515 C C . THR B 1 7 ? 52.281 30.922 24.188 1 46.56 7 THR B C 1
ATOM 5517 O O . THR B 1 7 ? 51.5 30.984 23.234 1 46.56 7 THR B O 1
ATOM 5520 N N . LEU B 1 8 ? 53.031 29.797 24.375 1 46.56 8 LEU B N 1
ATOM 5521 C CA . LEU B 1 8 ? 52.969 28.672 23.438 1 46.56 8 LEU B CA 1
ATOM 5522 C C . LEU B 1 8 ? 51.656 27.906 23.609 1 46.56 8 LEU B C 1
ATOM 5524 O O . LEU B 1 8 ? 51.125 27.406 22.625 1 46.56 8 LEU B O 1
ATOM 5528 N N . HIS B 1 9 ? 51.188 27.828 24.875 1 47.19 9 HIS B N 1
ATOM 5529 C CA . HIS B 1 9 ? 49.906 27.125 25.062 1 47.19 9 HIS B CA 1
ATOM 5530 C C . HIS B 1 9 ? 48.75 27.906 24.484 1 47.19 9 HIS B C 1
ATOM 5532 O O . HIS B 1 9 ? 47.812 27.328 23.906 1 47.19 9 HIS B O 1
ATOM 5538 N N . SER B 1 10 ? 48.875 29.266 24.516 1 46.88 10 SER B N 1
ATOM 5539 C CA . SER B 1 10 ? 47.812 30.078 23.938 1 46.88 10 SER B CA 1
ATOM 5540 C C . SER B 1 10 ? 47.875 30.062 22.406 1 46.88 10 SER B C 1
ATOM 5542 O O . SER B 1 10 ? 46.844 30.016 21.75 1 46.88 10 SER B O 1
ATOM 5544 N N . SER B 1 11 ? 49.062 29.953 21.844 1 49.88 11 SER B N 1
ATOM 5545 C CA . SER B 1 11 ? 49.219 29.891 20.391 1 49.88 11 SER B CA 1
ATOM 5546 C C . SER B 1 11 ? 48.75 28.547 19.844 1 49.88 11 SER B C 1
ATOM 5548 O O . SER B 1 11 ? 48.125 28.484 18.781 1 49.88 11 SER B O 1
ATOM 5550 N N . HIS B 1 12 ? 49 27.484 20.594 1 51.75 12 HIS B N 1
ATOM 5551 C CA . HIS B 1 12 ? 48.531 26.172 20.156 1 51.75 12 HIS B CA 1
ATOM 5552 C C . HIS B 1 12 ? 47 26.047 20.25 1 51.75 12 HIS B C 1
ATOM 5554 O O . HIS B 1 12 ? 46.375 25.453 19.391 1 51.75 12 HIS B O 1
ATOM 5560 N N . LEU B 1 13 ? 46.469 26.656 21.312 1 47.38 13 LEU B N 1
ATOM 5561 C CA . LEU B 1 13 ? 45.031 26.656 21.422 1 47.38 13 LEU B CA 1
ATOM 5562 C C . LEU B 1 13 ? 44.406 27.531 20.344 1 47.38 13 LEU B C 1
ATOM 5564 O O . LEU B 1 13 ? 43.375 27.188 19.781 1 47.38 13 LEU B O 1
ATOM 5568 N N . THR B 1 14 ? 45.094 28.656 20.047 1 50.12 14 THR B N 1
ATOM 5569 C CA . THR B 1 14 ? 44.594 29.516 18.969 1 50.12 14 THR B CA 1
ATOM 5570 C C . THR B 1 14 ? 44.781 28.859 17.609 1 50.12 14 THR B C 1
ATOM 5572 O O . THR B 1 14 ? 43.938 29 16.734 1 50.12 14 THR B O 1
ATOM 5575 N N . THR B 1 15 ? 45.844 28.156 17.453 1 50.31 15 THR B N 1
ATOM 5576 C CA . THR B 1 15 ? 46.031 27.5 16.172 1 50.31 15 THR B CA 1
ATOM 5577 C C . THR B 1 15 ? 45.062 26.312 16.016 1 50.31 15 THR B C 1
ATOM 5579 O O . THR B 1 15 ? 44.625 26.031 14.906 1 50.31 15 THR B O 1
ATOM 5582 N N . LYS B 1 16 ? 44.812 25.609 17.109 1 48.16 16 LYS B N 1
ATOM 5583 C CA . LYS B 1 16 ? 43.844 24.531 17.062 1 48.16 16 LYS B CA 1
ATOM 5584 C C . LYS B 1 16 ? 42.438 25.078 16.844 1 48.16 16 LYS B C 1
ATOM 5586 O O . LYS B 1 16 ? 41.656 24.531 16.062 1 48.16 16 LYS B O 1
ATOM 5591 N N . ALA B 1 17 ? 42.094 26.188 17.594 1 45.19 17 ALA B N 1
ATOM 5592 C CA . ALA B 1 17 ? 40.812 26.844 17.359 1 45.19 17 ALA B CA 1
ATOM 5593 C C . ALA B 1 17 ? 40.75 27.406 15.938 1 45.19 17 ALA B C 1
ATOM 5595 O O . ALA B 1 17 ? 39.719 27.297 15.281 1 45.19 17 ALA B O 1
ATOM 5596 N N . ARG B 1 18 ? 41.812 28.016 15.508 1 47.78 18 ARG B N 1
ATOM 5597 C CA . ARG B 1 18 ? 41.844 28.484 14.125 1 47.78 18 ARG B CA 1
ATOM 5598 C C . ARG B 1 18 ? 41.781 27.328 13.148 1 47.78 18 ARG B C 1
ATOM 5600 O O . ARG B 1 18 ? 41.125 27.422 12.102 1 47.78 18 ARG B O 1
ATOM 5607 N N . LYS B 1 19 ? 42.5 26.25 13.453 1 48.72 19 LYS B N 1
ATOM 5608 C CA . LYS B 1 19 ? 42.438 25.062 12.617 1 48.72 19 LYS B CA 1
ATOM 5609 C C . LYS B 1 19 ? 41.062 24.422 12.656 1 48.72 19 LYS B C 1
ATOM 5611 O O . LYS B 1 19 ? 40.562 23.953 11.633 1 48.72 19 LYS B O 1
ATOM 5616 N N . GLU B 1 20 ? 40.594 24.25 13.898 1 47.56 20 GLU B N 1
ATOM 5617 C CA . GLU B 1 20 ? 39.25 23.734 14.016 1 47.56 20 GLU B CA 1
ATOM 5618 C C . GLU B 1 20 ? 38.25 24.672 13.312 1 47.56 20 GLU B C 1
ATOM 5620 O O . GLU B 1 20 ? 37.312 24.203 12.648 1 47.56 20 GLU B O 1
ATOM 5625 N N . ASN B 1 21 ? 38.406 26.031 13.609 1 46.22 21 ASN B N 1
ATOM 5626 C CA . ASN B 1 21 ? 37.594 26.984 12.859 1 46.22 21 ASN B CA 1
ATOM 5627 C C . ASN B 1 21 ? 37.875 26.922 11.359 1 46.22 21 ASN B C 1
ATOM 5629 O O . ASN B 1 21 ? 37 27.094 10.539 1 46.22 21 ASN B O 1
ATOM 5633 N N . SER B 1 22 ? 39.156 26.797 11.078 1 48.78 22 SER B N 1
ATOM 5634 C CA . SER B 1 22 ? 39.469 26.672 9.664 1 48.78 22 SER B CA 1
ATOM 5635 C C . SER B 1 22 ? 38.875 25.391 9.07 1 48.78 22 SER B C 1
ATOM 5637 O O . SER B 1 22 ? 38.438 25.391 7.926 1 48.78 22 SER B O 1
ATOM 5639 N N . LYS B 1 23 ? 39.031 24.375 9.82 1 49.03 23 LYS B N 1
ATOM 5640 C CA . LYS B 1 23 ? 38.438 23.109 9.359 1 49.03 23 LYS B CA 1
ATOM 5641 C C . LYS B 1 23 ? 36.938 23.219 9.258 1 49.03 23 LYS B C 1
ATOM 5643 O O . LYS B 1 23 ? 36.312 22.656 8.344 1 49.03 23 LYS B O 1
ATOM 5648 N N . LEU B 1 24 ? 36.375 23.828 10.258 1 49.44 24 LEU B N 1
ATOM 5649 C CA . LEU B 1 24 ? 34.938 24.047 10.18 1 49.44 24 LEU B CA 1
ATOM 5650 C C . LEU B 1 24 ? 34.594 24.859 8.938 1 49.44 24 LEU B C 1
ATOM 5652 O O . LEU B 1 24 ? 33.562 24.609 8.312 1 49.44 24 LEU B O 1
ATOM 5656 N N . ARG B 1 25 ? 35.438 25.969 8.688 1 48.69 25 ARG B N 1
ATOM 5657 C CA . ARG B 1 25 ? 35.219 26.75 7.477 1 48.69 25 ARG B CA 1
ATOM 5658 C C . ARG B 1 25 ? 35.469 25.922 6.227 1 48.69 25 ARG B C 1
ATOM 5660 O O . ARG B 1 25 ? 34.844 26.141 5.191 1 48.69 25 ARG B O 1
ATOM 5667 N N . GLU B 1 26 ? 36.312 25.016 6.344 1 53.53 26 GLU B N 1
ATOM 5668 C CA . GLU B 1 26 ? 36.688 24.219 5.176 1 53.53 26 GLU B CA 1
ATOM 5669 C C . GLU B 1 26 ? 35.562 23.25 4.793 1 53.53 26 GLU B C 1
ATOM 5671 O O . GLU B 1 26 ? 35.438 22.859 3.625 1 53.53 26 GLU B O 1
ATOM 5676 N N . GLU B 1 27 ? 34.625 22.953 5.629 1 66.5 27 GLU B N 1
ATOM 5677 C CA . GLU B 1 27 ? 33.625 21.922 5.289 1 66.5 27 GLU B CA 1
ATOM 5678 C C . GLU B 1 27 ? 32.281 22.547 4.98 1 66.5 27 GLU B C 1
ATOM 5680 O O . GLU B 1 27 ? 31.312 21.828 4.676 1 66.5 27 GLU B O 1
ATOM 5685 N N . ALA B 1 28 ? 32.344 23.859 4.809 1 78.94 28 ALA B N 1
ATOM 5686 C CA . ALA B 1 28 ? 31.094 24.547 4.555 1 78.94 28 ALA B CA 1
ATOM 5687 C C . ALA B 1 28 ? 30.75 24.547 3.064 1 78.94 28 ALA B C 1
ATOM 5689 O O . ALA B 1 28 ? 31.656 24.656 2.225 1 78.94 28 ALA B O 1
ATOM 5690 N N . MET B 1 29 ? 29.547 24.172 2.754 1 85.88 29 MET B N 1
ATOM 5691 C CA . MET B 1 29 ? 29.094 24.156 1.366 1 85.88 29 MET B CA 1
ATOM 5692 C C . MET B 1 29 ? 28.031 25.219 1.12 1 85.88 29 MET B C 1
ATOM 5694 O O . MET B 1 29 ? 27.031 25.281 1.834 1 85.88 29 MET B O 1
ATOM 5698 N N . TYR B 1 30 ? 28.391 26.094 0.141 1 89.19 30 TYR B N 1
ATOM 5699 C CA . TYR B 1 30 ? 27.438 27.109 -0.31 1 89.19 30 TYR B CA 1
ATOM 5700 C C . TYR B 1 30 ? 26.734 26.672 -1.582 1 89.19 30 TYR B C 1
ATOM 5702 O O . TYR B 1 30 ? 27.344 26.078 -2.471 1 89.19 30 TYR B O 1
ATOM 5710 N N . VAL B 1 31 ? 25.453 26.844 -1.578 1 91.31 31 VAL B N 1
ATOM 5711 C CA . VAL B 1 31 ? 24.703 26.484 -2.777 1 91.31 31 VAL B CA 1
ATOM 5712 C C . VAL B 1 31 ? 23.953 27.703 -3.295 1 91.31 31 VAL B C 1
ATOM 5714 O O . VAL B 1 31 ? 23.375 28.469 -2.512 1 91.31 31 VAL B O 1
ATOM 5717 N N . ALA B 1 32 ? 24.094 28 -4.539 1 92.69 32 ALA B N 1
ATOM 5718 C CA . ALA B 1 32 ? 23.359 29.094 -5.195 1 92.69 32 ALA B CA 1
ATOM 5719 C C . ALA B 1 32 ? 22.766 28.625 -6.52 1 92.69 32 ALA B C 1
ATOM 5721 O O . ALA B 1 32 ? 23.297 27.719 -7.168 1 92.69 32 ALA B O 1
ATOM 5722 N N . TRP B 1 33 ? 21.672 29.094 -6.863 1 92.81 33 TRP B N 1
ATOM 5723 C CA . TRP B 1 33 ? 21.047 28.797 -8.148 1 92.81 33 TRP B CA 1
ATOM 5724 C C . TRP B 1 33 ? 20.531 30.062 -8.812 1 92.81 33 TRP B C 1
ATOM 5726 O O . TRP B 1 33 ? 20.031 30.969 -8.141 1 92.81 33 TRP B O 1
ATOM 5736 N N . GLU B 1 34 ? 20.766 30.094 -10.094 1 91.38 34 GLU B N 1
ATOM 5737 C CA . GLU B 1 34 ? 20.406 31.266 -10.883 1 91.38 34 GLU B CA 1
ATOM 5738 C C . GLU B 1 34 ? 19.516 30.891 -12.062 1 91.38 34 GLU B C 1
ATOM 5740 O O . GLU B 1 34 ? 19.891 30.047 -12.883 1 91.38 34 GLU B O 1
ATOM 5745 N N . ASP B 1 35 ? 18.375 31.578 -12.086 1 90.62 35 ASP B N 1
ATOM 5746 C CA . ASP B 1 35 ? 17.438 31.438 -13.188 1 90.62 35 ASP B CA 1
ATOM 5747 C C . ASP B 1 35 ? 17.109 29.969 -13.461 1 90.62 35 ASP B C 1
ATOM 5749 O O . ASP B 1 35 ? 17.219 29.516 -14.602 1 90.62 35 ASP B O 1
ATOM 5753 N N . LEU B 1 36 ? 16.859 29.328 -12.43 1 91.69 36 LEU B N 1
ATOM 5754 C CA . LEU B 1 36 ? 16.531 27.906 -12.555 1 91.69 36 LEU B CA 1
ATOM 5755 C C . LEU B 1 36 ? 15.125 27.734 -13.133 1 91.69 36 LEU B C 1
ATOM 5757 O O . LEU B 1 36 ? 14.141 28.203 -12.562 1 91.69 36 LEU B O 1
ATOM 5761 N N . THR B 1 37 ? 15.016 27.125 -14.273 1 91 37 THR B N 1
ATOM 5762 C CA . THR B 1 37 ? 13.758 26.875 -14.953 1 91 37 THR B CA 1
ATOM 5763 C C . THR B 1 37 ? 13.602 25.391 -15.273 1 91 37 THR B C 1
ATOM 5765 O O . THR B 1 37 ? 14.531 24.766 -15.781 1 91 37 THR B O 1
ATOM 5768 N N . VAL B 1 38 ? 12.547 24.844 -14.812 1 89.25 38 VAL B N 1
ATOM 5769 C CA . VAL B 1 38 ? 12.242 23.453 -15.055 1 89.25 38 VAL B CA 1
ATOM 5770 C C . VAL B 1 38 ? 10.938 23.328 -15.844 1 89.25 38 VAL B C 1
ATOM 5772 O O . VAL B 1 38 ? 9.906 23.875 -15.43 1 89.25 38 VAL B O 1
ATOM 5775 N N . VAL B 1 39 ? 10.977 22.656 -17.016 1 85.56 39 VAL B N 1
ATOM 5776 C CA . VAL B 1 39 ? 9.812 22.562 -17.891 1 85.56 39 VAL B CA 1
ATOM 5777 C C . VAL B 1 39 ? 9.555 21.109 -18.25 1 85.56 39 VAL B C 1
ATOM 5779 O O . VAL B 1 39 ? 10.484 20.297 -18.328 1 85.56 39 VAL B O 1
ATOM 5782 N N . ILE B 1 40 ? 8.258 20.719 -18.266 1 79.31 40 ILE B N 1
ATOM 5783 C CA . ILE B 1 40 ? 7.844 19.438 -18.828 1 79.31 40 ILE B CA 1
ATOM 5784 C C . ILE B 1 40 ? 7.512 19.594 -20.312 1 79.31 40 ILE B C 1
ATOM 5786 O O . ILE B 1 40 ? 6.539 20.266 -20.656 1 79.31 40 ILE B O 1
ATOM 5790 N N . PRO B 1 41 ? 8.312 18.969 -21.062 1 71.19 41 PRO B N 1
ATOM 5791 C CA . PRO B 1 41 ? 8.086 19.141 -22.5 1 71.19 41 PRO B CA 1
ATOM 5792 C C . PRO B 1 41 ? 6.836 18.422 -22.984 1 71.19 41 PRO B C 1
ATOM 5794 O O . PRO B 1 41 ? 6.531 17.312 -22.531 1 71.19 41 PRO B O 1
ATOM 5797 N N . ASN B 1 42 ? 5.777 19.047 -23.297 1 65 42 ASN B N 1
ATOM 5798 C CA . ASN B 1 42 ? 4.648 18.422 -23.969 1 65 42 ASN B CA 1
ATOM 5799 C C . ASN B 1 42 ? 4.84 18.422 -25.484 1 65 42 ASN B C 1
ATOM 5801 O O . ASN B 1 42 ? 4.969 19.484 -26.109 1 65 42 ASN B O 1
ATOM 5805 N N . PHE B 1 43 ? 5.28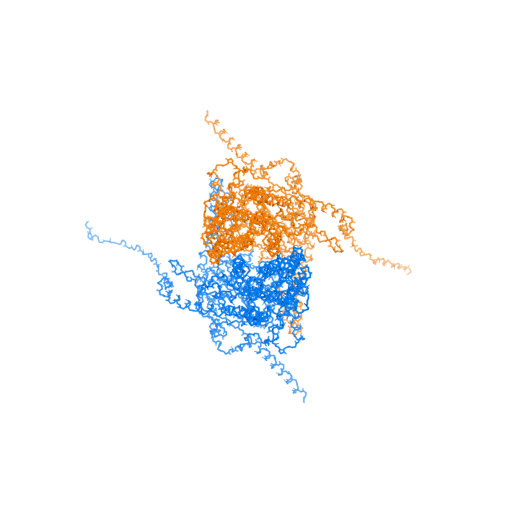9 17.328 -26.094 1 55.78 43 PHE B N 1
ATOM 5806 C CA . PHE B 1 43 ? 5.527 17.234 -27.531 1 55.78 43 PHE B CA 1
ATOM 5807 C C . PHE B 1 43 ? 4.227 17.406 -28.312 1 55.78 43 PHE B C 1
ATOM 5809 O O . PHE B 1 43 ? 4.242 17.562 -29.531 1 55.78 43 PHE B O 1
ATOM 5816 N N . GLY B 1 44 ? 3.123 17.234 -27.719 1 52.38 44 GLY B N 1
ATOM 5817 C CA . GLY B 1 44 ? 1.909 17.469 -28.484 1 52.38 44 GLY B CA 1
ATOM 5818 C C . GLY B 1 44 ? 1.521 18.938 -28.562 1 52.38 44 GLY B C 1
ATOM 5819 O O . GLY B 1 44 ? 2.369 19.812 -28.406 1 52.38 44 GLY B O 1
ATOM 5820 N N . GLU B 1 45 ? 0.42 19.297 -29.062 1 55.81 45 GLU B N 1
ATOM 5821 C CA . GLU B 1 45 ? -0.139 20.625 -29.281 1 55.81 45 GLU B CA 1
ATOM 5822 C C . GLU B 1 45 ? -0.384 21.344 -27.953 1 55.81 45 GLU B C 1
ATOM 5824 O O . GLU B 1 45 ? -0.786 22.5 -27.922 1 55.81 45 GLU B O 1
ATOM 5829 N N . GLY B 1 46 ? -0.071 20.672 -26.906 1 54.75 46 GLY B N 1
ATOM 5830 C CA . GLY B 1 46 ? -0.441 21.312 -25.656 1 54.75 46 GLY B CA 1
ATOM 5831 C C . GLY B 1 46 ? 0.669 22.172 -25.078 1 54.75 46 GLY B C 1
ATOM 5832 O O . GLY B 1 46 ? 1.812 22.109 -25.531 1 54.75 46 GLY B O 1
ATOM 5833 N N . ALA B 1 47 ? 0.286 23.203 -24.391 1 59.91 47 ALA B N 1
ATOM 5834 C CA . ALA B 1 47 ? 1.196 24.188 -23.781 1 59.91 47 ALA B CA 1
ATOM 5835 C C . ALA B 1 47 ? 2.197 23.5 -22.859 1 59.91 47 ALA B C 1
ATOM 5837 O O . ALA B 1 47 ? 1.871 22.5 -22.203 1 59.91 47 ALA B O 1
ATOM 5838 N N . THR B 1 48 ? 3.465 23.75 -23.094 1 69.38 48 THR B N 1
ATOM 5839 C CA . THR B 1 48 ? 4.543 23.328 -22.203 1 69.38 48 THR B CA 1
ATOM 5840 C C . THR B 1 48 ? 4.266 23.781 -20.766 1 69.38 48 THR B C 1
ATOM 5842 O O . THR B 1 48 ? 3.818 24.906 -20.531 1 69.38 48 THR B O 1
ATOM 5845 N N . LYS B 1 49 ? 4.129 22.844 -19.844 1 77.25 49 LYS B N 1
ATOM 5846 C CA . LYS B 1 49 ? 3.881 23.172 -18.438 1 77.25 49 LYS B CA 1
ATOM 5847 C C . LYS B 1 49 ? 5.18 23.516 -17.719 1 77.25 49 LYS B C 1
ATOM 5849 O O . LYS B 1 49 ? 6.121 22.734 -17.703 1 77.25 49 LYS B O 1
ATOM 5854 N N . ARG B 1 50 ? 5.281 24.844 -17.375 1 81.56 50 ARG B N 1
ATOM 5855 C CA . ARG B 1 50 ? 6.441 25.297 -16.609 1 81.56 50 ARG B CA 1
ATOM 5856 C C . ARG B 1 50 ? 6.254 25.016 -15.125 1 81.56 50 ARG B C 1
ATOM 5858 O O . ARG B 1 50 ? 5.297 25.5 -14.516 1 81.56 50 ARG B O 1
ATOM 5865 N N . LEU B 1 51 ? 7.102 24.219 -14.57 1 85.75 51 LEU B N 1
ATOM 5866 C CA . LEU B 1 51 ? 7.043 23.922 -13.148 1 85.75 51 LEU B CA 1
ATOM 5867 C C . LEU B 1 51 ? 7.766 24.984 -12.336 1 85.75 51 LEU B C 1
ATOM 5869 O O . LEU B 1 51 ? 7.281 25.406 -11.281 1 85.75 51 LEU B O 1
ATOM 5873 N N . LEU B 1 52 ? 8.945 25.375 -12.766 1 92 52 LEU B N 1
ATOM 5874 C CA . LEU B 1 52 ? 9.719 26.469 -12.195 1 92 52 LEU B CA 1
ATOM 5875 C C . LEU B 1 52 ? 10.086 27.484 -13.258 1 92 52 LEU B C 1
ATOM 5877 O O . LEU B 1 52 ? 10.406 27.125 -14.391 1 92 52 LEU B O 1
ATOM 5881 N N . ASN B 1 53 ? 9.945 28.781 -12.859 1 91.69 53 ASN B N 1
ATOM 5882 C CA . ASN B 1 53 ? 10.195 29.844 -13.812 1 91.69 53 ASN B CA 1
ATOM 5883 C C . ASN B 1 53 ? 11.25 30.828 -13.297 1 91.69 53 ASN B C 1
ATOM 5885 O O . ASN B 1 53 ? 10.914 31.875 -12.75 1 91.69 53 ASN B O 1
ATOM 5889 N N . GLY B 1 54 ? 12.43 30.562 -13.609 1 90.12 54 GLY B N 1
ATOM 5890 C CA . GLY B 1 54 ? 13.523 31.469 -13.312 1 90.12 54 GLY B CA 1
ATOM 5891 C C . GLY B 1 54 ? 13.672 31.766 -11.828 1 90.12 54 GLY B C 1
ATOM 5892 O O . GLY B 1 54 ? 13.703 32.938 -11.422 1 90.12 54 GLY B O 1
ATOM 5893 N N . VAL B 1 55 ? 13.797 30.781 -11.047 1 93.56 55 VAL B N 1
ATOM 5894 C CA . VAL B 1 55 ? 13.883 30.922 -9.602 1 93.56 55 VAL B CA 1
ATOM 5895 C C . VAL B 1 55 ? 15.336 31.141 -9.188 1 93.56 55 VAL B C 1
ATOM 5897 O O . VAL B 1 55 ? 16.234 30.484 -9.703 1 93.56 55 VAL B O 1
ATOM 5900 N N . ASN B 1 56 ? 15.547 32.188 -8.383 1 93.44 56 ASN B N 1
ATOM 5901 C CA . ASN B 1 56 ? 16.859 32.5 -7.836 1 93.44 56 ASN B CA 1
ATOM 5902 C C . ASN B 1 56 ? 16.891 32.312 -6.32 1 93.44 56 ASN B C 1
ATOM 5904 O O . ASN B 1 56 ? 15.883 32.531 -5.648 1 93.44 56 ASN B O 1
ATOM 5908 N N . GLY B 1 57 ? 18 31.906 -5.789 1 93.94 57 GLY B N 1
ATOM 5909 C CA . GLY B 1 57 ? 18.156 31.766 -4.352 1 93.94 57 GLY B CA 1
ATOM 5910 C C . GLY B 1 57 ? 19.5 31.188 -3.959 1 93.94 57 GLY B C 1
ATOM 5911 O O . GLY B 1 57 ? 20.359 30.969 -4.816 1 93.94 57 GLY B O 1
ATOM 5912 N N . CYS B 1 58 ? 19.688 31.172 -2.709 1 94.5 58 CYS B N 1
ATOM 5913 C CA . CYS B 1 58 ? 20.953 30.625 -2.223 1 94.5 58 CYS B CA 1
ATOM 5914 C C . CYS B 1 58 ? 20.781 30.031 -0.831 1 94.5 58 CYS B C 1
ATOM 5916 O O . CYS B 1 58 ? 19.812 30.344 -0.128 1 94.5 58 CYS B O 1
ATOM 5918 N N . GLY B 1 59 ? 21.609 29.109 -0.516 1 93.81 59 GLY B N 1
ATOM 5919 C CA . GLY B 1 59 ? 21.766 28.516 0.805 1 93.81 59 GLY B CA 1
ATOM 5920 C C . GLY B 1 59 ? 23.156 28.703 1.376 1 93.81 59 GLY B C 1
ATOM 5921 O O . GLY B 1 59 ? 24.156 28.5 0.678 1 93.81 59 GLY B O 1
ATOM 5922 N N . GLU B 1 60 ? 23.188 29.172 2.58 1 93 60 GLU B N 1
ATOM 5923 C CA . GLU B 1 60 ? 24.469 29.438 3.24 1 93 60 GLU B CA 1
ATOM 5924 C C . GLU B 1 60 ? 24.656 28.562 4.469 1 93 60 GLU B C 1
ATOM 5926 O O . GLU B 1 60 ? 23.672 28.125 5.086 1 93 60 GLU B O 1
ATOM 5931 N N . PRO B 1 61 ? 25.906 28.297 4.777 1 92.31 61 PRO B N 1
ATOM 5932 C CA . PRO B 1 61 ? 26.172 27.516 5.984 1 92.31 61 PRO B CA 1
ATOM 5933 C C . PRO B 1 61 ? 25.734 28.234 7.262 1 92.31 61 PRO B C 1
ATOM 5935 O O . PRO B 1 61 ? 25.75 29.469 7.316 1 92.31 61 PRO B O 1
ATOM 5938 N N . ASN B 1 62 ? 25.312 27.516 8.273 1 91.75 62 ASN B N 1
ATOM 5939 C CA . ASN B 1 62 ? 24.906 28 9.586 1 91.75 62 ASN B CA 1
ATOM 5940 C C . ASN B 1 62 ? 23.531 28.656 9.539 1 91.75 62 ASN B C 1
ATOM 5942 O O . ASN B 1 62 ? 23.172 29.422 10.43 1 91.75 62 ASN B O 1
ATOM 5946 N N . ARG B 1 63 ? 22.891 28.422 8.398 1 92.75 63 ARG B N 1
ATOM 5947 C CA . ARG B 1 63 ? 21.547 28.953 8.25 1 92.75 63 ARG B CA 1
ATOM 5948 C C . ARG B 1 63 ? 20.594 27.891 7.719 1 92.75 63 ARG B C 1
ATOM 5950 O O . ARG B 1 63 ? 21 26.984 6.996 1 92.75 63 ARG B O 1
ATOM 5957 N N . ILE B 1 64 ? 19.422 27.984 8.133 1 95.56 64 ILE B N 1
ATOM 5958 C CA . ILE B 1 64 ? 18.391 27.062 7.672 1 95.56 64 ILE B CA 1
ATOM 5959 C C . ILE B 1 64 ? 17.391 27.812 6.777 1 95.56 64 ILE B C 1
ATOM 5961 O O . ILE B 1 64 ? 16.844 28.844 7.18 1 95.56 64 ILE B O 1
ATOM 5965 N N . LEU B 1 65 ? 17.266 27.344 5.527 1 97 65 LEU B N 1
ATOM 5966 C CA . LEU B 1 65 ? 16.375 27.953 4.543 1 97 65 LEU B CA 1
ATOM 5967 C C . LEU B 1 65 ? 15.055 27.172 4.457 1 97 65 LEU B C 1
ATOM 5969 O O . LEU B 1 65 ? 15.055 25.953 4.293 1 97 65 LEU B O 1
ATOM 5973 N N . ALA B 1 66 ? 13.945 27.844 4.609 1 96.5 66 ALA B N 1
ATOM 5974 C CA . ALA B 1 66 ? 12.617 27.266 4.445 1 96.5 66 ALA B CA 1
ATOM 5975 C C . ALA B 1 66 ? 12.039 27.594 3.068 1 96.5 66 ALA B C 1
ATOM 5977 O O . ALA B 1 66 ? 11.984 28.766 2.676 1 96.5 66 ALA B O 1
ATOM 5978 N N . VAL B 1 67 ? 11.75 26.609 2.326 1 96.44 67 VAL B N 1
ATOM 5979 C CA . VAL B 1 67 ? 11.039 26.766 1.065 1 96.44 67 VAL B CA 1
ATOM 5980 C C . VAL B 1 67 ? 9.539 26.531 1.287 1 96.44 67 VAL B C 1
ATOM 5982 O O . VAL B 1 67 ? 9.117 25.422 1.605 1 96.44 67 VAL B O 1
ATOM 5985 N N . MET B 1 68 ? 8.781 27.578 1.148 1 93.88 68 MET B N 1
ATOM 5986 C CA . MET B 1 68 ? 7.348 27.516 1.422 1 93.88 68 MET B CA 1
ATOM 5987 C C . MET B 1 68 ? 6.535 27.859 0.18 1 93.88 68 MET B C 1
ATOM 5989 O O . MET B 1 68 ? 7.035 28.547 -0.719 1 93.88 68 MET B O 1
ATOM 5993 N N . GLY B 1 69 ? 5.348 27.422 0.091 1 89.5 69 GLY B N 1
ATOM 5994 C CA . GLY B 1 69 ? 4.422 27.672 -1.006 1 89.5 69 GLY B CA 1
ATOM 5995 C C . GLY B 1 69 ? 3.24 26.719 -1.012 1 89.5 69 GLY B C 1
ATOM 5996 O O . GLY B 1 69 ? 3.25 25.703 -0.313 1 89.5 69 GLY B O 1
ATOM 5997 N N . PRO B 1 70 ? 2.293 27.141 -1.757 1 85.75 70 PRO B N 1
ATOM 5998 C CA . PRO B 1 70 ? 1.134 26.25 -1.877 1 85.75 70 PRO B CA 1
ATOM 5999 C C . PRO B 1 70 ? 1.458 24.953 -2.615 1 85.75 70 PRO B C 1
ATOM 6001 O O . PRO B 1 70 ? 2.576 24.781 -3.109 1 85.75 70 PRO B O 1
ATOM 6004 N N . SER B 1 71 ? 0.478 24.016 -2.562 1 78.94 71 SER B N 1
ATOM 6005 C CA . SER B 1 71 ? 0.677 22.75 -3.252 1 78.94 71 SER B CA 1
ATOM 6006 C C . SER B 1 71 ? 0.846 22.953 -4.754 1 78.94 71 SER B C 1
ATOM 6008 O O . SER B 1 71 ? 0.109 23.734 -5.363 1 78.94 71 SER B O 1
ATOM 6010 N N . GLY B 1 72 ? 1.841 22.391 -5.375 1 78.62 72 GLY B N 1
ATOM 6011 C CA . GLY B 1 72 ? 2.09 22.5 -6.805 1 78.62 72 GLY B CA 1
ATOM 6012 C C . GLY B 1 72 ? 2.926 23.703 -7.184 1 78.62 72 GLY B C 1
ATOM 6013 O O . GLY B 1 72 ? 3.043 24.047 -8.359 1 78.62 72 GLY B O 1
ATOM 6014 N N . SER B 1 73 ? 3.414 24.359 -6.184 1 85.62 73 SER B N 1
ATOM 6015 C CA . SER B 1 73 ? 4.188 25.562 -6.457 1 85.62 73 SER B CA 1
ATOM 6016 C C . SER B 1 73 ? 5.59 25.219 -6.957 1 85.62 73 SER B C 1
ATOM 6018 O O . SER B 1 73 ? 6.309 26.094 -7.449 1 85.62 73 SER B O 1
ATOM 6020 N N . GLY B 1 74 ? 6.012 23.969 -6.832 1 88.75 74 GLY B N 1
ATOM 6021 C CA . GLY B 1 74 ? 7.312 23.562 -7.34 1 88.75 74 GLY B CA 1
ATOM 6022 C C . GLY B 1 74 ? 8.336 23.359 -6.242 1 88.75 74 GLY B C 1
ATOM 6023 O O . GLY B 1 74 ? 9.539 23.312 -6.508 1 88.75 74 GLY B O 1
ATOM 6024 N N . LYS B 1 75 ? 7.93 23.25 -4.988 1 92.25 75 LYS B N 1
ATOM 6025 C CA . LYS B 1 75 ? 8.852 23.094 -3.865 1 92.25 75 LYS B CA 1
ATOM 6026 C C . LYS B 1 75 ? 9.711 21.844 -4.031 1 92.25 75 LYS B C 1
ATOM 6028 O O . LYS B 1 75 ? 10.938 21.906 -3.947 1 92.25 75 LYS B O 1
ATOM 6033 N N . SER B 1 76 ? 9.062 20.688 -4.277 1 90.12 76 SER B N 1
ATOM 6034 C CA . SER B 1 76 ? 9.781 19.422 -4.426 1 90.12 76 SER B CA 1
ATOM 6035 C C . SER B 1 76 ? 10.617 19.422 -5.699 1 90.12 76 SER B C 1
ATOM 6037 O O . SER B 1 76 ? 11.719 18.844 -5.719 1 90.12 76 SER B O 1
ATOM 6039 N N . THR B 1 77 ? 10.156 20.047 -6.766 1 89.75 77 THR B N 1
ATOM 6040 C CA . THR B 1 77 ? 10.898 20.141 -8.016 1 89.75 77 THR B CA 1
ATOM 6041 C C . THR B 1 77 ? 12.18 20.953 -7.828 1 89.75 77 THR B C 1
ATOM 6043 O O . THR B 1 77 ? 13.227 20.609 -8.391 1 89.75 77 THR B O 1
ATOM 6046 N N . LEU B 1 78 ? 12.047 22 -7.082 1 93.62 78 LEU B N 1
ATOM 6047 C CA . LEU B 1 78 ? 13.227 22.812 -6.809 1 93.62 78 LEU B CA 1
ATOM 6048 C C . LEU B 1 78 ? 14.273 22.016 -6.039 1 93.62 78 LEU B C 1
ATOM 6050 O O . LEU B 1 78 ? 15.453 22.016 -6.391 1 93.62 78 LEU B O 1
ATOM 6054 N N . LEU B 1 79 ? 13.828 21.312 -4.973 1 92.81 79 LEU B N 1
ATOM 6055 C CA . LEU B 1 79 ? 14.758 20.516 -4.176 1 92.81 79 LEU B CA 1
ATOM 6056 C C . LEU B 1 79 ? 15.383 19.406 -5.02 1 92.81 79 LEU B C 1
ATOM 6058 O O . LEU B 1 79 ? 16.578 19.141 -4.906 1 92.81 79 LEU B O 1
ATOM 6062 N N . ASP B 1 80 ? 14.555 18.781 -5.863 1 88.81 80 ASP B N 1
ATOM 6063 C CA . ASP B 1 80 ? 15.062 17.734 -6.742 1 88.81 80 ASP B CA 1
ATOM 6064 C C . ASP B 1 80 ? 16.062 18.297 -7.75 1 88.81 80 ASP B C 1
ATOM 6066 O O . ASP B 1 80 ? 17.047 17.641 -8.102 1 88.81 80 ASP B O 1
ATOM 6070 N N . ALA B 1 81 ? 15.789 19.438 -8.227 1 87.81 81 ALA B N 1
ATOM 6071 C CA . ALA B 1 81 ? 16.688 20.094 -9.18 1 87.81 81 ALA B CA 1
ATOM 6072 C C . ALA B 1 81 ? 18.031 20.438 -8.539 1 87.81 81 ALA B C 1
ATOM 6074 O O . ALA B 1 81 ? 19.078 20.25 -9.156 1 87.81 81 ALA B O 1
ATOM 6075 N N . LEU B 1 82 ? 17.922 20.906 -7.359 1 89.81 82 LEU B N 1
ATOM 6076 C CA . LEU B 1 82 ? 19.156 21.281 -6.652 1 89.81 82 LEU B CA 1
ATOM 6077 C C . LEU B 1 82 ? 19.969 20.031 -6.293 1 89.81 82 LEU B C 1
ATOM 6079 O O . LEU B 1 82 ? 21.203 20.078 -6.305 1 89.81 82 LEU B O 1
ATOM 6083 N N . ALA B 1 83 ? 19.266 18.969 -5.922 1 86.69 83 ALA B N 1
ATOM 6084 C CA . ALA B 1 83 ? 19.938 17.734 -5.516 1 86.69 83 ALA B CA 1
ATOM 6085 C C . ALA B 1 83 ? 20.359 16.906 -6.73 1 86.69 83 ALA B C 1
ATOM 6087 O O . ALA B 1 83 ? 21.047 15.898 -6.598 1 86.69 83 ALA B O 1
ATOM 6088 N N . GLY B 1 84 ? 19.938 17.266 -7.871 1 79.38 84 GLY B N 1
ATOM 6089 C CA . GLY B 1 84 ? 20.266 16.531 -9.078 1 79.38 84 GLY B CA 1
ATOM 6090 C C . GLY B 1 84 ? 19.484 15.242 -9.219 1 79.38 84 GLY B C 1
ATOM 6091 O O . GLY B 1 84 ? 20.016 14.227 -9.68 1 79.38 84 GLY B O 1
ATOM 6092 N N . ARG B 1 85 ? 18.297 15.234 -8.68 1 78.94 85 ARG B N 1
ATOM 6093 C CA . ARG B 1 85 ? 17.453 14.039 -8.703 1 78.94 85 ARG B CA 1
ATOM 6094 C C . ARG B 1 85 ? 16.234 14.242 -9.586 1 78.94 85 ARG B C 1
ATOM 6096 O O . ARG B 1 85 ? 15.164 13.68 -9.32 1 78.94 85 ARG B O 1
ATOM 6103 N N . LEU B 1 86 ? 16.328 15.062 -10.492 1 77.62 86 LEU B N 1
ATOM 6104 C CA . LEU B 1 86 ? 15.172 15.328 -11.352 1 77.62 86 LEU B CA 1
ATOM 6105 C C . LEU B 1 86 ? 14.867 14.125 -12.234 1 77.62 86 LEU B C 1
ATOM 6107 O O . LEU B 1 86 ? 15.773 13.414 -12.664 1 77.62 86 LEU B O 1
ATOM 6111 N N . ALA B 1 87 ? 13.555 14.008 -12.406 1 69 87 ALA B N 1
ATOM 6112 C CA . ALA B 1 87 ? 13.094 12.906 -13.25 1 69 87 ALA B CA 1
ATOM 6113 C C . ALA B 1 87 ? 13.555 13.086 -14.695 1 69 87 ALA B C 1
ATOM 6115 O O . ALA B 1 87 ? 13.867 14.203 -15.117 1 69 87 ALA B O 1
ATOM 6116 N N . GLY B 1 88 ? 13.633 12.023 -15.461 1 65.56 88 GLY B N 1
ATOM 6117 C CA . GLY B 1 88 ? 14.133 12.008 -16.828 1 65.56 88 GLY B CA 1
ATOM 6118 C C . GLY B 1 88 ? 13.25 12.773 -17.797 1 65.56 88 GLY B C 1
ATOM 6119 O O . GLY B 1 88 ? 13.719 13.266 -18.812 1 65.56 88 GLY B O 1
ATOM 6120 N N . ASN B 1 89 ? 12.023 12.969 -17.406 1 66.44 89 ASN B N 1
ATOM 6121 C CA . ASN B 1 89 ? 11.102 13.602 -18.344 1 66.44 89 ASN B CA 1
ATOM 6122 C C . ASN B 1 89 ? 11.094 15.117 -18.203 1 66.44 89 ASN B C 1
ATOM 6124 O O . ASN B 1 89 ? 10.367 15.812 -18.922 1 66.44 89 ASN B O 1
ATOM 6128 N N . VAL B 1 90 ? 11.938 15.664 -17.359 1 76.06 90 VAL B N 1
ATOM 6129 C CA . VAL B 1 90 ? 11.922 17.094 -17.109 1 76.06 90 VAL B CA 1
ATOM 6130 C C . VAL B 1 90 ? 13.227 17.719 -17.609 1 76.06 90 VAL B C 1
ATOM 6132 O O . VAL B 1 90 ? 14.281 17.094 -17.562 1 76.06 90 VAL B O 1
ATOM 6135 N N . VAL B 1 91 ? 13.047 18.906 -18.266 1 78.12 91 VAL B N 1
ATOM 6136 C CA . VAL B 1 91 ? 14.195 19.656 -18.766 1 78.12 91 VAL B CA 1
ATOM 6137 C C . VAL B 1 91 ? 14.492 20.828 -17.844 1 78.12 91 VAL B C 1
ATOM 6139 O O . VAL B 1 91 ? 13.586 21.562 -17.438 1 78.12 91 VAL B O 1
ATOM 6142 N N . MET B 1 92 ? 15.758 20.844 -17.391 1 84 92 MET B N 1
ATOM 6143 C CA . MET B 1 92 ? 16.188 21.906 -16.484 1 84 92 MET B CA 1
ATOM 6144 C C . MET B 1 92 ? 17.125 22.875 -17.188 1 84 92 MET B C 1
ATOM 6146 O O . MET B 1 92 ? 17.984 22.453 -17.969 1 84 92 MET B O 1
ATOM 6150 N N . SER B 1 93 ? 16.781 24.156 -17.094 1 82.69 93 SER B N 1
ATOM 6151 C CA . SER B 1 93 ? 17.688 25.203 -17.547 1 82.69 93 SER B CA 1
ATOM 6152 C C . SER B 1 93 ? 18.078 26.125 -16.406 1 82.69 93 SER B C 1
ATOM 6154 O O . SER B 1 93 ? 17.375 26.219 -15.398 1 82.69 93 SER B O 1
ATOM 6156 N N . GLY B 1 94 ? 19.266 26.609 -16.375 1 85.44 94 GLY B N 1
ATOM 6157 C CA . GLY B 1 94 ? 19.812 27.438 -15.305 1 85.44 94 GLY B CA 1
ATOM 6158 C C . GLY B 1 94 ? 21.109 26.906 -14.734 1 85.44 94 GLY B C 1
ATOM 6159 O O . GLY B 1 94 ? 21.688 25.969 -15.281 1 85.44 94 GLY B O 1
ATOM 6160 N N . LYS B 1 95 ? 21.609 27.656 -13.75 1 86.06 95 LYS B N 1
ATOM 6161 C CA . LYS B 1 95 ? 22.891 27.266 -13.172 1 86.06 95 LYS B CA 1
ATOM 6162 C C . LYS B 1 95 ? 22.766 27 -11.68 1 86.06 95 LYS B C 1
ATOM 6164 O O . LYS B 1 95 ? 22.078 27.734 -10.961 1 86.06 95 LYS B O 1
ATOM 6169 N N . VAL B 1 96 ? 23.219 25.891 -11.344 1 87.88 96 VAL B N 1
ATOM 6170 C CA . VAL B 1 96 ? 23.359 25.578 -9.93 1 87.88 96 VAL B CA 1
ATOM 6171 C C . VAL B 1 96 ? 24.844 25.625 -9.539 1 87.88 96 VAL B C 1
ATOM 6173 O O . VAL B 1 96 ? 25.672 24.953 -10.156 1 87.88 96 VAL B O 1
ATOM 6176 N N . LEU B 1 97 ? 25.125 26.453 -8.625 1 87.19 97 LEU B N 1
ATOM 6177 C CA . LEU B 1 97 ? 26.5 26.641 -8.195 1 87.19 97 LEU B CA 1
ATOM 6178 C C . LEU B 1 97 ? 26.719 26.094 -6.789 1 87.19 97 LEU B C 1
ATOM 6180 O O . LEU B 1 97 ? 25.969 26.406 -5.867 1 87.19 97 LEU B O 1
ATOM 6184 N N . VAL B 1 98 ? 27.641 25.203 -6.699 1 86.25 98 VAL B N 1
ATOM 6185 C CA . VAL B 1 98 ? 28.078 24.703 -5.398 1 86.25 98 VAL B CA 1
ATOM 6186 C C . VAL B 1 98 ? 29.5 25.203 -5.105 1 86.25 98 VAL B C 1
ATOM 6188 O O . VAL B 1 98 ? 30.438 24.875 -5.824 1 86.25 98 VAL B O 1
ATOM 6191 N N . ASN B 1 99 ? 29.594 25.906 -4.07 1 84.12 99 ASN B N 1
ATOM 6192 C CA . ASN B 1 99 ? 30.859 26.547 -3.748 1 84.12 99 ASN B CA 1
ATOM 6193 C C . ASN B 1 99 ? 31.469 27.25 -4.965 1 84.12 99 ASN B C 1
ATOM 6195 O O . ASN B 1 99 ? 32.656 27.078 -5.266 1 84.12 99 ASN B O 1
ATOM 6199 N N . GLY B 1 100 ? 30.594 27.812 -5.766 1 79.62 100 GLY B N 1
ATOM 6200 C CA . GLY B 1 100 ? 31.031 28.656 -6.871 1 79.62 100 GLY B CA 1
ATOM 6201 C C . GLY B 1 100 ? 31.188 27.891 -8.172 1 79.62 100 GLY B C 1
ATOM 6202 O O . GLY B 1 100 ? 31.375 28.484 -9.234 1 79.62 100 GLY B O 1
ATOM 6203 N N . LYS B 1 101 ? 31.203 26.641 -8.07 1 79.12 101 LYS B N 1
ATOM 6204 C CA . LYS B 1 101 ? 31.391 25.844 -9.289 1 79.12 101 LYS B CA 1
ATOM 6205 C C . LYS B 1 101 ? 30.078 25.203 -9.727 1 79.12 101 LYS B C 1
ATOM 6207 O O . LYS B 1 101 ? 29.25 24.828 -8.891 1 79.12 101 LYS B O 1
ATOM 6212 N N . LYS B 1 102 ? 30 25.234 -11.078 1 76.5 102 LYS B N 1
ATOM 6213 C CA . LYS B 1 102 ? 28.828 24.594 -11.641 1 76.5 102 LYS B CA 1
ATOM 6214 C C . LYS B 1 102 ? 28.891 23.078 -11.484 1 76.5 102 LYS B C 1
ATOM 6216 O O . LYS B 1 102 ? 29.859 22.453 -11.93 1 76.5 102 LYS B O 1
ATOM 6221 N N . ARG B 1 103 ? 28.391 22.531 -10.359 1 61.72 103 ARG B N 1
ATOM 6222 C CA . ARG B 1 103 ? 28.5 21.094 -10.156 1 61.72 103 ARG B CA 1
ATOM 6223 C C . ARG B 1 103 ? 27.125 20.438 -10.148 1 61.72 103 ARG B C 1
ATOM 6225 O O . ARG B 1 103 ? 26.172 21 -9.625 1 61.72 103 ARG B O 1
ATOM 6232 N N . ARG B 1 104 ? 27.109 19.453 -11.164 1 58.44 104 ARG B N 1
ATOM 6233 C CA . ARG B 1 104 ? 26 18.516 -10.969 1 58.44 104 ARG B CA 1
ATOM 6234 C C . ARG B 1 104 ? 26.203 17.688 -9.711 1 58.44 104 ARG B C 1
ATOM 6236 O O . ARG B 1 104 ? 27.281 17.125 -9.492 1 58.44 104 ARG B O 1
ATOM 6243 N N . LEU B 1 105 ? 25.531 18.062 -8.633 1 57.25 105 LEU B N 1
ATOM 6244 C CA . LEU B 1 105 ? 25.656 17.297 -7.395 1 57.25 105 LEU B CA 1
ATOM 6245 C C . LEU B 1 105 ? 25.516 15.805 -7.652 1 57.25 105 LEU B C 1
ATOM 6247 O O . LEU B 1 105 ? 24.531 15.375 -8.25 1 57.25 105 LEU B O 1
ATOM 6251 N N . ASP B 1 106 ? 26.641 15.133 -7.773 1 57.09 106 ASP B N 1
ATOM 6252 C CA . ASP B 1 106 ? 26.609 13.688 -7.934 1 57.09 106 ASP B CA 1
ATOM 6253 C C . ASP B 1 106 ? 26.016 13.016 -6.695 1 57.09 106 ASP B C 1
ATOM 6255 O O . ASP B 1 106 ? 25.922 13.633 -5.633 1 57.09 106 ASP B O 1
ATOM 6259 N N . PHE B 1 107 ? 25.734 11.82 -6.82 1 55.19 107 PHE B N 1
ATOM 6260 C CA . PHE B 1 107 ? 25.219 10.945 -5.777 1 55.19 107 PHE B CA 1
ATOM 6261 C C . PHE B 1 107 ? 26.125 10.961 -4.555 1 55.19 107 PHE B C 1
ATOM 6263 O O . PHE B 1 107 ? 27.344 10.828 -4.684 1 55.19 107 PHE B O 1
ATOM 6270 N N . GLY B 1 108 ? 25.656 11.406 -3.291 1 59.12 108 GLY B N 1
ATOM 6271 C CA . GLY B 1 108 ? 26.375 11.25 -2.041 1 59.12 108 GLY B CA 1
ATOM 6272 C C . GLY B 1 108 ? 26.938 12.555 -1.501 1 59.12 108 GLY B C 1
ATOM 6273 O O . GLY B 1 108 ? 27.328 12.633 -0.335 1 59.12 108 GLY B O 1
ATOM 6274 N N . ALA B 1 109 ? 26.984 13.5 -2.318 1 64.88 109 ALA B N 1
ATOM 6275 C CA . ALA B 1 109 ? 27.562 14.742 -1.801 1 64.88 109 ALA B CA 1
ATOM 6276 C C . ALA B 1 109 ? 26.578 15.477 -0.902 1 64.88 109 ALA B C 1
ATOM 6278 O O . ALA B 1 109 ? 26.969 16.094 0.089 1 64.88 109 ALA B O 1
ATOM 6279 N N . ALA B 1 110 ? 25.375 15.266 -1.29 1 82.12 110 ALA B N 1
ATOM 6280 C CA . ALA B 1 110 ? 24.312 15.891 -0.52 1 82.12 110 ALA B CA 1
ATOM 6281 C C . ALA B 1 110 ? 23.344 14.844 0.029 1 82.12 110 ALA B C 1
ATOM 6283 O O . ALA B 1 110 ? 23.141 13.797 -0.588 1 82.12 110 ALA B O 1
ATOM 6284 N N . ALA B 1 111 ? 23.016 15.062 1.269 1 88.12 111 ALA B N 1
ATOM 6285 C CA . ALA B 1 111 ? 22.016 14.172 1.874 1 88.12 111 ALA B CA 1
ATOM 6286 C C . ALA B 1 111 ? 20.594 14.641 1.548 1 88.12 111 ALA B C 1
ATOM 6288 O O . ALA B 1 111 ? 20.328 15.836 1.523 1 88.12 111 ALA B O 1
ATOM 6289 N N . TYR B 1 112 ? 19.812 13.711 1.154 1 90.19 112 TYR B N 1
ATOM 6290 C CA . TYR B 1 112 ? 18.438 14 0.799 1 90.19 112 TYR B CA 1
ATOM 6291 C C . TYR B 1 112 ? 17.469 13.156 1.626 1 90.19 112 TYR B C 1
ATOM 6293 O O . TYR B 1 112 ? 17.562 11.93 1.643 1 90.19 112 TYR B O 1
ATOM 6301 N N . VAL B 1 113 ? 16.641 13.82 2.375 1 91.19 113 VAL B N 1
ATOM 6302 C CA . VAL B 1 113 ? 15.578 13.156 3.119 1 91.19 113 VAL B CA 1
ATOM 6303 C C . VAL B 1 113 ? 14.242 13.344 2.4 1 91.19 113 VAL B C 1
ATOM 6305 O O . VAL B 1 113 ? 13.773 14.469 2.232 1 91.19 113 VAL B O 1
ATOM 6308 N N . THR B 1 114 ? 13.664 12.266 1.984 1 89.06 114 THR B N 1
ATOM 6309 C CA . THR B 1 114 ? 12.422 12.312 1.229 1 89.06 114 THR B CA 1
ATOM 6310 C C . THR B 1 114 ? 11.227 12.461 2.166 1 89.06 114 THR B C 1
ATOM 6312 O O . THR B 1 114 ? 11.367 12.336 3.385 1 89.06 114 THR B O 1
ATOM 6315 N N . GLN B 1 115 ? 10.125 12.688 1.533 1 84.94 115 GLN B N 1
ATOM 6316 C CA . GLN B 1 115 ? 8.883 12.867 2.285 1 84.94 115 GLN B CA 1
ATOM 6317 C C . GLN B 1 115 ? 8.43 11.555 2.91 1 84.94 115 GLN B C 1
ATOM 6319 O O . GLN B 1 115 ? 8.031 11.516 4.078 1 84.94 115 GLN B O 1
ATOM 6324 N N . GLU B 1 116 ? 8.531 10.484 2.129 1 83.94 116 GLU B N 1
ATOM 6325 C CA . GLU B 1 116 ? 8.148 9.172 2.631 1 83.94 116 GLU B CA 1
ATOM 6326 C C . GLU B 1 116 ? 9.32 8.484 3.34 1 83.94 116 GLU B C 1
ATOM 6328 O O . GLU B 1 116 ? 10.453 8.547 2.869 1 83.94 116 GLU B O 1
ATOM 6333 N N . ASP B 1 117 ? 8.945 7.922 4.488 1 85.62 117 ASP B N 1
ATOM 6334 C CA . ASP B 1 117 ? 9.969 7.203 5.246 1 85.62 117 ASP B CA 1
ATOM 6335 C C . ASP B 1 117 ? 10.023 5.734 4.828 1 85.62 117 ASP B C 1
ATOM 6337 O O . ASP B 1 117 ? 9.102 4.965 5.105 1 85.62 117 ASP B O 1
ATOM 6341 N N . VAL B 1 118 ? 11.062 5.441 4.16 1 88.88 118 VAL B N 1
ATOM 6342 C CA . VAL B 1 118 ? 11.266 4.059 3.738 1 88.88 118 VAL B CA 1
ATOM 6343 C C . VAL B 1 118 ? 12.336 3.404 4.609 1 88.88 118 VAL B C 1
ATOM 6345 O O . VAL B 1 118 ? 13.531 3.629 4.406 1 88.88 118 VAL B O 1
ATOM 6348 N N . LEU B 1 119 ? 11.938 2.664 5.629 1 92.69 119 LEU B N 1
ATOM 6349 C CA . LEU B 1 119 ? 12.828 2.012 6.586 1 92.69 119 LEU B CA 1
ATOM 6350 C C . LEU B 1 119 ? 12.5 0.527 6.703 1 92.69 119 LEU B C 1
ATOM 6352 O O . LEU B 1 119 ? 11.414 0.093 6.324 1 92.69 119 LEU B O 1
ATOM 6356 N N . LEU B 1 120 ? 13.508 -0.198 7.125 1 93.06 120 LEU B N 1
ATOM 6357 C CA . LEU B 1 120 ? 13.266 -1.598 7.453 1 93.06 120 LEU B CA 1
ATOM 6358 C C . LEU B 1 120 ? 12.57 -1.726 8.805 1 93.06 120 LEU B C 1
ATOM 6360 O O . LEU B 1 120 ? 13.195 -1.553 9.852 1 93.06 120 LEU B O 1
ATOM 6364 N N . GLY B 1 121 ? 11.359 -2.127 8.812 1 92.12 121 GLY B N 1
ATOM 6365 C CA . GLY B 1 121 ? 10.5 -2.092 9.992 1 92.12 121 GLY B CA 1
ATOM 6366 C C . GLY B 1 121 ? 10.891 -3.111 11.039 1 92.12 121 GLY B C 1
ATOM 6367 O O . GLY B 1 121 ? 10.539 -2.967 12.211 1 92.12 121 GLY B O 1
ATOM 6368 N N . THR B 1 122 ? 11.719 -4.098 10.711 1 93.56 122 THR B N 1
ATOM 6369 C CA . THR B 1 122 ? 12.023 -5.18 11.641 1 93.56 122 THR B CA 1
ATOM 6370 C C . THR B 1 122 ? 13.227 -4.816 12.516 1 93.56 122 THR B C 1
ATOM 6372 O O . THR B 1 122 ? 13.461 -5.445 13.547 1 93.56 122 THR B O 1
ATOM 6375 N N . LEU B 1 123 ? 13.938 -3.857 12.102 1 95.44 123 LEU B N 1
ATOM 6376 C CA . LEU B 1 123 ? 15.117 -3.453 12.859 1 95.44 123 LEU B CA 1
ATOM 6377 C C . LEU B 1 123 ? 14.742 -2.475 13.969 1 95.44 123 LEU B C 1
ATOM 6379 O O . LEU B 1 123 ? 13.711 -1.805 13.883 1 95.44 123 LEU B O 1
ATOM 6383 N N . THR B 1 124 ? 15.531 -2.477 14.992 1 96.56 124 THR B N 1
ATOM 6384 C CA . THR B 1 124 ? 15.398 -1.456 16.016 1 96.56 124 THR B CA 1
ATOM 6385 C C . THR B 1 124 ? 16.047 -0.149 15.578 1 96.56 124 THR B C 1
ATOM 6387 O O . THR B 1 124 ? 16.797 -0.124 14.594 1 96.56 124 THR B O 1
ATOM 6390 N N . VAL B 1 125 ? 15.727 0.89 16.281 1 97 125 VAL B N 1
ATOM 6391 C CA . VAL B 1 125 ? 16.297 2.199 15.984 1 97 125 VAL B CA 1
ATOM 6392 C C . VAL B 1 125 ? 17.812 2.133 16.094 1 97 125 VAL B C 1
ATOM 6394 O O . VAL B 1 125 ? 18.531 2.555 15.172 1 97 125 VAL B O 1
ATOM 6397 N N . ARG B 1 126 ? 18.312 1.546 17.094 1 97.19 126 ARG B N 1
ATOM 6398 C CA . ARG B 1 126 ? 19.75 1.428 17.328 1 97.19 126 ARG B CA 1
ATOM 6399 C C . ARG B 1 126 ? 20.422 0.592 16.234 1 97.19 126 ARG B C 1
ATOM 6401 O O . ARG B 1 126 ? 21.469 0.961 15.727 1 97.19 126 ARG B O 1
ATOM 6408 N N . GLU B 1 127 ? 19.828 -0.472 15.93 1 96.69 127 GLU B N 1
ATOM 6409 C CA . GLU B 1 127 ? 20.375 -1.334 14.891 1 96.69 127 GLU B CA 1
ATOM 6410 C C . GLU B 1 127 ? 20.422 -0.614 13.539 1 96.69 127 GLU B C 1
ATOM 6412 O O . GLU B 1 127 ? 21.391 -0.734 12.805 1 96.69 127 GLU B O 1
ATOM 6417 N N . SER B 1 128 ? 19.297 0.054 13.234 1 96.62 128 SER B N 1
ATOM 6418 C CA . SER B 1 128 ? 19.234 0.764 11.961 1 96.62 128 SER B CA 1
ATOM 6419 C C . SER B 1 128 ? 20.359 1.779 11.844 1 96.62 128 SER B C 1
ATOM 6421 O O . SER B 1 128 ? 21.031 1.856 10.805 1 96.62 128 SER B O 1
ATOM 6423 N N . ILE B 1 129 ? 20.625 2.539 12.883 1 97.19 129 ILE B N 1
ATOM 6424 C CA . ILE B 1 129 ? 21.672 3.549 12.875 1 97.19 129 ILE B CA 1
ATOM 6425 C C . ILE B 1 129 ? 23.047 2.867 12.867 1 97.19 129 ILE B C 1
ATOM 6427 O O . ILE B 1 129 ? 23.953 3.303 12.156 1 97.19 129 ILE B O 1
ATOM 6431 N N . SER B 1 130 ? 23.156 1.792 13.594 1 96.75 130 SER B N 1
ATOM 6432 C CA . SER B 1 130 ? 24.422 1.07 13.672 1 96.75 130 SER B CA 1
ATOM 6433 C C . SER B 1 130 ? 24.812 0.467 12.328 1 96.75 130 SER B C 1
ATOM 6435 O O . SER B 1 130 ? 25.953 0.604 11.875 1 96.75 130 SER B O 1
ATOM 6437 N N . TYR B 1 131 ? 23.906 -0.21 11.711 1 95.81 131 TYR B N 1
ATOM 6438 C CA . TYR B 1 131 ? 24.188 -0.799 10.406 1 95.81 131 TYR B CA 1
ATOM 6439 C C . TYR B 1 131 ? 24.531 0.279 9.391 1 95.81 131 TYR B C 1
ATOM 6441 O O . TYR B 1 131 ? 25.438 0.106 8.578 1 95.81 131 TYR B O 1
ATOM 6449 N N . SER B 1 132 ? 23.766 1.344 9.422 1 94.44 132 SER B N 1
ATOM 6450 C CA . SER B 1 132 ? 24.062 2.434 8.492 1 94.44 132 SER B CA 1
ATOM 6451 C C . SER B 1 132 ? 25.438 3.025 8.75 1 94.44 132 SER B C 1
ATOM 6453 O O . SER B 1 132 ? 26.172 3.346 7.812 1 94.44 132 SER B O 1
ATOM 6455 N N . ALA B 1 133 ? 25.797 3.17 10.008 1 94.38 133 ALA B N 1
ATOM 6456 C CA . ALA B 1 133 ? 27.109 3.697 10.375 1 94.38 133 ALA B CA 1
ATOM 6457 C C . ALA B 1 133 ? 28.234 2.785 9.867 1 94.38 133 ALA B C 1
ATOM 6459 O O . ALA B 1 133 ? 29.219 3.258 9.312 1 94.38 133 ALA B O 1
ATOM 6460 N N . HIS B 1 134 ? 28.078 1.532 10.031 1 93.25 134 HIS B N 1
ATOM 6461 C CA . HIS B 1 134 ? 29.094 0.576 9.594 1 93.25 134 HIS B CA 1
ATOM 6462 C C . HIS B 1 134 ? 29.188 0.524 8.07 1 93.25 134 HIS B C 1
ATOM 6464 O O . HIS B 1 134 ? 30.234 0.198 7.52 1 93.25 134 HIS B O 1
ATOM 6470 N N . LEU B 1 135 ? 28.141 0.872 7.418 1 92.12 135 LEU B N 1
ATOM 6471 C CA . LEU B 1 135 ? 28.094 0.808 5.961 1 92.12 135 LEU B CA 1
ATOM 6472 C C . LEU B 1 135 ? 28.703 2.057 5.344 1 92.12 135 LEU B C 1
ATOM 6474 O O . LEU B 1 135 ? 29.281 1.997 4.254 1 92.12 135 LEU B O 1
ATOM 6478 N N . ARG B 1 136 ? 28.594 3.164 6.012 1 90 136 ARG B N 1
ATOM 6479 C CA . ARG B 1 136 ? 28.906 4.422 5.34 1 90 136 ARG B CA 1
ATOM 6480 C C . ARG B 1 136 ? 30.188 5.035 5.891 1 90 136 ARG B C 1
ATOM 6482 O O . ARG B 1 136 ? 30.859 5.789 5.191 1 90 136 ARG B O 1
ATOM 6489 N N . LEU B 1 137 ? 30.484 4.816 7.098 1 90 137 LEU B N 1
ATOM 6490 C CA . LEU B 1 137 ? 31.656 5.434 7.719 1 90 137 LEU B CA 1
ATOM 6491 C C . LEU B 1 137 ? 32.938 4.719 7.297 1 90 137 LEU B C 1
ATOM 6493 O O . LEU B 1 137 ? 32.906 3.535 6.957 1 90 137 LEU B O 1
ATOM 6497 N N . PRO B 1 138 ? 34 5.48 7.281 1 87.75 138 PRO B N 1
ATOM 6498 C CA . PRO B 1 138 ? 35.25 4.906 6.828 1 87.75 138 PRO B CA 1
ATOM 6499 C C . PRO B 1 138 ? 35.688 3.699 7.66 1 87.75 138 PRO B C 1
ATOM 6501 O O . PRO B 1 138 ? 35.406 3.645 8.859 1 87.75 138 PRO B O 1
ATOM 6504 N N . SER B 1 139 ? 36.344 2.848 6.992 1 87.56 139 SER B N 1
ATOM 6505 C CA . SER B 1 139 ? 36.75 1.594 7.605 1 87.56 139 SER B CA 1
ATOM 6506 C C . SER B 1 139 ? 37.875 1.82 8.609 1 87.56 139 SER B C 1
ATOM 6508 O O . SER B 1 139 ? 38.188 0.946 9.422 1 87.56 139 SER B O 1
ATOM 6510 N N . LYS B 1 140 ? 38.5 2.963 8.586 1 87.12 140 LYS B N 1
ATOM 6511 C CA . LYS B 1 140 ? 39.594 3.258 9.492 1 87.12 140 LYS B CA 1
ATOM 6512 C C . LYS B 1 140 ? 39.094 3.404 10.93 1 87.12 140 LYS B C 1
ATOM 6514 O O . LYS B 1 140 ? 39.875 3.252 11.875 1 87.12 140 LYS B O 1
ATOM 6519 N N . LEU B 1 141 ? 37.844 3.596 11.047 1 89.94 141 LEU B N 1
ATOM 6520 C CA . LEU B 1 141 ? 37.281 3.771 12.375 1 89.94 141 LEU B CA 1
ATOM 6521 C C . LEU B 1 141 ? 37.094 2.428 13.07 1 89.94 141 LEU B C 1
ATOM 6523 O O . LEU B 1 141 ? 36.719 1.439 12.43 1 89.94 141 LEU B O 1
ATOM 6527 N N . THR B 1 142 ? 37.438 2.389 14.312 1 91.5 142 THR B N 1
ATOM 6528 C CA . THR B 1 142 ? 37.281 1.178 15.102 1 91.5 142 THR B CA 1
ATOM 6529 C C . THR B 1 142 ? 35.812 0.969 15.477 1 91.5 142 THR B C 1
ATOM 6531 O O . THR B 1 142 ? 35 1.887 15.352 1 91.5 142 THR B O 1
ATOM 6534 N N . ARG B 1 143 ? 35.5 -0.202 15.891 1 92.06 143 ARG B N 1
ATOM 6535 C CA . ARG B 1 143 ? 34.125 -0.541 16.297 1 92.06 143 ARG B CA 1
ATOM 6536 C C . ARG B 1 143 ? 33.688 0.318 17.484 1 92.06 143 ARG B C 1
ATOM 6538 O O . ARG B 1 143 ? 32.531 0.706 17.562 1 92.06 143 ARG B O 1
ATOM 6545 N N . GLY B 1 144 ? 34.594 0.539 18.328 1 93.19 144 GLY B N 1
ATOM 6546 C CA . GLY B 1 144 ? 34.281 1.386 19.469 1 93.19 144 GLY B CA 1
ATOM 6547 C C . GLY B 1 144 ? 33.969 2.816 19.078 1 93.19 144 GLY B C 1
ATOM 6548 O O . GLY B 1 144 ? 33.031 3.414 19.609 1 93.19 144 GLY B O 1
ATOM 6549 N N . GLU B 1 145 ? 34.688 3.305 18.172 1 93.56 145 GLU B N 1
ATOM 6550 C CA . GLU B 1 145 ? 34.469 4.66 17.688 1 93.56 145 GLU B CA 1
ATOM 6551 C C . GLU B 1 145 ? 33.094 4.77 16.984 1 93.56 145 GLU B C 1
ATOM 6553 O O . GLU B 1 145 ? 32.406 5.766 17.141 1 93.56 145 GLU B O 1
ATOM 6558 N N . ILE B 1 146 ? 32.844 3.801 16.25 1 94.31 146 ILE B N 1
ATOM 6559 C CA . ILE B 1 146 ? 31.562 3.789 15.531 1 94.31 146 ILE B CA 1
ATOM 6560 C C . ILE B 1 146 ? 30.406 3.723 16.531 1 94.31 146 ILE B C 1
ATOM 6562 O O . ILE B 1 146 ? 29.391 4.41 16.375 1 94.31 146 ILE B O 1
ATOM 6566 N N . SER B 1 147 ? 30.578 2.9 17.547 1 95.19 147 SER B N 1
ATOM 6567 C CA . SER B 1 147 ? 29.547 2.793 18.562 1 95.19 147 SER B CA 1
ATOM 6568 C C . SER B 1 147 ? 29.328 4.129 19.266 1 95.19 147 SER B C 1
ATOM 6570 O O . SER B 1 147 ? 28.188 4.477 19.609 1 95.19 147 SER B O 1
ATOM 6572 N N . ASP B 1 148 ? 30.359 4.809 19.422 1 94.19 148 ASP B N 1
ATOM 6573 C CA . ASP B 1 148 ? 30.25 6.129 20.047 1 94.19 148 ASP B CA 1
ATOM 6574 C C . ASP B 1 148 ? 29.5 7.098 19.141 1 94.19 148 ASP B C 1
ATOM 6576 O O . ASP B 1 148 ? 28.688 7.902 19.625 1 94.19 148 ASP B O 1
ATOM 6580 N N . ILE B 1 149 ? 29.766 7.008 17.969 1 93.56 149 ILE B N 1
ATOM 6581 C CA . ILE B 1 149 ? 29.094 7.867 17 1 93.56 149 ILE B CA 1
ATOM 6582 C C . ILE B 1 149 ? 27.609 7.527 16.969 1 93.56 149 ILE B C 1
ATOM 6584 O O . ILE B 1 149 ? 26.766 8.422 16.891 1 93.56 149 ILE B O 1
ATOM 6588 N N . VAL B 1 150 ? 27.328 6.27 17.016 1 95.75 150 VAL B N 1
ATOM 6589 C CA . VAL B 1 150 ? 25.938 5.809 16.984 1 95.75 150 VAL B CA 1
ATOM 6590 C C . VAL B 1 150 ? 25.203 6.328 18.219 1 95.75 150 VAL B C 1
ATOM 6592 O O . VAL B 1 150 ? 24.109 6.871 18.109 1 95.75 150 VAL B O 1
ATOM 6595 N N . GLU B 1 151 ? 25.844 6.184 19.375 1 93.94 151 GLU B N 1
ATOM 6596 C CA . GLU B 1 151 ? 25.203 6.633 20.609 1 93.94 151 GLU B CA 1
ATOM 6597 C C . GLU B 1 151 ? 25.047 8.156 20.625 1 93.94 151 GLU B C 1
ATOM 6599 O O . GLU B 1 151 ? 24.062 8.672 21.141 1 93.94 151 GLU B O 1
ATOM 6604 N N . ALA B 1 152 ? 25.984 8.82 20.094 1 89.56 152 ALA B N 1
ATOM 6605 C CA . ALA B 1 152 ? 25.891 10.281 20 1 89.56 152 ALA B CA 1
ATOM 6606 C C . ALA B 1 152 ? 24.75 10.711 19.078 1 89.56 152 ALA B C 1
ATOM 6608 O O . ALA B 1 152 ? 24.031 11.664 19.391 1 89.56 152 ALA B O 1
ATOM 6609 N N . THR B 1 153 ? 24.656 10.016 18.016 1 92.5 153 THR B N 1
ATOM 6610 C CA . THR B 1 153 ? 23.594 10.328 17.062 1 92.5 153 THR B CA 1
ATOM 6611 C C . THR B 1 153 ? 22.219 10.07 17.688 1 92.5 153 THR B C 1
ATOM 6613 O O . THR B 1 153 ? 21.281 10.852 17.5 1 92.5 153 THR B O 1
ATOM 6616 N N . ILE B 1 154 ? 22.094 8.977 18.406 1 94.12 154 ILE B N 1
ATOM 6617 C CA . ILE B 1 154 ? 20.844 8.641 19.078 1 94.12 154 ILE B CA 1
ATOM 6618 C C . ILE B 1 154 ? 20.484 9.742 20.078 1 94.12 154 ILE B C 1
ATOM 6620 O O . ILE B 1 154 ? 19.328 10.18 20.141 1 94.12 154 ILE B O 1
ATOM 6624 N N . THR B 1 155 ? 21.422 10.219 20.719 1 87.62 155 THR B N 1
ATOM 6625 C CA . THR B 1 155 ? 21.203 11.258 21.719 1 87.62 155 THR B CA 1
ATOM 6626 C C . THR B 1 155 ? 20.875 12.594 21.047 1 87.62 155 THR B C 1
ATOM 6628 O O . THR B 1 155 ? 19.938 13.289 21.469 1 87.62 155 THR B O 1
ATOM 6631 N N . ASP B 1 156 ? 21.578 12.883 19.984 1 85.31 156 ASP B N 1
ATOM 6632 C CA . ASP B 1 156 ? 21.375 14.148 19.281 1 85.31 156 ASP B CA 1
ATOM 6633 C C . ASP B 1 156 ? 19.969 14.211 18.656 1 85.31 156 ASP B C 1
ATOM 6635 O O . ASP B 1 156 ? 19.391 15.289 18.562 1 85.31 156 ASP B O 1
ATOM 6639 N N . MET B 1 157 ? 19.516 13.07 18.281 1 91 157 MET B N 1
ATOM 6640 C CA . MET B 1 157 ? 18.219 13.031 17.609 1 91 157 MET B CA 1
ATOM 6641 C C . MET B 1 157 ? 17.094 12.789 18.594 1 91 157 MET B C 1
ATOM 6643 O O . MET B 1 157 ? 15.922 12.766 18.219 1 91 157 MET B O 1
ATOM 6647 N N . GLY B 1 158 ? 17.375 12.625 19.859 1 87.56 158 GLY B N 1
ATOM 6648 C CA . GLY B 1 158 ? 16.359 12.391 20.891 1 87.56 158 GLY B CA 1
ATOM 6649 C C . GLY B 1 158 ? 15.664 11.055 20.734 1 87.56 158 GLY B C 1
ATOM 6650 O O . GLY B 1 158 ? 14.445 10.961 20.891 1 87.56 158 GLY B O 1
ATOM 6651 N N . LEU B 1 159 ? 16.406 10.078 20.359 1 92.31 159 LEU B N 1
ATOM 6652 C CA . LEU B 1 159 ? 15.82 8.766 20.125 1 92.31 159 LEU B CA 1
ATOM 6653 C C . LEU B 1 159 ? 16.219 7.793 21.234 1 92.31 159 LEU B C 1
ATOM 6655 O O . LEU B 1 159 ? 16.109 6.574 21.062 1 92.31 159 LEU B O 1
ATOM 6659 N N . GLN B 1 160 ? 16.625 8.195 22.375 1 89.69 160 GLN B N 1
ATOM 6660 C CA . GLN B 1 160 ? 17.141 7.359 23.453 1 89.69 160 GLN B CA 1
ATOM 6661 C C . GLN B 1 160 ? 16.047 6.461 24.016 1 89.69 160 GLN B C 1
ATOM 6663 O O . GLN B 1 160 ? 16.281 5.27 24.25 1 89.69 160 GLN B O 1
ATOM 6668 N N . GLU B 1 161 ? 14.867 6.945 24.172 1 85.94 161 GLU B N 1
ATOM 6669 C CA . GLU B 1 161 ? 13.781 6.199 24.797 1 85.94 161 GLU B CA 1
ATOM 6670 C C . GLU B 1 161 ? 13.297 5.066 23.891 1 85.94 161 GLU B C 1
ATOM 6672 O O . GLU B 1 161 ? 12.82 4.039 24.375 1 85.94 161 GLU B O 1
ATOM 6677 N N . CYS B 1 162 ? 13.461 5.328 22.625 1 90.75 162 CYS B N 1
ATOM 6678 C CA . CYS B 1 162 ? 12.938 4.316 21.703 1 90.75 162 CYS B CA 1
ATOM 6679 C C . CYS B 1 162 ? 14.07 3.6 20.984 1 90.75 162 CYS B C 1
ATOM 6681 O O . CYS B 1 162 ? 13.852 2.963 19.953 1 90.75 162 CYS B O 1
ATOM 6683 N N . SER B 1 163 ? 15.227 3.656 21.484 1 94.25 163 SER B N 1
ATOM 6684 C CA . SER B 1 163 ? 16.406 3.146 20.797 1 94.25 163 SER B CA 1
ATOM 6685 C C . SER B 1 163 ? 16.312 1.638 20.578 1 94.25 163 SER B C 1
ATOM 6687 O O . SER B 1 163 ? 16.797 1.115 19.578 1 94.25 163 SER B O 1
ATOM 6689 N N . ASP B 1 164 ? 15.68 0.921 21.453 1 94.12 164 ASP B N 1
ATOM 6690 C CA . ASP B 1 164 ? 15.648 -0.536 21.359 1 94.12 164 ASP B CA 1
ATOM 6691 C C . ASP B 1 164 ? 14.281 -1.028 20.906 1 94.12 164 ASP B C 1
ATOM 6693 O O . ASP B 1 164 ? 14 -2.229 20.953 1 94.12 164 ASP B O 1
ATOM 6697 N N . ARG B 1 165 ? 13.516 -0.138 20.531 1 93.81 165 ARG B N 1
ATOM 6698 C CA . ARG B 1 165 ? 12.219 -0.513 19.984 1 93.81 165 ARG B CA 1
ATOM 6699 C C . ARG B 1 165 ? 12.305 -0.738 18.469 1 93.81 165 ARG B C 1
ATOM 6701 O O . ARG B 1 165 ? 13.133 -0.125 17.797 1 93.81 165 ARG B O 1
ATOM 6708 N N . THR B 1 166 ? 11.516 -1.63 17.984 1 94.69 166 THR B N 1
ATOM 6709 C CA . THR B 1 166 ? 11.469 -1.89 16.547 1 94.69 166 THR B CA 1
ATOM 6710 C C . THR B 1 166 ? 10.773 -0.749 15.805 1 94.69 166 THR B C 1
ATOM 6712 O O . THR B 1 166 ? 9.953 -0.039 16.391 1 94.69 166 THR B O 1
ATOM 6715 N N . ILE B 1 167 ? 11.133 -0.442 14.617 1 93.94 167 ILE B N 1
ATOM 6716 C CA . ILE B 1 167 ? 10.555 0.621 13.797 1 93.94 167 ILE B CA 1
ATOM 6717 C C . ILE B 1 167 ? 9.102 0.295 13.484 1 93.94 167 ILE B C 1
ATOM 6719 O O . ILE B 1 167 ? 8.234 1.172 13.539 1 93.94 167 ILE B O 1
ATOM 6723 N N . GLY B 1 168 ? 8.844 -0.928 13.227 1 88.5 168 GLY B N 1
ATOM 6724 C CA . GLY B 1 168 ? 7.461 -1.343 13.062 1 88.5 168 GLY B CA 1
ATOM 6725 C C . GLY B 1 168 ? 7.141 -1.788 11.648 1 88.5 168 GLY B C 1
ATOM 6726 O O . GLY B 1 168 ? 7.707 -1.27 10.688 1 88.5 168 GLY B O 1
ATOM 6727 N N . ASN B 1 169 ? 6.312 -2.777 11.5 1 80.94 169 ASN B N 1
ATOM 6728 C CA . ASN B 1 169 ? 5.746 -3.307 10.266 1 80.94 169 ASN B CA 1
ATOM 6729 C C . ASN B 1 169 ? 4.289 -3.727 10.453 1 80.94 169 ASN B C 1
ATOM 6731 O O . ASN B 1 169 ? 3.619 -3.264 11.375 1 80.94 169 ASN B O 1
ATOM 6735 N N . TRP B 1 170 ? 3.766 -4.465 9.555 1 70.25 170 TRP B N 1
ATOM 6736 C CA . TRP B 1 170 ? 2.352 -4.82 9.586 1 70.25 170 TRP B CA 1
ATOM 6737 C C . TRP B 1 170 ? 2.045 -5.711 10.789 1 70.25 170 TRP B C 1
ATOM 6739 O O . TRP B 1 170 ? 0.93 -5.688 11.32 1 70.25 170 TRP B O 1
ATOM 6749 N N . HIS B 1 171 ? 2.996 -6.43 11.25 1 72.31 171 HIS B N 1
ATOM 6750 C CA . HIS B 1 171 ? 2.697 -7.352 12.336 1 72.31 171 HIS B CA 1
ATOM 6751 C C . HIS B 1 171 ? 3.383 -6.922 13.625 1 72.31 171 HIS B C 1
ATOM 6753 O O . HIS B 1 171 ? 3.16 -7.523 14.68 1 72.31 171 HIS B O 1
ATOM 6759 N N . LEU B 1 172 ? 4.281 -5.875 13.547 1 73.69 172 LEU B N 1
ATOM 6760 C CA . LEU B 1 172 ? 4.977 -5.359 14.719 1 73.69 172 LEU B CA 1
ATOM 6761 C C . LEU B 1 172 ? 4.641 -3.891 14.945 1 73.69 172 LEU B C 1
ATOM 6763 O O . LEU B 1 172 ? 4.734 -3.076 14.023 1 73.69 172 LEU B O 1
ATOM 6767 N N . ARG B 1 173 ? 4.211 -3.594 16.188 1 79.62 173 ARG B N 1
ATOM 6768 C CA . ARG B 1 173 ? 4 -2.193 16.531 1 79.62 173 ARG B CA 1
ATOM 6769 C C . ARG B 1 173 ? 5.324 -1.438 16.594 1 79.62 173 ARG B C 1
ATOM 6771 O O . ARG B 1 173 ? 6.32 -1.962 17.094 1 79.62 173 ARG B O 1
ATOM 6778 N N . GLY B 1 174 ? 5.383 -0.335 15.961 1 85.88 174 GLY B N 1
ATOM 6779 C CA . GLY B 1 174 ? 6.656 0.36 15.875 1 85.88 174 GLY B CA 1
ATOM 6780 C C . GLY B 1 174 ? 6.625 1.746 16.484 1 85.88 174 GLY B C 1
ATOM 6781 O O . GLY B 1 174 ? 5.77 2.037 17.328 1 85.88 174 GLY B O 1
ATOM 6782 N N . ILE B 1 175 ? 7.641 2.457 16.234 1 88.94 175 ILE B N 1
ATOM 6783 C CA . ILE B 1 175 ? 7.855 3.807 16.75 1 88.94 175 ILE B CA 1
ATOM 6784 C C . ILE B 1 175 ? 6.867 4.77 16.094 1 88.94 175 ILE B C 1
ATOM 6786 O O . ILE B 1 175 ? 6.18 4.41 15.133 1 88.94 175 ILE B O 1
ATOM 6790 N N . SER B 1 176 ? 6.711 5.926 16.688 1 82.75 176 SER B N 1
ATOM 6791 C CA . SER B 1 176 ? 5.77 6.934 16.203 1 82.75 176 SER B CA 1
ATOM 6792 C C . SER B 1 176 ? 6.258 7.59 14.922 1 82.75 176 SER B C 1
ATOM 6794 O O . SER B 1 176 ? 7.406 7.395 14.516 1 82.75 176 SER B O 1
ATOM 6796 N N . GLY B 1 177 ? 5.379 8.328 14.227 1 84.25 177 GLY B N 1
ATOM 6797 C CA . GLY B 1 177 ? 5.73 9.023 13 1 84.25 177 GLY B CA 1
ATOM 6798 C C . GLY B 1 177 ? 6.84 10.039 13.195 1 84.25 177 GLY B C 1
ATOM 6799 O O . GLY B 1 177 ? 7.723 10.172 12.344 1 84.25 177 GLY B O 1
ATOM 6800 N N . GLY B 1 178 ? 6.75 10.758 14.289 1 87.06 178 GLY B N 1
ATOM 6801 C CA . GLY B 1 178 ? 7.793 11.727 14.578 1 87.06 178 GLY B CA 1
ATOM 6802 C C . GLY B 1 178 ? 9.148 11.086 14.82 1 87.06 178 GLY B C 1
ATOM 6803 O O . GLY B 1 178 ? 10.172 11.609 14.383 1 87.06 178 GLY B O 1
ATOM 6804 N N . GLU B 1 179 ? 9.102 9.969 15.531 1 89.75 179 GLU B N 1
ATOM 6805 C CA . GLU B 1 179 ? 10.336 9.234 15.781 1 89.75 179 GLU B CA 1
ATOM 6806 C C . GLU B 1 179 ? 10.906 8.656 14.492 1 89.75 179 GLU B C 1
ATOM 6808 O O . GLU B 1 179 ? 12.125 8.617 14.305 1 89.75 179 GLU B O 1
ATOM 6813 N N . LYS B 1 180 ? 10.016 8.258 13.641 1 93.25 180 LYS B N 1
ATOM 6814 C CA . LYS B 1 180 ? 10.453 7.719 12.352 1 93.25 180 LYS B CA 1
ATOM 6815 C C . LYS B 1 180 ? 11.148 8.789 11.516 1 93.25 180 LYS B C 1
ATOM 6817 O O . LYS B 1 180 ? 12.148 8.523 10.859 1 93.25 180 LYS B O 1
ATOM 6822 N N . LYS B 1 181 ? 10.586 9.93 11.547 1 92.75 181 LYS B N 1
ATOM 6823 C CA . LYS B 1 181 ? 11.18 11.023 10.789 1 92.75 181 LYS B CA 1
ATOM 6824 C C . LYS B 1 181 ? 12.562 11.383 11.336 1 92.75 181 LYS B C 1
ATOM 6826 O O . LYS B 1 181 ? 13.5 11.625 10.57 1 92.75 181 LYS B O 1
ATOM 6831 N N . ARG B 1 182 ? 12.656 11.477 12.617 1 93.06 182 ARG B N 1
ATOM 6832 C CA . ARG B 1 182 ? 13.945 11.781 13.242 1 93.06 182 ARG B CA 1
ATOM 6833 C C . ARG B 1 182 ? 14.969 10.695 12.945 1 93.06 182 ARG B C 1
ATOM 6835 O O . ARG B 1 182 ? 16.156 10.984 12.773 1 93.06 182 ARG B O 1
ATOM 6842 N N . LEU B 1 183 ? 14.477 9.477 12.898 1 95.56 183 LEU B N 1
ATOM 6843 C CA . LEU B 1 183 ? 15.359 8.375 12.531 1 95.56 183 LEU B CA 1
ATOM 6844 C C . LEU B 1 183 ? 15.836 8.516 11.094 1 95.56 183 LEU B C 1
ATOM 6846 O O . LEU B 1 183 ? 17.016 8.297 10.797 1 95.56 183 LEU B O 1
ATOM 6850 N N . SER B 1 184 ? 14.938 8.852 10.18 1 94.62 184 SER B N 1
ATOM 6851 C CA . SER B 1 184 ? 15.305 9.047 8.781 1 94.62 184 SER B CA 1
ATOM 6852 C C . SER B 1 184 ? 16.359 10.141 8.633 1 94.62 184 SER B C 1
ATOM 6854 O O . SER B 1 184 ? 17.281 10.016 7.816 1 94.62 184 SER B O 1
ATOM 6856 N N . ILE B 1 185 ? 16.234 11.172 9.383 1 93.5 185 ILE B N 1
ATOM 6857 C CA . ILE B 1 185 ? 17.219 12.25 9.359 1 93.5 185 ILE B CA 1
ATOM 6858 C C . ILE B 1 185 ? 18.547 11.758 9.938 1 93.5 185 ILE B C 1
ATOM 6860 O O . ILE B 1 185 ? 19.609 12.055 9.398 1 93.5 185 ILE B O 1
ATOM 6864 N N . ALA B 1 186 ? 18.438 10.992 11.047 1 94.31 186 ALA B N 1
ATOM 6865 C CA . ALA B 1 186 ? 19.625 10.453 11.703 1 94.31 186 ALA B CA 1
ATOM 6866 C C . ALA B 1 186 ? 20.469 9.625 10.734 1 94.31 186 ALA B C 1
ATOM 6868 O O . ALA B 1 186 ? 21.703 9.711 10.742 1 94.31 186 ALA B O 1
ATOM 6869 N N . LEU B 1 187 ? 19.828 8.867 9.93 1 94.44 187 LEU B N 1
ATOM 6870 C CA . LEU B 1 187 ? 20.516 7.992 8.984 1 94.44 187 LEU B CA 1
ATOM 6871 C C . LEU B 1 187 ? 21.297 8.812 7.957 1 94.44 187 LEU B C 1
ATOM 6873 O O . LEU B 1 187 ? 22.359 8.391 7.492 1 94.44 187 LEU B O 1
ATOM 6877 N N . GLU B 1 188 ? 20.797 9.961 7.637 1 90.06 188 GLU B N 1
ATOM 6878 C CA . GLU B 1 188 ? 21.438 10.773 6.605 1 90.06 188 GLU B CA 1
ATOM 6879 C C . GLU B 1 188 ? 22.516 11.68 7.199 1 90.06 188 GLU B C 1
ATOM 6881 O O . GLU B 1 188 ? 23.484 12.008 6.527 1 90.06 188 GLU B O 1
ATOM 6886 N N . VAL B 1 189 ? 22.406 11.992 8.438 1 89.56 189 VAL B N 1
ATOM 6887 C CA . VAL B 1 189 ? 23.328 12.945 9.039 1 89.56 189 VAL B CA 1
ATOM 6888 C C . VAL B 1 189 ? 24.531 12.211 9.617 1 89.56 189 VAL B C 1
ATOM 6890 O O . VAL B 1 189 ? 25.516 12.836 10.016 1 89.56 189 VAL B O 1
ATOM 6893 N N . LEU B 1 190 ? 24.406 10.961 9.617 1 88.56 190 LEU B N 1
ATOM 6894 C CA . LEU B 1 190 ? 25.469 10.133 10.18 1 88.56 190 LEU B CA 1
ATOM 6895 C C . LEU B 1 190 ? 26.812 10.453 9.539 1 88.56 190 LEU B C 1
ATOM 6897 O O . LEU B 1 190 ? 27.859 10.414 10.203 1 88.56 190 LEU B O 1
ATOM 6901 N N . THR B 1 191 ? 26.828 10.719 8.266 1 84.88 191 THR B N 1
ATOM 6902 C CA . THR B 1 191 ? 28.062 11 7.543 1 84.88 191 THR B CA 1
ATOM 6903 C C . THR B 1 191 ? 28.438 12.469 7.656 1 84.88 191 THR B C 1
ATOM 6905 O O . THR B 1 191 ? 29.453 12.906 7.113 1 84.88 191 THR B O 1
ATOM 6908 N N . LYS B 1 192 ? 27.625 13.219 8.375 1 84.44 192 LYS B N 1
ATOM 6909 C CA . LYS B 1 192 ? 27.844 14.648 8.57 1 84.44 192 LYS B CA 1
ATOM 6910 C C . LYS B 1 192 ? 28 15.375 7.238 1 84.44 192 LYS B C 1
ATOM 6912 O O . LYS B 1 192 ? 29 16.062 7.012 1 84.44 192 LYS B O 1
ATOM 6917 N N . PRO B 1 193 ? 27 15.242 6.445 1 87.38 193 PRO B N 1
ATOM 6918 C CA . PRO B 1 193 ? 27.047 15.953 5.164 1 87.38 193 PRO B CA 1
ATOM 6919 C C . PRO B 1 193 ? 27.031 17.469 5.332 1 87.38 193 PRO B C 1
ATOM 6921 O O . PRO B 1 193 ? 26.438 17.984 6.281 1 87.38 193 PRO B O 1
ATOM 6924 N N . SER B 1 194 ? 27.688 18.172 4.418 1 88.31 194 SER B N 1
ATOM 6925 C CA . SER B 1 194 ? 27.734 19.625 4.492 1 88.31 194 SER B CA 1
ATOM 6926 C C . SER B 1 194 ? 26.469 20.25 3.92 1 88.31 194 SER B C 1
ATOM 6928 O O . SER B 1 194 ? 26.141 21.406 4.207 1 88.31 194 SER B O 1
ATOM 6930 N N . LEU B 1 195 ? 25.828 19.453 3.115 1 90.69 195 LEU B N 1
ATOM 6931 C CA . LEU B 1 195 ? 24.594 19.922 2.49 1 90.69 195 LEU B CA 1
ATOM 6932 C C . LEU B 1 195 ? 23.453 18.938 2.729 1 90.69 195 LEU B C 1
ATOM 6934 O O . LEU B 1 195 ? 23.578 17.75 2.473 1 90.69 195 LEU B O 1
ATOM 6938 N N . LEU B 1 196 ? 22.375 19.469 3.271 1 93.5 196 LEU B N 1
ATOM 6939 C CA . LEU B 1 196 ? 21.219 18.625 3.604 1 93.5 196 LEU B CA 1
ATOM 6940 C C . LEU B 1 196 ? 19.953 19.172 2.969 1 93.5 196 LEU B C 1
ATOM 6942 O O . LEU B 1 196 ? 19.641 20.359 3.119 1 93.5 196 LEU B O 1
ATOM 6946 N N . PHE B 1 197 ? 19.281 18.375 2.137 1 94.31 197 PHE B N 1
ATOM 6947 C CA . PHE B 1 197 ? 17.969 18.688 1.567 1 94.31 197 PHE B CA 1
ATOM 6948 C C . PHE B 1 197 ? 16.875 17.875 2.234 1 94.31 197 PHE B C 1
ATOM 6950 O O . PHE B 1 197 ? 17 16.656 2.377 1 94.31 197 PHE B O 1
ATOM 6957 N N . LEU B 1 198 ? 15.82 18.5 2.705 1 95.94 198 LEU B N 1
ATOM 6958 C CA . LEU B 1 198 ? 14.688 17.812 3.309 1 95.94 198 LEU B CA 1
ATOM 6959 C C . LEU B 1 198 ? 13.383 18.188 2.621 1 95.94 198 LEU B C 1
ATOM 6961 O O . LEU B 1 198 ? 13.039 19.375 2.541 1 95.94 198 LEU B O 1
ATOM 6965 N N . ASP B 1 199 ? 12.734 17.172 2.115 1 93.56 199 ASP B N 1
ATOM 6966 C CA . ASP B 1 199 ? 11.445 17.391 1.463 1 93.56 199 ASP B CA 1
ATOM 6967 C C . ASP B 1 199 ? 10.289 17.141 2.43 1 93.56 199 ASP B C 1
ATOM 6969 O O . ASP B 1 199 ? 9.922 16 2.672 1 93.56 199 ASP B O 1
ATOM 6973 N N . GLU B 1 200 ? 9.695 18.141 2.916 1 90.56 200 GLU B N 1
ATOM 6974 C CA . GLU B 1 200 ? 8.539 18.156 3.803 1 90.56 200 GLU B CA 1
ATOM 6975 C C . GLU B 1 200 ? 8.742 17.219 4.992 1 90.56 200 GLU B C 1
ATOM 6977 O O . GLU B 1 200 ? 7.914 16.344 5.25 1 90.56 200 GLU B O 1
ATOM 6982 N N . PRO B 1 201 ? 9.688 17.5 5.797 1 92 201 PRO B N 1
ATOM 6983 C CA . PRO B 1 201 ? 9.992 16.641 6.941 1 92 201 PRO B CA 1
ATOM 6984 C C . PRO B 1 201 ? 8.945 16.734 8.047 1 92 201 PRO B C 1
ATOM 6986 O O . PRO B 1 201 ? 8.914 15.883 8.938 1 92 201 PRO B O 1
ATOM 6989 N N . THR B 1 202 ? 8.125 17.781 8.047 1 88.88 202 THR B N 1
ATOM 6990 C CA . THR B 1 202 ? 7.16 17.969 9.125 1 88.88 202 THR B CA 1
ATOM 6991 C C . THR B 1 202 ? 5.77 17.531 8.688 1 88.88 202 THR B C 1
ATOM 6993 O O . THR B 1 202 ? 4.805 17.656 9.445 1 88.88 202 THR B O 1
ATOM 6996 N N . SER B 1 203 ? 5.668 17 7.523 1 82.12 203 SER B N 1
ATOM 6997 C CA . SER B 1 203 ? 4.367 16.578 7.016 1 82.12 203 SER B CA 1
ATOM 6998 C C . SER B 1 203 ? 3.812 15.414 7.82 1 82.12 203 SER B C 1
ATOM 7000 O O . SER B 1 203 ? 4.531 14.453 8.109 1 82.12 203 SER B O 1
ATOM 7002 N N . GLY B 1 204 ? 2.586 15.531 8.258 1 73.06 204 GLY B N 1
ATOM 7003 C CA . GLY B 1 204 ? 1.928 14.445 8.977 1 73.06 204 GLY B CA 1
ATOM 7004 C C . GLY B 1 204 ? 2.295 14.398 10.445 1 73.06 204 GLY B C 1
ATOM 7005 O O . GLY B 1 204 ? 1.904 13.469 11.164 1 73.06 204 GLY B O 1
ATOM 7006 N N . LEU B 1 205 ? 3.09 15.336 10.883 1 79.75 205 LEU B N 1
ATOM 7007 C CA . LEU B 1 205 ? 3.514 15.352 12.281 1 79.75 205 LEU B CA 1
ATOM 7008 C C . LEU B 1 205 ? 2.684 16.344 13.086 1 79.75 205 LEU B C 1
ATOM 7010 O O . LEU B 1 205 ? 2.152 17.312 12.539 1 79.75 205 LEU B O 1
ATOM 7014 N N . ASP B 1 206 ? 2.596 16.016 14.375 1 75.75 206 ASP B N 1
ATOM 7015 C CA . ASP B 1 206 ? 1.969 17 15.258 1 75.75 206 ASP B CA 1
ATOM 7016 C C . ASP B 1 206 ? 2.904 18.172 15.539 1 75.75 206 ASP B C 1
ATOM 7018 O O . ASP B 1 206 ? 4.074 18.141 15.148 1 75.75 206 ASP B O 1
ATOM 7022 N N . SER B 1 207 ? 2.445 19.109 16.188 1 76.62 207 SER B N 1
ATOM 7023 C CA . SER B 1 207 ? 3.164 20.375 16.391 1 76.62 207 SER B CA 1
ATOM 7024 C C . SER B 1 207 ? 4.43 20.156 17.203 1 76.62 207 SER B C 1
ATOM 7026 O O . SER B 1 207 ? 5.48 20.719 16.891 1 76.62 207 SER B O 1
ATOM 7028 N N . ALA B 1 208 ? 4.258 19.312 18.234 1 79 208 ALA B N 1
ATOM 7029 C CA . ALA B 1 208 ? 5.422 19.109 19.094 1 79 208 ALA B CA 1
ATOM 7030 C C . ALA B 1 208 ? 6.523 18.359 18.344 1 79 208 ALA B C 1
ATOM 7032 O O . ALA B 1 208 ? 7.699 18.703 18.438 1 79 208 ALA B O 1
ATOM 7033 N N . SER B 1 209 ? 6.113 17.375 17.672 1 83.94 209 SER B N 1
ATOM 7034 C CA . SER B 1 209 ? 7.07 16.594 16.891 1 83.94 209 SER B CA 1
ATOM 7035 C C . SER B 1 209 ? 7.684 17.422 15.773 1 83.94 209 SER B C 1
ATOM 7037 O O . SER B 1 209 ? 8.883 17.312 15.484 1 83.94 209 SER B O 1
ATOM 7039 N N . ALA B 1 210 ? 6.863 18.188 15.125 1 87.44 210 ALA B N 1
ATOM 7040 C CA . ALA B 1 210 ? 7.363 19.062 14.062 1 87.44 210 ALA B CA 1
ATOM 7041 C C . ALA B 1 210 ? 8.391 20.062 14.602 1 87.44 210 ALA B C 1
ATOM 7043 O O . ALA B 1 210 ? 9.43 20.281 13.977 1 87.44 210 ALA B O 1
ATOM 7044 N N . PHE B 1 211 ? 8.055 20.656 15.711 1 86.81 211 PHE B N 1
ATOM 7045 C CA . PHE B 1 211 ? 8.961 21.594 16.359 1 86.81 211 PHE B CA 1
ATOM 7046 C C . PHE B 1 211 ? 10.289 20.922 16.688 1 86.81 211 PHE B C 1
ATOM 7048 O O . PHE B 1 211 ? 11.359 21.484 16.453 1 86.81 211 PHE B O 1
ATOM 7055 N N . PHE B 1 212 ? 10.109 19.719 17.188 1 87.19 212 PHE B N 1
ATOM 7056 C CA . PHE B 1 212 ? 11.305 18.969 17.562 1 87.19 212 PHE B CA 1
ATOM 7057 C C . PHE B 1 212 ? 12.172 18.688 16.344 1 87.19 212 PHE B C 1
ATOM 7059 O O . PHE B 1 212 ? 13.398 18.844 16.406 1 87.19 212 PHE B O 1
ATOM 7066 N N . VAL B 1 213 ? 11.656 18.312 15.312 1 91.25 213 VAL B N 1
ATOM 7067 C CA . VAL B 1 213 ? 12.375 17.969 14.086 1 91.25 213 VAL B CA 1
ATOM 7068 C C . VAL B 1 213 ? 13.094 19.219 13.555 1 91.25 213 VAL B C 1
ATOM 7070 O O . VAL B 1 213 ? 14.273 19.141 13.203 1 91.25 213 VAL B O 1
ATOM 7073 N N . VAL B 1 214 ? 12.469 20.359 13.5 1 92.38 214 VAL B N 1
ATOM 7074 C CA . VAL B 1 214 ? 13.062 21.562 12.945 1 92.38 214 VAL B CA 1
ATOM 7075 C C . VAL B 1 214 ? 14.148 22.094 13.891 1 92.38 214 VAL B C 1
ATOM 7077 O O . VAL B 1 214 ? 15.156 22.641 13.445 1 92.38 214 VAL B O 1
ATOM 7080 N N . GLN B 1 215 ? 13.93 21.875 15.156 1 89.25 215 GLN B N 1
ATOM 7081 C CA . GLN B 1 215 ? 14.969 22.25 16.109 1 89.25 215 GLN B CA 1
ATOM 7082 C C . GLN B 1 215 ? 16.25 21.438 15.883 1 89.25 215 GLN B C 1
ATOM 7084 O O . GLN B 1 215 ? 17.359 21.969 15.984 1 89.25 215 GLN B O 1
ATOM 7089 N N . ILE B 1 216 ? 16.016 20.219 15.656 1 89.88 216 ILE B N 1
ATOM 7090 C CA . ILE B 1 216 ? 17.156 19.344 15.352 1 89.88 216 ILE B CA 1
ATOM 7091 C C . ILE B 1 216 ? 17.844 19.844 14.086 1 89.88 216 ILE B C 1
ATOM 7093 O O . ILE B 1 216 ? 19.078 19.891 14.031 1 89.88 216 ILE B O 1
ATOM 7097 N N . LEU B 1 217 ? 17.141 20.219 13.133 1 92.62 217 LEU B N 1
ATOM 7098 C CA . LEU B 1 217 ? 17.703 20.719 11.875 1 92.62 217 LEU B CA 1
ATOM 7099 C C . LEU B 1 217 ? 18.469 22.016 12.102 1 92.62 217 LEU B C 1
ATOM 7101 O O . LEU B 1 217 ? 19.5 22.25 11.477 1 92.62 217 LEU B O 1
ATOM 7105 N N . ARG B 1 218 ? 17.922 22.828 12.938 1 91.38 218 ARG B N 1
ATOM 7106 C CA . ARG B 1 218 ? 18.594 24.078 13.258 1 91.38 218 ARG B CA 1
ATOM 7107 C C . ARG B 1 218 ? 19.938 23.812 13.938 1 91.38 218 ARG B C 1
ATOM 7109 O O . ARG B 1 218 ? 20.922 24.5 13.648 1 91.38 218 ARG B O 1
ATOM 7116 N N . ASN B 1 219 ? 19.891 22.875 14.797 1 86.5 219 ASN B N 1
ATOM 7117 C CA . ASN B 1 219 ? 21.125 22.5 15.461 1 86.5 219 ASN B CA 1
ATOM 7118 C C . ASN B 1 219 ? 22.156 21.969 14.461 1 86.5 219 ASN B C 1
ATOM 7120 O O . ASN B 1 219 ? 23.344 22.266 14.586 1 86.5 219 ASN B O 1
ATOM 7124 N N . ILE B 1 220 ? 21.703 21.234 13.57 1 88.75 220 ILE B N 1
ATOM 7125 C CA . ILE B 1 220 ? 22.594 20.703 12.539 1 88.75 220 ILE B CA 1
ATOM 7126 C C . ILE B 1 220 ? 23.141 21.844 11.695 1 88.75 220 ILE B C 1
ATOM 7128 O O . ILE B 1 220 ? 24.344 21.875 11.383 1 88.75 220 ILE B O 1
ATOM 7132 N N . ALA B 1 221 ? 22.328 22.766 11.375 1 91.19 221 ALA B N 1
ATOM 7133 C CA . ALA B 1 221 ? 22.75 23.922 10.578 1 91.19 221 ALA B CA 1
ATOM 7134 C C . ALA B 1 221 ? 23.781 24.75 11.336 1 91.19 221 ALA B C 1
ATOM 7136 O O . ALA B 1 221 ? 24.734 25.266 10.734 1 91.19 221 ALA B O 1
ATOM 7137 N N . SER B 1 222 ? 23.625 24.875 12.602 1 87.62 222 SER B N 1
ATOM 7138 C CA . SER B 1 222 ? 24.5 25.703 13.43 1 87.62 222 SER B CA 1
ATOM 7139 C C . SER B 1 222 ? 25.906 25.125 13.5 1 87.62 222 SER B C 1
ATOM 7141 O O . SER B 1 222 ? 26.859 25.812 13.852 1 87.62 222 SER B O 1
ATOM 7143 N N . SER B 1 223 ? 26.062 23.891 13.109 1 84.5 223 SER B N 1
ATOM 7144 C CA . SER B 1 223 ? 27.359 23.234 13.102 1 84.5 223 SER B CA 1
ATOM 7145 C C . SER B 1 223 ? 28.094 23.5 11.789 1 84.5 223 SER B C 1
ATOM 7147 O O . SER B 1 223 ? 29.016 22.75 11.43 1 84.5 223 SER B O 1
ATOM 7149 N N . GLY B 1 224 ? 27.656 24.406 11.055 1 86.75 224 GLY B N 1
ATOM 7150 C CA . GLY B 1 224 ? 28.344 24.797 9.836 1 86.75 224 GLY B CA 1
ATOM 7151 C C . GLY B 1 224 ? 27.797 24.125 8.602 1 86.75 224 GLY B C 1
ATOM 7152 O O . GLY B 1 224 ? 28.484 24.047 7.574 1 86.75 224 GLY B O 1
ATOM 7153 N N . LYS B 1 225 ? 26.719 23.625 8.695 1 90.38 225 LYS B N 1
ATOM 7154 C CA . LYS B 1 225 ? 26.109 22.938 7.566 1 90.38 225 LYS B CA 1
ATOM 7155 C C . LYS B 1 225 ? 25.031 23.781 6.918 1 90.38 225 LYS B C 1
ATOM 7157 O O . LYS B 1 225 ? 24.5 24.703 7.539 1 90.38 225 LYS B O 1
ATOM 7162 N N . THR B 1 226 ? 24.781 23.5 5.613 1 93.56 226 THR B N 1
ATOM 7163 C CA . THR B 1 226 ? 23.703 24.156 4.895 1 93.56 226 THR B CA 1
ATOM 7164 C C . THR B 1 226 ? 22.469 23.266 4.844 1 93.56 226 THR B C 1
ATOM 7166 O O . THR B 1 226 ? 22.547 22.125 4.383 1 93.56 226 THR B O 1
ATOM 7169 N N . VAL B 1 227 ? 21.391 23.75 5.363 1 95.62 227 VAL B N 1
ATOM 7170 C CA . VAL B 1 227 ? 20.156 22.969 5.418 1 95.62 227 VAL B CA 1
ATOM 7171 C C . VAL B 1 227 ? 19.047 23.672 4.641 1 95.62 227 VAL B C 1
ATOM 7173 O O . VAL B 1 227 ? 18.766 24.844 4.883 1 95.62 227 VAL B O 1
ATOM 7176 N N . ILE B 1 228 ? 18.484 23.047 3.645 1 96.38 228 ILE B N 1
ATOM 7177 C CA . ILE B 1 228 ? 17.344 23.531 2.879 1 96.38 228 ILE B CA 1
ATOM 7178 C C . ILE B 1 228 ? 16.141 22.609 3.07 1 96.38 228 ILE B C 1
ATOM 7180 O O . ILE B 1 228 ? 16.234 21.406 2.785 1 96.38 228 ILE B O 1
ATOM 7184 N N . SER B 1 229 ? 15.055 23.094 3.543 1 96.19 229 SER B N 1
ATOM 7185 C CA . SER B 1 229 ? 13.891 22.266 3.846 1 96.19 229 SER B CA 1
ATOM 7186 C C . SER B 1 229 ? 12.609 22.875 3.275 1 96.19 229 SER B C 1
ATOM 7188 O O . SER B 1 229 ? 12.414 24.094 3.34 1 96.19 229 SER B O 1
ATOM 7190 N N . SER B 1 230 ? 11.867 22.047 2.621 1 95.19 230 SER B N 1
ATOM 7191 C CA . SER B 1 230 ? 10.539 22.484 2.205 1 95.19 230 SER B CA 1
ATOM 7192 C C . SER B 1 230 ? 9.516 22.266 3.318 1 95.19 230 SER B C 1
ATOM 7194 O O . SER B 1 230 ? 9.578 21.266 4.043 1 95.19 230 SER B O 1
ATOM 7196 N N . ILE B 1 231 ? 8.633 23.25 3.545 1 90 231 ILE B N 1
ATOM 7197 C CA . ILE B 1 231 ? 7.609 23.156 4.582 1 90 231 ILE B CA 1
ATOM 7198 C C . ILE B 1 231 ? 6.262 23.609 4.016 1 90 231 ILE B C 1
ATOM 7200 O O . ILE B 1 231 ? 6.191 24.562 3.25 1 90 231 ILE B O 1
ATOM 7204 N N . HIS B 1 232 ? 5.32 22.953 4.344 1 79.88 232 HIS B N 1
ATOM 7205 C CA . HIS B 1 232 ? 3.992 23.281 3.834 1 79.88 232 HIS B CA 1
ATOM 7206 C C . HIS B 1 232 ? 3.336 24.375 4.676 1 79.88 232 HIS B C 1
ATOM 7208 O O . HIS B 1 232 ? 3.145 25.484 4.199 1 79.88 232 HIS B O 1
ATOM 7214 N N . GLN B 1 233 ? 2.818 24.016 5.832 1 79.31 233 GLN B N 1
ATOM 7215 C CA . GLN B 1 233 ? 2.156 24.969 6.727 1 79.31 233 GLN B CA 1
ATOM 7216 C C . GLN B 1 233 ? 2.674 24.828 8.156 1 79.31 233 GLN B C 1
ATOM 7218 O O . GLN B 1 233 ? 2.037 24.188 8.992 1 79.31 233 GLN B O 1
ATOM 7223 N N . PRO B 1 234 ? 3.682 25.578 8.406 1 83.06 234 PRO B N 1
ATOM 7224 C CA . PRO B 1 234 ? 4.25 25.469 9.75 1 83.06 234 PRO B CA 1
ATOM 7225 C C . PRO B 1 234 ? 3.488 26.297 10.781 1 83.06 234 PRO B C 1
ATOM 7227 O O . PRO B 1 234 ? 2.807 27.266 10.43 1 83.06 234 PRO B O 1
ATOM 7230 N N . SER B 1 235 ? 3.586 25.844 12.047 1 81.25 235 SER B N 1
ATOM 7231 C CA . SER B 1 235 ? 3.107 26.672 13.148 1 81.25 235 SER B CA 1
ATOM 7232 C C . SER B 1 235 ? 4.008 27.891 13.367 1 81.25 235 SER B C 1
ATOM 7234 O O . SER B 1 235 ? 5.098 27.969 12.797 1 81.25 235 SER B O 1
ATOM 7236 N N . GLY B 1 236 ? 3.549 28.859 14.039 1 80.56 236 GLY B N 1
ATOM 7237 C CA . GLY B 1 236 ? 4.332 30.047 14.32 1 80.56 236 GLY B CA 1
ATOM 7238 C C . GLY B 1 236 ? 5.652 29.75 15.008 1 80.56 236 GLY B C 1
ATOM 7239 O O . GLY B 1 236 ? 6.672 30.375 14.688 1 80.56 236 GLY B O 1
ATOM 7240 N N . GLU B 1 237 ? 5.594 28.781 15.883 1 79.75 237 GLU B N 1
ATOM 7241 C CA . GLU B 1 237 ? 6.809 28.422 16.609 1 79.75 237 GLU B CA 1
ATOM 7242 C C . GLU B 1 237 ? 7.824 27.75 15.688 1 79.75 237 GLU B C 1
ATOM 7244 O O . GLU B 1 237 ? 9.031 27.969 15.82 1 79.75 237 GLU B O 1
ATOM 7249 N N . VAL B 1 238 ? 7.367 26.969 14.844 1 87.19 238 VAL B N 1
ATOM 7250 C CA . VAL B 1 238 ? 8.234 26.266 13.906 1 87.19 238 VAL B CA 1
ATOM 7251 C C . VAL B 1 238 ? 8.789 27.25 12.883 1 87.19 238 VAL B C 1
ATOM 7253 O O . VAL B 1 238 ? 9.969 27.188 12.523 1 87.19 238 VAL B O 1
ATOM 7256 N N . PHE B 1 239 ? 8 28.203 12.469 1 88.69 239 PHE B N 1
ATOM 7257 C CA . PHE B 1 239 ? 8.422 29.188 11.484 1 88.69 239 PHE B CA 1
ATOM 7258 C C . PHE B 1 239 ? 9.531 30.078 12.039 1 88.69 239 PHE B C 1
ATOM 7260 O O . PHE B 1 239 ? 10.43 30.484 11.305 1 88.69 239 PHE B O 1
ATOM 7267 N N . ALA B 1 240 ? 9.461 30.359 13.281 1 85.88 240 ALA B N 1
ATOM 7268 C CA . ALA B 1 240 ? 10.422 31.234 13.93 1 85.88 240 ALA B CA 1
ATOM 7269 C C . ALA B 1 240 ? 11.812 30.609 13.961 1 85.88 240 ALA B C 1
ATOM 7271 O O . ALA B 1 240 ? 12.812 31.312 14.141 1 85.88 240 ALA B O 1
ATOM 7272 N N . LEU B 1 241 ? 11.867 29.359 13.742 1 89.69 241 LEU B N 1
ATOM 7273 C CA . LEU B 1 241 ? 13.148 28.672 13.812 1 89.69 241 LEU B CA 1
ATOM 7274 C C . LEU B 1 241 ? 13.922 28.828 12.508 1 89.69 241 LEU B C 1
ATOM 7276 O O . LEU B 1 241 ? 15.125 28.547 12.461 1 89.69 241 LEU B O 1
ATOM 7280 N N . PHE B 1 242 ? 13.336 29.266 11.477 1 94 242 PHE B N 1
ATOM 7281 C CA . PHE B 1 242 ? 13.992 29.375 10.18 1 94 242 PHE B CA 1
ATOM 7282 C C . PHE B 1 242 ? 14.68 30.734 10.047 1 94 242 PHE B C 1
ATOM 7284 O O . PHE B 1 242 ? 14.164 31.75 10.523 1 94 242 PHE B O 1
ATOM 7291 N N . ASP B 1 243 ? 15.789 30.75 9.398 1 94.81 243 ASP B N 1
ATOM 7292 C CA . ASP B 1 243 ? 16.562 31.969 9.203 1 94.81 243 ASP B CA 1
ATOM 7293 C C . ASP B 1 243 ? 16.172 32.688 7.898 1 94.81 243 ASP B C 1
ATOM 7295 O O . ASP B 1 243 ? 16.016 33.906 7.863 1 94.81 243 ASP B O 1
ATOM 7299 N N . ASP B 1 244 ? 16.094 31.891 6.895 1 95.94 244 ASP B N 1
ATOM 7300 C CA . ASP B 1 244 ? 15.773 32.406 5.574 1 95.94 244 ASP B CA 1
ATOM 7301 C C . ASP B 1 244 ? 14.484 31.781 5.035 1 95.94 244 ASP B C 1
ATOM 7303 O O . ASP B 1 244 ? 14.102 30.688 5.453 1 95.94 244 ASP B O 1
ATOM 7307 N N . LEU B 1 245 ? 13.859 32.531 4.176 1 96.12 245 LEU B N 1
ATOM 7308 C CA . LEU B 1 245 ? 12.594 32.094 3.609 1 96.12 245 LEU B CA 1
ATOM 7309 C C . LEU B 1 245 ? 12.578 32.281 2.096 1 96.12 245 LEU B C 1
ATOM 7311 O O . LEU B 1 245 ? 12.977 33.312 1.591 1 96.12 245 LEU B O 1
ATOM 7315 N N . LEU B 1 246 ? 12.32 31.234 1.394 1 96.75 246 LEU B N 1
ATOM 7316 C CA . LEU B 1 246 ? 11.992 31.281 -0.028 1 96.75 246 LEU B CA 1
ATOM 7317 C C . LEU B 1 246 ? 10.523 30.953 -0.263 1 96.75 246 LEU B C 1
ATOM 7319 O O . LEU B 1 246 ? 10.094 29.828 -0.03 1 96.75 246 LEU B O 1
ATOM 7323 N N . LEU B 1 247 ? 9.797 31.922 -0.629 1 95.75 247 LEU B N 1
ATOM 7324 C CA . LEU B 1 247 ? 8.367 31.75 -0.885 1 95.75 247 LEU B CA 1
ATOM 7325 C C . LEU B 1 247 ? 8.102 31.594 -2.377 1 95.75 247 LEU B C 1
ATOM 7327 O O . LEU B 1 247 ? 8.438 32.5 -3.168 1 95.75 247 LEU B O 1
ATOM 7331 N N . LEU B 1 248 ? 7.543 30.438 -2.717 1 94.5 248 LEU B N 1
ATOM 7332 C CA . LEU B 1 248 ? 7.258 30.125 -4.113 1 94.5 248 LEU B CA 1
ATOM 7333 C C . LEU B 1 248 ? 5.754 30.094 -4.367 1 94.5 248 LEU B C 1
ATOM 7335 O O . LEU B 1 248 ? 4.98 29.672 -3.502 1 94.5 248 LEU B O 1
ATOM 7339 N N . SER B 1 249 ? 5.359 30.609 -5.445 1 91.75 249 SER B N 1
ATOM 7340 C CA . SER B 1 249 ? 3.979 30.516 -5.91 1 91.75 249 SER B CA 1
ATOM 7341 C C . SER B 1 249 ? 3.916 30.391 -7.43 1 91.75 249 SER B C 1
ATOM 7343 O O . SER B 1 249 ? 4.496 31.203 -8.148 1 91.75 249 SER B O 1
ATOM 7345 N N . GLY B 1 250 ? 3.26 29.406 -7.973 1 86.56 250 GLY B N 1
ATOM 7346 C CA . GLY B 1 250 ? 3.133 29.188 -9.406 1 86.56 250 GLY B CA 1
ATOM 7347 C C . GLY B 1 250 ? 4.469 29.016 -10.102 1 86.56 250 GLY B C 1
ATOM 7348 O O . GLY B 1 250 ? 4.637 29.422 -11.25 1 86.56 250 GLY B O 1
ATOM 7349 N N . GLY B 1 251 ? 5.422 28.578 -9.414 1 90.25 251 GLY B N 1
ATOM 7350 C CA . GLY B 1 251 ? 6.734 28.359 -10 1 90.25 251 GLY B CA 1
ATOM 7351 C C . GLY B 1 251 ? 7.609 29.594 -9.992 1 90.25 251 GLY B C 1
ATOM 7352 O O . GLY B 1 251 ? 8.719 29.578 -10.531 1 90.25 251 GLY B O 1
ATOM 7353 N N . GLU B 1 252 ? 7.125 30.656 -9.414 1 92.19 252 GLU B N 1
ATOM 7354 C CA . GLU B 1 252 ? 7.879 31.906 -9.352 1 92.19 252 GLU B CA 1
ATOM 7355 C C . GLU B 1 252 ? 8.203 32.281 -7.91 1 92.19 252 GLU B C 1
ATOM 7357 O O . GLU B 1 252 ? 7.5 31.875 -6.984 1 92.19 252 GLU B O 1
ATOM 7362 N N . THR B 1 253 ? 9.234 33.094 -7.781 1 94.56 253 THR B N 1
ATOM 7363 C CA . THR B 1 253 ? 9.641 33.562 -6.453 1 94.56 253 THR B CA 1
ATOM 7364 C C . THR B 1 253 ? 8.844 34.781 -6.031 1 94.56 253 THR B C 1
ATOM 7366 O O . THR B 1 253 ? 8.82 35.781 -6.734 1 94.56 253 THR B O 1
ATOM 7369 N N . VAL B 1 254 ? 8.258 34.688 -4.949 1 94.38 254 VAL B N 1
ATOM 7370 C CA . VAL B 1 254 ? 7.492 35.812 -4.402 1 94.38 254 VAL B CA 1
ATOM 7371 C C . VAL B 1 254 ? 8.359 36.594 -3.428 1 94.38 254 VAL B C 1
ATOM 7373 O O . VAL B 1 254 ? 8.234 37.812 -3.338 1 94.38 254 VAL B O 1
ATOM 7376 N N . TYR B 1 255 ? 9.094 35.844 -2.695 1 95.06 255 TYR B N 1
ATOM 7377 C CA . TYR B 1 255 ? 9.992 36.469 -1.723 1 95.06 255 TYR B CA 1
ATOM 7378 C C . TYR B 1 255 ? 11.203 35.594 -1.46 1 95.06 255 TYR B C 1
ATOM 7380 O O . TYR B 1 255 ? 11.102 34.375 -1.444 1 95.06 255 TYR B O 1
ATOM 7388 N N . PHE B 1 256 ? 12.312 36.188 -1.35 1 96.31 256 PHE B N 1
ATOM 7389 C CA . PHE B 1 256 ? 13.531 35.5 -0.899 1 96.31 256 PHE B CA 1
ATOM 7390 C C . PHE B 1 256 ? 14.352 36.438 -0.001 1 96.31 256 PHE B C 1
ATOM 7392 O O . PHE B 1 256 ? 14.641 37.562 -0.372 1 96.31 256 PHE B O 1
ATOM 7399 N N . GLY B 1 257 ? 14.648 36 1.158 1 94.19 257 GLY B N 1
ATOM 7400 C CA . GLY B 1 257 ? 15.43 36.75 2.113 1 94.19 257 GLY B CA 1
ATOM 7401 C C . GLY B 1 257 ? 15.305 36.25 3.537 1 94.19 257 GLY B C 1
ATOM 7402 O O . GLY B 1 257 ? 14.969 35.094 3.756 1 94.19 257 GLY B O 1
ATOM 7403 N N . GLU B 1 258 ? 15.602 37.062 4.473 1 94.31 258 GLU B N 1
ATOM 7404 C CA . GLU B 1 258 ? 15.461 36.719 5.879 1 94.31 258 GLU B CA 1
ATOM 7405 C C . GLU B 1 258 ? 14 36.531 6.262 1 94.31 258 GLU B C 1
ATOM 7407 O O . GLU B 1 258 ? 13.141 37.312 5.871 1 94.31 258 GLU B O 1
ATOM 7412 N N . ALA B 1 259 ? 13.742 35.5 7 1 92.88 259 ALA B N 1
ATOM 7413 C CA . ALA B 1 259 ? 12.375 35.156 7.383 1 92.88 259 ALA B CA 1
ATOM 7414 C C . ALA B 1 259 ? 11.742 36.281 8.203 1 92.88 259 ALA B C 1
ATOM 7416 O O . ALA B 1 259 ? 10.562 36.594 8.031 1 92.88 259 ALA B O 1
ATOM 7417 N N . GLU B 1 260 ? 12.492 36.906 9.008 1 88.38 260 GLU B N 1
ATOM 7418 C CA . GLU B 1 260 ? 11.992 37.969 9.883 1 88.38 260 GLU B CA 1
ATOM 7419 C C . GLU B 1 260 ? 11.586 39.188 9.086 1 88.38 260 GLU B C 1
ATOM 7421 O O . GLU B 1 260 ? 10.664 39.938 9.461 1 88.38 260 GLU B O 1
ATOM 7426 N N . SER B 1 261 ? 12.258 39.406 7.988 1 92.12 261 SER B N 1
ATOM 7427 C CA . SER B 1 261 ? 12.023 40.594 7.172 1 92.12 261 SER B CA 1
ATOM 7428 C C . SER B 1 261 ? 10.859 40.375 6.215 1 92.12 261 SER B C 1
ATOM 7430 O O . SER B 1 261 ? 10.406 41.312 5.562 1 92.12 261 SER B O 1
ATOM 7432 N N . ALA B 1 262 ? 10.406 39.219 6.164 1 93.12 262 ALA B N 1
ATOM 7433 C CA . ALA B 1 262 ? 9.32 38.906 5.23 1 93.12 262 ALA B CA 1
ATOM 7434 C C . ALA B 1 262 ? 8.047 39.656 5.613 1 93.12 262 ALA B C 1
ATOM 7436 O O . ALA B 1 262 ? 7.309 40.125 4.746 1 93.12 262 ALA B O 1
ATOM 7437 N N . THR B 1 263 ? 7.789 39.719 6.918 1 90.62 263 THR B N 1
ATOM 7438 C CA . THR B 1 263 ? 6.602 40.438 7.387 1 90.62 263 THR B CA 1
ATOM 7439 C C . THR B 1 263 ? 6.66 41.906 7.004 1 90.62 263 THR B C 1
ATOM 7441 O O . THR B 1 263 ? 5.641 42.5 6.652 1 90.62 263 THR B O 1
ATOM 7444 N N . LYS B 1 264 ? 7.855 42.469 7.105 1 91.38 264 LYS B N 1
ATOM 7445 C CA . LYS B 1 264 ? 8.039 43.875 6.723 1 91.38 264 LYS B CA 1
ATOM 7446 C C . LYS B 1 264 ? 7.824 44.062 5.223 1 91.38 264 LYS B C 1
ATOM 7448 O O . LYS B 1 264 ? 7.199 45.031 4.801 1 91.38 264 LYS B O 1
ATOM 7453 N N . PHE B 1 265 ? 8.336 43.25 4.418 1 93.38 265 PHE B N 1
ATOM 7454 C CA . PHE B 1 265 ? 8.156 43.312 2.975 1 93.38 265 PHE B CA 1
ATOM 7455 C C . PHE B 1 265 ? 6.672 43.281 2.613 1 93.38 265 PHE B C 1
ATOM 7457 O O . PHE B 1 265 ? 6.211 44.062 1.773 1 93.38 265 PHE B O 1
ATOM 7464 N N . PHE B 1 266 ? 5.941 42.344 3.219 1 92.75 266 PHE B N 1
ATOM 7465 C CA . PHE B 1 266 ? 4.52 42.219 2.922 1 92.75 266 PHE B CA 1
ATOM 7466 C C . PHE B 1 266 ? 3.768 43.469 3.338 1 92.75 266 PHE B C 1
ATOM 7468 O O . PHE B 1 266 ? 2.814 43.875 2.674 1 92.75 266 PHE B O 1
ATOM 7475 N N . GLY B 1 267 ? 4.191 44.062 4.441 1 89.56 267 GLY B N 1
ATOM 7476 C CA . GLY B 1 267 ? 3.617 45.344 4.84 1 89.56 267 GLY B CA 1
ATOM 7477 C C . GLY B 1 267 ? 3.893 46.438 3.852 1 89.56 267 GLY B C 1
ATOM 7478 O O . GLY B 1 267 ? 3 47.219 3.529 1 89.56 267 GLY B O 1
ATOM 7479 N N . GLU B 1 268 ? 5.105 46.5 3.355 1 91.44 268 GLU B N 1
ATOM 7480 C CA . GLU B 1 268 ? 5.512 47.531 2.385 1 91.44 268 GLU B CA 1
ATOM 7481 C C . GLU B 1 268 ? 4.812 47.312 1.045 1 91.44 268 GLU B C 1
ATOM 7483 O O . GLU B 1 268 ? 4.574 48.281 0.309 1 91.44 268 GLU B O 1
ATOM 7488 N N . ALA B 1 269 ? 4.559 46.094 0.763 1 91 269 ALA B N 1
ATOM 7489 C CA . ALA B 1 269 ? 3.902 45.781 -0.5 1 91 269 ALA B CA 1
ATOM 7490 C C . ALA B 1 269 ? 2.404 46.031 -0.43 1 91 269 ALA B C 1
ATOM 7492 O O . ALA B 1 269 ? 1.704 45.969 -1.443 1 91 269 ALA B O 1
ATOM 7493 N N . GLY B 1 270 ? 1.817 46.344 0.779 1 87.38 270 GLY B N 1
ATOM 7494 C CA . GLY B 1 270 ? 0.417 46.688 0.902 1 87.38 270 GLY B CA 1
ATOM 7495 C C . GLY B 1 270 ? -0.43 45.625 1.55 1 87.38 270 GLY B C 1
ATOM 7496 O O . GLY B 1 270 ? -1.652 45.75 1.641 1 87.38 270 GLY B O 1
ATOM 7497 N N . PHE B 1 271 ? 0.261 44.625 1.948 1 88.94 271 PHE B N 1
ATOM 7498 C CA . PHE B 1 271 ? -0.489 43.531 2.545 1 88.94 271 PHE B CA 1
ATOM 7499 C C . PHE B 1 271 ? 0.055 43.188 3.928 1 88.94 271 PHE B C 1
ATOM 7501 O O . PHE B 1 271 ? 0.588 42.094 4.141 1 88.94 271 PHE B O 1
ATOM 7508 N N . PRO B 1 272 ? -0.269 43.969 4.871 1 87.38 272 PRO B N 1
ATOM 7509 C CA . PRO B 1 272 ? 0.279 43.719 6.211 1 87.38 272 PRO B CA 1
ATOM 7510 C C . PRO B 1 272 ? -0.367 42.531 6.914 1 87.38 272 PRO B C 1
ATOM 7512 O O . PRO B 1 272 ? -1.531 42.219 6.66 1 87.38 272 PRO B O 1
ATOM 7515 N N . CYS B 1 273 ? 0.392 41.875 7.711 1 84.94 273 CYS B N 1
ATOM 7516 C CA . CYS B 1 273 ? -0.071 40.719 8.484 1 84.94 273 CYS B CA 1
ATOM 7517 C C . CYS B 1 273 ? -0.94 41.156 9.656 1 84.94 273 CYS B C 1
ATOM 7519 O O . CYS B 1 273 ? -0.527 42 10.453 1 84.94 273 CYS B O 1
ATOM 7521 N N . PRO B 1 274 ? -2.049 40.531 9.82 1 78.31 274 PRO B N 1
ATOM 7522 C CA . PRO B 1 274 ? -2.906 40.875 10.953 1 78.31 274 PRO B CA 1
ATOM 7523 C C . PRO B 1 274 ? -2.309 40.469 12.297 1 78.31 274 PRO B C 1
ATOM 7525 O O . PRO B 1 274 ? -1.473 39.562 12.336 1 78.31 274 PRO B O 1
ATOM 7528 N N . SER B 1 275 ? -2.584 41.094 13.398 1 70.12 275 SER B N 1
ATOM 7529 C CA . SER B 1 275 ? -1.979 40.906 14.711 1 70.12 275 SER B CA 1
ATOM 7530 C C . SER B 1 275 ? -2.236 39.5 15.25 1 70.12 275 SER B C 1
ATOM 7532 O O . SER B 1 275 ? -1.387 38.938 15.938 1 70.12 275 SER B O 1
ATOM 7534 N N . ARG B 1 276 ? -3.266 38.844 15.078 1 66.94 276 ARG B N 1
ATOM 7535 C CA . ARG B 1 276 ? -3.568 37.562 15.695 1 66.94 276 ARG B CA 1
ATOM 7536 C C . ARG B 1 276 ? -3.428 36.406 14.688 1 66.94 276 ARG B C 1
ATOM 7538 O O . ARG B 1 276 ? -4.145 35.438 14.766 1 66.94 276 ARG B O 1
ATOM 7545 N N . ARG B 1 277 ? -2.457 36.75 13.781 1 76.44 277 ARG B N 1
ATOM 7546 C CA . ARG B 1 277 ? -2.273 35.719 12.773 1 76.44 277 ARG B CA 1
ATOM 7547 C C . ARG B 1 277 ? -0.804 35.344 12.648 1 76.44 277 ARG B C 1
ATOM 7549 O O . ARG B 1 277 ? 0.079 36.188 12.727 1 76.44 277 ARG B O 1
ATOM 7556 N N . ASN B 1 278 ? -0.649 34.094 12.547 1 81.19 278 ASN B N 1
ATOM 7557 C CA . ASN B 1 278 ? 0.684 33.562 12.25 1 81.19 278 ASN B CA 1
ATOM 7558 C C . ASN B 1 278 ? 1.184 34.062 10.891 1 81.19 278 ASN B C 1
ATOM 7560 O O . ASN B 1 278 ? 0.452 34 9.906 1 81.19 278 ASN B O 1
ATOM 7564 N N . PRO B 1 279 ? 2.33 34.688 10.828 1 83.94 279 PRO B N 1
ATOM 7565 C CA . PRO B 1 279 ? 2.861 35.219 9.562 1 83.94 279 PRO B CA 1
ATOM 7566 C C . PRO B 1 279 ? 2.873 34.156 8.453 1 83.94 279 PRO B C 1
ATOM 7568 O O . PRO B 1 279 ? 2.562 34.469 7.301 1 83.94 279 PRO B O 1
ATOM 7571 N N . SER B 1 280 ? 3.232 32.969 8.789 1 86.19 280 SER B N 1
ATOM 7572 C CA . SER B 1 280 ? 3.281 31.922 7.77 1 86.19 280 SER B CA 1
ATOM 7573 C C . SER B 1 280 ? 1.908 31.703 7.145 1 86.19 280 SER B C 1
ATOM 7575 O O . SER B 1 280 ? 1.8 31.484 5.938 1 86.19 280 SER B O 1
ATOM 7577 N N . ASP B 1 281 ? 0.876 31.766 7.961 1 83.19 281 ASP B N 1
ATOM 7578 C CA . ASP B 1 281 ? -0.485 31.625 7.453 1 83.19 281 ASP B CA 1
ATOM 7579 C C . ASP B 1 281 ? -0.857 32.781 6.535 1 83.19 281 ASP B C 1
ATOM 7581 O O . ASP B 1 281 ? -1.555 32.594 5.535 1 83.19 281 ASP B O 1
ATOM 7585 N N . HIS B 1 282 ? -0.426 33.875 6.926 1 85 282 HIS B N 1
ATOM 7586 C CA . HIS B 1 282 ? -0.714 35.062 6.137 1 85 282 HIS B CA 1
ATOM 7587 C C . HIS B 1 282 ? -0.036 35 4.77 1 85 282 HIS B C 1
ATOM 7589 O O . HIS B 1 282 ? -0.65 35.344 3.752 1 85 282 HIS B O 1
ATOM 7595 N N . PHE B 1 283 ? 1.23 34.656 4.75 1 89.06 283 PHE B N 1
ATOM 7596 C CA . PHE B 1 283 ? 1.973 34.531 3.5 1 89.06 283 PHE B CA 1
ATOM 7597 C C . PHE B 1 283 ? 1.296 33.562 2.547 1 89.06 283 PHE B C 1
ATOM 7599 O O . PHE B 1 283 ? 1.128 33.875 1.361 1 89.06 283 PHE B O 1
ATOM 7606 N N . LEU B 1 284 ? 0.909 32.469 3.092 1 85.69 284 LEU B N 1
ATOM 7607 C CA . LEU B 1 284 ? 0.32 31.406 2.264 1 85.69 284 LEU B CA 1
ATOM 7608 C C . LEU B 1 284 ? -1.056 31.828 1.756 1 85.69 284 LEU B C 1
ATOM 7610 O O . LEU B 1 284 ? -1.452 31.453 0.649 1 85.69 284 LEU B O 1
ATOM 7614 N N . ARG B 1 285 ? -1.746 32.531 2.553 1 82.44 285 ARG B N 1
ATOM 7615 C CA . ARG B 1 285 ? -3.049 33.031 2.121 1 82.44 285 ARG B CA 1
ATOM 7616 C C . ARG B 1 285 ? -2.906 34.031 0.962 1 82.44 285 ARG B C 1
ATOM 7618 O O . ARG B 1 285 ? -3.729 34.031 0.044 1 82.44 285 ARG B O 1
ATOM 7625 N N . CYS B 1 286 ? -1.891 34.75 1.03 1 84.69 286 CYS B N 1
ATOM 7626 C CA . CYS B 1 286 ? -1.67 35.75 0.018 1 84.69 286 CYS B CA 1
ATOM 7627 C C . CYS B 1 286 ? -1.201 35.156 -1.294 1 84.69 286 CYS B C 1
ATOM 7629 O O . CYS B 1 286 ? -1.494 35.656 -2.371 1 84.69 286 CYS B O 1
ATOM 7631 N N . VAL B 1 287 ? -0.557 34.062 -1.217 1 85.75 287 VAL B N 1
ATOM 7632 C CA . VAL B 1 287 ? 0.119 33.562 -2.408 1 85.75 287 VAL B CA 1
ATOM 7633 C C . VAL B 1 287 ? -0.674 32.406 -2.998 1 85.75 287 VAL B C 1
ATOM 7635 O O . VAL B 1 287 ? -0.386 31.938 -4.105 1 85.75 287 VAL B O 1
ATOM 7638 N N . ASN B 1 288 ? -1.654 31.906 -2.348 1 80.94 288 ASN B N 1
ATOM 7639 C CA . ASN B 1 288 ? -2.404 30.75 -2.811 1 80.94 288 ASN B CA 1
ATOM 7640 C C . ASN B 1 288 ? -3.629 31.156 -3.625 1 80.94 288 ASN B C 1
ATOM 7642 O O . ASN B 1 288 ? -4.637 31.594 -3.064 1 80.94 288 ASN B O 1
ATOM 7646 N N . SER B 1 289 ? -3.59 30.938 -4.883 1 76.5 289 SER B N 1
ATOM 7647 C CA . SER B 1 289 ? -4.664 31.344 -5.789 1 76.5 289 SER B CA 1
ATOM 7648 C C . SER B 1 289 ? -5.879 30.422 -5.633 1 76.5 289 SER B C 1
ATOM 7650 O O . SER B 1 289 ? -6.969 30.75 -6.109 1 76.5 289 SER B O 1
ATOM 7652 N N . ASP B 1 290 ? -5.66 29.375 -4.945 1 72.69 290 ASP B N 1
ATOM 7653 C CA . ASP B 1 290 ? -6.777 28.453 -4.781 1 72.69 290 ASP B CA 1
ATOM 7654 C C . ASP B 1 290 ? -7.871 29.062 -3.906 1 72.69 290 ASP B C 1
ATOM 7656 O O . ASP B 1 290 ? -9.031 28.641 -3.969 1 72.69 290 ASP B O 1
ATOM 7660 N N . PHE B 1 291 ? -7.508 30.078 -3.18 1 67.94 291 PHE B N 1
ATOM 7661 C CA . PHE B 1 291 ? -8.484 30.734 -2.322 1 67.94 291 PHE B CA 1
ATOM 7662 C C . PHE B 1 291 ? -9.523 31.484 -3.156 1 67.94 291 PHE B C 1
ATOM 7664 O O . PHE B 1 291 ? -10.672 31.641 -2.734 1 67.94 291 PHE B O 1
ATOM 7671 N N . ASP B 1 292 ? -9.039 31.891 -4.238 1 71.25 292 ASP B N 1
ATOM 7672 C CA . ASP B 1 292 ? -9.961 32.562 -5.137 1 71.25 292 ASP B CA 1
ATOM 7673 C C . ASP B 1 292 ? -11.031 31.625 -5.656 1 71.25 292 ASP B C 1
ATOM 7675 O O . ASP B 1 292 ? -12.203 31.984 -5.746 1 71.25 292 ASP B O 1
ATOM 7679 N N . ASP B 1 293 ? -10.547 30.484 -5.984 1 71.56 293 ASP B N 1
ATOM 7680 C CA . ASP B 1 293 ? -11.492 29.484 -6.473 1 71.56 293 ASP B CA 1
ATOM 7681 C C . ASP B 1 293 ? -12.484 29.094 -5.379 1 71.56 293 ASP B C 1
ATOM 7683 O O . ASP B 1 293 ? -13.672 28.891 -5.652 1 71.56 293 ASP B O 1
ATOM 7687 N N . VAL B 1 294 ? -12.023 29.031 -4.191 1 71 294 VAL B N 1
ATOM 7688 C CA . VAL B 1 294 ? -12.875 28.688 -3.059 1 71 294 VAL B CA 1
ATOM 7689 C C . VAL B 1 294 ? -13.914 29.781 -2.828 1 71 294 VAL B C 1
ATOM 7691 O O . VAL B 1 294 ? -15.102 29.484 -2.635 1 71 294 VAL B O 1
ATOM 7694 N N . THR B 1 295 ? -13.461 31 -2.836 1 68.75 295 THR B N 1
ATOM 7695 C CA . THR B 1 295 ? -14.375 32.125 -2.611 1 68.75 295 THR B CA 1
ATOM 7696 C C . THR B 1 295 ? -15.414 32.188 -3.721 1 68.75 295 THR B C 1
ATOM 7698 O O . THR B 1 295 ? -16.594 32.438 -3.455 1 68.75 295 THR B O 1
ATOM 7701 N N . ALA B 1 296 ? -14.906 31.938 -4.914 1 69.81 296 ALA B N 1
ATOM 7702 C CA . ALA B 1 296 ? -15.828 31.969 -6.051 1 69.81 296 ALA B CA 1
ATOM 7703 C C . ALA B 1 296 ? -16.891 30.891 -5.926 1 69.81 296 ALA B C 1
ATOM 7705 O O . ALA B 1 296 ? -18.062 31.141 -6.195 1 69.81 296 ALA B O 1
ATOM 7706 N N . THR B 1 297 ? -16.469 29.766 -5.488 1 70.56 297 THR B N 1
ATOM 7707 C CA . THR B 1 297 ? -17.391 28.641 -5.348 1 70.56 297 THR B CA 1
ATOM 7708 C C . THR B 1 297 ? -18.375 28.906 -4.207 1 70.56 297 THR B C 1
ATOM 7710 O O . THR B 1 297 ? -19.562 28.547 -4.309 1 70.56 297 THR B O 1
ATOM 7713 N N . LEU B 1 298 ? -17.875 29.469 -3.129 1 68.31 298 LEU B N 1
ATOM 7714 C CA . LEU B 1 298 ? -18.734 29.75 -1.98 1 68.31 298 LEU B CA 1
ATOM 7715 C C . LEU B 1 298 ? -19.766 30.828 -2.314 1 68.31 298 LEU B C 1
ATOM 7717 O O . LEU B 1 298 ? -20.906 30.75 -1.88 1 68.31 298 LEU B O 1
ATOM 7721 N N . VAL B 1 299 ? -19.312 31.797 -3.066 1 64.69 299 VAL B N 1
ATOM 7722 C CA . VAL B 1 299 ? -20.219 32.875 -3.482 1 64.69 299 VAL B CA 1
ATOM 7723 C C . VAL B 1 299 ? -21.281 32.312 -4.418 1 64.69 299 VAL B C 1
ATOM 7725 O O . VAL B 1 299 ? -22.453 32.688 -4.316 1 64.69 299 VAL B O 1
ATOM 7728 N N . GLU B 1 300 ? -20.797 31.438 -5.254 1 62.03 300 GLU B N 1
ATOM 7729 C CA . GLU B 1 300 ? -21.734 30.812 -6.176 1 62.03 300 GLU B CA 1
ATOM 7730 C C . GLU B 1 300 ? -22.734 29.938 -5.438 1 62.03 300 GLU B C 1
ATOM 7732 O O . GLU B 1 300 ? -23.922 29.938 -5.75 1 62.03 300 GLU B O 1
ATOM 7737 N N . SER B 1 301 ? -22.25 29.188 -4.531 1 60.94 301 SER B N 1
ATOM 7738 C CA . SER B 1 301 ? -23.141 28.328 -3.752 1 60.94 301 SER B CA 1
ATOM 7739 C C . SER B 1 301 ? -24.125 29.141 -2.941 1 60.94 301 SER B C 1
ATOM 7741 O O . SER B 1 301 ? -25.297 28.766 -2.816 1 60.94 301 SER B O 1
ATOM 7743 N N . ARG B 1 302 ? -23.609 30.203 -2.316 1 55.47 302 ARG B N 1
ATOM 7744 C CA . ARG B 1 302 ? -24.453 31.094 -1.523 1 55.47 302 ARG B CA 1
ATOM 7745 C C . ARG B 1 302 ? -25.5 31.781 -2.4 1 55.47 302 ARG B C 1
ATOM 7747 O O . ARG B 1 302 ? -26.641 32 -1.977 1 55.47 302 ARG B O 1
ATOM 7754 N N . ARG B 1 303 ? -25.078 32.188 -3.561 1 51.88 303 ARG B N 1
ATOM 7755 C CA . ARG B 1 303 ? -26 32.812 -4.5 1 51.88 303 ARG B CA 1
ATOM 7756 C C . ARG B 1 303 ? -27.141 31.859 -4.852 1 51.88 303 ARG B C 1
ATOM 7758 O O . ARG B 1 303 ? -28.297 32.281 -4.957 1 51.88 303 ARG B O 1
ATOM 7765 N N . ILE B 1 304 ? -26.672 30.688 -5.016 1 48.59 304 ILE B N 1
ATOM 7766 C CA . ILE B 1 304 ? -27.688 29.703 -5.348 1 48.59 304 ILE B CA 1
ATOM 7767 C C . ILE B 1 304 ? -28.625 29.516 -4.152 1 48.59 304 ILE B C 1
ATOM 7769 O O . ILE B 1 304 ? -29.828 29.375 -4.316 1 48.59 304 ILE B O 1
ATOM 7773 N N . GLN B 1 305 ? -27.984 29.438 -2.961 1 47.69 305 GLN B N 1
ATOM 7774 C CA . GLN B 1 305 ? -28.812 29.281 -1.774 1 47.69 305 GLN B CA 1
ATOM 7775 C C . GLN B 1 305 ? -29.609 30.547 -1.477 1 47.69 305 GLN B C 1
ATOM 7777 O O . GLN B 1 305 ? -30.734 30.469 -0.992 1 47.69 305 GLN B O 1
ATOM 7782 N N . ILE B 1 306 ? -28.906 31.75 -1.587 1 40.12 306 ILE B N 1
ATOM 7783 C CA . ILE B 1 306 ? -29.625 33 -1.354 1 40.12 306 ILE B CA 1
ATOM 7784 C C . ILE B 1 306 ? -30.75 33.156 -2.379 1 40.12 306 ILE B C 1
ATOM 7786 O O . ILE B 1 306 ? -31.734 33.844 -2.129 1 40.12 306 ILE B O 1
ATOM 7790 N N . SER B 1 307 ? -30.641 32.844 -3.668 1 37.06 307 SER B N 1
ATOM 7791 C CA . SER B 1 307 ? -31.859 33.062 -4.438 1 37.06 307 SER B CA 1
ATOM 7792 C C . SER B 1 307 ? -33.094 32.5 -3.723 1 37.06 307 SER B C 1
ATOM 7794 O O . SER B 1 307 ? -34.219 32.812 -4.07 1 37.06 307 SER B O 1
ATOM 7796 N N . SER B 1 308 ? -33.125 31.391 -3.055 1 32.69 308 SER B N 1
ATOM 7797 C CA . SER B 1 308 ? -34.312 31.141 -2.25 1 32.69 308 SER B CA 1
ATOM 7798 C C . SER B 1 308 ? -34.344 32.031 -1.01 1 32.69 308 SER B C 1
ATOM 7800 O O . SER B 1 308 ? -35.375 32.562 -0.657 1 32.69 308 SER B O 1
ATOM 7802 N N . PHE B 1 309 ? -33.656 31.75 0.25 1 29.98 309 PHE B N 1
ATOM 7803 C CA . PHE B 1 309 ? -33.906 32.531 1.459 1 29.98 309 PHE B CA 1
ATOM 7804 C C . PHE B 1 309 ? -33.219 33.906 1.356 1 29.98 309 PHE B C 1
ATOM 7806 O O . PHE B 1 309 ? -32.312 34.094 0.557 1 29.98 309 PHE B O 1
ATOM 7813 N N . SER B 1 310 ? -33.562 34.969 2.4 1 28.45 310 SER B N 1
ATOM 7814 C CA . SER B 1 310 ? -33.344 36.406 2.645 1 28.45 310 SER B CA 1
ATOM 7815 C C . SER B 1 310 ? -31.875 36.75 2.586 1 28.45 310 SER B C 1
ATOM 7817 O O . SER B 1 310 ? -31.047 36.062 3.193 1 28.45 310 SER B O 1
ATOM 7819 N N . LEU B 1 311 ? -31.281 37.406 1.63 1 27.98 311 LEU B N 1
ATOM 7820 C CA . LEU B 1 311 ? -30.109 38.219 1.288 1 27.98 311 LEU B CA 1
ATOM 7821 C C . LEU B 1 311 ? -29.578 38.938 2.516 1 27.98 311 LEU B C 1
ATOM 7823 O O . LEU B 1 311 ? -28.547 39.625 2.438 1 27.98 311 LEU B O 1
ATOM 7827 N N . CYS B 1 312 ? -30.375 39.406 3.59 1 27.25 312 CYS B N 1
ATOM 7828 C CA . CYS B 1 312 ? -30.047 40.406 4.574 1 27.25 312 CYS B CA 1
ATOM 7829 C C . CYS B 1 312 ? -28.766 40.062 5.312 1 27.25 312 CYS B C 1
ATOM 7831 O O . CYS B 1 312 ? -27.922 40.938 5.555 1 27.25 312 CYS B O 1
ATOM 7833 N N . GLN B 1 313 ? -28.766 38.969 6.242 1 29.53 313 GLN B N 1
ATOM 7834 C CA . GLN B 1 313 ? -27.859 38.938 7.379 1 29.53 313 GLN B CA 1
ATOM 7835 C C . GLN B 1 313 ? -26.438 38.562 6.934 1 29.53 313 GLN B C 1
ATOM 7837 O O . GLN B 1 313 ? -25.5 38.625 7.727 1 29.53 313 GLN B O 1
ATOM 7842 N N . LEU B 1 314 ? -26.234 37.969 5.832 1 31.98 314 LEU B N 1
ATOM 7843 C CA . LEU B 1 314 ? -24.875 37.469 5.598 1 31.98 314 LEU B CA 1
ATOM 7844 C C . LEU B 1 314 ? -23.969 38.625 5.125 1 31.98 314 LEU B C 1
ATOM 7846 O O . LEU B 1 314 ? -22.766 38.406 4.895 1 31.98 314 LEU B O 1
ATOM 7850 N N . HIS B 1 315 ? -24.484 39.688 4.543 1 31.39 315 HIS B N 1
ATOM 7851 C CA . HIS B 1 315 ? -23.562 40.781 4.27 1 31.39 315 HIS B CA 1
ATOM 7852 C C . HIS B 1 315 ? -22.75 41.125 5.508 1 31.39 315 HIS B C 1
ATOM 7854 O O . HIS B 1 315 ? -21.688 41.75 5.402 1 31.39 315 HIS B O 1
ATOM 7860 N N . GLU B 1 316 ? -23.391 41.219 6.676 1 32.09 316 GLU B N 1
ATOM 7861 C CA . GLU B 1 316 ? -22.703 41.688 7.871 1 32.09 316 GLU B CA 1
ATOM 7862 C C . GLU B 1 316 ? -21.562 40.75 8.273 1 32.09 316 GLU B C 1
ATOM 7864 O O . GLU B 1 316 ? -20.609 41.188 8.93 1 32.09 316 GLU B O 1
ATOM 7869 N N . THR B 1 317 ? -21.781 39.5 8.273 1 33.25 317 THR B N 1
ATOM 7870 C CA . THR B 1 317 ? -20.703 38.688 8.82 1 33.25 317 THR B CA 1
ATOM 7871 C C . THR B 1 317 ? -19.516 38.656 7.852 1 33.25 317 THR B C 1
ATOM 7873 O O . THR B 1 317 ? -18.562 37.906 8.07 1 33.25 317 THR B O 1
ATOM 7876 N N . THR B 1 318 ? -19.656 38.906 6.609 1 35.25 318 THR B N 1
ATOM 7877 C CA . THR B 1 318 ? -18.438 39.219 5.871 1 35.25 318 THR B CA 1
ATOM 7878 C C . THR B 1 318 ? -17.625 40.281 6.586 1 35.25 318 THR B C 1
ATOM 7880 O O . THR B 1 318 ? -17.062 41.188 5.941 1 35.25 318 THR B O 1
ATOM 7883 N N . ASN B 1 319 ? -18.078 40.875 7.535 1 34.25 319 ASN B N 1
ATOM 7884 C CA . ASN B 1 319 ? -17.078 41.656 8.234 1 34.25 319 ASN B CA 1
ATOM 7885 C C . ASN B 1 319 ? -15.719 40.938 8.227 1 34.25 319 ASN B C 1
ATOM 7887 O O . ASN B 1 319 ? -15.195 40.562 9.281 1 34.25 319 ASN B O 1
ATOM 7891 N N . THR B 1 320 ? -15.594 39.906 7.594 1 39.53 320 THR B N 1
ATOM 7892 C CA . THR B 1 320 ? -14.18 39.562 7.629 1 39.53 320 THR B CA 1
ATOM 7893 C C . THR B 1 320 ? -13.305 40.75 7.316 1 39.53 320 THR B C 1
ATOM 7895 O O . THR B 1 320 ? -13.414 41.344 6.238 1 39.53 320 THR B O 1
ATOM 7898 N N . LEU B 1 321 ? -13.047 41.562 8.164 1 38.47 321 LEU B N 1
ATOM 7899 C CA . LEU B 1 321 ? -12.055 42.625 8.406 1 38.47 321 LEU B CA 1
ATOM 7900 C C . LEU B 1 321 ? -10.781 42.344 7.609 1 38.47 321 LEU B C 1
ATOM 7902 O O . LEU B 1 321 ? -9.797 43.094 7.742 1 38.47 321 LEU B O 1
ATOM 7906 N N . ASP B 1 322 ? -10.57 41.188 7.066 1 48.88 322 ASP B N 1
ATOM 7907 C CA . ASP B 1 322 ? -9.25 41.156 6.441 1 48.88 322 ASP B CA 1
ATOM 7908 C C . ASP B 1 322 ? -9.281 41.812 5.062 1 48.88 322 ASP B C 1
ATOM 7910 O O . ASP B 1 322 ? -10.086 41.438 4.211 1 48.88 322 ASP B O 1
ATOM 7914 N N . PRO B 1 323 ? -8.961 43.031 4.887 1 47.28 323 PRO B N 1
ATOM 7915 C CA . PRO B 1 323 ? -8.805 43.719 3.615 1 47.28 323 PRO B CA 1
ATOM 7916 C C . PRO B 1 323 ? -8.375 42.812 2.475 1 47.28 323 PRO B C 1
ATOM 7918 O O . PRO B 1 323 ? -8.5 43.156 1.303 1 47.28 323 PRO B O 1
ATOM 7921 N N . LEU B 1 324 ? -7.867 41.688 2.766 1 57.59 324 LEU B N 1
ATOM 7922 C CA . LEU B 1 324 ? -7.391 40.812 1.711 1 57.59 324 LEU B CA 1
ATOM 7923 C C . LEU B 1 324 ? -8.555 40.094 1.021 1 57.59 324 LEU B C 1
ATOM 7925 O O . LEU B 1 324 ? -8.391 39.5 -0.041 1 57.59 324 LEU B O 1
ATOM 7929 N N . ASP B 1 325 ? -9.836 40.156 1.605 1 57.31 325 ASP B N 1
ATOM 7930 C CA . ASP B 1 325 ? -10.961 39.375 1.076 1 57.31 325 ASP B CA 1
ATOM 7931 C C . ASP B 1 325 ? -11.445 39.969 -0.251 1 57.31 325 ASP B C 1
ATOM 7933 O O . ASP B 1 325 ? -11.992 39.25 -1.088 1 57.31 325 ASP B O 1
ATOM 7937 N N . ASP B 1 326 ? -11.125 41.281 -0.481 1 59.78 326 ASP B N 1
ATOM 7938 C CA . ASP B 1 326 ? -11.711 41.906 -1.675 1 59.78 326 ASP B CA 1
ATOM 7939 C C . ASP B 1 326 ? -10.773 41.75 -2.873 1 59.78 326 ASP B C 1
ATOM 7941 O O . ASP B 1 326 ? -11.195 41.938 -4.02 1 59.78 326 ASP B O 1
ATOM 7945 N N . THR B 1 327 ? -9.5 41.406 -2.682 1 71.12 327 THR B N 1
ATOM 7946 C CA . THR B 1 327 ? -8.57 41.312 -3.803 1 71.12 327 THR B CA 1
ATOM 7947 C C . THR B 1 327 ? -8.219 39.844 -4.09 1 71.12 327 THR B C 1
ATOM 7949 O O . THR B 1 327 ? -7.844 39.094 -3.182 1 71.12 327 THR B O 1
ATOM 7952 N N . PRO B 1 328 ? -8.461 39.469 -5.328 1 79.88 328 PRO B N 1
ATOM 7953 C CA . PRO B 1 328 ? -8.117 38.094 -5.684 1 79.88 328 PRO B CA 1
ATOM 7954 C C . PRO B 1 328 ? -6.648 37.75 -5.406 1 79.88 328 PRO B C 1
ATOM 7956 O O . PRO B 1 328 ? -5.781 38.625 -5.562 1 79.88 328 PRO B O 1
ATOM 7959 N N . ALA B 1 329 ? -6.426 36.594 -4.891 1 81.94 329 ALA B N 1
ATOM 7960 C CA . ALA B 1 329 ? -5.09 36.156 -4.535 1 81.94 329 ALA B CA 1
ATOM 7961 C C . ALA B 1 329 ? -4.156 36.188 -5.746 1 81.94 329 ALA B C 1
ATOM 7963 O O . ALA B 1 329 ? -2.955 36.406 -5.602 1 81.94 329 ALA B O 1
ATOM 7964 N N . ALA B 1 330 ? -4.668 36 -6.965 1 82.56 330 ALA B N 1
ATOM 7965 C CA . ALA B 1 330 ? -3.854 36.031 -8.172 1 82.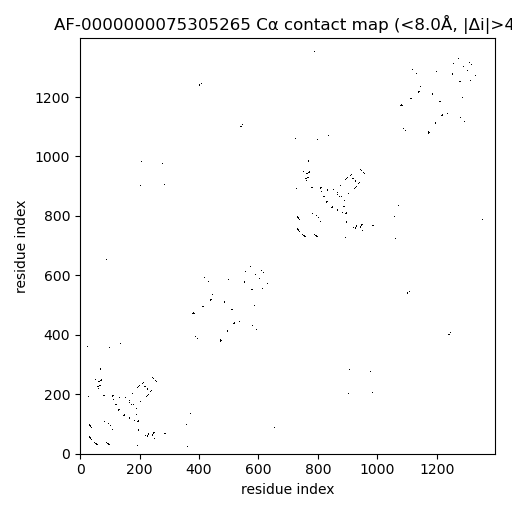56 330 ALA B CA 1
ATOM 7966 C C . ALA B 1 330 ? -3.266 37.438 -8.391 1 82.56 330 ALA B C 1
ATOM 7968 O O . ALA B 1 330 ? -2.115 37.562 -8.812 1 82.56 330 ALA B O 1
ATOM 7969 N N . GLU B 1 331 ? -4.078 38.406 -8.109 1 85 331 GLU B N 1
ATOM 7970 C CA . GLU B 1 331 ? -3.615 39.781 -8.25 1 85 331 GLU B CA 1
ATOM 7971 C C . GLU B 1 331 ? -2.602 40.125 -7.168 1 85 331 GLU B C 1
ATOM 7973 O O . GLU B 1 331 ? -1.641 40.875 -7.422 1 85 331 GLU B O 1
ATOM 7978 N N . ILE B 1 332 ? -2.871 39.625 -6.039 1 87.94 332 ILE B N 1
ATOM 7979 C CA . ILE B 1 332 ? -1.939 39.875 -4.938 1 87.94 332 ILE B CA 1
ATOM 7980 C C . ILE B 1 332 ? -0.586 39.25 -5.27 1 87.94 332 ILE B C 1
ATOM 7982 O O . ILE B 1 332 ? 0.459 39.844 -5.047 1 87.94 332 ILE B O 1
ATOM 7986 N N . ARG B 1 333 ? -0.624 38.125 -5.789 1 88.44 333 ARG B N 1
ATOM 7987 C CA . ARG B 1 333 ? 0.595 37.406 -6.152 1 88.44 333 ARG B CA 1
ATOM 7988 C C . ARG B 1 333 ? 1.401 38.188 -7.188 1 88.44 333 ARG B C 1
ATOM 7990 O O . ARG B 1 333 ? 2.615 38.344 -7.043 1 88.44 333 ARG B O 1
ATOM 7997 N N . THR B 1 334 ? 0.734 38.625 -8.242 1 88.25 334 THR B N 1
ATOM 7998 C CA . THR B 1 334 ? 1.415 39.344 -9.305 1 88.25 334 THR B CA 1
ATOM 7999 C C . THR B 1 334 ? 2.025 40.656 -8.758 1 88.25 334 THR B C 1
ATOM 8001 O O . THR B 1 334 ? 3.131 41.031 -9.148 1 88.25 334 THR B O 1
ATOM 8004 N N . THR B 1 335 ? 1.266 41.219 -7.883 1 90.56 335 THR B N 1
ATOM 8005 C CA . THR B 1 335 ? 1.765 42.469 -7.273 1 90.56 335 THR B CA 1
ATOM 8006 C C . THR B 1 335 ? 2.979 42.156 -6.395 1 90.56 335 THR B C 1
ATOM 8008 O O . THR B 1 335 ? 3.951 42.938 -6.402 1 90.56 335 THR B O 1
ATOM 8011 N N . LEU B 1 336 ? 2.906 41.156 -5.688 1 92.56 336 LEU B N 1
ATOM 8012 C CA . LEU B 1 336 ? 3.992 40.781 -4.785 1 92.56 336 LEU B CA 1
ATOM 8013 C C . LEU B 1 336 ? 5.246 40.406 -5.566 1 92.56 336 LEU B C 1
ATOM 8015 O O . LEU B 1 336 ? 6.359 40.75 -5.172 1 92.56 336 LEU B O 1
ATOM 8019 N N . VAL B 1 337 ? 5.102 39.688 -6.645 1 91.88 337 VAL B N 1
ATOM 8020 C CA . VAL B 1 337 ? 6.234 39.281 -7.469 1 91.88 337 VAL B CA 1
ATOM 8021 C C . VAL B 1 337 ? 6.895 40.5 -8.086 1 91.88 337 VAL B C 1
ATOM 8023 O O . VAL B 1 337 ? 8.125 40.625 -8.125 1 91.88 337 VAL B O 1
ATOM 8026 N N . ARG B 1 338 ? 6.102 41.406 -8.562 1 91.38 338 ARG B N 1
ATOM 8027 C CA . ARG B 1 338 ? 6.609 42.656 -9.172 1 91.38 338 ARG B CA 1
ATOM 8028 C C . ARG B 1 338 ? 7.336 43.5 -8.148 1 91.38 338 ARG B C 1
ATOM 8030 O O . ARG B 1 338 ? 8.422 44.031 -8.422 1 91.38 338 ARG B O 1
ATOM 8037 N N . LYS B 1 339 ? 6.727 43.625 -7.027 1 92.88 339 LYS B N 1
ATOM 8038 C CA . LYS B 1 339 ? 7.32 44.438 -5.98 1 92.88 339 LYS B CA 1
ATOM 8039 C C . LYS B 1 339 ? 8.602 43.812 -5.441 1 92.88 339 LYS B C 1
ATOM 8041 O O . LYS B 1 339 ? 9.531 44.531 -5.059 1 92.88 339 LYS B O 1
ATOM 8046 N N . PHE B 1 340 ? 8.648 42.594 -5.406 1 93.19 340 PHE B N 1
ATOM 8047 C CA . PHE B 1 340 ? 9.852 41.906 -4.941 1 93.19 340 PHE B CA 1
ATOM 8048 C C . PHE B 1 340 ? 11.016 42.125 -5.902 1 93.19 340 PHE B C 1
ATOM 8050 O O . PHE B 1 340 ? 12.141 42.375 -5.473 1 93.19 340 PHE B O 1
ATOM 8057 N N . LYS B 1 341 ? 10.781 42 -7.191 1 90.69 341 LYS B N 1
ATOM 8058 C CA . LYS B 1 341 ? 11.82 42.188 -8.203 1 90.69 341 LYS B CA 1
ATOM 8059 C C . LYS B 1 341 ? 12.477 43.562 -8.109 1 90.69 341 LYS B C 1
ATOM 8061 O O . LYS B 1 341 ? 13.664 43.688 -8.391 1 90.69 341 LYS B O 1
ATOM 8066 N N . CYS B 1 342 ? 11.695 44.5 -7.625 1 90.19 342 CYS B N 1
ATOM 8067 C CA . CYS B 1 342 ? 12.195 45.875 -7.547 1 90.19 342 CYS B CA 1
ATOM 8068 C C . CYS B 1 342 ? 12.562 46.25 -6.113 1 90.19 342 CYS B C 1
ATOM 8070 O O . CYS B 1 342 ? 13.008 47.375 -5.848 1 90.19 342 CYS B O 1
ATOM 8072 N N . SER B 1 343 ? 12.547 45.406 -5.281 1 91.12 343 SER B N 1
ATOM 8073 C CA . SER B 1 343 ? 12.758 45.688 -3.865 1 91.12 343 SER B CA 1
ATOM 8074 C C . SER B 1 343 ? 14.227 45.562 -3.484 1 91.12 343 SER B C 1
ATOM 8076 O O . SER B 1 343 ? 15.039 45.062 -4.277 1 91.12 343 SER B O 1
ATOM 8078 N N . GLU B 1 344 ? 14.508 46.031 -2.316 1 91.19 344 GLU B N 1
ATOM 8079 C CA . GLU B 1 344 ? 15.852 45.969 -1.754 1 91.19 344 GLU B CA 1
ATOM 8080 C C . GLU B 1 344 ? 16.203 44.531 -1.389 1 91.19 344 GLU B C 1
ATOM 8082 O O . GLU B 1 344 ? 17.375 44.156 -1.408 1 91.19 344 GLU B O 1
ATOM 8087 N N . TYR B 1 345 ? 15.211 43.781 -1.127 1 91.94 345 TYR B N 1
ATOM 8088 C CA . TYR B 1 345 ? 15.438 42.406 -0.751 1 91.94 345 TYR B CA 1
ATOM 8089 C C . TYR B 1 345 ? 15.938 41.594 -1.941 1 91.94 345 TYR B C 1
ATOM 8091 O O . TYR B 1 345 ? 16.812 40.719 -1.791 1 91.94 345 TYR B O 1
ATOM 8099 N N . ALA B 1 346 ? 15.422 41.781 -3.115 1 92.25 346 ALA B N 1
ATOM 8100 C CA . ALA B 1 346 ? 15.875 41.094 -4.332 1 92.25 346 ALA B CA 1
ATOM 8101 C C . ALA B 1 346 ? 17.312 41.5 -4.656 1 92.25 346 ALA B C 1
ATOM 8103 O O . ALA B 1 346 ? 18.094 40.656 -5.105 1 92.25 346 ALA B O 1
ATOM 8104 N N . ALA B 1 347 ? 17.641 42.75 -4.453 1 92.06 347 ALA B N 1
ATOM 8105 C CA . ALA B 1 347 ? 19 43.219 -4.703 1 92.06 347 ALA B CA 1
ATOM 8106 C C . ALA B 1 347 ? 20 42.562 -3.736 1 92.06 347 ALA B C 1
ATOM 8108 O O . ALA B 1 347 ? 21.109 42.219 -4.129 1 92.06 347 ALA B O 1
ATOM 8109 N N . ALA B 1 348 ? 19.562 42.469 -2.537 1 92 348 ALA B N 1
ATOM 8110 C CA . ALA B 1 348 ? 20.406 41.812 -1.534 1 92 348 ALA B CA 1
ATOM 8111 C C . ALA B 1 348 ? 20.625 40.344 -1.863 1 92 348 ALA B C 1
ATOM 8113 O O . ALA B 1 348 ? 21.719 39.812 -1.645 1 92 348 ALA B O 1
ATOM 8114 N N . SER B 1 349 ? 19.594 39.719 -2.283 1 91.31 349 SER B N 1
ATOM 8115 C CA . SER B 1 349 ? 19.703 38.312 -2.656 1 91.31 349 SER B CA 1
ATOM 8116 C C . SER B 1 349 ? 20.625 38.125 -3.85 1 91.31 349 SER B C 1
ATOM 8118 O O . SER B 1 349 ? 21.406 37.156 -3.895 1 91.31 349 SER B O 1
ATOM 8120 N N . ARG B 1 350 ? 20.578 39 -4.812 1 91.44 350 ARG B N 1
ATOM 8121 C CA . ARG B 1 350 ? 21.469 38.906 -5.977 1 91.44 350 ARG B CA 1
ATOM 8122 C C . ARG B 1 350 ? 22.922 39.156 -5.578 1 91.44 350 ARG B C 1
ATOM 8124 O O . ARG B 1 350 ? 23.828 38.5 -6.137 1 91.44 350 ARG B O 1
ATOM 8131 N N . ALA B 1 351 ? 23.062 40 -4.676 1 92 351 ALA B N 1
ATOM 8132 C CA . ALA B 1 351 ? 24.406 40.281 -4.184 1 92 351 ALA B CA 1
ATOM 8133 C C . ALA B 1 351 ? 24.984 39.031 -3.479 1 92 351 ALA B C 1
ATOM 8135 O O . ALA B 1 351 ? 26.156 38.719 -3.627 1 92 351 ALA B O 1
ATOM 8136 N N . ARG B 1 352 ? 24.156 38.438 -2.717 1 91.75 352 ARG B N 1
ATOM 8137 C CA . ARG B 1 352 ? 24.594 37.219 -2.029 1 91.75 352 ARG B CA 1
ATOM 8138 C C . ARG B 1 352 ? 24.953 36.125 -3.027 1 91.75 352 ARG B C 1
ATOM 8140 O O . ARG B 1 352 ? 25.938 35.406 -2.84 1 91.75 352 ARG B O 1
ATOM 8147 N N . ILE B 1 353 ? 24.156 35.969 -4.039 1 91.56 353 ILE B N 1
ATOM 8148 C CA . ILE B 1 353 ? 24.391 34.969 -5.059 1 91.56 353 ILE B CA 1
ATOM 8149 C C . ILE B 1 353 ? 25.688 35.25 -5.797 1 91.56 353 ILE B C 1
ATOM 8151 O O . ILE B 1 353 ? 26.484 34.344 -6.055 1 91.56 353 ILE B O 1
ATOM 8155 N N . GLN B 1 354 ? 25.953 36.469 -6.066 1 88.94 354 GLN B N 1
ATOM 8156 C CA . GLN B 1 354 ? 27.188 36.875 -6.75 1 88.94 354 GLN B CA 1
ATOM 8157 C C . GLN B 1 354 ? 28.406 36.656 -5.855 1 88.94 354 GLN B C 1
ATOM 8159 O O . GLN B 1 354 ? 29.484 36.281 -6.34 1 88.94 354 GLN B O 1
ATOM 8164 N N . GLY B 1 355 ? 28.172 36.875 -4.629 1 88.38 355 GLY B N 1
ATOM 8165 C CA . GLY B 1 355 ? 29.25 36.594 -3.688 1 88.38 355 GLY B CA 1
ATOM 8166 C C . GLY B 1 355 ? 29.641 35.125 -3.645 1 88.38 355 GLY B C 1
ATOM 8167 O O . GLY B 1 355 ? 30.812 34.812 -3.543 1 88.38 355 GLY B O 1
ATOM 8168 N N . ILE B 1 356 ? 28.719 34.312 -3.666 1 87.69 356 ILE B N 1
ATOM 8169 C CA . ILE B 1 356 ? 28.969 32.875 -3.645 1 87.69 356 ILE B CA 1
ATOM 8170 C C . ILE B 1 356 ? 29.594 32.469 -4.965 1 87.69 356 ILE B C 1
ATOM 8172 O O . ILE B 1 356 ? 30.469 31.578 -4.988 1 87.69 356 ILE B O 1
ATOM 8176 N N . ALA B 1 357 ? 29.172 33.031 -6.086 1 84.38 357 ALA B N 1
ATOM 8177 C CA . ALA B 1 357 ? 29.734 32.719 -7.398 1 84.38 357 ALA B CA 1
ATOM 8178 C C . ALA B 1 357 ? 31.219 33.031 -7.465 1 84.38 357 ALA B C 1
ATOM 8180 O O . ALA B 1 357 ? 31.969 32.406 -8.203 1 84.38 357 ALA B O 1
ATOM 8181 N N . LEU B 1 358 ? 31.641 33.938 -6.688 1 81.69 358 LEU B N 1
ATOM 8182 C CA . LEU B 1 358 ? 33.031 34.375 -6.711 1 81.69 358 LEU B CA 1
ATOM 8183 C C . LEU B 1 358 ? 33.875 33.562 -5.75 1 81.69 358 LEU B C 1
ATOM 8185 O O . LEU B 1 358 ? 35.094 33.688 -5.734 1 81.69 358 LEU B O 1
ATOM 8189 N N . LEU B 1 359 ? 33.219 32.688 -4.992 1 77.94 359 LEU B N 1
ATOM 8190 C CA . LEU B 1 359 ? 33.969 31.844 -4.062 1 77.94 359 LEU B CA 1
ATOM 8191 C C . LEU B 1 359 ? 34.781 30.797 -4.812 1 77.94 359 LEU B C 1
ATOM 8193 O O . LEU B 1 359 ? 34.25 29.953 -5.52 1 77.94 359 LEU B O 1
ATOM 8197 N N . GLU B 1 360 ? 35.75 30.859 -5.793 1 62.25 360 GLU B N 1
ATOM 8198 C CA . GLU B 1 360 ? 36.562 29.953 -6.578 1 62.25 360 GLU B CA 1
ATOM 8199 C C . GLU B 1 360 ? 37.281 28.938 -5.68 1 62.25 360 GLU B C 1
ATOM 8201 O O . GLU B 1 360 ? 37.562 27.812 -6.094 1 62.25 360 GLU B O 1
ATOM 8206 N N . GLY B 1 361 ? 37.656 29.062 -4.492 1 52.34 361 GLY B N 1
ATOM 8207 C CA . GLY B 1 361 ? 38.719 28.344 -3.832 1 52.34 361 GLY B CA 1
ATOM 8208 C C . GLY B 1 361 ? 38.25 27.188 -2.98 1 52.34 361 GLY B C 1
ATOM 8209 O O . GLY B 1 361 ? 39.031 26.469 -2.371 1 52.34 361 GLY B O 1
ATOM 8210 N N . ILE B 1 362 ? 37.156 27.031 -2.574 1 53.5 362 ILE B N 1
ATOM 8211 C CA . ILE B 1 362 ? 36.969 26.016 -1.55 1 53.5 362 ILE B CA 1
ATOM 8212 C C . ILE B 1 362 ? 36.781 24.656 -2.207 1 53.5 362 ILE B C 1
ATOM 8214 O O . ILE B 1 362 ? 35.781 24.406 -2.883 1 53.5 362 ILE B O 1
ATOM 8218 N N . VAL B 1 363 ? 37.938 24.141 -2.75 1 49.19 363 VAL B N 1
ATOM 8219 C CA . VAL B 1 363 ? 37.938 22.781 -3.283 1 49.19 363 VAL B CA 1
ATOM 8220 C C . VAL B 1 363 ? 37.344 21.812 -2.26 1 49.19 363 VAL B C 1
ATOM 8222 O O . VAL B 1 363 ? 37.875 21.672 -1.152 1 49.19 363 VAL B O 1
ATOM 8225 N N . THR B 1 364 ? 36.219 21.75 -2.1 1 52.16 364 THR B N 1
ATOM 8226 C CA . THR B 1 364 ? 35.656 20.719 -1.229 1 52.16 364 THR B CA 1
ATOM 8227 C C . THR B 1 364 ? 36.125 19.344 -1.66 1 52.16 364 THR B C 1
ATOM 8229 O O . THR B 1 364 ? 35.969 18.953 -2.82 1 52.16 364 THR B O 1
ATOM 8232 N N . GLU B 1 365 ? 37.344 18.922 -1.142 1 48.88 365 GLU B N 1
ATOM 8233 C CA . GLU B 1 365 ? 37.688 17.516 -1.365 1 48.88 365 GLU B CA 1
ATOM 8234 C C . GLU B 1 365 ? 36.438 16.641 -1.405 1 48.88 365 GLU B C 1
ATOM 8236 O O . GLU B 1 365 ? 35.594 16.734 -0.533 1 48.88 365 GLU B O 1
ATOM 8241 N N . ARG B 1 366 ? 36.156 16.219 -2.518 1 47.53 366 ARG B N 1
ATOM 8242 C CA . ARG B 1 366 ? 35.031 15.32 -2.812 1 47.53 366 ARG B CA 1
ATOM 8243 C C . ARG B 1 366 ? 34.938 14.195 -1.779 1 47.53 366 ARG B C 1
ATOM 8245 O O . ARG B 1 366 ? 35.719 13.25 -1.816 1 47.53 366 ARG B O 1
ATOM 8252 N N . LYS B 1 367 ? 34.875 14.367 -0.515 1 48.91 367 LYS B N 1
ATOM 8253 C CA . LYS B 1 367 ? 34.594 13.164 0.273 1 48.91 367 LYS B CA 1
ATOM 8254 C C . LYS B 1 367 ? 33.469 12.344 -0.331 1 48.91 367 LYS B C 1
ATOM 8256 O O . LYS B 1 367 ? 32.312 12.531 0.027 1 48.91 367 LYS B O 1
ATOM 8261 N N . SER B 1 368 ? 33.406 12.141 -1.685 1 49.22 368 SER B N 1
ATOM 8262 C CA . SER B 1 368 ? 32.406 11.398 -2.439 1 49.22 368 SER B CA 1
ATOM 8263 C C . SER B 1 368 ? 32.438 9.914 -2.086 1 49.22 368 SER B C 1
ATOM 8265 O O . SER B 1 368 ? 33.5 9.367 -1.764 1 49.22 368 SER B O 1
ATOM 8267 N N . GLY B 1 369 ? 31.328 9.25 -1.754 1 54.53 369 GLY B N 1
ATOM 8268 C CA . GLY B 1 369 ? 30.859 7.871 -1.665 1 54.53 369 GLY B CA 1
ATOM 8269 C C . GLY B 1 369 ? 31.328 7.172 -0.401 1 54.53 369 GLY B C 1
ATOM 8270 O O . GLY B 1 369 ? 31.969 7.777 0.452 1 54.53 369 GLY B O 1
ATOM 8271 N N . SER B 1 370 ? 30.844 5.996 -0.189 1 57.41 370 SER B N 1
ATOM 8272 C CA . SER B 1 370 ? 31.125 5.125 0.946 1 57.41 370 SER B CA 1
ATOM 8273 C C . SER B 1 370 ? 32.625 4.793 1.023 1 57.41 370 SER B C 1
ATOM 8275 O O . SER B 1 370 ? 33.219 4.438 0.016 1 57.41 370 SER B O 1
ATOM 8277 N N . GLN B 1 371 ? 33.281 5.375 1.996 1 65.62 371 GLN B N 1
ATOM 8278 C CA . GLN B 1 371 ? 34.719 5.172 2.244 1 65.62 371 GLN B CA 1
ATOM 8279 C C . GLN B 1 371 ? 34.969 3.801 2.859 1 65.62 371 GLN B C 1
ATOM 8281 O O . GLN B 1 371 ? 36.094 3.516 3.301 1 65.62 371 GLN B O 1
ATOM 8286 N N . THR B 1 372 ? 33.906 3.008 2.729 1 74.88 372 THR B N 1
ATOM 8287 C CA . THR B 1 372 ? 34.031 1.703 3.363 1 74.88 372 THR B CA 1
ATOM 8288 C C . THR B 1 372 ? 34.5 0.656 2.352 1 74.88 372 THR B C 1
ATOM 8290 O O . THR B 1 372 ? 34.188 0.763 1.161 1 74.88 372 THR B O 1
ATOM 8293 N N . ASN B 1 373 ? 35.219 -0.275 2.818 1 86.25 373 ASN B N 1
ATOM 8294 C CA . ASN B 1 373 ? 35.719 -1.416 2.043 1 86.25 373 ASN B CA 1
ATOM 8295 C C . ASN B 1 373 ? 34.531 -2.281 1.558 1 86.25 373 ASN B C 1
ATOM 8297 O O . ASN B 1 373 ? 33.531 -2.4 2.24 1 86.25 373 ASN B O 1
ATOM 8301 N N . TRP B 1 374 ? 34.781 -2.818 0.365 1 89.94 374 TRP B N 1
ATOM 8302 C CA . TRP B 1 374 ? 33.75 -3.615 -0.3 1 89.94 374 TRP B CA 1
ATOM 8303 C C . TRP B 1 374 ? 33.375 -4.836 0.539 1 89.94 374 TRP B C 1
ATOM 8305 O O . TRP B 1 374 ? 32.219 -5.152 0.696 1 89.94 374 TRP B O 1
ATOM 8315 N N . TRP B 1 375 ? 34.344 -5.547 1.101 1 92.25 375 TRP B N 1
ATOM 8316 C CA . TRP B 1 375 ? 34.094 -6.773 1.853 1 92.25 375 TRP B CA 1
ATOM 8317 C C . TRP B 1 375 ? 33.375 -6.477 3.16 1 92.25 375 TRP B C 1
ATOM 8319 O O . TRP B 1 375 ? 32.5 -7.258 3.598 1 92.25 375 TRP B O 1
ATOM 8329 N N . LYS B 1 376 ? 33.719 -5.387 3.752 1 92.06 376 LYS B N 1
ATOM 8330 C CA . LYS B 1 376 ? 33.031 -4.984 4.973 1 92.06 376 LYS B CA 1
ATOM 8331 C C . LYS B 1 376 ? 31.562 -4.629 4.691 1 92.06 376 LYS B C 1
ATOM 8333 O O . LYS B 1 376 ? 30.672 -5.023 5.434 1 92.06 376 LYS B O 1
ATOM 8338 N N . GLN B 1 377 ? 31.375 -3.936 3.611 1 94.38 377 GLN B N 1
ATOM 8339 C CA . GLN B 1 377 ? 30.016 -3.58 3.232 1 94.38 377 GLN B CA 1
ATOM 8340 C C . GLN B 1 377 ? 29.188 -4.828 2.953 1 94.38 377 GLN B C 1
ATOM 8342 O O . GLN B 1 377 ? 28.016 -4.895 3.336 1 94.38 377 GLN B O 1
ATOM 8347 N N . LEU B 1 378 ? 29.844 -5.809 2.316 1 95.81 378 LEU B N 1
ATOM 8348 C CA . LEU B 1 378 ? 29.141 -7.047 1.99 1 95.81 378 LEU B CA 1
ATOM 8349 C C . LEU B 1 378 ? 28.75 -7.801 3.258 1 95.81 378 LEU B C 1
ATOM 8351 O O . LEU B 1 378 ? 27.609 -8.273 3.375 1 95.81 378 LEU B O 1
ATOM 8355 N N . ARG B 1 379 ? 29.641 -7.875 4.133 1 95.94 379 ARG B N 1
ATOM 8356 C CA . ARG B 1 379 ? 29.391 -8.602 5.367 1 95.94 379 ARG B CA 1
ATOM 8357 C C . ARG B 1 379 ? 28.297 -7.914 6.188 1 95.94 379 ARG B C 1
ATOM 8359 O O . ARG B 1 379 ? 27.391 -8.578 6.703 1 95.94 379 ARG B O 1
ATOM 8366 N N . ILE B 1 380 ? 28.312 -6.598 6.262 1 95.5 380 ILE B N 1
ATOM 8367 C CA . ILE B 1 380 ? 27.359 -5.84 7.074 1 95.5 380 ILE B CA 1
ATOM 8368 C C . ILE B 1 380 ? 25.984 -5.891 6.43 1 95.5 380 ILE B C 1
ATOM 8370 O O . ILE B 1 380 ? 24.984 -6.109 7.117 1 95.5 380 ILE B O 1
ATOM 8374 N N . LEU B 1 381 ? 25.969 -5.652 5.16 1 96.12 381 LEU B N 1
ATOM 8375 C CA . LEU B 1 381 ? 24.688 -5.676 4.465 1 96.12 381 LEU B CA 1
ATOM 8376 C C . LEU B 1 381 ? 24.062 -7.066 4.52 1 96.12 381 LEU B C 1
ATOM 8378 O O . LEU B 1 381 ? 22.844 -7.199 4.641 1 96.12 381 LEU B O 1
ATOM 8382 N N . THR B 1 382 ? 24.875 -8.148 4.41 1 97.38 382 THR B N 1
ATOM 8383 C CA . THR B 1 382 ? 24.375 -9.516 4.504 1 97.38 382 THR B CA 1
ATOM 8384 C C . THR B 1 382 ? 23.797 -9.789 5.895 1 97.38 382 THR B C 1
ATOM 8386 O O . THR B 1 382 ? 22.734 -10.391 6.023 1 97.38 382 THR B O 1
ATOM 8389 N N . ARG B 1 383 ? 24.516 -9.328 6.848 1 96.94 383 ARG B N 1
ATOM 8390 C CA . ARG B 1 383 ? 24.047 -9.523 8.211 1 96.94 383 ARG B CA 1
ATOM 8391 C C . ARG B 1 383 ? 22.734 -8.773 8.453 1 96.94 383 ARG B C 1
ATOM 8393 O O . ARG B 1 383 ? 21.797 -9.312 9.062 1 96.94 383 ARG B O 1
ATOM 8400 N N . ARG B 1 384 ? 22.656 -7.57 7.992 1 95.88 384 ARG B N 1
ATOM 8401 C CA . ARG B 1 384 ? 21.453 -6.758 8.148 1 95.88 384 ARG B CA 1
ATOM 8402 C C . ARG B 1 384 ? 20.266 -7.398 7.445 1 95.88 384 ARG B C 1
ATOM 8404 O O . ARG B 1 384 ? 19.188 -7.512 8.023 1 95.88 384 ARG B O 1
ATOM 8411 N N . SER B 1 385 ? 20.5 -7.781 6.25 1 95.19 385 SER B N 1
ATOM 8412 C CA . SER B 1 385 ? 19.422 -8.398 5.48 1 95.19 385 SER B CA 1
ATOM 8413 C C . SER B 1 385 ? 19 -9.734 6.086 1 95.19 385 SER B C 1
ATOM 8415 O O . SER B 1 385 ? 17.812 -10.086 6.062 1 95.19 385 SER B O 1
ATOM 8417 N N . PHE B 1 386 ? 19.984 -10.484 6.605 1 96 386 PHE B N 1
ATOM 8418 C CA . PHE B 1 386 ? 19.688 -11.766 7.246 1 96 386 PHE B CA 1
ATOM 8419 C C . PHE B 1 386 ? 18.797 -11.562 8.469 1 96 386 PHE B C 1
ATOM 8421 O O . PHE B 1 386 ? 17.828 -12.289 8.664 1 96 386 PHE B O 1
ATOM 8428 N N . ILE B 1 387 ? 19.094 -10.555 9.258 1 95.38 387 ILE B N 1
ATOM 8429 C CA . ILE B 1 387 ? 18.312 -10.281 10.461 1 95.38 387 ILE B CA 1
ATOM 8430 C C . ILE B 1 387 ? 16.906 -9.812 10.078 1 95.38 387 ILE B C 1
ATOM 8432 O O . ILE B 1 387 ? 15.922 -10.211 10.703 1 95.38 387 ILE B O 1
ATOM 8436 N N . ASN B 1 388 ? 16.844 -8.977 9.094 1 92.81 388 ASN B N 1
ATOM 8437 C CA . ASN B 1 388 ? 15.555 -8.523 8.594 1 92.81 388 ASN B CA 1
ATOM 8438 C C . ASN B 1 388 ? 14.695 -9.695 8.125 1 92.81 388 ASN B C 1
ATOM 8440 O O . ASN B 1 388 ? 13.516 -9.781 8.469 1 92.81 388 ASN B O 1
ATOM 8444 N N . MET B 1 389 ? 15.328 -10.617 7.398 1 93.12 389 MET B N 1
ATOM 8445 C CA . MET B 1 389 ? 14.602 -11.766 6.875 1 93.12 389 MET B CA 1
ATOM 8446 C C . MET B 1 389 ? 14.203 -12.719 7.996 1 93.12 389 MET B C 1
ATOM 8448 O O . MET B 1 389 ? 13.156 -13.359 7.934 1 93.12 389 MET B O 1
ATOM 8452 N N . CYS B 1 390 ? 15.023 -12.82 8.992 1 93.88 390 CYS B N 1
ATOM 8453 C CA . CYS B 1 390 ? 14.773 -13.719 10.117 1 93.88 390 CYS B CA 1
ATOM 8454 C C . CYS B 1 390 ? 13.625 -13.203 10.977 1 93.88 390 CYS B C 1
ATOM 8456 O O . CYS B 1 390 ? 12.836 -13.992 11.492 1 93.88 390 CYS B O 1
ATOM 8458 N N . ARG B 1 391 ? 13.516 -11.883 11.109 1 92.69 391 ARG B N 1
ATOM 8459 C CA . ARG B 1 391 ? 12.523 -11.305 12.016 1 92.69 391 ARG B CA 1
ATOM 8460 C C . ARG B 1 391 ? 11.211 -11.023 11.297 1 92.69 391 ARG B C 1
ATOM 8462 O O . ARG B 1 391 ? 10.172 -10.875 11.93 1 92.69 391 ARG B O 1
ATOM 8469 N N . ASP B 1 392 ? 11.227 -10.914 10.023 1 89.25 392 ASP B N 1
ATOM 8470 C CA . ASP B 1 392 ? 10.008 -10.688 9.25 1 89.25 392 ASP B CA 1
ATOM 8471 C C . ASP B 1 392 ? 9.266 -11.992 8.992 1 89.25 392 ASP B C 1
ATOM 8473 O O . ASP B 1 392 ? 9.711 -12.82 8.188 1 89.25 392 ASP B O 1
ATOM 8477 N N . LEU B 1 393 ? 8.156 -12.195 9.555 1 85.69 393 LEU B N 1
ATOM 8478 C CA . LEU B 1 393 ? 7.371 -13.422 9.453 1 85.69 393 LEU B CA 1
ATOM 8479 C C . LEU B 1 393 ? 6.859 -13.617 8.023 1 85.69 393 LEU B C 1
ATOM 8481 O O . LEU B 1 393 ? 6.695 -14.758 7.574 1 85.69 393 LEU B O 1
ATOM 8485 N N . GLY B 1 394 ? 6.66 -12.516 7.383 1 80.69 394 GLY B N 1
ATOM 8486 C CA . GLY B 1 394 ? 6.066 -12.594 6.055 1 80.69 394 GLY B CA 1
ATOM 8487 C C . GLY B 1 394 ? 7.082 -12.844 4.961 1 80.69 394 GLY B C 1
ATOM 8488 O O . GLY B 1 394 ? 6.719 -13.227 3.844 1 80.69 394 GLY B O 1
ATOM 8489 N N . TYR B 1 395 ? 8.289 -12.781 5.27 1 81.5 395 TYR B N 1
ATOM 8490 C CA . TYR B 1 395 ? 9.328 -12.914 4.25 1 81.5 395 TYR B CA 1
ATOM 8491 C C . TYR B 1 395 ? 9.539 -14.375 3.875 1 81.5 395 TYR B C 1
ATOM 8493 O O . TYR B 1 395 ? 9.102 -14.82 2.811 1 81.5 395 TYR B O 1
ATOM 8501 N N . TYR B 1 396 ? 10.078 -15.258 4.789 1 88.81 396 TYR B N 1
ATOM 8502 C CA . TYR B 1 396 ? 10.352 -16.656 4.445 1 88.81 396 TYR B CA 1
ATOM 8503 C C . TYR B 1 396 ? 9.641 -17.594 5.402 1 88.81 396 TYR B C 1
ATOM 8505 O O . TYR B 1 396 ? 9.312 -18.734 5.035 1 88.81 396 TYR B O 1
ATOM 8513 N N . TRP B 1 397 ? 9.297 -17.219 6.582 1 90.88 397 TRP B N 1
ATOM 8514 C CA . TRP B 1 397 ? 8.773 -18.141 7.586 1 90.88 397 TRP B CA 1
ATOM 8515 C C . TRP B 1 397 ? 7.387 -18.641 7.188 1 90.88 397 TRP B C 1
ATOM 8517 O O . TRP B 1 397 ? 7.102 -19.844 7.281 1 90.88 397 TRP B O 1
ATOM 8527 N N . MET B 1 398 ? 6.586 -17.766 6.77 1 87.81 398 MET B N 1
ATOM 8528 C CA . MET B 1 398 ? 5.273 -18.203 6.301 1 87.81 398 MET B CA 1
ATOM 8529 C C . MET B 1 398 ? 5.398 -19.078 5.066 1 87.81 398 MET B C 1
ATOM 8531 O O . MET B 1 398 ? 4.621 -20.016 4.891 1 87.81 398 MET B O 1
ATOM 8535 N N . ARG B 1 399 ? 6.281 -18.781 4.254 1 89.81 399 ARG B N 1
ATOM 8536 C CA . ARG B 1 399 ? 6.512 -19.609 3.068 1 89.81 399 ARG B CA 1
ATOM 8537 C C . ARG B 1 399 ? 6.977 -21 3.453 1 89.81 399 ARG B C 1
ATOM 8539 O O . ARG B 1 399 ? 6.527 -22 2.871 1 89.81 399 ARG B O 1
ATOM 8546 N N . ILE B 1 400 ? 7.891 -21.047 4.41 1 93.38 400 ILE B N 1
ATOM 8547 C CA . ILE B 1 400 ? 8.391 -22.328 4.871 1 93.38 400 ILE B CA 1
ATOM 8548 C C . ILE B 1 400 ? 7.242 -23.156 5.441 1 93.38 400 ILE B C 1
ATOM 8550 O O . ILE B 1 400 ? 7.141 -24.359 5.172 1 93.38 400 ILE B O 1
ATOM 8554 N N . ALA B 1 401 ? 6.359 -22.531 6.125 1 92.69 401 ALA B N 1
ATOM 8555 C CA . ALA B 1 401 ? 5.207 -23.234 6.676 1 92.69 401 ALA B CA 1
ATOM 8556 C C . ALA B 1 401 ? 4.324 -23.797 5.562 1 92.69 401 ALA B C 1
ATOM 8558 O O . ALA B 1 401 ? 3.889 -24.953 5.629 1 92.69 401 ALA B O 1
ATOM 8559 N N . VAL B 1 402 ? 4.082 -23.062 4.586 1 90.75 402 VAL B N 1
ATOM 8560 C CA . VAL B 1 402 ? 3.238 -23.5 3.48 1 90.75 402 VAL B CA 1
ATOM 8561 C C . VAL B 1 402 ? 3.934 -24.625 2.715 1 90.75 402 VAL B C 1
ATOM 8563 O O . VAL B 1 402 ? 3.287 -25.594 2.297 1 90.75 402 VAL B O 1
ATOM 8566 N N . TYR B 1 403 ? 5.262 -24.516 2.518 1 93.38 403 TYR B N 1
ATOM 8567 C CA . TYR B 1 403 ? 6.023 -25.547 1.843 1 93.38 403 TYR B CA 1
ATOM 8568 C C . TYR B 1 403 ? 5.957 -26.859 2.617 1 93.38 403 TYR B C 1
ATOM 8570 O O . TYR B 1 403 ? 5.855 -27.938 2.021 1 93.38 403 TYR B O 1
ATOM 8578 N N . ILE B 1 404 ? 5.992 -26.75 3.893 1 94.94 404 ILE B N 1
ATOM 8579 C CA . ILE B 1 404 ? 5.93 -27.938 4.723 1 94.94 404 ILE B CA 1
ATOM 8580 C C . ILE B 1 404 ? 4.555 -28.594 4.586 1 94.94 404 ILE B C 1
ATOM 8582 O O . ILE B 1 404 ? 4.449 -29.797 4.383 1 94.94 404 ILE B O 1
ATOM 8586 N N . VAL B 1 405 ? 3.535 -27.797 4.648 1 93.75 405 VAL B N 1
ATOM 8587 C CA . VAL B 1 405 ? 2.18 -28.312 4.527 1 93.75 405 VAL B CA 1
ATOM 8588 C C . VAL B 1 405 ? 1.994 -28.953 3.15 1 93.75 405 VAL B C 1
ATOM 8590 O O . VAL B 1 405 ? 1.442 -30.047 3.037 1 93.75 405 VAL B O 1
ATOM 8593 N N . LEU B 1 406 ? 2.434 -28.344 2.16 1 92.56 406 LEU B N 1
ATOM 8594 C CA . LEU B 1 406 ? 2.316 -28.859 0.803 1 92.56 406 LEU B CA 1
ATOM 8595 C C . LEU B 1 406 ? 3.133 -30.141 0.638 1 92.56 406 LEU B C 1
ATOM 8597 O O . LEU B 1 406 ? 2.713 -31.062 -0.058 1 92.56 406 LEU B O 1
ATOM 8601 N N . SER B 1 407 ? 4.301 -30.125 1.276 1 94.62 407 SER B N 1
ATOM 8602 C CA . SER B 1 407 ? 5.141 -31.328 1.199 1 94.62 407 SER B CA 1
ATOM 8603 C C . SER B 1 407 ? 4.477 -32.5 1.877 1 94.62 407 SER B C 1
ATOM 8605 O O . SER B 1 407 ? 4.59 -33.656 1.403 1 94.62 407 SER B O 1
ATOM 8607 N N . ILE B 1 408 ? 3.789 -32.25 2.932 1 94.25 408 ILE B N 1
ATOM 8608 C CA . ILE B 1 408 ? 3.059 -33.312 3.611 1 94.25 408 ILE B CA 1
ATOM 8609 C C . ILE B 1 408 ? 1.921 -33.812 2.721 1 94.25 408 ILE B C 1
ATOM 8611 O O . ILE B 1 408 ? 1.669 -35 2.633 1 94.25 408 ILE B O 1
ATOM 8615 N N . CYS B 1 409 ? 1.337 -32.906 2.043 1 92.06 409 CYS B N 1
ATOM 8616 C CA . CYS B 1 409 ? 0.261 -33.281 1.136 1 92.06 409 CYS B CA 1
ATOM 8617 C C . CYS B 1 409 ? 0.796 -34.094 -0.035 1 92.06 409 CYS B C 1
ATOM 8619 O O . CYS B 1 409 ? 0.225 -35.125 -0.391 1 92.06 409 CYS B O 1
ATOM 8621 N N . VAL B 1 410 ? 1.88 -33.688 -0.625 1 92.19 410 VAL B N 1
ATOM 8622 C CA . VAL B 1 410 ? 2.492 -34.438 -1.728 1 92.19 410 VAL B CA 1
ATOM 8623 C C . VAL B 1 410 ? 2.932 -35.812 -1.247 1 92.19 410 VAL B C 1
ATOM 8625 O O . VAL B 1 410 ? 2.672 -36.812 -1.91 1 92.19 410 VAL B O 1
ATOM 8628 N N . GLY B 1 411 ? 3.547 -35.844 -0.081 1 91.75 411 GLY B N 1
ATOM 8629 C CA . GLY B 1 411 ? 4 -37.094 0.473 1 91.75 411 GLY B CA 1
ATOM 8630 C C . GLY B 1 411 ? 2.865 -38.062 0.786 1 91.75 411 GLY B C 1
ATOM 8631 O O . GLY B 1 411 ? 2.992 -39.25 0.59 1 91.75 411 GLY B O 1
ATOM 8632 N N . SER B 1 412 ? 1.779 -37.5 1.204 1 91.5 412 SER B N 1
ATOM 8633 C CA . SER B 1 412 ? 0.635 -38.344 1.545 1 91.5 412 SER B CA 1
ATOM 8634 C C . SER B 1 412 ? -0.07 -38.844 0.292 1 91.5 412 SER B C 1
ATOM 8636 O O . SER B 1 412 ? -0.587 -39.969 0.274 1 91.5 412 SER B O 1
ATOM 8638 N N . ILE B 1 413 ? -0.066 -38.125 -0.722 1 90.19 413 ILE B N 1
ATOM 8639 C CA . ILE B 1 413 ? -0.725 -38.5 -1.964 1 90.19 413 ILE B CA 1
ATOM 8640 C C . ILE B 1 413 ? 0.111 -39.562 -2.682 1 90.19 413 ILE B C 1
ATOM 8642 O O . ILE B 1 413 ? -0.431 -40.531 -3.234 1 90.19 413 ILE B O 1
ATOM 8646 N N . PHE B 1 414 ? 1.379 -39.375 -2.719 1 90 414 PHE B N 1
ATOM 8647 C CA . PHE B 1 414 ? 2.281 -40.312 -3.377 1 90 414 PHE B CA 1
ATOM 8648 C C . PHE B 1 414 ? 2.908 -41.281 -2.363 1 90 414 PHE B C 1
ATOM 8650 O O . PHE B 1 414 ? 4.047 -41.719 -2.539 1 90 414 PHE B O 1
ATOM 8657 N N . PHE B 1 415 ? 2.158 -41.5 -1.362 1 88.5 415 PHE B N 1
ATOM 8658 C CA . PHE B 1 415 ? 2.697 -42.344 -0.286 1 88.5 415 PHE B CA 1
ATOM 8659 C C . PHE B 1 415 ? 3.068 -43.719 -0.799 1 88.5 415 PHE B C 1
ATOM 8661 O O . PHE B 1 415 ? 2.246 -44.406 -1.417 1 88.5 415 PHE B O 1
ATOM 8668 N N . ASN B 1 416 ? 4.223 -44.062 -0.696 1 82 416 ASN B N 1
ATOM 8669 C CA . ASN B 1 416 ? 4.758 -45.375 -1.016 1 82 416 ASN B CA 1
ATOM 8670 C C . ASN B 1 416 ? 4.426 -45.781 -2.447 1 82 416 ASN B C 1
ATOM 8672 O O . ASN B 1 416 ? 3.709 -46.781 -2.668 1 82 416 ASN B O 1
ATOM 8676 N N . VAL B 1 417 ? 4.809 -45.094 -3.59 1 74.31 417 VAL B N 1
ATOM 8677 C CA . VAL B 1 417 ? 4.5 -45.281 -5.004 1 74.31 417 VAL B CA 1
ATOM 8678 C C . VAL B 1 417 ? 4.988 -46.656 -5.453 1 74.31 417 VAL B C 1
ATOM 8680 O O . VAL B 1 417 ? 4.379 -47.281 -6.328 1 74.31 417 VAL B O 1
ATOM 8683 N N . GLY B 1 418 ? 5.664 -47.469 -4.684 1 72.06 418 GLY B N 1
ATOM 8684 C CA . GLY B 1 418 ? 6.113 -48.812 -5.027 1 72.06 418 GLY B CA 1
ATOM 8685 C C . GLY B 1 418 ? 6.887 -48.844 -6.332 1 72.06 418 GLY B C 1
ATOM 8686 O O . GLY B 1 418 ? 7.16 -47.812 -6.938 1 72.06 418 GLY B O 1
ATOM 8687 N N . ARG B 1 419 ? 7.395 -50.031 -6.898 1 75.25 419 ARG B N 1
ATOM 8688 C CA . ARG B 1 419 ? 8.266 -50.188 -8.062 1 75.25 419 ARG B CA 1
ATOM 8689 C C . ARG B 1 419 ? 7.609 -51.062 -9.133 1 75.25 419 ARG B C 1
ATOM 8691 O O . ARG B 1 419 ? 8.281 -51.812 -9.82 1 75.25 419 ARG B O 1
ATOM 8698 N N . ASN B 1 420 ? 6.219 -50.75 -9.211 1 76.06 420 ASN B N 1
ATOM 8699 C CA . ASN B 1 420 ? 5.523 -51.406 -10.312 1 76.06 420 ASN B CA 1
ATOM 8700 C C . ASN B 1 420 ? 5.555 -50.531 -11.578 1 76.06 420 ASN B C 1
ATOM 8702 O O . ASN B 1 420 ? 5.875 -49.344 -11.523 1 76.06 420 ASN B O 1
ATOM 8706 N N . HIS B 1 421 ? 5.348 -51.125 -12.75 1 73.06 421 HIS B N 1
ATOM 8707 C CA . HIS B 1 421 ? 5.441 -50.469 -14.039 1 73.06 421 HIS B CA 1
ATOM 8708 C C . HIS B 1 421 ? 4.52 -49.25 -14.094 1 73.06 421 HIS B C 1
ATOM 8710 O O . HIS B 1 421 ? 4.867 -48.219 -14.688 1 73.06 421 HIS B O 1
ATOM 8716 N N . THR B 1 422 ? 3.355 -49.312 -13.43 1 69.19 422 THR B N 1
ATOM 8717 C CA . THR B 1 422 ? 2.406 -48.219 -13.445 1 69.19 422 THR B CA 1
ATOM 8718 C C . THR B 1 422 ? 2.895 -47.062 -12.562 1 69.19 422 THR B C 1
ATOM 8720 O O . THR B 1 422 ? 2.465 -45.938 -12.727 1 69.19 422 THR B O 1
ATOM 8723 N N . ASN B 1 423 ? 3.863 -47.438 -11.789 1 78.44 423 ASN B N 1
ATOM 8724 C CA . ASN B 1 423 ? 4.297 -46.469 -10.805 1 78.44 423 ASN B CA 1
ATOM 8725 C C . ASN B 1 423 ? 5.434 -45.594 -11.344 1 78.44 423 ASN B C 1
ATOM 8727 O O . ASN B 1 423 ? 5.844 -44.625 -10.695 1 78.44 423 ASN B O 1
ATOM 8731 N N . VAL B 1 424 ? 5.945 -45.906 -12.562 1 78.69 424 VAL B N 1
ATOM 8732 C CA . VAL B 1 424 ? 6.973 -45.094 -13.18 1 78.69 424 VAL B CA 1
ATOM 8733 C C . VAL B 1 424 ? 6.414 -43.688 -13.445 1 78.69 424 VAL B C 1
ATOM 8735 O O . VAL B 1 424 ? 7.062 -42.688 -13.133 1 78.69 424 VAL B O 1
ATOM 8738 N N . MET B 1 425 ? 5.207 -43.688 -13.891 1 80.19 425 MET B N 1
ATOM 8739 C CA . MET B 1 425 ? 4.598 -42.406 -14.219 1 80.19 425 MET B CA 1
ATOM 8740 C C . MET B 1 425 ? 4.25 -41.625 -12.945 1 80.19 425 MET B C 1
ATOM 8742 O O . MET B 1 425 ? 4.289 -40.406 -12.938 1 80.19 425 MET B O 1
ATOM 8746 N N . ASN B 1 426 ? 3.977 -42.375 -11.891 1 84.5 426 ASN B N 1
ATOM 8747 C CA . ASN B 1 426 ? 3.697 -41.719 -10.625 1 84.5 426 ASN B CA 1
ATOM 8748 C C . ASN B 1 426 ? 4.945 -41.062 -10.055 1 84.5 426 ASN B C 1
ATOM 8750 O O . ASN B 1 426 ? 4.871 -39.969 -9.492 1 84.5 426 ASN B O 1
ATOM 8754 N N . THR B 1 427 ? 6.027 -41.75 -10.211 1 85.5 427 THR B N 1
ATOM 8755 C CA . THR B 1 427 ? 7.285 -41.156 -9.758 1 85.5 427 THR B CA 1
ATOM 8756 C C . THR B 1 427 ? 7.629 -39.906 -10.57 1 85.5 427 THR B C 1
ATOM 8758 O O . THR B 1 427 ? 8.062 -38.906 -10.016 1 85.5 427 THR B O 1
ATOM 8761 N N . ALA B 1 428 ? 7.414 -40 -11.859 1 86.19 428 ALA B N 1
ATOM 8762 C CA . ALA B 1 428 ? 7.668 -38.844 -12.727 1 86.19 428 ALA B CA 1
ATOM 8763 C C . ALA B 1 428 ? 6.727 -37.688 -12.398 1 86.19 428 ALA B C 1
ATOM 8765 O O . ALA B 1 428 ? 7.129 -36.531 -12.445 1 86.19 428 ALA B O 1
ATOM 8766 N N . ALA B 1 429 ? 5.492 -38.062 -12.086 1 88.5 429 ALA B N 1
ATOM 8767 C CA . ALA B 1 429 ? 4.508 -37.031 -11.75 1 88.5 429 ALA B CA 1
ATOM 8768 C C . ALA B 1 429 ? 4.875 -36.344 -10.453 1 88.5 429 ALA B C 1
ATOM 8770 O O . ALA B 1 429 ? 4.723 -35.125 -10.336 1 88.5 429 ALA B O 1
ATOM 8771 N N . CYS B 1 430 ? 5.324 -37.094 -9.492 1 89.56 430 CYS B N 1
ATOM 8772 C CA . CYS B 1 430 ? 5.77 -36.5 -8.234 1 89.56 430 CYS B CA 1
ATOM 8773 C C . CYS B 1 430 ? 6.957 -35.562 -8.469 1 89.56 430 CYS B C 1
ATOM 8775 O O . CYS B 1 430 ? 6.977 -34.438 -7.961 1 89.56 430 CYS B O 1
ATOM 8777 N N . GLY B 1 431 ? 7.945 -36.062 -9.242 1 87 431 GLY B N 1
ATOM 8778 C CA . GLY B 1 431 ? 9.078 -35.219 -9.594 1 87 431 GLY B CA 1
ATOM 8779 C C . GLY B 1 431 ? 8.68 -33.969 -10.367 1 87 431 GLY B C 1
ATOM 8780 O O . GLY B 1 431 ? 9.219 -32.875 -10.133 1 87 431 GLY B O 1
ATOM 8781 N N . GLY B 1 432 ? 7.742 -34.125 -11.266 1 87.25 432 GLY B N 1
ATOM 8782 C CA . GLY B 1 432 ? 7.242 -33 -12.023 1 87.25 432 GLY B CA 1
ATOM 8783 C C . GLY B 1 432 ? 6.547 -31.953 -11.156 1 87.25 432 GLY B C 1
ATOM 8784 O O . GLY B 1 432 ? 6.711 -30.75 -11.367 1 87.25 432 GLY B O 1
ATOM 8785 N N . PHE B 1 433 ? 5.777 -32.438 -10.219 1 89 433 PHE B N 1
ATOM 8786 C CA . PHE B 1 433 ? 5.09 -31.5 -9.32 1 89 433 PHE B CA 1
ATOM 8787 C C . PHE B 1 433 ? 6.09 -30.75 -8.461 1 89 433 PHE B C 1
ATOM 8789 O O . PHE B 1 433 ? 5.945 -29.547 -8.242 1 89 433 PHE B O 1
ATOM 8796 N N . MET B 1 434 ? 7.066 -31.422 -7.973 1 88.44 434 MET B N 1
ATOM 8797 C CA . MET B 1 434 ? 8.07 -30.781 -7.133 1 88.44 434 MET B CA 1
ATOM 8798 C C . MET B 1 434 ? 8.859 -29.734 -7.914 1 88.44 434 MET B C 1
ATOM 8800 O O . MET B 1 434 ? 9.031 -28.609 -7.449 1 88.44 434 MET B O 1
ATOM 8804 N N . ALA B 1 435 ? 9.234 -30.062 -9.086 1 86.06 435 ALA B N 1
ATOM 8805 C CA . ALA B 1 435 ? 10.031 -29.172 -9.898 1 86.06 435 ALA B CA 1
ATOM 8806 C C . ALA B 1 435 ? 9.188 -28.031 -10.461 1 86.06 435 ALA B C 1
ATOM 8808 O O . ALA B 1 435 ? 9.68 -26.922 -10.672 1 86.06 435 ALA B O 1
ATOM 8809 N N . GLY B 1 436 ? 7.965 -28.328 -10.688 1 85.56 436 GLY B N 1
ATOM 8810 C CA . GLY B 1 436 ? 7.109 -27.328 -11.305 1 85.56 436 GLY B CA 1
ATOM 8811 C C . GLY B 1 436 ? 6.363 -26.469 -10.305 1 85.56 436 GLY B C 1
ATOM 8812 O O . GLY B 1 436 ? 6.605 -25.266 -10.203 1 85.56 436 GLY B O 1
ATOM 8813 N N . PHE B 1 437 ? 5.578 -27.109 -9.5 1 84.81 437 PHE B N 1
ATOM 8814 C CA . PHE B 1 437 ? 4.668 -26.359 -8.648 1 84.81 437 PHE B CA 1
ATOM 8815 C C . PHE B 1 437 ? 5.395 -25.797 -7.43 1 84.81 437 PHE B C 1
ATOM 8817 O O . PHE B 1 437 ? 5.125 -24.688 -6.992 1 84.81 437 PHE B O 1
ATOM 8824 N N . MET B 1 438 ? 6.281 -26.562 -6.855 1 87.31 438 MET B N 1
ATOM 8825 C CA . MET B 1 438 ? 6.984 -26.078 -5.668 1 87.31 438 MET B CA 1
ATOM 8826 C C . MET B 1 438 ? 7.832 -24.859 -6.004 1 87.31 438 MET B C 1
ATOM 8828 O O . MET B 1 438 ? 7.965 -23.953 -5.184 1 87.31 438 MET B O 1
ATOM 8832 N N . THR B 1 439 ? 8.406 -24.859 -7.125 1 87.31 439 THR B N 1
ATOM 8833 C CA . THR B 1 439 ? 9.18 -23.703 -7.535 1 87.31 439 THR B CA 1
ATOM 8834 C C . THR B 1 439 ? 8.266 -22.516 -7.855 1 87.31 439 THR B C 1
ATOM 8836 O O . THR B 1 439 ? 8.617 -21.359 -7.594 1 87.31 439 THR B O 1
ATOM 8839 N N . PHE B 1 440 ? 7.043 -22.812 -8.352 1 85.5 440 PHE B N 1
ATOM 8840 C CA . PHE B 1 440 ? 6.074 -21.766 -8.672 1 85.5 440 PHE B CA 1
ATOM 8841 C C . PHE B 1 440 ? 5.637 -21.031 -7.414 1 85.5 440 PHE B C 1
ATOM 8843 O O . PHE B 1 440 ? 5.379 -19.812 -7.453 1 85.5 440 PHE B O 1
ATOM 8850 N N . MET B 1 441 ? 5.641 -21.688 -6.352 1 85.31 441 MET B N 1
ATOM 8851 C CA . MET B 1 441 ? 5.18 -21.125 -5.082 1 85.31 441 MET B CA 1
ATOM 8852 C C . MET B 1 441 ? 6.113 -20.016 -4.613 1 85.31 441 MET B C 1
ATOM 8854 O O . MET B 1 441 ? 5.742 -19.203 -3.762 1 85.31 441 MET B O 1
ATOM 8858 N N . SER B 1 442 ? 7.238 -19.922 -5.188 1 82.62 442 SER B N 1
ATOM 8859 C CA . SER B 1 442 ? 8.188 -18.875 -4.84 1 82.62 442 SER B CA 1
ATOM 8860 C C . SER B 1 442 ? 7.652 -17.5 -5.23 1 82.62 442 SER B C 1
ATOM 8862 O O . SER B 1 442 ? 8.172 -16.469 -4.785 1 82.62 442 SER B O 1
ATOM 8864 N N . ILE B 1 443 ? 6.535 -17.484 -5.965 1 81.38 443 ILE B N 1
ATOM 8865 C CA . ILE B 1 443 ? 5.91 -16.234 -6.367 1 81.38 443 ILE B CA 1
ATOM 8866 C C . ILE B 1 443 ? 5.379 -15.5 -5.137 1 81.38 443 ILE B C 1
ATOM 8868 O O . ILE B 1 443 ? 5.215 -14.281 -5.152 1 81.38 443 ILE B O 1
ATOM 8872 N N . GLY B 1 444 ? 5.18 -16.219 -4.039 1 79.06 444 GLY B N 1
ATOM 8873 C CA . GLY B 1 444 ? 4.672 -15.641 -2.803 1 79.06 444 GLY B CA 1
ATOM 8874 C C . GLY B 1 444 ? 5.609 -14.617 -2.193 1 79.06 444 GLY B C 1
ATOM 8875 O O . GLY B 1 444 ? 5.176 -13.75 -1.431 1 79.06 444 GLY B O 1
ATOM 8876 N N . GLY B 1 445 ? 6.91 -14.617 -2.584 1 81.75 445 GLY B N 1
ATOM 8877 C CA . GLY B 1 445 ? 7.867 -13.688 -2.006 1 81.75 445 GLY B CA 1
ATOM 8878 C C . GLY B 1 445 ? 8.008 -12.406 -2.809 1 81.75 445 GLY B C 1
ATOM 8879 O O . GLY B 1 445 ? 8.766 -11.508 -2.428 1 81.75 445 GLY B O 1
ATOM 8880 N N . PHE B 1 446 ? 7.188 -12.203 -3.779 1 85.06 446 PHE B N 1
ATOM 8881 C CA . PHE B 1 446 ? 7.363 -11.094 -4.707 1 85.06 446 PHE B CA 1
ATOM 8882 C C . PHE B 1 446 ? 7.141 -9.758 -4.004 1 85.06 446 PHE B C 1
ATOM 8884 O O . PHE B 1 446 ? 7.855 -8.789 -4.258 1 85.06 446 PHE B O 1
ATOM 8891 N N . GLN B 1 447 ? 6.18 -9.695 -3.08 1 83.56 447 GLN B N 1
ATOM 8892 C CA . GLN B 1 447 ? 5.883 -8.445 -2.377 1 83.56 447 GLN B CA 1
ATOM 8893 C C . GLN B 1 447 ? 7.066 -8 -1.526 1 83.56 447 GLN B C 1
ATOM 8895 O O . GLN B 1 447 ? 7.375 -6.809 -1.466 1 83.56 447 GLN B O 1
ATOM 8900 N N . SER B 1 448 ? 7.652 -8.914 -0.886 1 85.56 448 SER B N 1
ATOM 8901 C CA . SER B 1 448 ? 8.805 -8.594 -0.051 1 85.56 448 SER B CA 1
ATOM 8902 C C . SER B 1 448 ? 9.969 -8.07 -0.89 1 85.56 448 SER B C 1
ATOM 8904 O O . SER B 1 448 ? 10.734 -7.219 -0.438 1 85.56 448 SER B O 1
ATOM 8906 N N . PHE B 1 449 ? 10.078 -8.555 -2.121 1 87.31 449 PHE B N 1
ATOM 8907 C CA . PHE B 1 449 ? 11.141 -8.117 -3.01 1 87.31 449 PHE B CA 1
ATOM 8908 C C . PHE B 1 449 ? 10.922 -6.672 -3.447 1 87.31 449 PHE B C 1
ATOM 8910 O O . PHE B 1 449 ? 11.867 -5.895 -3.553 1 87.31 449 PHE B O 1
ATOM 8917 N N . ILE B 1 450 ? 9.711 -6.363 -3.633 1 86.62 450 ILE B N 1
ATOM 8918 C CA . ILE B 1 450 ? 9.391 -5.004 -4.055 1 86.62 450 ILE B CA 1
ATOM 8919 C C . ILE B 1 450 ? 9.672 -4.027 -2.91 1 86.62 450 ILE B C 1
ATOM 8921 O O . ILE B 1 450 ? 10.211 -2.941 -3.131 1 86.62 450 ILE B O 1
ATOM 8925 N N . GLU B 1 451 ? 9.297 -4.402 -1.732 1 85.12 451 GLU B N 1
ATOM 8926 C CA . GLU B 1 451 ? 9.539 -3.561 -0.565 1 85.12 451 GLU B CA 1
ATOM 8927 C C . GLU B 1 451 ? 11.031 -3.359 -0.328 1 85.12 451 GLU B C 1
ATOM 8929 O O . GLU B 1 451 ? 11.469 -2.262 0.024 1 85.12 451 GLU B O 1
ATOM 8934 N N . GLU B 1 452 ? 11.75 -4.426 -0.54 1 87.44 452 GLU B N 1
ATOM 8935 C CA . GLU B 1 452 ? 13.195 -4.344 -0.372 1 87.44 452 GLU B CA 1
ATOM 8936 C C . GLU B 1 452 ? 13.82 -3.459 -1.445 1 87.44 452 GLU B C 1
ATOM 8938 O O . GLU B 1 452 ? 14.812 -2.766 -1.188 1 87.44 452 GLU B O 1
ATOM 8943 N N . MET B 1 453 ? 13.297 -3.52 -2.6 1 88.56 453 MET B N 1
ATOM 8944 C CA . MET B 1 453 ? 13.812 -2.715 -3.701 1 88.56 453 MET B CA 1
ATOM 8945 C C . MET B 1 453 ? 13.602 -1.228 -3.436 1 88.56 453 MET B C 1
ATOM 8947 O O . MET B 1 453 ? 14.438 -0.401 -3.814 1 88.56 453 MET B O 1
ATOM 8951 N N . LYS B 1 454 ? 12.547 -0.88 -2.754 1 88.56 454 LYS B N 1
ATOM 8952 C CA . LYS B 1 454 ? 12.305 0.515 -2.402 1 88.56 454 LYS B CA 1
ATOM 8953 C C . LYS B 1 454 ? 13.367 1.035 -1.439 1 88.56 454 LYS B C 1
ATOM 8955 O O . LYS B 1 454 ? 13.852 2.156 -1.592 1 88.56 454 LYS B O 1
ATOM 8960 N N . VAL B 1 455 ? 13.672 0.229 -0.486 1 90.75 455 VAL B N 1
ATOM 8961 C CA . VAL B 1 455 ? 14.703 0.598 0.476 1 90.75 455 VAL B CA 1
ATOM 8962 C C . VAL B 1 455 ? 16.047 0.724 -0.235 1 90.75 455 VAL B C 1
ATOM 8964 O O . VAL B 1 455 ? 16.812 1.667 0.014 1 90.75 455 VAL B O 1
ATOM 8967 N N . PHE B 1 456 ? 16.359 -0.203 -1.159 1 91.19 456 PHE B N 1
ATOM 8968 C CA . PHE B 1 456 ? 17.609 -0.192 -1.913 1 91.19 456 PHE B CA 1
ATOM 8969 C C . PHE B 1 456 ? 17.719 1.069 -2.762 1 91.19 456 PHE B C 1
ATOM 8971 O O . PHE B 1 456 ? 18.781 1.704 -2.805 1 91.19 456 PHE B O 1
ATOM 8978 N N . THR B 1 457 ? 16.656 1.433 -3.416 1 87 457 THR B N 1
ATOM 8979 C CA . THR B 1 457 ? 16.688 2.592 -4.305 1 87 457 THR B CA 1
ATOM 8980 C C . THR B 1 457 ? 16.969 3.867 -3.516 1 87 457 THR B C 1
ATOM 8982 O O . THR B 1 457 ? 17.75 4.711 -3.951 1 87 457 THR B O 1
ATOM 8985 N N . ARG B 1 458 ? 16.375 4.012 -2.383 1 86.69 458 ARG B N 1
ATOM 8986 C CA . ARG B 1 458 ? 16.594 5.18 -1.536 1 86.69 458 ARG B CA 1
ATOM 8987 C C . ARG B 1 458 ? 18.047 5.227 -1.054 1 86.69 458 ARG B C 1
ATOM 8989 O O . ARG B 1 458 ? 18.688 6.273 -1.111 1 86.69 458 ARG B O 1
ATOM 8996 N N . GLU B 1 459 ? 18.531 4.105 -0.615 1 88.75 459 GLU B N 1
ATOM 8997 C CA . GLU B 1 459 ? 19.891 4.051 -0.093 1 88.75 459 GLU B CA 1
ATOM 8998 C C . GLU B 1 459 ? 20.906 4.234 -1.207 1 88.75 459 GLU B C 1
ATOM 9000 O O . GLU B 1 459 ? 21.953 4.848 -0.997 1 88.75 459 GLU B O 1
ATOM 9005 N N . ARG B 1 460 ? 20.609 3.727 -2.346 1 86.81 460 ARG B N 1
ATOM 9006 C CA . ARG B 1 460 ? 21.516 3.863 -3.486 1 86.81 460 ARG B CA 1
ATOM 9007 C C . ARG B 1 460 ? 21.594 5.316 -3.943 1 86.81 460 ARG B C 1
ATOM 9009 O O . ARG B 1 460 ? 22.688 5.812 -4.25 1 86.81 460 ARG B O 1
ATOM 9016 N N . LEU B 1 461 ? 20.531 5.969 -3.934 1 81.12 461 LEU B N 1
ATOM 9017 C CA . LEU B 1 461 ? 20.484 7.371 -4.34 1 81.12 461 LEU B CA 1
ATOM 9018 C C . LEU B 1 461 ? 21.266 8.242 -3.369 1 81.12 461 LEU B C 1
ATOM 9020 O O . LEU B 1 461 ? 21.812 9.281 -3.758 1 81.12 461 LEU B O 1
ATOM 9024 N N . ASN B 1 462 ? 21.312 7.789 -2.141 1 84.5 462 ASN B N 1
ATOM 9025 C CA . ASN B 1 462 ? 22.047 8.547 -1.141 1 84.5 462 ASN B CA 1
ATOM 9026 C C . ASN B 1 462 ? 23.5 8.055 -1.023 1 84.5 462 ASN B C 1
ATOM 9028 O O . ASN B 1 462 ? 24.234 8.492 -0.139 1 84.5 462 ASN B O 1
ATOM 9032 N N . GLY B 1 463 ? 23.859 7.012 -1.806 1 81.69 463 GLY B N 1
ATOM 9033 C CA . GLY B 1 463 ? 25.25 6.598 -1.926 1 81.69 463 GLY B CA 1
ATOM 9034 C C . GLY B 1 463 ? 25.703 5.703 -0.79 1 81.69 463 GLY B C 1
ATOM 9035 O O . GLY B 1 463 ? 26.859 5.773 -0.363 1 81.69 463 GLY B O 1
ATOM 9036 N N . TYR B 1 464 ? 24.828 4.883 -0.24 1 85.56 464 TYR B N 1
ATOM 9037 C CA . TYR B 1 464 ? 25.188 3.998 0.862 1 85.56 464 TYR B CA 1
ATOM 9038 C C . TYR B 1 464 ? 26.188 2.943 0.408 1 85.56 464 TYR B C 1
ATOM 9040 O O . TYR B 1 464 ? 27.203 2.725 1.064 1 85.56 464 TYR B O 1
ATOM 9048 N N . TYR B 1 465 ? 25.875 2.199 -0.6 1 88.69 465 TYR B N 1
ATOM 9049 C CA . TYR B 1 465 ? 26.672 1.104 -1.119 1 88.69 465 TYR B CA 1
ATOM 9050 C C . TYR B 1 465 ? 26.453 0.916 -2.613 1 88.69 465 TYR B C 1
ATOM 9052 O O . TYR B 1 465 ? 25.609 1.593 -3.209 1 88.69 465 TYR B O 1
ATOM 9060 N N . GLY B 1 466 ? 27.234 0.05 -3.156 1 88.31 466 GLY B N 1
ATOM 9061 C CA . GLY B 1 466 ? 27.156 -0.211 -4.582 1 88.31 466 GLY B CA 1
ATOM 9062 C C . GLY B 1 466 ? 26.125 -1.276 -4.93 1 88.31 466 GLY B C 1
ATOM 9063 O O . GLY B 1 466 ? 25.641 -1.994 -4.051 1 88.31 466 GLY B O 1
ATOM 9064 N N . VAL B 1 467 ? 25.844 -1.34 -6.23 1 92 467 VAL B N 1
ATOM 9065 C CA . VAL B 1 467 ? 24.828 -2.271 -6.73 1 92 467 VAL B CA 1
ATOM 9066 C C . VAL B 1 467 ? 25.344 -3.703 -6.594 1 92 467 VAL B C 1
ATOM 9068 O O . VAL B 1 467 ? 24.578 -4.613 -6.277 1 92 467 VAL B O 1
ATOM 9071 N N . ALA B 1 468 ? 26.594 -3.953 -6.738 1 93.06 468 ALA B N 1
ATOM 9072 C CA . ALA B 1 468 ? 27.172 -5.289 -6.652 1 93.06 468 ALA B CA 1
ATOM 9073 C C . ALA B 1 468 ? 27.078 -5.844 -5.234 1 93.06 468 ALA B C 1
ATOM 9075 O O . ALA B 1 468 ? 26.75 -7.02 -5.043 1 93.06 468 ALA B O 1
ATOM 9076 N N . VAL B 1 469 ? 27.344 -4.977 -4.301 1 94.19 469 VAL B N 1
ATOM 9077 C CA . VAL B 1 469 ? 27.266 -5.402 -2.908 1 94.19 469 VAL B CA 1
ATOM 9078 C C . VAL B 1 469 ? 25.828 -5.809 -2.566 1 94.19 469 VAL B C 1
ATOM 9080 O O . VAL B 1 469 ? 25.609 -6.801 -1.868 1 94.19 469 VAL B O 1
ATOM 9083 N N . TYR B 1 470 ? 24.938 -5.074 -3.125 1 94.38 470 TYR B N 1
ATOM 9084 C CA . TYR B 1 470 ? 23.531 -5.375 -2.838 1 94.38 470 TYR B CA 1
ATOM 9085 C C . TYR B 1 470 ? 23.141 -6.715 -3.443 1 94.38 470 TYR B C 1
ATOM 9087 O O . TYR B 1 470 ? 22.516 -7.543 -2.771 1 94.38 470 TYR B O 1
ATOM 9095 N N . THR B 1 471 ? 23.438 -6.977 -4.699 1 94.5 471 THR B N 1
ATOM 9096 C CA . THR B 1 471 ? 23 -8.18 -5.402 1 94.5 471 THR B CA 1
ATOM 9097 C C . THR B 1 471 ? 23.594 -9.43 -4.742 1 94.5 471 THR B C 1
ATOM 9099 O O . THR B 1 471 ? 22.891 -10.422 -4.555 1 94.5 471 THR B O 1
ATOM 9102 N N . VAL B 1 472 ? 24.812 -9.32 -4.34 1 95.56 472 VAL B N 1
ATOM 9103 C CA . VAL B 1 472 ? 25.469 -10.477 -3.73 1 95.56 472 VAL B CA 1
ATOM 9104 C C . VAL B 1 472 ? 24.953 -10.672 -2.305 1 95.56 472 VAL B C 1
ATOM 9106 O O . VAL B 1 472 ? 24.734 -11.797 -1.87 1 95.56 472 VAL B O 1
ATOM 9109 N N . SER B 1 473 ? 24.781 -9.586 -1.57 1 95.81 473 SER B N 1
ATOM 9110 C CA . SER B 1 473 ? 24.281 -9.688 -0.202 1 95.81 473 SER B CA 1
ATOM 9111 C C . SER B 1 473 ? 22.859 -10.25 -0.168 1 95.81 473 SER B C 1
ATOM 9113 O O . SER B 1 473 ? 22.516 -11.023 0.73 1 95.81 473 SER B O 1
ATOM 9115 N N . ASN B 1 474 ? 22.094 -9.828 -1.122 1 93.62 474 ASN B N 1
ATOM 9116 C CA . ASN B 1 474 ? 20.734 -10.344 -1.198 1 93.62 474 ASN B CA 1
ATOM 9117 C C . ASN B 1 474 ? 20.719 -11.852 -1.426 1 93.62 474 ASN B C 1
ATOM 9119 O O . ASN B 1 474 ? 19.906 -12.562 -0.834 1 93.62 474 ASN B O 1
ATOM 9123 N N . LEU B 1 475 ? 21.578 -12.32 -2.266 1 95.5 475 LEU B N 1
ATOM 9124 C CA . LEU B 1 475 ? 21.656 -13.75 -2.551 1 95.5 475 LEU B CA 1
ATOM 9125 C C . LEU B 1 475 ? 22.141 -14.516 -1.323 1 95.5 475 LEU B C 1
ATOM 9127 O O . LEU B 1 475 ? 21.531 -15.516 -0.931 1 95.5 475 LEU B O 1
ATOM 9131 N N . LEU B 1 476 ? 23.141 -14.023 -0.685 1 96.44 476 LEU B N 1
ATOM 9132 C CA . LEU B 1 476 ? 23.75 -14.719 0.443 1 96.44 476 LEU B CA 1
ATOM 9133 C C . LEU B 1 476 ? 22.812 -14.727 1.647 1 96.44 476 LEU B C 1
ATOM 9135 O O . LEU B 1 476 ? 22.781 -15.703 2.402 1 96.44 476 LEU B O 1
ATOM 9139 N N . SER B 1 477 ? 22.125 -13.664 1.855 1 96.19 477 SER B N 1
ATOM 9140 C CA . SER B 1 477 ? 21.25 -13.57 3.01 1 96.19 477 SER B CA 1
ATOM 9141 C C . SER B 1 477 ? 20.016 -14.461 2.84 1 96.19 477 SER B C 1
ATOM 9143 O O . SER B 1 477 ? 19.453 -14.93 3.826 1 96.19 477 SER B O 1
ATOM 9145 N N . SER B 1 478 ? 19.594 -14.727 1.652 1 94.75 478 SER B N 1
ATOM 9146 C CA . SER B 1 478 ? 18.406 -15.523 1.401 1 94.75 478 SER B CA 1
ATOM 9147 C C . SER B 1 478 ? 18.719 -17.016 1.418 1 94.75 478 SER B C 1
ATOM 9149 O O . SER B 1 478 ? 17.828 -17.844 1.646 1 94.75 478 SER B O 1
ATOM 9151 N N . LEU B 1 479 ? 19.953 -17.453 1.235 1 96.5 479 LEU B N 1
ATOM 9152 C CA . LEU B 1 479 ? 20.359 -18.828 1.02 1 96.5 479 LEU B CA 1
ATOM 9153 C C . LEU B 1 479 ? 20.016 -19.703 2.232 1 96.5 479 LEU B C 1
ATOM 9155 O O . LEU B 1 479 ? 19.484 -20.797 2.092 1 96.5 479 LEU B O 1
ATOM 9159 N N . PRO B 1 480 ? 20.266 -19.203 3.434 1 96.56 480 PRO B N 1
ATOM 9160 C CA . PRO B 1 480 ? 19.969 -20.062 4.582 1 96.56 480 PRO B CA 1
ATOM 9161 C C . PRO B 1 480 ? 18.484 -20.406 4.68 1 96.56 480 PRO B C 1
ATOM 9163 O O . PRO B 1 480 ? 18.125 -21.531 5.062 1 96.56 480 PRO B O 1
ATOM 9166 N N . PHE B 1 481 ? 17.672 -19.531 4.398 1 95.69 481 PHE B N 1
ATOM 9167 C CA . PHE B 1 481 ? 16.234 -19.781 4.465 1 95.69 481 PHE B CA 1
ATOM 9168 C C . PHE B 1 481 ? 15.797 -20.703 3.332 1 95.69 481 PHE B C 1
ATOM 9170 O O . PHE B 1 481 ? 14.961 -21.578 3.533 1 95.69 481 PHE B O 1
ATOM 9177 N N . ILE B 1 482 ? 16.328 -20.484 2.166 1 95.44 482 ILE B N 1
ATOM 9178 C CA . ILE B 1 482 ? 16.016 -21.344 1.031 1 95.44 482 ILE B CA 1
ATOM 9179 C C . ILE B 1 482 ? 16.5 -22.766 1.313 1 95.44 482 ILE B C 1
ATOM 9181 O O . ILE B 1 482 ? 15.789 -23.734 1.014 1 95.44 482 ILE B O 1
ATOM 9185 N N . ILE B 1 483 ? 17.688 -22.891 1.912 1 97 483 ILE B N 1
ATOM 9186 C CA . ILE B 1 483 ? 18.25 -24.188 2.254 1 97 483 ILE B CA 1
ATOM 9187 C C . ILE B 1 483 ? 17.328 -24.891 3.264 1 97 483 ILE B C 1
ATOM 9189 O O . ILE B 1 483 ? 17 -26.062 3.102 1 97 483 ILE B O 1
ATOM 9193 N N . LEU B 1 484 ? 16.859 -24.172 4.199 1 96.25 484 LEU B N 1
ATOM 9194 C CA . LEU B 1 484 ? 15.961 -24.734 5.199 1 96.25 484 LEU B CA 1
ATOM 9195 C C . LEU B 1 484 ? 14.648 -25.172 4.559 1 96.25 484 LEU B C 1
ATOM 9197 O O . LEU B 1 484 ? 14.125 -26.234 4.863 1 96.25 484 LEU B O 1
ATOM 9201 N N . MET B 1 485 ? 14.148 -24.328 3.783 1 94.62 485 MET B N 1
ATOM 9202 C CA . MET B 1 485 ? 12.891 -24.609 3.094 1 94.62 485 MET B CA 1
ATOM 9203 C C . MET B 1 485 ? 13.016 -25.859 2.219 1 94.62 485 MET B C 1
ATOM 9205 O O . MET B 1 485 ? 12.148 -26.734 2.246 1 94.62 485 MET B O 1
ATOM 9209 N N . CYS B 1 486 ? 14.109 -25.984 1.476 1 95.19 486 CYS B N 1
ATOM 9210 C CA . CYS B 1 486 ? 14.312 -27.094 0.556 1 95.19 486 CYS B CA 1
ATOM 9211 C C . CYS B 1 486 ? 14.648 -28.375 1.314 1 95.19 486 CYS B C 1
ATOM 9213 O O . CYS B 1 486 ? 14.227 -29.453 0.921 1 95.19 486 CYS B O 1
ATOM 9215 N N . LEU B 1 487 ? 15.438 -28.266 2.389 1 95.75 487 LEU B N 1
ATOM 9216 C CA . LEU B 1 487 ? 15.75 -29.438 3.203 1 95.75 487 LEU B CA 1
ATOM 9217 C C . LEU B 1 487 ? 14.492 -30.016 3.832 1 95.75 487 LEU B C 1
ATOM 9219 O O . LEU B 1 487 ? 14.312 -31.234 3.855 1 95.75 487 LEU B O 1
ATOM 9223 N N . SER B 1 488 ? 13.625 -29.203 4.324 1 95.62 488 SER B N 1
ATOM 9224 C CA . SER B 1 488 ? 12.375 -29.672 4.902 1 95.62 488 SER B CA 1
ATOM 9225 C C . SER B 1 488 ? 11.484 -30.312 3.842 1 95.62 488 SER B C 1
ATOM 9227 O O . SER B 1 488 ? 10.93 -31.391 4.055 1 95.62 488 SER B O 1
ATOM 9229 N N . THR B 1 489 ? 11.383 -29.656 2.756 1 94.25 489 THR B N 1
ATOM 9230 C CA . THR B 1 489 ? 10.531 -30.156 1.674 1 94.25 489 THR B CA 1
ATOM 9231 C C . THR B 1 489 ? 11.047 -31.5 1.157 1 94.25 489 THR B C 1
ATOM 9233 O O . THR B 1 489 ? 10.281 -32.469 1.022 1 94.25 489 THR B O 1
ATOM 9236 N N . SER B 1 490 ? 12.352 -31.578 0.877 1 93.62 490 SER B N 1
ATOM 9237 C CA . SER B 1 490 ? 12.938 -32.812 0.338 1 93.62 490 SER B CA 1
ATOM 9238 C C . SER B 1 490 ? 12.906 -33.938 1.361 1 93.62 490 SER B C 1
ATOM 9240 O O . SER B 1 490 ? 12.625 -35.062 1.015 1 93.62 490 SER B O 1
ATOM 9242 N N . SER B 1 491 ? 13.156 -33.656 2.631 1 94.62 491 SER B N 1
ATOM 9243 C CA . SER B 1 491 ? 13.148 -34.656 3.668 1 94.62 491 SER B CA 1
ATOM 9244 C C . SER B 1 491 ? 11.758 -35.281 3.826 1 94.62 491 SER B C 1
ATOM 9246 O O . SER B 1 491 ? 11.625 -36.5 3.908 1 94.62 491 SER B O 1
ATOM 9248 N N . ILE B 1 492 ? 10.781 -34.5 3.799 1 94.88 492 ILE B N 1
ATOM 9249 C CA . ILE B 1 492 ? 9.422 -34.969 3.982 1 94.88 492 ILE B CA 1
ATOM 9250 C C . ILE B 1 492 ? 8.984 -35.781 2.754 1 94.88 492 ILE B C 1
ATOM 9252 O O . ILE B 1 492 ? 8.492 -36.906 2.877 1 94.88 492 ILE B O 1
ATOM 9256 N N . THR B 1 493 ? 9.242 -35.281 1.588 1 92.19 493 THR B N 1
ATOM 9257 C CA . THR B 1 493 ? 8.75 -35.906 0.359 1 92.19 493 THR B CA 1
ATOM 9258 C C . THR B 1 493 ? 9.508 -37.188 0.062 1 92.19 493 THR B C 1
ATOM 9260 O O . THR B 1 493 ? 8.906 -38.219 -0.257 1 92.19 493 THR B O 1
ATOM 9263 N N . ILE B 1 494 ? 10.852 -37.219 0.244 1 90.56 494 ILE B N 1
ATOM 9264 C CA . ILE B 1 494 ? 11.664 -38.375 -0.116 1 90.56 494 ILE B CA 1
ATOM 9265 C C . ILE B 1 494 ? 11.359 -39.531 0.835 1 90.56 494 ILE B C 1
ATOM 9267 O O . ILE B 1 494 ? 11.242 -40.656 0.408 1 90.56 494 ILE B O 1
ATOM 9271 N N . TYR B 1 495 ? 11.156 -39.219 2.053 1 91.5 495 TYR B N 1
ATOM 9272 C CA . TYR B 1 495 ? 10.914 -40.281 3.029 1 91.5 495 TYR B CA 1
ATOM 9273 C C . TYR B 1 495 ? 9.492 -40.812 2.91 1 91.5 495 TYR B C 1
ATOM 9275 O O . TYR B 1 495 ? 9.273 -42.031 3.033 1 91.5 495 TYR B O 1
ATOM 9283 N N . MET B 1 496 ? 8.578 -39.969 2.643 1 91.75 496 MET B N 1
ATOM 9284 C CA . MET B 1 496 ? 7.191 -40.438 2.559 1 91.75 496 MET B CA 1
ATOM 9285 C C . MET B 1 496 ? 6.938 -41.156 1.248 1 91.75 496 MET B C 1
ATOM 9287 O O . MET B 1 496 ? 6.227 -42.156 1.224 1 91.75 496 MET B O 1
ATOM 9291 N N . VAL B 1 497 ? 7.48 -40.625 0.135 1 89.56 497 VAL B N 1
ATOM 9292 C CA . VAL B 1 497 ? 7.277 -41.25 -1.173 1 89.56 497 VAL B CA 1
ATOM 9293 C C . VAL B 1 497 ? 8.172 -42.469 -1.308 1 89.56 497 VAL B C 1
ATOM 9295 O O . VAL B 1 497 ? 7.906 -43.375 -2.123 1 89.56 497 VAL B O 1
ATOM 9298 N N . LYS B 1 498 ? 9.195 -42.656 -0.506 1 86.25 498 LYS B N 1
ATOM 9299 C CA . LYS B 1 498 ? 10.164 -43.75 -0.493 1 86.25 498 LYS B CA 1
ATOM 9300 C C . LYS B 1 498 ? 10.984 -43.781 -1.783 1 86.25 498 LYS B C 1
ATOM 9302 O O . LYS B 1 498 ? 11.094 -44.812 -2.432 1 86.25 498 LYS B O 1
ATOM 9307 N N . PHE B 1 499 ? 11.484 -42.594 -2.15 1 85.62 499 PHE B N 1
ATOM 9308 C CA . PHE B 1 499 ? 12.453 -42.531 -3.232 1 85.62 499 PHE B CA 1
ATOM 9309 C C . PHE B 1 499 ? 13.734 -43.25 -2.875 1 85.62 499 PHE B C 1
ATOM 9311 O O . PHE B 1 499 ? 13.859 -43.812 -1.774 1 85.62 499 PHE B O 1
ATOM 9318 N N . GLN B 1 500 ? 14.586 -43.406 -3.904 1 82.38 500 GLN B N 1
ATOM 9319 C CA . GLN B 1 500 ? 15.805 -44.188 -3.662 1 82.38 500 GLN B CA 1
ATOM 9320 C C . GLN B 1 500 ? 16.516 -43.688 -2.402 1 82.38 500 GLN B C 1
ATOM 9322 O O . GLN B 1 500 ? 16.719 -42.5 -2.225 1 82.38 500 GLN B O 1
ATOM 9327 N N . SER B 1 501 ? 16.641 -44.75 -1.525 1 76.56 501 SER B N 1
ATOM 9328 C CA . SER B 1 501 ? 17.234 -44.469 -0.222 1 76.56 501 SER B CA 1
ATOM 9329 C C . SER B 1 501 ? 18.766 -44.344 -0.319 1 76.56 501 SER B C 1
ATOM 9331 O O . SER B 1 501 ? 19.375 -44.969 -1.193 1 76.56 501 SER B O 1
ATOM 9333 N N . GLY B 1 502 ? 19.438 -43.156 -0.232 1 85.25 502 GLY B N 1
ATOM 9334 C CA . GLY B 1 502 ? 20.859 -42.906 -0.218 1 85.25 502 GLY B CA 1
ATOM 9335 C C . GLY B 1 502 ? 21.234 -41.469 0.094 1 85.25 502 GLY B C 1
ATOM 9336 O O . GLY B 1 502 ? 20.484 -40.562 -0.259 1 85.25 502 GLY B O 1
ATOM 9337 N N . GLY B 1 503 ? 22.219 -41.5 0.859 1 88.62 503 GLY B N 1
ATOM 9338 C CA . GLY B 1 503 ? 22.703 -40.188 1.218 1 88.62 503 GLY B CA 1
ATOM 9339 C C . GLY B 1 503 ? 23.031 -39.312 0.014 1 88.62 503 GLY B C 1
ATOM 9340 O O . GLY B 1 503 ? 22.719 -38.125 -0.013 1 88.62 503 GLY B O 1
ATOM 9341 N N . SER B 1 504 ? 23.609 -39.969 -1.038 1 90.62 504 SER B N 1
ATOM 9342 C CA . SER B 1 504 ? 23.984 -39.219 -2.232 1 90.62 504 SER B CA 1
ATOM 9343 C C . SER B 1 504 ? 22.766 -38.781 -3.012 1 90.62 504 SER B C 1
ATOM 9345 O O . SER B 1 504 ? 22.734 -37.656 -3.549 1 90.62 504 SER B O 1
ATOM 9347 N N . HIS B 1 505 ? 21.719 -39.625 -3.102 1 92.12 505 HIS B N 1
ATOM 9348 C CA . HIS B 1 505 ? 20.484 -39.281 -3.801 1 92.12 505 HIS B CA 1
ATOM 9349 C C . HIS B 1 505 ? 19.734 -38.188 -3.061 1 92.12 505 HIS B C 1
ATOM 9351 O O . HIS B 1 505 ? 19.156 -37.281 -3.688 1 92.12 505 HIS B O 1
ATOM 9357 N N . PHE B 1 506 ? 19.812 -38.312 -1.753 1 93.5 506 PHE B N 1
ATOM 9358 C CA . PHE B 1 506 ? 19.141 -37.312 -0.937 1 93.5 506 PHE B CA 1
ATOM 9359 C C . PHE B 1 506 ? 19.812 -35.938 -1.114 1 93.5 506 PHE B C 1
ATOM 9361 O O . PHE B 1 506 ? 19.141 -34.938 -1.315 1 93.5 506 PHE B O 1
ATOM 9368 N N . PHE B 1 507 ? 21.094 -35.938 -1.074 1 94.06 507 PHE B N 1
ATOM 9369 C CA . PHE B 1 507 ? 21.844 -34.688 -1.2 1 94.06 507 PHE B CA 1
ATOM 9370 C C . PHE B 1 507 ? 21.641 -34.062 -2.574 1 94.06 507 PHE B C 1
ATOM 9372 O O . PHE B 1 507 ? 21.516 -32.844 -2.693 1 94.06 507 PHE B O 1
ATOM 9379 N N . TYR B 1 508 ? 21.594 -34.844 -3.592 1 94.38 508 TYR B N 1
ATOM 9380 C CA . TYR B 1 508 ? 21.375 -34.312 -4.934 1 94.38 508 TYR B CA 1
ATOM 9381 C C . TYR B 1 508 ? 19.984 -33.688 -5.051 1 94.38 508 TYR B C 1
ATOM 9383 O O . TYR B 1 508 ? 19.844 -32.594 -5.621 1 94.38 508 TYR B O 1
ATOM 9391 N N . ASN B 1 509 ? 18.984 -34.438 -4.504 1 93.38 509 ASN B N 1
ATOM 9392 C CA . ASN B 1 509 ? 17.641 -33.875 -4.566 1 93.38 509 ASN B CA 1
ATOM 9393 C C . ASN B 1 509 ? 17.531 -32.531 -3.844 1 93.38 509 ASN B C 1
ATOM 9395 O O . ASN B 1 509 ? 16.859 -31.625 -4.316 1 93.38 509 ASN B O 1
ATOM 9399 N N . CYS B 1 510 ? 18.156 -32.469 -2.771 1 94.31 510 CYS B N 1
ATOM 9400 C CA . CYS B 1 510 ? 18.156 -31.219 -2.008 1 94.31 510 CYS B CA 1
ATOM 9401 C C . CYS B 1 510 ? 18.844 -30.094 -2.779 1 94.31 510 CYS B C 1
ATOM 9403 O O . CYS B 1 510 ? 18.297 -28.984 -2.883 1 94.31 510 CYS B O 1
ATOM 9405 N N . LEU B 1 511 ? 19.984 -30.375 -3.322 1 95.88 511 LEU B N 1
ATOM 9406 C CA . LEU B 1 511 ? 20.75 -29.375 -4.059 1 95.88 511 LEU B CA 1
ATOM 9407 C C . LEU B 1 511 ? 19.984 -28.922 -5.309 1 95.88 511 LEU B C 1
ATOM 9409 O O . LEU B 1 511 ? 20.016 -27.75 -5.66 1 95.88 511 LEU B O 1
ATOM 9413 N N . ASP B 1 512 ? 19.391 -29.875 -5.953 1 95.56 512 ASP B N 1
ATOM 9414 C CA . ASP B 1 512 ? 18.609 -29.578 -7.156 1 95.56 512 ASP B CA 1
ATOM 9415 C C . ASP B 1 512 ? 17.469 -28.625 -6.848 1 95.56 512 ASP B C 1
ATOM 9417 O O . ASP B 1 512 ? 17.25 -27.641 -7.562 1 95.56 512 ASP B O 1
ATOM 9421 N N . LEU B 1 513 ? 16.797 -28.938 -5.773 1 95.12 513 LEU B N 1
ATOM 9422 C CA . LEU B 1 513 ? 15.664 -28.094 -5.387 1 95.12 513 LEU B CA 1
ATOM 9423 C C . LEU B 1 513 ? 16.141 -26.703 -4.941 1 95.12 513 LEU B C 1
ATOM 9425 O O . LEU B 1 513 ? 15.508 -25.703 -5.246 1 95.12 513 LEU B O 1
ATOM 9429 N N . ILE B 1 514 ? 17.25 -26.609 -4.25 1 96.44 514 ILE B N 1
ATOM 9430 C CA . ILE B 1 514 ? 17.812 -25.344 -3.771 1 96.44 514 ILE B CA 1
ATOM 9431 C C . ILE B 1 514 ? 18.156 -24.453 -4.961 1 96.44 514 ILE B C 1
ATOM 9433 O O . ILE B 1 514 ? 17.781 -23.281 -5 1 96.44 514 ILE B O 1
ATOM 9437 N N . PHE B 1 515 ? 18.828 -25.031 -5.949 1 96.31 515 PHE B N 1
ATOM 9438 C CA . PHE B 1 515 ? 19.266 -24.219 -7.09 1 96.31 515 PHE B CA 1
ATOM 9439 C C . PHE B 1 515 ? 18.062 -23.828 -7.949 1 96.31 515 PHE B C 1
ATOM 9441 O O . PHE B 1 515 ? 18.031 -22.734 -8.5 1 96.31 515 PHE B O 1
ATOM 9448 N N . ALA B 1 516 ? 17.109 -24.703 -8.039 1 95.06 516 ALA B N 1
ATOM 9449 C CA . ALA B 1 516 ? 15.922 -24.391 -8.82 1 95.06 516 ALA B CA 1
ATOM 9450 C C . ALA B 1 516 ? 15.133 -23.25 -8.188 1 95.06 516 ALA B C 1
ATOM 9452 O O . ALA B 1 516 ? 14.773 -22.281 -8.859 1 95.06 516 ALA B O 1
ATOM 9453 N N . ILE B 1 517 ? 14.938 -23.312 -6.906 1 95 517 ILE B N 1
ATOM 9454 C CA . ILE B 1 517 ? 14.156 -22.297 -6.211 1 95 517 ILE B CA 1
ATOM 9455 C C . ILE B 1 517 ? 14.93 -20.984 -6.203 1 95 517 ILE B C 1
ATOM 9457 O O . ILE B 1 517 ? 14.344 -19.906 -6.391 1 95 517 ILE B O 1
ATOM 9461 N N . THR B 1 518 ? 16.234 -21.047 -5.984 1 95.69 518 THR B N 1
ATOM 9462 C CA . THR B 1 518 ? 17.047 -19.844 -5.996 1 95.69 518 THR B CA 1
ATOM 9463 C C . THR B 1 518 ? 17.016 -19.172 -7.367 1 95.69 518 THR B C 1
ATOM 9465 O O . THR B 1 518 ? 17.031 -17.938 -7.473 1 95.69 518 THR B O 1
ATOM 9468 N N . THR B 1 519 ? 17.031 -20 -8.406 1 95.25 519 THR B N 1
ATOM 9469 C CA . THR B 1 519 ? 16.969 -19.453 -9.766 1 95.25 519 THR B CA 1
ATOM 9470 C C . THR B 1 519 ? 15.641 -18.734 -9.992 1 95.25 519 THR B C 1
ATOM 9472 O O . THR B 1 519 ? 15.609 -17.641 -10.539 1 95.25 519 THR B O 1
ATOM 9475 N N . VAL B 1 520 ? 14.562 -19.344 -9.609 1 93.69 520 VAL B N 1
ATOM 9476 C CA . VAL B 1 520 ? 13.25 -18.719 -9.781 1 93.69 520 VAL B CA 1
ATOM 9477 C C . VAL B 1 520 ? 13.172 -17.438 -8.969 1 93.69 520 VAL B C 1
ATOM 9479 O O . VAL B 1 520 ? 12.625 -16.438 -9.438 1 93.69 520 VAL B O 1
ATOM 9482 N N . GLU B 1 521 ? 13.68 -17.406 -7.781 1 92.44 521 GLU B N 1
ATOM 9483 C CA . GLU B 1 521 ? 13.688 -16.188 -6.965 1 92.44 521 GLU B CA 1
ATOM 9484 C C . GLU B 1 521 ? 14.508 -15.086 -7.617 1 92.44 521 GLU B C 1
ATOM 9486 O O . GLU B 1 521 ? 14.148 -13.906 -7.547 1 92.44 521 GLU B O 1
ATOM 9491 N N . SER B 1 522 ? 15.609 -15.523 -8.188 1 93.62 522 SER B N 1
ATOM 9492 C CA . SER B 1 522 ? 16.422 -14.547 -8.906 1 93.62 522 SER B CA 1
ATOM 9493 C C . SER B 1 522 ? 15.672 -13.953 -10.094 1 93.62 522 SER B C 1
ATOM 9495 O O . SER B 1 522 ? 15.805 -12.766 -10.391 1 93.62 522 SER B O 1
ATOM 9497 N N . CYS B 1 523 ? 14.938 -14.789 -10.727 1 91.94 523 CYS B N 1
ATOM 9498 C CA . CYS B 1 523 ? 14.109 -14.312 -11.836 1 91.94 523 CYS B CA 1
ATOM 9499 C C . CYS B 1 523 ? 13.039 -13.352 -11.344 1 91.94 523 CYS B C 1
ATOM 9501 O O . CYS B 1 523 ? 12.766 -12.328 -11.984 1 91.94 523 CYS B O 1
ATOM 9503 N N . MET B 1 524 ? 12.477 -13.664 -10.266 1 90.5 524 MET B N 1
ATOM 9504 C CA . MET B 1 524 ? 11.445 -12.805 -9.68 1 90.5 524 MET B CA 1
ATOM 9505 C C . MET B 1 524 ? 12.031 -11.453 -9.273 1 90.5 524 MET B C 1
ATOM 9507 O O . MET B 1 524 ? 11.383 -10.422 -9.422 1 90.5 524 MET B O 1
ATOM 9511 N N . MET B 1 525 ? 13.211 -11.438 -8.781 1 90.75 525 MET B N 1
ATOM 9512 C CA . MET B 1 525 ? 13.875 -10.188 -8.414 1 90.75 525 MET B CA 1
ATOM 9513 C C . MET B 1 525 ? 14.164 -9.336 -9.648 1 90.75 525 MET B C 1
ATOM 9515 O O . MET B 1 525 ? 14.062 -8.109 -9.602 1 90.75 525 MET B O 1
ATOM 9519 N N . MET B 1 526 ? 14.547 -10.023 -10.656 1 91.44 526 MET B N 1
ATOM 9520 C CA . MET B 1 526 ? 14.781 -9.32 -11.914 1 91.44 526 MET B CA 1
ATOM 9521 C C . MET B 1 526 ? 13.5 -8.664 -12.422 1 91.44 526 MET B C 1
ATOM 9523 O O . MET B 1 526 ? 13.516 -7.496 -12.82 1 91.44 526 MET B O 1
ATOM 9527 N N . ILE B 1 527 ? 12.391 -9.344 -12.32 1 90.56 527 ILE B N 1
ATOM 9528 C CA . ILE B 1 527 ? 11.109 -8.812 -12.773 1 90.56 527 ILE B CA 1
ATOM 9529 C C . ILE B 1 527 ? 10.664 -7.676 -11.852 1 90.56 527 ILE B C 1
ATOM 9531 O O . ILE B 1 527 ? 10.148 -6.66 -12.32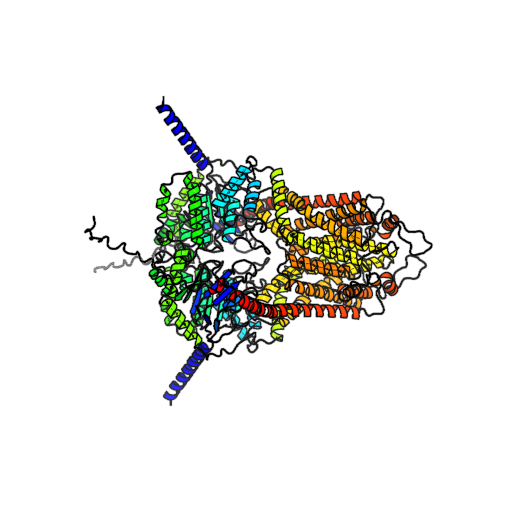 1 90.56 527 ILE B O 1
ATOM 9535 N N . ALA B 1 528 ? 10.883 -7.816 -10.602 1 88.12 528 ALA B N 1
ATOM 9536 C CA . ALA B 1 528 ? 10.5 -6.809 -9.617 1 88.12 528 ALA B CA 1
ATOM 9537 C C . ALA B 1 528 ? 11.227 -5.488 -9.867 1 88.12 528 ALA B C 1
ATOM 9539 O O . ALA B 1 528 ? 10.703 -4.418 -9.555 1 88.12 528 ALA B O 1
ATOM 9540 N N . SER B 1 529 ? 12.406 -5.551 -10.43 1 88.62 529 SER B N 1
ATOM 9541 C CA . SER B 1 529 ? 13.203 -4.352 -10.656 1 88.62 529 SER B CA 1
ATOM 9542 C C . SER B 1 529 ? 12.695 -3.574 -11.867 1 88.62 529 SER B C 1
ATOM 9544 O O . SER B 1 529 ? 12.977 -2.383 -12.008 1 88.62 529 SER B O 1
ATOM 9546 N N . VAL B 1 530 ? 11.867 -4.238 -12.68 1 86.56 530 VAL B N 1
ATOM 9547 C CA . VAL B 1 530 ? 11.453 -3.592 -13.922 1 86.56 530 VAL B CA 1
ATOM 9548 C C . VAL B 1 530 ? 10.008 -3.129 -13.812 1 86.56 530 VAL B C 1
ATOM 9550 O O . VAL B 1 530 ? 9.625 -2.109 -14.391 1 86.56 530 VAL B O 1
ATOM 9553 N N . VAL B 1 531 ? 9.227 -3.781 -13.047 1 84.62 531 VAL B N 1
ATOM 9554 C CA . VAL B 1 531 ? 7.797 -3.494 -13.016 1 84.62 531 VAL B CA 1
ATOM 9555 C C . VAL B 1 531 ? 7.512 -2.398 -11.992 1 84.62 531 VAL B C 1
ATOM 9557 O O . VAL B 1 531 ? 8.148 -2.346 -10.938 1 84.62 531 VAL B O 1
ATOM 9560 N N . PRO B 1 532 ? 6.488 -1.565 -12.25 1 77.31 532 PRO B N 1
ATOM 9561 C CA . PRO B 1 532 ? 6.176 -0.432 -11.375 1 77.31 532 PRO B CA 1
ATOM 9562 C C . PRO B 1 532 ? 5.277 -0.82 -10.203 1 77.31 532 PRO B C 1
ATOM 9564 O O . PRO B 1 532 ? 5.254 -0.128 -9.188 1 77.31 532 PRO B O 1
ATOM 9567 N N . ASN B 1 533 ? 4.48 -1.854 -10.414 1 79.62 533 ASN B N 1
ATOM 9568 C CA . ASN B 1 533 ? 3.516 -2.193 -9.375 1 79.62 533 ASN B CA 1
ATOM 9569 C C . ASN B 1 533 ? 3.484 -3.695 -9.102 1 79.62 533 ASN B C 1
ATOM 9571 O O . ASN B 1 533 ? 3.961 -4.484 -9.922 1 79.62 533 ASN B O 1
ATOM 9575 N N . PHE B 1 534 ? 2.984 -4.035 -7.965 1 80.06 534 PHE B N 1
ATOM 9576 C CA . PHE B 1 534 ? 2.896 -5.41 -7.492 1 80.06 534 PHE B CA 1
ATOM 9577 C C . PHE B 1 534 ? 2.002 -6.242 -8.406 1 80.06 534 PHE B C 1
ATOM 9579 O O . PHE B 1 534 ? 2.318 -7.391 -8.711 1 80.06 534 PHE B O 1
ATOM 9586 N N . LEU B 1 535 ? 0.958 -5.598 -8.906 1 79.44 535 LEU B N 1
ATOM 9587 C CA . LEU B 1 535 ? -0.034 -6.297 -9.719 1 79.44 535 LEU B CA 1
ATOM 9588 C C . LEU B 1 535 ? 0.571 -6.762 -11.039 1 79.44 535 LEU B C 1
ATOM 9590 O O . LEU B 1 535 ? 0.467 -7.938 -11.391 1 79.44 535 LEU B O 1
ATOM 9594 N N . MET B 1 536 ? 1.271 -5.93 -11.68 1 83.25 536 MET B N 1
ATOM 9595 C CA . MET B 1 536 ? 1.894 -6.27 -12.953 1 83.25 536 MET B CA 1
ATOM 9596 C C . MET B 1 536 ? 3.029 -7.266 -12.758 1 83.25 536 MET B C 1
ATOM 9598 O O . MET B 1 536 ? 3.258 -8.133 -13.609 1 83.25 536 MET B O 1
ATOM 9602 N N . GLY B 1 537 ? 3.645 -7.09 -11.625 1 85 537 GLY B N 1
ATOM 9603 C CA . GLY B 1 537 ? 4.754 -7.992 -11.352 1 85 537 GLY B CA 1
ATOM 9604 C C . GLY B 1 537 ? 4.316 -9.43 -11.148 1 85 537 GLY B C 1
ATOM 9605 O O . GLY B 1 537 ? 4.914 -10.352 -11.719 1 85 537 GLY B O 1
ATOM 9606 N N . VAL B 1 538 ? 3.262 -9.648 -10.375 1 84.56 538 VAL B N 1
ATOM 9607 C CA . VAL B 1 538 ? 2.795 -11 -10.102 1 84.56 538 VAL B CA 1
ATOM 9608 C C . VAL B 1 538 ? 2.252 -11.641 -11.375 1 84.56 538 VAL B C 1
ATOM 9610 O O . VAL B 1 538 ? 2.502 -12.812 -11.648 1 84.56 538 VAL B O 1
ATOM 9613 N N . MET B 1 539 ? 1.629 -10.891 -12.25 1 85.19 539 MET B N 1
ATOM 9614 C CA . MET B 1 539 ? 1.056 -11.414 -13.484 1 85.19 539 MET B CA 1
ATOM 9615 C C . MET B 1 539 ? 2.152 -11.797 -14.477 1 85.19 539 MET B C 1
ATOM 9617 O O . MET B 1 539 ? 2.125 -12.883 -15.047 1 85.19 539 MET B O 1
ATOM 9621 N N . LEU B 1 540 ? 3.088 -10.883 -14.57 1 85.94 540 LEU B N 1
ATOM 9622 C CA . LEU B 1 540 ? 4.188 -11.164 -15.484 1 85.94 540 LEU B CA 1
ATOM 9623 C C . LEU B 1 540 ? 5.055 -12.305 -14.961 1 85.94 540 LEU B C 1
ATOM 9625 O O . LEU B 1 540 ? 5.531 -13.133 -15.734 1 85.94 540 LEU B O 1
ATOM 9629 N N . GLY B 1 541 ? 5.266 -12.211 -13.648 1 88 541 GLY B N 1
ATOM 9630 C CA . GLY B 1 541 ? 6.035 -13.289 -13.055 1 88 541 GLY B CA 1
ATOM 9631 C C . GLY B 1 541 ? 5.367 -14.648 -13.18 1 88 541 GLY B C 1
ATOM 9632 O O . GLY B 1 541 ? 6.016 -15.633 -13.547 1 88 541 GLY B O 1
ATOM 9633 N N . ALA B 1 542 ? 4.094 -14.711 -12.906 1 87.69 542 ALA B N 1
ATOM 9634 C CA . ALA B 1 542 ? 3.35 -15.961 -13.023 1 87.69 542 ALA B CA 1
ATOM 9635 C C . ALA B 1 542 ? 3.33 -16.453 -14.469 1 87.69 542 ALA B C 1
ATOM 9637 O O . ALA B 1 542 ? 3.475 -17.656 -14.727 1 87.69 542 ALA B O 1
ATOM 9638 N N . GLY B 1 543 ? 3.127 -15.492 -15.438 1 87.94 543 GLY B N 1
ATOM 9639 C CA . GLY B 1 543 ? 3.17 -15.867 -16.844 1 87.94 543 GLY B CA 1
ATOM 9640 C C . GLY B 1 543 ? 4.516 -16.422 -17.266 1 87.94 543 GLY B C 1
ATOM 9641 O O . GLY B 1 543 ? 4.578 -17.422 -17.984 1 87.94 543 GLY B O 1
ATOM 9642 N N . TYR B 1 544 ? 5.531 -15.859 -16.812 1 89.75 544 TYR B N 1
ATOM 9643 C CA . TYR B 1 544 ? 6.879 -16.312 -17.156 1 89.75 544 TYR B CA 1
ATOM 9644 C C . TYR B 1 544 ? 7.148 -17.703 -16.594 1 89.75 544 TYR B C 1
ATOM 9646 O O . TYR B 1 544 ? 7.66 -18.578 -17.312 1 89.75 544 TYR B O 1
ATOM 9654 N N . ILE B 1 545 ? 6.812 -17.906 -15.352 1 88.88 545 ILE B N 1
ATOM 9655 C CA . ILE B 1 545 ? 7.051 -19.203 -14.727 1 88.88 545 ILE B CA 1
ATOM 9656 C C . ILE B 1 545 ? 6.18 -20.266 -15.391 1 88.88 545 ILE B C 1
ATOM 9658 O O . ILE B 1 545 ? 6.602 -21.406 -15.547 1 88.88 545 ILE B O 1
ATOM 9662 N N . GLY B 1 546 ? 4.977 -19.812 -15.781 1 88.12 546 GLY B N 1
ATOM 9663 C CA . GLY B 1 546 ? 4.113 -20.734 -16.484 1 88.12 546 GLY B CA 1
ATOM 9664 C C . GLY B 1 546 ? 4.715 -21.234 -17.797 1 88.12 546 GLY B C 1
ATOM 9665 O O . GLY B 1 546 ? 4.645 -22.438 -18.094 1 88.12 546 GLY B O 1
ATOM 9666 N N . ILE B 1 547 ? 5.324 -20.391 -18.484 1 89.69 547 ILE B N 1
ATOM 9667 C CA . ILE B 1 547 ? 5.953 -20.75 -19.734 1 89.69 547 ILE B CA 1
ATOM 9668 C C . ILE B 1 547 ? 7.137 -21.688 -19.469 1 89.69 547 ILE B C 1
ATOM 9670 O O . ILE B 1 547 ? 7.344 -22.656 -20.203 1 89.69 547 ILE B O 1
ATOM 9674 N N . MET B 1 548 ? 7.828 -21.438 -18.438 1 90.69 548 MET B N 1
ATOM 9675 C CA . MET B 1 548 ? 8.992 -22.266 -18.109 1 90.69 548 MET B CA 1
ATOM 9676 C C . MET B 1 548 ? 8.562 -23.656 -17.656 1 90.69 548 MET B C 1
ATOM 9678 O O . MET B 1 548 ? 9.211 -24.641 -17.984 1 90.69 548 MET B O 1
ATOM 9682 N N . VAL B 1 549 ? 7.5 -23.703 -16.906 1 89.19 549 VAL B N 1
ATOM 9683 C CA . VAL B 1 549 ? 7.008 -24.984 -16.422 1 89.19 549 VAL B CA 1
ATOM 9684 C C . VAL B 1 549 ? 6.473 -25.812 -17.609 1 89.19 549 VAL B C 1
ATOM 9686 O O . VAL B 1 549 ? 6.695 -27.016 -17.688 1 89.19 549 VAL B O 1
ATOM 9689 N N . LEU B 1 550 ? 5.855 -25.109 -18.5 1 88.62 550 LEU B N 1
ATOM 9690 C CA . LEU B 1 550 ? 5.266 -25.781 -19.656 1 88.62 550 LEU B CA 1
ATOM 9691 C C . LEU B 1 550 ? 6.348 -26.375 -20.547 1 88.62 550 LEU B C 1
ATOM 9693 O O . LEU B 1 550 ? 6.176 -27.469 -21.094 1 88.62 550 LEU B O 1
ATOM 9697 N N . SER B 1 551 ? 7.418 -25.719 -20.656 1 89.56 551 SER B N 1
ATOM 9698 C CA . SER B 1 551 ? 8.477 -26.141 -21.562 1 89.56 551 SER B CA 1
ATOM 9699 C C . SER B 1 551 ? 9.555 -26.938 -20.828 1 89.56 551 SER B C 1
ATOM 9701 O O . SER B 1 551 ? 10.625 -27.203 -21.391 1 89.56 551 SER B O 1
ATOM 9703 N N . ALA B 1 552 ? 9.312 -27.312 -19.578 1 89.06 552 ALA B N 1
ATOM 9704 C CA . ALA B 1 552 ? 10.312 -27.984 -18.75 1 89.06 552 ALA B CA 1
ATOM 9705 C C . ALA B 1 552 ? 10.453 -29.453 -19.156 1 89.06 552 ALA B C 1
ATOM 9707 O O . ALA B 1 552 ? 11.453 -30.094 -18.828 1 89.06 552 ALA B O 1
ATOM 9708 N N . GLY B 1 553 ? 9.477 -30.078 -19.859 1 85.62 553 GLY B N 1
ATOM 9709 C CA . GLY B 1 553 ? 9.625 -31.438 -20.344 1 85.62 553 GLY B CA 1
ATOM 9710 C C . GLY B 1 553 ? 8.773 -32.438 -19.594 1 85.62 553 GLY B C 1
ATOM 9711 O O . GLY B 1 553 ? 8.938 -33.656 -19.766 1 85.62 553 GLY B O 1
ATOM 9712 N N . PHE B 1 554 ? 7.934 -32.031 -18.703 1 86.31 554 PHE B N 1
ATOM 9713 C CA . PHE B 1 554 ? 7.035 -32.969 -18.016 1 86.31 554 PHE B CA 1
ATOM 9714 C C . PHE B 1 554 ? 5.723 -33.094 -18.781 1 86.31 554 PHE B C 1
ATOM 9716 O O . PHE B 1 554 ? 5.219 -34.219 -18.953 1 86.31 554 PHE B O 1
ATOM 9723 N N . PHE B 1 555 ? 5.207 -32 -19.219 1 85.56 555 PHE B N 1
ATOM 9724 C CA . PHE B 1 555 ? 3.934 -32.031 -19.922 1 85.56 555 PHE B CA 1
ATOM 9725 C C . PHE B 1 555 ? 4.121 -32.531 -21.359 1 85.56 555 PHE B C 1
ATOM 9727 O O . PHE B 1 555 ? 3.256 -33.219 -21.891 1 85.56 555 PHE B O 1
ATOM 9734 N N . ARG B 1 556 ? 5.152 -32.062 -21.859 1 85.25 556 ARG B N 1
ATOM 9735 C CA . ARG B 1 556 ? 5.594 -32.531 -23.172 1 85.25 556 ARG B CA 1
ATOM 9736 C C . ARG B 1 556 ? 7.078 -32.906 -23.141 1 85.25 556 ARG B C 1
ATOM 9738 O O . ARG B 1 556 ? 7.922 -32.031 -22.938 1 85.25 556 ARG B O 1
ATOM 9745 N N . PHE B 1 557 ? 7.297 -34.156 -23.406 1 83.44 557 PHE B N 1
ATOM 9746 C CA . PHE B 1 557 ? 8.664 -34.625 -23.281 1 83.44 557 PHE B CA 1
ATOM 9747 C C . PHE B 1 557 ? 9.578 -33.969 -24.312 1 83.44 557 PHE B C 1
ATOM 9749 O O . PHE B 1 557 ? 9.117 -33.531 -25.359 1 83.44 557 PHE B O 1
ATOM 9756 N N . PHE B 1 558 ? 10.844 -33.969 -24.016 1 80.88 558 PHE B N 1
ATOM 9757 C CA . PHE B 1 558 ? 11.867 -33.219 -24.734 1 80.88 558 PHE B CA 1
ATOM 9758 C C . PHE B 1 558 ? 11.898 -33.594 -26.203 1 80.88 558 PHE B C 1
ATOM 9760 O O . PHE B 1 558 ? 11.914 -32.75 -27.094 1 80.88 558 PHE B O 1
ATOM 9767 N N . PRO B 1 559 ? 11.812 -34.875 -26.484 1 78.62 559 PRO B N 1
ATOM 9768 C CA . PRO B 1 559 ? 11.898 -35.25 -27.891 1 78.62 559 PRO B CA 1
ATOM 9769 C C . PRO B 1 559 ? 10.648 -34.875 -28.688 1 78.62 559 PRO B C 1
ATOM 9771 O O . PRO B 1 559 ? 10.703 -34.719 -29.906 1 78.62 559 PRO B O 1
ATOM 9774 N N . ASP B 1 560 ? 9.539 -34.688 -27.984 1 80.12 560 ASP B N 1
ATOM 9775 C CA . ASP B 1 560 ? 8.273 -34.375 -28.656 1 80.12 560 ASP B CA 1
ATOM 9776 C C . ASP B 1 560 ? 8.039 -32.875 -28.734 1 80.12 560 ASP B C 1
ATOM 9778 O O . ASP B 1 560 ? 7.047 -32.438 -29.312 1 80.12 560 ASP B O 1
ATOM 9782 N N . LEU B 1 561 ? 8.93 -32.125 -28.234 1 83.38 561 LEU B N 1
ATOM 9783 C CA . LEU B 1 561 ? 8.789 -30.688 -28.297 1 83.38 561 LEU B CA 1
ATOM 9784 C C . LEU B 1 561 ? 9.094 -30.172 -29.703 1 83.38 561 LEU B C 1
ATOM 9786 O O . LEU B 1 561 ? 10.031 -30.656 -30.359 1 83.38 561 LEU B O 1
ATOM 9790 N N . PRO B 1 562 ? 8.211 -29.219 -30.203 1 83.5 562 PRO B N 1
ATOM 9791 C CA . PRO B 1 562 ? 8.508 -28.641 -31.516 1 83.5 562 PRO B CA 1
ATOM 9792 C C . PRO B 1 562 ? 9.906 -28.031 -31.578 1 83.5 562 PRO B C 1
ATOM 9794 O O . PRO B 1 562 ? 10.328 -27.328 -30.672 1 83.5 562 PRO B O 1
ATOM 9797 N N . VAL B 1 563 ? 10.539 -28.359 -32.625 1 79.81 563 VAL B N 1
ATOM 9798 C CA . VAL B 1 563 ? 11.961 -28.062 -32.781 1 79.81 563 VAL B CA 1
ATOM 9799 C C . VAL B 1 563 ? 12.172 -26.562 -32.906 1 79.81 563 VAL B C 1
ATOM 9801 O O . VAL B 1 563 ? 13.094 -26 -32.312 1 79.81 563 VAL B O 1
ATOM 9804 N N . VAL B 1 564 ? 11.164 -25.953 -33.625 1 78.31 564 VAL B N 1
ATOM 9805 C CA . VAL B 1 564 ? 11.367 -24.531 -33.906 1 78.31 564 VAL B CA 1
ATOM 9806 C C . VAL B 1 564 ? 11.047 -23.719 -32.656 1 78.31 564 VAL B C 1
ATOM 9808 O O . VAL B 1 564 ? 9.922 -23.75 -32.188 1 78.31 564 VAL B O 1
ATOM 9811 N N . PHE B 1 565 ? 12.031 -23.188 -31.812 1 83.19 565 PHE B N 1
ATOM 9812 C CA . PHE B 1 565 ? 11.922 -22.188 -30.766 1 83.19 565 PHE B CA 1
ATOM 9813 C C . PHE B 1 565 ? 11.883 -22.844 -29.391 1 83.19 565 PHE B C 1
ATOM 9815 O O . PHE B 1 565 ? 12.578 -22.422 -28.469 1 83.19 565 PHE B O 1
ATOM 9822 N N . TRP B 1 566 ? 10.977 -24 -29.281 1 85.19 566 TRP B N 1
ATOM 9823 C CA . TRP B 1 566 ? 10.766 -24.547 -27.938 1 85.19 566 TRP B CA 1
ATOM 9824 C C . TRP B 1 566 ? 11.883 -25.516 -27.562 1 85.19 566 TRP B C 1
ATOM 9826 O O . TRP B 1 566 ? 12.406 -25.469 -26.453 1 85.19 566 TRP B O 1
ATOM 9836 N N . ARG B 1 567 ? 12.172 -26.531 -28.484 1 79.25 567 ARG B N 1
ATOM 9837 C CA . ARG B 1 567 ? 13.281 -27.422 -28.203 1 79.25 567 ARG B CA 1
ATOM 9838 C C . ARG B 1 567 ? 14.609 -26.672 -28.188 1 79.25 567 ARG B C 1
ATOM 9840 O O . ARG B 1 567 ? 15.391 -26.797 -27.25 1 79.25 567 ARG B O 1
ATOM 9847 N N . TYR B 1 568 ? 14.812 -25.984 -29.297 1 79.44 568 TYR B N 1
ATOM 9848 C CA . TYR B 1 568 ? 15.945 -25.062 -29.406 1 79.44 568 TYR B CA 1
ATOM 9849 C C . TYR B 1 568 ? 15.469 -23.641 -29.672 1 79.44 568 TYR B C 1
ATOM 9851 O O . TYR B 1 568 ? 14.82 -23.375 -30.672 1 79.44 568 TYR B O 1
ATOM 9859 N N . PRO B 1 569 ? 15.586 -22.703 -28.641 1 81.44 569 PRO B N 1
ATOM 9860 C CA . PRO B 1 569 ? 16.531 -22.5 -27.547 1 81.44 569 PRO B CA 1
ATOM 9861 C C . PRO B 1 569 ? 15.852 -22.484 -26.188 1 81.44 569 PRO B C 1
ATOM 9863 O O . PRO B 1 569 ? 16.531 -22.516 -25.156 1 81.44 569 PRO B O 1
ATOM 9866 N N . VAL B 1 570 ? 14.617 -22.594 -26.109 1 82.62 570 VAL B N 1
ATOM 9867 C CA . VAL B 1 570 ? 13.898 -22.312 -24.875 1 82.62 570 VAL B CA 1
ATOM 9868 C C . VAL B 1 570 ? 14.188 -23.406 -23.844 1 82.62 570 VAL B C 1
ATOM 9870 O O . VAL B 1 570 ? 14.453 -23.109 -22.672 1 82.62 570 VAL B O 1
ATOM 9873 N N . SER B 1 571 ? 14.164 -24.594 -24.266 1 80.75 571 SER B N 1
ATOM 9874 C CA . SER B 1 571 ? 14.383 -25.688 -23.328 1 80.75 571 SER B CA 1
ATOM 9875 C C . SER B 1 571 ? 15.797 -25.672 -22.781 1 80.75 571 SER B C 1
ATOM 9877 O O . SER B 1 571 ? 16.047 -26.109 -21.656 1 80.75 571 SER B O 1
ATOM 9879 N N . TYR B 1 572 ? 16.719 -25.016 -23.547 1 79.81 572 TYR B N 1
ATOM 9880 C CA . TYR B 1 572 ? 18.109 -25 -23.109 1 79.81 572 TYR B CA 1
ATOM 9881 C C . TYR B 1 572 ? 18.359 -23.859 -22.125 1 79.81 572 TYR B C 1
ATOM 9883 O O . TYR B 1 572 ? 19.266 -23.922 -21.297 1 79.81 572 TYR B O 1
ATOM 9891 N N . ILE B 1 573 ? 17.5 -22.969 -22.203 1 88.62 573 ILE B N 1
ATOM 9892 C CA . ILE B 1 573 ? 17.656 -21.828 -21.297 1 88.62 573 ILE B CA 1
ATOM 9893 C C . ILE B 1 573 ? 16.703 -21.984 -20.109 1 88.62 573 ILE B C 1
ATOM 9895 O O . ILE B 1 573 ? 16.797 -21.219 -19.141 1 88.62 573 ILE B O 1
ATOM 9899 N N . ASN B 1 574 ? 15.992 -23.062 -20.125 1 92.38 574 ASN B N 1
ATOM 9900 C CA . ASN B 1 574 ? 15 -23.312 -19.078 1 92.38 574 ASN B CA 1
ATOM 9901 C C . ASN B 1 574 ? 15.602 -24.078 -17.906 1 92.38 574 ASN B C 1
ATOM 9903 O O . ASN B 1 574 ? 16 -25.234 -18.047 1 92.38 574 ASN B O 1
ATOM 9907 N N . TYR B 1 575 ? 15.672 -23.453 -16.766 1 92.88 575 TYR B N 1
ATOM 9908 C CA . TYR B 1 575 ? 16.203 -24.078 -15.562 1 92.88 575 TYR B CA 1
ATOM 9909 C C . TYR B 1 575 ? 15.383 -25.328 -15.203 1 92.88 575 TYR B C 1
ATOM 9911 O O . TYR B 1 575 ? 15.938 -26.312 -14.695 1 92.88 575 TYR B O 1
ATOM 9919 N N . GLY B 1 576 ? 14.086 -25.312 -15.492 1 91.5 576 GLY B N 1
ATOM 9920 C CA . GLY B 1 576 ? 13.203 -26.406 -15.117 1 91.5 576 GLY B CA 1
ATOM 9921 C C . GLY B 1 576 ? 13.484 -27.672 -15.891 1 91.5 576 GLY B C 1
ATOM 9922 O O . GLY B 1 576 ? 13.375 -28.781 -15.344 1 91.5 576 GLY B O 1
ATOM 9923 N N . ALA B 1 577 ? 13.852 -27.516 -17.156 1 91.75 577 ALA B N 1
ATOM 9924 C CA . ALA B 1 577 ? 14.156 -28.688 -17.984 1 91.75 577 ALA B CA 1
ATOM 9925 C C . ALA B 1 577 ? 15.375 -29.438 -17.453 1 91.75 577 ALA B C 1
ATOM 9927 O O . ALA B 1 577 ? 15.352 -30.656 -17.312 1 91.75 577 ALA B O 1
ATOM 9928 N N . TRP B 1 578 ? 16.359 -28.703 -17.094 1 92.56 578 TRP B N 1
ATOM 9929 C CA . TRP B 1 578 ? 17.594 -29.312 -16.609 1 92.56 578 TRP B CA 1
ATOM 9930 C C . TRP B 1 578 ? 17.406 -29.859 -15.188 1 92.56 578 TRP B C 1
ATOM 9932 O O . TRP B 1 578 ? 17.922 -30.922 -14.859 1 92.56 578 TRP B O 1
ATOM 9942 N N . ALA B 1 579 ? 16.688 -29.109 -14.359 1 93.62 579 ALA B N 1
ATOM 9943 C CA . ALA B 1 579 ? 16.422 -29.578 -13 1 93.62 579 ALA B CA 1
ATOM 9944 C C . ALA B 1 579 ? 15.594 -30.859 -13 1 93.62 579 ALA B C 1
ATOM 9946 O O . ALA B 1 579 ? 15.859 -31.781 -12.227 1 93.62 579 ALA B O 1
ATOM 9947 N N . LEU B 1 580 ? 14.648 -30.922 -13.852 1 92.12 580 LEU B N 1
ATOM 9948 C CA . LEU B 1 580 ? 13.789 -32.094 -13.953 1 92.12 580 LEU B CA 1
ATOM 9949 C C . LEU B 1 580 ? 14.578 -33.281 -14.469 1 92.12 580 LEU B C 1
ATOM 9951 O O . LEU B 1 580 ? 14.43 -34.406 -13.953 1 92.12 580 LEU B O 1
ATOM 9955 N N . GLN B 1 581 ? 15.375 -33.094 -15.5 1 91.62 581 GLN B N 1
ATOM 9956 C CA . GLN B 1 581 ? 16.219 -34.156 -16.047 1 91.62 581 GLN B CA 1
ATOM 9957 C C . GLN B 1 581 ? 17.141 -34.719 -14.969 1 91.62 581 GLN B C 1
ATOM 9959 O O . GLN B 1 581 ? 17.266 -35.938 -14.859 1 91.62 581 GLN B O 1
ATOM 9964 N N . GLY B 1 582 ? 17.781 -33.812 -14.266 1 92.56 582 GLY B N 1
ATOM 9965 C CA . GLY B 1 582 ? 18.641 -34.281 -13.188 1 92.56 582 GLY B CA 1
ATOM 9966 C C . GLY B 1 582 ? 17.891 -35.031 -12.109 1 92.56 582 GLY B C 1
ATOM 9967 O O . GLY B 1 582 ? 18.391 -36.031 -11.578 1 92.56 582 GLY B O 1
ATOM 9968 N N . ALA B 1 583 ? 16.719 -34.625 -11.758 1 91.88 583 ALA B N 1
ATOM 9969 C CA . ALA B 1 583 ? 15.906 -35.312 -10.742 1 91.88 583 ALA B CA 1
ATOM 9970 C C . ALA B 1 583 ? 15.484 -36.688 -11.211 1 91.88 583 ALA B C 1
ATOM 9972 O O . ALA B 1 583 ? 15.5 -37.656 -10.422 1 91.88 583 ALA B O 1
ATOM 9973 N N . PHE B 1 584 ? 15.094 -36.844 -12.492 1 91.19 584 PHE B N 1
ATOM 9974 C CA . PHE B 1 584 ? 14.703 -38.125 -13.047 1 91.19 584 PHE B CA 1
ATOM 9975 C C . PHE B 1 584 ? 15.883 -39.094 -13.023 1 91.19 584 PHE B C 1
ATOM 9977 O O . PHE B 1 584 ? 15.719 -40.25 -12.641 1 91.19 584 PHE B O 1
ATOM 9984 N N . LYS B 1 585 ? 17.031 -38.656 -13.453 1 92 585 LYS B N 1
ATOM 9985 C CA . LYS B 1 585 ? 18.219 -39.5 -13.453 1 92 585 LYS B CA 1
ATOM 9986 C C . LYS B 1 585 ? 18.578 -39.969 -12.039 1 92 585 LYS B C 1
ATOM 9988 O O . LYS B 1 585 ? 18.953 -41.094 -11.836 1 92 585 LYS B O 1
ATOM 9993 N N . ASN B 1 586 ? 18.438 -39.031 -11.102 1 91.88 586 ASN B N 1
ATOM 9994 C CA . ASN B 1 586 ? 18.75 -39.344 -9.711 1 91.88 586 ASN B CA 1
ATOM 9995 C C . ASN B 1 586 ? 17.812 -40.406 -9.141 1 91.88 586 ASN B C 1
ATOM 9997 O O . ASN B 1 586 ? 18.234 -41.25 -8.352 1 91.88 586 ASN B O 1
ATOM 10001 N N . GLU B 1 587 ? 16.594 -40.469 -9.555 1 89.12 587 GLU B N 1
ATOM 10002 C CA . GLU B 1 587 ? 15.609 -41.344 -8.961 1 89.12 587 GLU B CA 1
ATOM 10003 C C . GLU B 1 587 ? 15.516 -42.656 -9.719 1 89.12 587 GLU B C 1
ATOM 10005 O O . GLU B 1 587 ? 15.219 -43.719 -9.133 1 89.12 587 GLU B O 1
ATOM 10010 N N . MET B 1 588 ? 15.789 -42.656 -11.016 1 87.88 588 MET B N 1
ATOM 10011 C CA . MET B 1 588 ? 15.438 -43.844 -11.812 1 87.88 588 MET B CA 1
ATOM 10012 C C . MET B 1 588 ? 16.672 -44.656 -12.156 1 87.88 588 MET B C 1
ATOM 10014 O O . MET B 1 588 ? 16.578 -45.875 -12.383 1 87.88 588 MET B O 1
ATOM 10018 N N . ILE B 1 589 ? 17.781 -43.969 -12.172 1 88.19 589 ILE B N 1
ATOM 10019 C CA . ILE B 1 589 ? 18.984 -44.75 -12.508 1 88.19 589 ILE B CA 1
ATOM 10020 C C . ILE B 1 589 ? 19.281 -45.75 -11.398 1 88.19 589 ILE B C 1
ATOM 10022 O O . ILE B 1 589 ? 19.359 -45.375 -10.227 1 88.19 589 ILE B O 1
ATOM 10026 N N . GLY B 1 590 ? 19.422 -46.969 -11.68 1 83.56 590 GLY B N 1
ATOM 10027 C CA . GLY B 1 590 ? 19.797 -48 -10.734 1 83.56 590 GLY B CA 1
ATOM 10028 C C . GLY B 1 590 ? 18.594 -48.75 -10.164 1 83.56 590 GLY B C 1
ATOM 10029 O O . GLY B 1 590 ? 18.75 -49.688 -9.383 1 83.56 590 GLY B O 1
ATOM 10030 N N . VAL B 1 591 ? 17.375 -48.281 -10.539 1 85.56 591 VAL B N 1
ATOM 10031 C CA . VAL B 1 591 ? 16.172 -48.938 -10.031 1 85.56 591 VAL B CA 1
ATOM 10032 C C . VAL B 1 591 ? 15.57 -49.844 -11.102 1 85.56 591 VAL B C 1
ATOM 10034 O O . VAL B 1 591 ? 15.641 -49.531 -12.297 1 85.56 591 VAL B O 1
ATOM 10037 N N . GLU B 1 592 ? 15.055 -50.969 -10.664 1 85.06 592 GLU B N 1
ATOM 10038 C CA . GLU B 1 592 ? 14.398 -51.875 -11.57 1 85.06 592 GLU B CA 1
ATOM 10039 C C . GLU B 1 592 ? 12.891 -51.906 -11.344 1 85.06 592 GLU B C 1
ATOM 10041 O O . GLU B 1 592 ? 12.43 -51.969 -10.195 1 85.06 592 GLU B O 1
ATOM 10046 N N . TYR B 1 593 ? 12.141 -51.656 -12.375 1 82.62 593 TYR B N 1
ATOM 10047 C CA . TYR B 1 593 ? 10.68 -51.625 -12.32 1 82.62 593 TYR B CA 1
ATOM 10048 C C . TYR B 1 593 ? 10.109 -52.938 -12.828 1 82.62 593 TYR B C 1
ATOM 10050 O O . TYR B 1 593 ? 10.672 -53.562 -13.727 1 82.62 593 TYR B O 1
ATOM 10058 N N . ASP B 1 594 ? 9.031 -53.406 -12.164 1 78.69 594 ASP B N 1
ATOM 10059 C CA . ASP B 1 594 ? 8.398 -54.656 -12.547 1 78.69 594 ASP B CA 1
ATOM 10060 C C . ASP B 1 594 ? 7.633 -54.5 -13.859 1 78.69 594 ASP B C 1
ATOM 10062 O O . ASP B 1 594 ? 7.047 -53.438 -14.125 1 78.69 594 ASP B O 1
ATOM 10066 N N . SER B 1 595 ? 7.805 -55.312 -14.859 1 68.75 595 SER B N 1
ATOM 10067 C CA . SER B 1 595 ? 7.152 -55.281 -16.172 1 68.75 595 SER B CA 1
ATOM 10068 C C . SER B 1 595 ? 5.695 -55.719 -16.062 1 68.75 595 SER B C 1
ATOM 10070 O O . SER B 1 595 ? 5.32 -56.438 -15.133 1 68.75 595 SER B O 1
ATOM 10072 N N . PRO B 1 596 ? 4.668 -55.125 -16.828 1 64.19 596 PRO B N 1
ATOM 10073 C CA . PRO B 1 596 ? 3.254 -55.531 -16.797 1 64.19 596 PRO B CA 1
ATOM 10074 C C . PRO B 1 596 ? 3.039 -57 -17.078 1 64.19 596 PRO B C 1
ATOM 10076 O O . PRO B 1 596 ? 2.074 -57.594 -16.578 1 64.19 596 PRO B O 1
ATOM 10079 N N . LEU B 1 597 ? 3.936 -57.594 -17.984 1 61.28 597 LEU B N 1
ATOM 10080 C CA . LEU B 1 597 ? 3.779 -59 -18.328 1 61.28 597 LEU B CA 1
ATOM 10081 C C . LEU B 1 597 ? 4.688 -59.875 -17.469 1 61.28 597 LEU B C 1
ATOM 10083 O O . LEU B 1 597 ? 5.863 -59.562 -17.266 1 61.28 597 LEU B O 1
ATOM 10087 N N . PRO B 1 598 ? 4.055 -60.688 -16.656 1 58.91 598 PRO B N 1
ATOM 10088 C CA . PRO B 1 598 ? 4.812 -61.531 -15.742 1 58.91 598 PRO B CA 1
ATOM 10089 C C . PRO B 1 598 ? 6.086 -62.094 -16.375 1 58.91 598 PRO B C 1
ATOM 10091 O O . PRO B 1 598 ? 7.078 -62.312 -15.672 1 58.91 598 PRO B O 1
ATOM 10094 N N . LEU B 1 599 ? 6.109 -62.406 -17.656 1 58.69 599 LEU B N 1
ATOM 10095 C CA . LEU B 1 599 ? 7.234 -63.156 -18.188 1 58.69 599 LEU B CA 1
ATOM 10096 C C . LEU B 1 599 ? 8.281 -62.219 -18.797 1 58.69 599 LEU B C 1
ATOM 10098 O O . LEU B 1 599 ? 9.312 -62.688 -19.297 1 58.69 599 LEU B O 1
ATOM 10102 N N . VAL B 1 600 ? 8.023 -60.969 -18.75 1 61.22 600 VAL B N 1
ATOM 10103 C CA . VAL B 1 600 ? 8.977 -60.062 -19.375 1 61.22 600 VAL B CA 1
ATOM 10104 C C . VAL B 1 600 ? 9.898 -59.469 -18.297 1 61.22 600 VAL B C 1
ATOM 10106 O O . VAL B 1 600 ? 9.461 -59.188 -17.188 1 61.22 600 VAL B O 1
ATOM 10109 N N . PRO B 1 601 ? 11.188 -59.594 -18.547 1 66.06 601 PRO B N 1
ATOM 10110 C CA . PRO B 1 601 ? 12.211 -59.125 -17.594 1 66.06 601 PRO B CA 1
ATOM 10111 C C . PRO B 1 601 ? 11.945 -57.688 -17.109 1 66.06 601 PRO B C 1
ATOM 10113 O O . PRO B 1 601 ? 11.281 -56.906 -17.812 1 66.06 601 PRO B O 1
ATOM 10116 N N . LYS B 1 602 ? 12.289 -57.5 -15.867 1 77.44 602 LYS B N 1
ATOM 10117 C CA . LYS B 1 602 ? 12.195 -56.188 -15.203 1 77.44 602 LYS B CA 1
ATOM 10118 C C . LYS B 1 602 ? 12.828 -55.094 -16.062 1 77.44 602 LYS B C 1
ATOM 10120 O O . LYS B 1 602 ? 13.812 -55.344 -16.766 1 77.44 602 LYS B O 1
ATOM 10125 N N . MET B 1 603 ? 12.18 -54.062 -16.25 1 80.12 603 MET B N 1
ATOM 10126 C CA . MET B 1 603 ? 12.688 -52.938 -17.031 1 80.12 603 MET B CA 1
ATOM 10127 C C . MET B 1 603 ? 13.578 -52.031 -16.172 1 80.12 603 MET B C 1
ATOM 10129 O O . MET B 1 603 ? 13.188 -51.625 -15.078 1 80.12 603 MET B O 1
ATOM 10133 N N . LYS B 1 604 ? 14.844 -51.906 -16.688 1 84.19 604 LYS B N 1
ATOM 10134 C CA . LYS B 1 604 ? 15.797 -51.031 -16 1 84.19 604 LYS B CA 1
ATOM 10135 C C . LYS B 1 604 ? 15.383 -49.562 -16.125 1 84.19 604 LYS B C 1
ATOM 10137 O O . LYS B 1 604 ? 14.836 -49.156 -17.141 1 84.19 604 LYS B O 1
ATOM 10142 N N . GLY B 1 605 ? 15.539 -48.844 -15.078 1 85.06 605 GLY B N 1
ATOM 10143 C CA . GLY B 1 605 ? 15.219 -47.438 -15.047 1 85.06 605 GLY B CA 1
ATOM 10144 C C . GLY B 1 605 ? 15.891 -46.656 -16.156 1 85.06 605 GLY B C 1
ATOM 10145 O O . GLY B 1 605 ? 15.312 -45.688 -16.688 1 85.06 605 GLY B O 1
ATOM 10146 N N . GLU B 1 606 ? 17.062 -47.031 -16.609 1 86.94 606 GLU B N 1
ATOM 10147 C CA . GLU B 1 606 ? 17.797 -46.344 -17.656 1 86.94 606 GLU B CA 1
ATOM 10148 C C . GLU B 1 606 ? 17.078 -46.469 -19 1 86.94 606 GLU B C 1
ATOM 10150 O O . GLU B 1 606 ? 17.094 -45.531 -19.797 1 86.94 606 GLU B O 1
ATOM 10155 N N . LEU B 1 607 ? 16.484 -47.562 -19.172 1 83.94 607 LEU B N 1
ATOM 10156 C CA . LEU B 1 607 ? 15.742 -47.781 -20.406 1 83.94 607 LEU B CA 1
ATOM 10157 C C . LEU B 1 607 ? 14.477 -46.906 -20.438 1 83.94 607 LEU B C 1
ATOM 10159 O O . LEU B 1 607 ? 14.125 -46.344 -21.469 1 83.94 607 LEU B O 1
ATOM 10163 N N . ILE B 1 608 ? 13.883 -46.844 -19.312 1 82.44 608 ILE B N 1
ATOM 10164 C CA . ILE B 1 608 ? 12.664 -46.062 -19.219 1 82.44 608 ILE B CA 1
ATOM 10165 C C . ILE B 1 608 ? 12.992 -44.562 -19.438 1 82.44 608 ILE B C 1
ATOM 10167 O O . ILE B 1 608 ? 12.242 -43.844 -20.109 1 82.44 608 ILE B O 1
ATOM 10171 N N . LEU B 1 609 ? 14.109 -44.156 -18.922 1 86.75 609 LEU B N 1
ATOM 10172 C CA . LEU B 1 609 ? 14.531 -42.781 -19.078 1 86.75 609 LEU B CA 1
ATOM 10173 C C . LEU B 1 609 ? 14.766 -42.438 -20.547 1 86.75 609 LEU B C 1
ATOM 10175 O O . LEU B 1 609 ? 14.359 -41.375 -21.016 1 86.75 609 LEU B O 1
ATOM 10179 N N . GLN B 1 610 ? 15.328 -43.344 -21.266 1 83.88 610 GLN B N 1
ATOM 10180 C CA . GLN B 1 610 ? 15.68 -43.094 -22.656 1 83.88 610 GLN B CA 1
ATOM 10181 C C . GLN B 1 610 ? 14.461 -43.219 -23.562 1 83.88 610 GLN B C 1
ATOM 10183 O O . GLN B 1 610 ? 14.281 -42.438 -24.484 1 83.88 610 GLN B O 1
ATOM 10188 N N . THR B 1 611 ? 13.555 -44.156 -23.328 1 78.44 611 THR B N 1
ATOM 10189 C CA . THR B 1 611 ? 12.484 -44.438 -24.266 1 78.44 611 THR B CA 1
ATOM 10190 C C . THR B 1 611 ? 11.219 -43.656 -23.922 1 78.44 611 THR B C 1
ATOM 10192 O O . THR B 1 611 ? 10.547 -43.125 -24.797 1 78.44 611 THR B O 1
ATOM 10195 N N . VAL B 1 612 ? 10.969 -43.625 -22.641 1 73.94 612 VAL B N 1
ATOM 10196 C CA . VAL B 1 612 ? 9.688 -43.031 -22.25 1 73.94 612 VAL B CA 1
ATOM 10197 C C . VAL B 1 612 ? 9.859 -41.562 -21.984 1 73.94 612 VAL B C 1
ATOM 10199 O O . VAL B 1 612 ? 9.109 -40.719 -22.5 1 73.94 612 VAL B O 1
ATOM 10202 N N . LEU B 1 613 ? 10.898 -41.188 -21.281 1 79.56 613 LEU B N 1
ATOM 10203 C CA . LEU B 1 613 ? 11.016 -39.812 -20.844 1 79.56 613 LEU B CA 1
ATOM 10204 C C . LEU B 1 613 ? 11.953 -39.031 -21.766 1 79.56 613 LEU B C 1
ATOM 10206 O O . LEU B 1 613 ? 11.953 -37.812 -21.75 1 79.56 613 LEU B O 1
ATOM 10210 N N . GLY B 1 614 ? 12.695 -39.625 -22.656 1 78.5 614 GLY B N 1
ATOM 10211 C CA . GLY B 1 614 ? 13.531 -38.969 -23.641 1 78.5 614 GLY B CA 1
ATOM 10212 C C . GLY B 1 614 ? 14.758 -38.312 -23.047 1 78.5 614 GLY B C 1
ATOM 10213 O O . GLY B 1 614 ? 15.164 -37.219 -23.5 1 78.5 614 GLY B O 1
ATOM 10214 N N . VAL B 1 615 ? 15.234 -38.812 -21.953 1 83.38 615 VAL B N 1
ATOM 10215 C CA . VAL B 1 615 ? 16.406 -38.25 -21.281 1 83.38 615 VAL B CA 1
ATOM 10216 C C . VAL B 1 615 ? 17.609 -39.188 -21.5 1 83.38 615 VAL B C 1
ATOM 10218 O O . VAL B 1 615 ? 17.469 -40.406 -21.469 1 83.38 615 VAL B O 1
ATOM 10221 N N . ASN B 1 616 ? 18.688 -38.594 -21.906 1 81.81 616 ASN B N 1
ATOM 10222 C CA . ASN B 1 616 ? 19.891 -39.375 -22.125 1 81.81 616 ASN B CA 1
ATOM 10223 C C . ASN B 1 616 ? 20.531 -39.781 -20.797 1 81.81 616 ASN B C 1
ATOM 10225 O O . ASN B 1 616 ? 21.031 -38.938 -20.062 1 81.81 616 ASN B O 1
ATOM 10229 N N . PRO B 1 617 ? 20.453 -41.031 -20.531 1 86.25 617 PRO B N 1
ATOM 10230 C CA . PRO B 1 617 ? 21.016 -41.5 -19.266 1 86.25 617 PRO B CA 1
ATOM 10231 C C . PRO B 1 617 ? 22.531 -41.438 -19.234 1 86.25 617 PRO B C 1
ATOM 10233 O O . PRO B 1 617 ? 23.141 -41.5 -18.172 1 86.25 617 PRO B O 1
ATOM 10236 N N . ALA B 1 618 ? 23.156 -41.25 -20.391 1 84.56 618 ALA B N 1
ATOM 10237 C CA . ALA B 1 618 ? 24.609 -41.281 -20.453 1 84.56 618 ALA B CA 1
ATOM 10238 C C . ALA B 1 618 ? 25.219 -40 -19.922 1 84.56 618 ALA B C 1
ATOM 10240 O O . ALA B 1 618 ? 26.344 -39.969 -19.422 1 84.56 618 ALA B O 1
ATOM 10241 N N . SER B 1 619 ? 24.484 -38.969 -19.984 1 87.56 619 SER B N 1
ATOM 10242 C CA . SER B 1 619 ? 24.969 -37.688 -19.453 1 87.56 619 SER B CA 1
ATOM 10243 C C . SER B 1 619 ? 24.828 -37.625 -17.938 1 87.56 619 SER B C 1
ATOM 10245 O O . SER B 1 619 ? 23.844 -38.125 -17.375 1 87.56 619 SER B O 1
ATOM 10247 N N . SER B 1 620 ? 25.828 -37.156 -17.25 1 89.81 620 SER B N 1
ATOM 10248 C CA . SER B 1 620 ? 25.859 -37.094 -15.789 1 89.81 620 SER B CA 1
ATOM 10249 C C . SER B 1 620 ? 24.828 -36.156 -15.234 1 89.81 620 SER B C 1
ATOM 10251 O O . SER B 1 620 ? 24.562 -35.094 -15.828 1 89.81 620 SER B O 1
ATOM 10253 N N . LYS B 1 621 ? 24.188 -36.594 -14.172 1 92.38 621 LYS B N 1
ATOM 10254 C CA . LYS B 1 621 ? 23.219 -35.75 -13.484 1 92.38 621 LYS B CA 1
ATOM 10255 C C . LYS B 1 621 ? 23.906 -34.5 -12.914 1 92.38 621 LYS B C 1
ATOM 10257 O O . LYS B 1 621 ? 23.266 -33.469 -12.766 1 92.38 621 LYS B O 1
ATOM 10262 N N . TRP B 1 622 ? 25.172 -34.531 -12.664 1 94.06 622 TRP B N 1
ATOM 10263 C CA . TRP B 1 622 ? 25.906 -33.406 -12.117 1 94.06 622 TRP B CA 1
ATOM 10264 C C . TRP B 1 622 ? 26.109 -32.312 -13.18 1 94.06 622 TRP B C 1
ATOM 10266 O O . TRP B 1 622 ? 26.234 -31.141 -12.859 1 94.06 622 TRP B O 1
ATOM 10276 N N . LEU B 1 623 ? 26.125 -32.719 -14.445 1 94.31 623 LEU B N 1
ATOM 10277 C CA . LEU B 1 623 ? 26.188 -31.734 -15.523 1 94.31 623 LEU B CA 1
ATOM 10278 C C . LEU B 1 623 ? 24.875 -30.953 -15.617 1 94.31 623 LEU B C 1
ATOM 10280 O O . LEU B 1 623 ? 24.891 -29.75 -15.906 1 94.31 623 LEU B O 1
ATOM 10284 N N . ASP B 1 624 ? 23.781 -31.672 -15.422 1 94.81 624 ASP B N 1
ATOM 10285 C CA . ASP B 1 624 ? 22.484 -30.984 -15.406 1 94.81 624 ASP B CA 1
ATOM 10286 C C . ASP B 1 624 ? 22.438 -29.953 -14.289 1 94.81 624 ASP B C 1
ATOM 10288 O O . ASP B 1 624 ? 21.953 -28.828 -14.484 1 94.81 624 ASP B O 1
ATOM 10292 N N . LEU B 1 625 ? 22.953 -30.312 -13.156 1 95.88 625 LEU B N 1
ATOM 10293 C CA . LEU B 1 625 ? 22.984 -29.391 -12.023 1 95.88 625 LEU B CA 1
ATOM 10294 C C . LEU B 1 625 ? 23.891 -28.188 -12.305 1 95.88 625 LEU B C 1
ATOM 10296 O O . LEU B 1 625 ? 23.578 -27.062 -11.914 1 95.88 625 LEU B O 1
ATOM 10300 N N . ALA B 1 626 ? 24.969 -28.453 -13.016 1 96.06 626 ALA B N 1
ATOM 10301 C CA . ALA B 1 626 ? 25.906 -27.375 -13.359 1 96.06 626 ALA B CA 1
ATOM 10302 C C . ALA B 1 626 ? 25.25 -26.375 -14.305 1 96.06 626 ALA B C 1
ATOM 10304 O O . ALA B 1 626 ? 25.516 -25.172 -14.219 1 96.06 626 ALA B O 1
ATOM 10305 N N . VAL B 1 627 ? 24.438 -26.859 -15.18 1 95.56 627 VAL B N 1
ATOM 10306 C CA . VAL B 1 627 ? 23.766 -25.953 -16.109 1 95.56 627 VAL B CA 1
ATOM 10307 C C . VAL B 1 627 ? 22.75 -25.094 -15.344 1 95.56 627 VAL B C 1
ATOM 10309 O O . VAL B 1 627 ? 22.609 -23.906 -15.625 1 95.56 627 VAL B O 1
ATOM 10312 N N . VAL B 1 628 ? 22.047 -25.688 -14.391 1 96 628 VAL B N 1
ATOM 10313 C CA . VAL B 1 628 ? 21.109 -24.922 -13.57 1 96 628 VAL B CA 1
ATOM 10314 C C . VAL B 1 628 ? 21.859 -23.828 -12.812 1 96 628 VAL B C 1
ATOM 10316 O O . VAL B 1 628 ? 21.391 -22.688 -12.734 1 96 628 VAL B O 1
ATOM 10319 N N . MET B 1 629 ? 23 -24.125 -12.289 1 96.5 629 MET B N 1
ATOM 10320 C CA . MET B 1 629 ? 23.828 -23.156 -11.578 1 96.5 629 MET B CA 1
ATOM 10321 C C . MET B 1 629 ? 24.281 -22.031 -12.508 1 96.5 629 MET B C 1
ATOM 10323 O O . MET B 1 629 ? 24.328 -20.875 -12.109 1 96.5 629 MET B O 1
ATOM 10327 N N . MET B 1 630 ? 24.609 -22.438 -13.719 1 96.56 630 MET B N 1
ATOM 10328 C CA . MET B 1 630 ? 25.031 -21.438 -14.695 1 96.56 630 MET B CA 1
ATOM 10329 C C . MET B 1 630 ? 23.875 -20.5 -15.031 1 96.56 630 MET B C 1
ATOM 10331 O O . MET B 1 630 ? 24.078 -19.297 -15.195 1 96.56 630 MET B O 1
ATOM 10335 N N . ILE B 1 631 ? 22.703 -21.047 -15.148 1 95.94 631 ILE B N 1
ATOM 10336 C CA . ILE B 1 631 ? 21.531 -20.219 -15.422 1 95.94 631 ILE B CA 1
ATOM 10337 C C . ILE B 1 631 ? 21.266 -19.281 -14.242 1 95.94 631 ILE B C 1
ATOM 10339 O O . ILE B 1 631 ? 20.906 -18.109 -14.438 1 95.94 631 ILE B O 1
ATOM 10343 N N . LEU B 1 632 ? 21.438 -19.766 -13.047 1 96.5 632 LEU B N 1
ATOM 10344 C CA . LEU B 1 632 ? 21.297 -18.953 -11.844 1 96.5 632 LEU B CA 1
ATOM 10345 C C . LEU B 1 632 ? 22.25 -17.766 -11.875 1 96.5 632 LEU B C 1
ATOM 10347 O O . LEU B 1 632 ? 21.844 -16.625 -11.641 1 96.5 632 LEU B O 1
ATOM 10351 N N . ILE B 1 633 ? 23.484 -18.016 -12.211 1 96 633 ILE B N 1
ATOM 10352 C CA . ILE B 1 633 ? 24.484 -16.953 -12.281 1 96 633 ILE B CA 1
ATOM 10353 C C . ILE B 1 633 ? 24.125 -15.984 -13.406 1 96 633 ILE B C 1
ATOM 10355 O O . ILE B 1 633 ? 24.297 -14.766 -13.258 1 96 633 ILE B O 1
ATOM 10359 N N . GLY B 1 634 ? 23.609 -16.562 -14.492 1 95.38 634 GLY B N 1
ATOM 10360 C CA . GLY B 1 634 ? 23.156 -15.711 -15.586 1 95.38 634 GLY B CA 1
ATOM 10361 C C . GLY B 1 634 ? 22.062 -14.742 -15.18 1 95.38 634 GLY B C 1
ATOM 10362 O O . GLY B 1 634 ? 22.109 -13.562 -15.508 1 95.38 634 GLY B O 1
ATOM 10363 N N . TYR B 1 635 ? 21.109 -15.219 -14.438 1 95.12 635 TYR B N 1
ATOM 10364 C CA . TYR B 1 635 ? 20.016 -14.367 -13.992 1 95.12 635 TYR B CA 1
ATOM 10365 C C . TYR B 1 635 ? 20.5 -13.328 -12.992 1 95.12 635 TYR B C 1
ATOM 10367 O O . TYR B 1 635 ? 20.031 -12.188 -12.992 1 95.12 635 TYR B O 1
ATOM 10375 N N . ARG B 1 636 ? 21.422 -13.641 -12.18 1 95.38 636 ARG B N 1
ATOM 10376 C CA . ARG B 1 636 ? 21.953 -12.695 -11.195 1 95.38 636 ARG B CA 1
ATOM 10377 C C . ARG B 1 636 ? 22.766 -11.594 -11.883 1 95.38 636 ARG B C 1
ATOM 10379 O O . ARG B 1 636 ? 22.703 -10.438 -11.477 1 95.38 636 ARG B O 1
ATOM 10386 N N . ILE B 1 637 ? 23.453 -11.977 -12.906 1 95.12 637 ILE B N 1
ATOM 10387 C CA . ILE B 1 637 ? 24.203 -11 -13.672 1 95.12 637 ILE B CA 1
ATOM 10388 C C . ILE B 1 637 ? 23.25 -10.07 -14.422 1 95.12 637 ILE B C 1
ATOM 10390 O O . ILE B 1 637 ? 23.469 -8.859 -14.492 1 95.12 637 ILE B O 1
ATOM 10394 N N . LEU B 1 638 ? 22.203 -10.688 -14.883 1 93.75 638 LEU B N 1
ATOM 10395 C CA . LEU B 1 638 ? 21.203 -9.875 -15.562 1 93.75 638 LEU B CA 1
ATOM 10396 C C . LEU B 1 638 ? 20.531 -8.914 -14.594 1 93.75 638 LEU B C 1
ATOM 10398 O O . LEU B 1 638 ? 20.266 -7.762 -14.938 1 93.75 638 LEU B O 1
ATOM 10402 N N . PHE B 1 639 ? 20.25 -9.398 -13.461 1 93.69 639 PHE B N 1
ATOM 10403 C CA . PHE B 1 639 ? 19.672 -8.562 -12.406 1 93.69 639 PHE B CA 1
ATOM 10404 C C . PHE B 1 639 ? 20.609 -7.402 -12.078 1 93.69 639 PHE B C 1
ATOM 10406 O O . PHE B 1 639 ? 20.172 -6.258 -11.969 1 93.69 639 PHE B O 1
ATOM 10413 N N . PHE B 1 640 ? 21.828 -7.652 -11.961 1 93.94 640 PHE B N 1
ATOM 10414 C CA . PHE B 1 640 ? 22.859 -6.641 -11.719 1 93.94 640 PHE B CA 1
ATOM 10415 C C . PHE B 1 640 ? 22.891 -5.629 -12.852 1 93.94 640 PHE B C 1
ATOM 10417 O O . PHE B 1 640 ? 22.953 -4.418 -12.617 1 93.94 640 PHE B O 1
ATOM 10424 N N . ALA B 1 641 ? 22.812 -6.129 -14.023 1 93.44 641 ALA B N 1
ATOM 10425 C CA . ALA B 1 641 ? 22.906 -5.273 -15.203 1 93.44 641 ALA B CA 1
ATOM 10426 C C . ALA B 1 641 ? 21.703 -4.352 -15.312 1 93.44 641 ALA B C 1
ATOM 10428 O O . ALA B 1 641 ? 21.828 -3.18 -15.672 1 93.44 641 ALA B O 1
ATOM 10429 N N . ILE B 1 642 ? 20.594 -4.867 -14.992 1 92.25 642 ILE B N 1
ATOM 10430 C CA . ILE B 1 642 ? 19.375 -4.074 -15.078 1 92.25 642 ILE B CA 1
ATOM 10431 C C . ILE B 1 642 ? 19.406 -2.953 -14.039 1 92.25 642 ILE B C 1
ATOM 10433 O O . ILE B 1 642 ? 19.062 -1.811 -14.344 1 92.25 642 ILE B O 1
ATOM 10437 N N . LEU B 1 643 ? 19.859 -3.197 -12.859 1 90.12 643 LEU B N 1
ATOM 10438 C CA . LEU B 1 643 ? 19.953 -2.186 -11.812 1 90.12 643 LEU B CA 1
ATOM 10439 C C . LEU B 1 643 ? 20.984 -1.115 -12.18 1 90.12 643 LEU B C 1
ATOM 10441 O O . LEU B 1 643 ? 20.75 0.074 -11.953 1 90.12 643 LEU B O 1
ATOM 10445 N N . LYS B 1 644 ? 22.062 -1.562 -12.781 1 88.19 644 LYS B N 1
ATOM 10446 C CA . LYS B 1 644 ? 23.109 -0.621 -13.172 1 88.19 644 LYS B CA 1
ATOM 10447 C C . LYS B 1 644 ? 22.656 0.242 -14.352 1 88.19 644 LYS B C 1
ATOM 10449 O O . LYS B 1 644 ? 22.984 1.43 -14.414 1 88.19 644 LYS B O 1
ATOM 10454 N N . PHE B 1 645 ? 21.938 -0.432 -15.18 1 83.62 645 PHE B N 1
ATOM 10455 C CA . PHE B 1 645 ? 21.453 0.291 -16.344 1 83.62 645 PHE B CA 1
ATOM 10456 C C . PHE B 1 645 ? 20.406 1.32 -15.945 1 83.62 645 PHE B C 1
ATOM 10458 O O . PHE B 1 645 ? 20.344 2.41 -16.516 1 83.62 645 PHE B O 1
ATOM 10465 N N . ARG B 1 646 ? 19.609 1.066 -15.062 1 77.25 646 ARG B N 1
ATOM 10466 C CA . ARG B 1 646 ? 18.578 1.989 -14.578 1 77.25 646 ARG B CA 1
ATOM 10467 C C . ARG B 1 646 ? 19.219 3.199 -13.898 1 77.25 646 ARG B C 1
ATOM 10469 O O . ARG B 1 646 ? 18.672 4.309 -13.969 1 77.25 646 ARG B O 1
ATOM 10476 N N . GLU B 1 647 ? 20.266 3.049 -13.32 1 73 647 GLU B N 1
ATOM 10477 C CA . GLU B 1 647 ? 21 4.137 -12.672 1 73 647 GLU B CA 1
ATOM 10478 C C . GLU B 1 647 ? 21.672 5.035 -13.703 1 73 647 GLU B C 1
ATOM 10480 O O . GLU B 1 647 ? 21.672 6.262 -13.555 1 73 647 GLU B O 1
ATOM 10485 N N . LYS B 1 648 ? 22.359 4.402 -14.695 1 61.06 648 LYS B N 1
ATOM 10486 C CA . LYS B 1 648 ? 23.188 5.156 -15.625 1 61.06 648 LYS B CA 1
ATOM 10487 C C . LYS B 1 648 ? 22.375 5.707 -16.781 1 61.06 648 LYS B C 1
ATOM 10489 O O . LYS B 1 648 ? 22.609 6.828 -17.25 1 61.06 648 LYS B O 1
ATOM 10494 N N . VAL B 1 649 ? 21.578 4.773 -17.266 1 56.56 649 VAL B N 1
ATOM 10495 C CA . VAL B 1 649 ? 20.953 5.09 -18.547 1 56.56 649 VAL B CA 1
ATOM 10496 C C . VAL B 1 649 ? 19.859 6.145 -18.359 1 56.56 649 VAL B C 1
ATOM 10498 O O . VAL B 1 649 ? 19.703 7.043 -19.188 1 56.56 649 VAL B O 1
ATOM 10501 N N . PHE B 1 650 ? 19.266 6.102 -17.266 1 57.72 650 PHE B N 1
ATOM 10502 C CA . PHE B 1 650 ? 18.156 7.039 -17.109 1 57.72 650 PHE B CA 1
ATOM 10503 C C . PHE B 1 650 ? 18.672 8.477 -17.141 1 57.72 650 PHE B C 1
ATOM 10505 O O . PHE B 1 650 ? 18.094 9.328 -17.812 1 57.72 650 PHE B O 1
ATOM 10512 N N . PRO B 1 651 ? 19.828 8.781 -16.547 1 55.09 651 PRO B N 1
ATOM 10513 C CA . PRO B 1 651 ? 20.328 10.156 -16.641 1 55.09 651 PRO B CA 1
ATOM 10514 C C . PRO B 1 651 ? 20.844 10.508 -18.031 1 55.09 651 PRO B C 1
ATOM 10516 O O . PRO B 1 651 ? 20.656 11.633 -18.5 1 55.09 651 PRO B O 1
ATOM 10519 N N . ILE B 1 652 ? 21.422 9.461 -18.766 1 51.81 652 ILE B N 1
ATOM 10520 C CA . ILE B 1 652 ? 21.953 9.742 -20.094 1 51.81 652 ILE B CA 1
ATOM 10521 C C . ILE B 1 652 ? 20.812 9.961 -21.078 1 51.81 652 ILE B C 1
ATOM 10523 O O . ILE B 1 652 ? 20.844 10.883 -21.891 1 51.81 652 ILE B O 1
ATOM 10527 N N . ILE B 1 653 ? 19.859 9.062 -20.984 1 55.28 653 ILE B N 1
ATOM 10528 C CA . ILE B 1 653 ? 18.703 9.227 -21.875 1 55.28 653 ILE B CA 1
ATOM 10529 C C . ILE B 1 653 ? 18.016 10.555 -21.578 1 55.28 653 ILE B C 1
ATOM 10531 O O . ILE B 1 653 ? 17.578 11.25 -22.5 1 55.28 653 ILE B O 1
ATOM 10535 N N . HIS B 1 654 ? 18.062 10.922 -20.375 1 57.59 654 HIS B N 1
ATOM 10536 C CA . HIS B 1 654 ? 17.484 12.203 -19.984 1 57.59 654 HIS B CA 1
ATOM 10537 C C . HIS B 1 654 ? 18.297 13.367 -20.547 1 57.59 654 HIS B C 1
ATOM 10539 O O . HIS B 1 654 ? 17.719 14.359 -21 1 57.59 654 HIS B O 1
ATOM 10545 N N . MET B 1 655 ? 19.625 13.219 -20.469 1 56 655 MET B N 1
ATOM 10546 C CA . MET B 1 655 ? 20.469 14.273 -21 1 56 655 MET B CA 1
ATOM 10547 C C . MET B 1 655 ? 20.281 14.43 -22.5 1 56 655 MET B C 1
ATOM 10549 O O . MET B 1 655 ? 20.203 15.547 -23.016 1 56 655 MET B O 1
ATOM 10553 N N . LEU B 1 656 ? 20.141 13.266 -23.078 1 54.78 656 LEU B N 1
ATOM 10554 C CA . LEU B 1 656 ? 19.969 13.32 -24.516 1 54.78 656 LEU B CA 1
ATOM 10555 C C . LEU B 1 656 ? 18.578 13.859 -24.875 1 54.78 656 LEU B C 1
ATOM 10557 O O . LEU B 1 656 ? 18.453 14.648 -25.812 1 54.78 656 LEU B O 1
ATOM 10561 N N . TYR B 1 657 ? 17.672 13.477 -24.156 1 58.12 657 TYR B N 1
ATOM 10562 C CA . TYR B 1 657 ? 16.312 13.961 -24.359 1 58.12 657 TYR B CA 1
ATOM 10563 C C . TYR B 1 657 ? 16.203 15.453 -24.062 1 58.12 657 TYR B C 1
ATOM 10565 O O . TYR B 1 657 ? 15.562 16.203 -24.812 1 58.12 657 TYR B O 1
ATOM 10573 N N . THR B 1 658 ? 16.828 15.914 -23.031 1 62.53 658 THR B N 1
ATOM 10574 C CA . THR B 1 658 ? 16.828 17.328 -22.656 1 62.53 658 THR B CA 1
ATOM 10575 C C . THR B 1 658 ? 17.484 18.172 -23.75 1 62.53 658 THR B C 1
ATOM 10577 O O . THR B 1 658 ? 17 19.25 -24.094 1 62.53 658 THR B O 1
ATOM 10580 N N . LYS B 1 659 ? 18.578 17.703 -24.25 1 58.38 659 LYS B N 1
ATOM 10581 C CA . LYS B 1 659 ? 19.281 18.453 -25.297 1 58.38 659 LYS B CA 1
ATOM 10582 C C . LYS B 1 659 ? 18.422 18.562 -26.547 1 58.38 659 LYS B C 1
ATOM 10584 O O . LYS B 1 659 ? 18.359 19.625 -27.172 1 58.38 659 LYS B O 1
ATOM 10589 N N . ARG B 1 660 ? 17.766 17.5 -26.797 1 59.81 660 ARG B N 1
ATOM 10590 C CA . ARG B 1 660 ? 16.922 17.5 -28 1 59.81 660 ARG B CA 1
ATOM 10591 C C . ARG B 1 660 ? 15.688 18.359 -27.797 1 59.81 660 ARG B C 1
ATOM 10593 O O . ARG B 1 660 ? 15.281 19.094 -28.703 1 59.81 660 ARG B O 1
ATOM 10600 N N . THR B 1 661 ? 15.102 18.234 -26.641 1 62.97 661 THR B N 1
ATOM 10601 C CA . THR B 1 661 ? 13.883 18.984 -26.375 1 62.97 661 THR B CA 1
ATOM 10602 C C . THR B 1 661 ? 14.172 20.469 -26.234 1 62.97 661 THR B C 1
ATOM 10604 O O . THR B 1 661 ? 13.406 21.312 -26.703 1 62.97 661 THR B O 1
ATOM 10607 N N . LEU B 1 662 ? 15.266 20.812 -25.562 1 60.34 662 LEU B N 1
ATOM 10608 C CA . LEU B 1 662 ? 15.648 22.219 -25.438 1 60.34 662 LEU B CA 1
ATOM 10609 C C . LEU B 1 662 ? 15.898 22.828 -26.812 1 60.34 662 LEU B C 1
ATOM 10611 O O . LEU B 1 662 ? 15.547 23.984 -27.062 1 60.34 662 LEU B O 1
ATOM 10615 N N . SER B 1 663 ? 16.5 22.062 -27.609 1 58.66 663 SER B N 1
ATOM 10616 C CA . SER B 1 663 ? 16.734 22.547 -28.969 1 58.66 663 SER B CA 1
ATOM 10617 C C . SER B 1 663 ? 15.414 22.766 -29.703 1 58.66 663 SER B C 1
ATOM 10619 O O . SER B 1 663 ? 15.289 23.703 -30.484 1 58.66 663 SER B O 1
ATOM 10621 N N . HIS B 1 664 ? 14.461 21.969 -29.312 1 60.47 664 HIS B N 1
ATOM 10622 C CA . HIS B 1 664 ? 13.164 22.078 -29.969 1 60.47 664 HIS B CA 1
ATOM 10623 C C . HIS B 1 664 ? 12.328 23.188 -29.359 1 60.47 664 HIS B C 1
ATOM 10625 O O . HIS B 1 664 ? 11.633 23.922 -30.078 1 60.47 664 HIS B O 1
ATOM 10631 N N . ILE B 1 665 ? 12.266 23.312 -28.016 1 59.53 665 ILE B N 1
ATOM 10632 C CA . ILE B 1 665 ? 11.461 24.297 -27.312 1 59.53 665 ILE B CA 1
ATOM 10633 C C . ILE B 1 665 ? 12.016 25.703 -27.578 1 59.53 665 ILE B C 1
ATOM 10635 O O . ILE B 1 665 ? 11.25 26.656 -27.766 1 59.53 665 ILE B O 1
ATOM 10639 N N . ARG B 1 666 ? 13.359 25.906 -27.594 1 54.94 666 ARG B N 1
ATOM 10640 C CA . ARG B 1 666 ? 13.961 27.203 -27.891 1 54.94 666 ARG B CA 1
ATOM 10641 C C . ARG B 1 666 ? 13.562 27.688 -29.281 1 54.94 666 ARG B C 1
ATOM 10643 O O . ARG B 1 666 ? 13.523 28.891 -29.547 1 54.94 666 ARG B O 1
ATOM 10650 N N . LYS B 1 667 ? 13.188 26.781 -30.062 1 52.66 667 LYS B N 1
ATOM 10651 C CA . LYS B 1 667 ? 12.781 27.141 -31.406 1 52.66 667 LYS B CA 1
ATOM 10652 C C . LYS B 1 667 ? 11.305 27.516 -31.453 1 52.66 667 LYS B C 1
ATOM 10654 O O . LYS B 1 667 ? 10.828 28.094 -32.438 1 52.66 667 LYS B O 1
ATOM 10659 N N . ARG B 1 668 ? 10.586 27.156 -30.422 1 52.94 668 ARG B N 1
ATOM 10660 C CA . ARG B 1 668 ? 9.164 27.5 -30.438 1 52.94 668 ARG B CA 1
ATOM 10661 C C . ARG B 1 668 ? 8.938 28.938 -29.984 1 52.94 668 ARG B C 1
ATOM 10663 O O . ARG B 1 668 ? 9.57 29.391 -29.031 1 52.94 668 ARG B O 1
ATOM 10670 N N . PRO B 1 669 ? 8.242 29.875 -30.812 1 48.03 669 PRO B N 1
ATOM 10671 C CA . PRO B 1 669 ? 7.988 31.281 -30.531 1 48.03 669 PRO B CA 1
ATOM 10672 C C . PRO B 1 669 ? 7.348 31.5 -29.156 1 48.03 669 PRO B C 1
ATOM 10674 O O . PRO B 1 669 ? 7.582 32.531 -28.516 1 48.03 669 PRO B O 1
ATOM 10677 N N . SER B 1 670 ? 6.445 30.625 -28.703 1 46.47 670 SER B N 1
ATOM 10678 C CA . SER B 1 670 ? 5.73 30.844 -27.453 1 46.47 670 SER B CA 1
ATOM 10679 C C . SER B 1 670 ? 6.688 30.891 -26.266 1 46.47 670 SER B C 1
ATOM 10681 O O . SER B 1 670 ? 6.375 31.469 -25.234 1 46.47 670 SER B O 1
ATOM 10683 N N . PHE B 1 671 ? 7.715 30.25 -26.328 1 50.06 671 PHE B N 1
ATOM 10684 C CA . PHE B 1 671 ? 8.68 30.25 -25.234 1 50.06 671 PHE B CA 1
ATOM 10685 C C . PHE B 1 671 ? 9.57 31.469 -25.297 1 50.06 671 PHE B C 1
ATOM 10687 O O . PHE B 1 671 ? 10.094 31.922 -24.281 1 50.06 671 PHE B O 1
ATOM 10694 N N . ARG B 1 672 ? 9.898 32.25 -26.5 1 40.03 672 ARG B N 1
ATOM 10695 C CA . ARG B 1 672 ? 10.695 33.469 -26.625 1 40.03 672 ARG B CA 1
ATOM 10696 C C . ARG B 1 672 ? 9.969 34.656 -26.031 1 40.03 672 ARG B C 1
ATOM 10698 O O . ARG B 1 672 ? 10.602 35.625 -25.562 1 40.03 672 ARG B O 1
ATOM 10705 N N . ARG B 1 673 ? 8.602 34.875 -26.312 1 38.97 673 ARG B N 1
ATOM 10706 C CA . ARG B 1 673 ? 7.973 36.156 -26.125 1 38.97 673 ARG B CA 1
ATOM 10707 C C . ARG B 1 673 ? 7.844 36.5 -24.656 1 38.97 673 ARG B C 1
ATOM 10709 O O . ARG B 1 673 ? 7.258 37.531 -24.297 1 38.97 673 ARG B O 1
ATOM 10716 N N . MET B 1 674 ? 8.078 35.656 -23.781 1 36.84 674 MET B N 1
ATOM 10717 C CA . MET B 1 674 ? 7.793 36.312 -22.5 1 36.84 674 MET B CA 1
ATOM 10718 C C . MET B 1 674 ? 8.82 37.406 -22.203 1 36.84 674 MET B C 1
ATOM 10720 O O . MET B 1 674 ? 9.789 37.156 -21.484 1 36.84 674 MET B O 1
ATOM 10724 N N . THR B 1 675 ? 9.43 38.094 -23.172 1 31.47 675 THR B N 1
ATOM 10725 C CA . THR B 1 675 ? 10.055 39.312 -22.766 1 31.47 675 THR B CA 1
ATOM 10726 C C . THR B 1 675 ? 9.047 40.219 -22.062 1 31.47 675 THR B C 1
ATOM 10728 O O . THR B 1 675 ? 7.863 40.219 -22.391 1 31.47 675 THR B O 1
ATOM 10731 N N . PRO B 1 676 ? 9.336 40.812 -20.891 1 32.53 676 PRO B N 1
ATOM 10732 C CA . PRO B 1 676 ? 8.484 41.781 -20.203 1 32.53 676 PRO B CA 1
ATOM 10733 C C . PRO B 1 676 ? 7.859 42.812 -21.172 1 32.53 676 PRO B C 1
ATOM 10735 O O . PRO B 1 676 ? 8.539 43.312 -22.062 1 32.53 676 PRO B O 1
ATOM 10738 N N . PHE B 1 677 ? 6.715 42.688 -21.734 1 28.56 677 PHE B N 1
ATOM 10739 C CA . PHE B 1 677 ? 6.043 43.781 -22.438 1 28.56 677 PHE B CA 1
ATOM 10740 C C . PHE B 1 677 ? 6.254 45.094 -21.703 1 28.56 677 PHE B C 1
ATOM 10742 O O . PHE B 1 677 ? 6.031 45.156 -20.484 1 28.56 677 PHE B O 1
ATOM 10749 N N . PRO B 1 678 ? 7.199 46 -22.047 1 27.56 678 PRO B N 1
ATOM 10750 C CA . PRO B 1 678 ? 7.191 47.344 -21.484 1 27.56 678 PRO B CA 1
ATOM 10751 C C . PRO B 1 678 ? 5.789 47.938 -21.375 1 27.56 678 PRO B C 1
ATOM 10753 O O . PRO B 1 678 ? 4.949 47.719 -22.25 1 27.56 678 PRO B O 1
ATOM 10756 N N . SER B 1 679 ? 5.16 47.938 -20.203 1 27.08 679 SER B N 1
ATOM 10757 C CA . SER B 1 679 ? 3.949 48.688 -19.938 1 27.08 679 SER B CA 1
ATOM 10758 C C . SER B 1 679 ? 4.008 50.062 -20.609 1 27.08 679 SER B C 1
ATOM 10760 O O . SER B 1 679 ? 4.535 51.031 -20.031 1 27.08 679 SER B O 1
ATOM 10762 N N . LYS B 1 680 ? 4.551 50.219 -21.797 1 27.3 680 LYS B N 1
ATOM 10763 C CA . LYS B 1 680 ? 4.523 51.594 -22.297 1 27.3 680 LYS B CA 1
ATOM 10764 C C . LYS B 1 680 ? 3.096 52.156 -22.344 1 27.3 680 LYS B C 1
ATOM 10766 O O . LYS B 1 680 ? 2.846 53.219 -22.906 1 27.3 680 LYS B O 1
ATOM 10771 N N . ARG B 1 681 ? 2.057 51.344 -22.219 1 25.58 681 ARG B N 1
ATOM 10772 C CA . ARG B 1 681 ? 0.872 52.125 -22.531 1 25.58 681 ARG B CA 1
ATOM 10773 C C . ARG B 1 681 ? 0.656 53.219 -21.516 1 25.58 681 ARG B C 1
ATOM 10775 O O . ARG B 1 681 ? 0.113 53 -20.422 1 25.58 681 ARG B O 1
ATOM 10782 N N . TYR B 1 682 ? 1.739 54.094 -21.125 1 24.19 682 TYR B N 1
ATOM 10783 C CA . TYR B 1 682 ? 1.371 55.406 -20.641 1 24.19 682 TYR B CA 1
ATOM 10784 C C . TYR B 1 682 ? 0.33 56.062 -21.531 1 24.19 682 TYR B C 1
ATOM 10786 O O . TYR B 1 682 ? 0.6 56.344 -22.703 1 24.19 682 TYR B O 1
ATOM 10794 N N . HIS B 1 683 ? -0.874 55.688 -21.438 1 21.36 683 HIS B N 1
ATOM 10795 C CA . HIS B 1 683 ? -1.917 56.5 -22.031 1 21.36 683 HIS B CA 1
ATOM 10796 C C . HIS B 1 683 ? -1.689 57.969 -21.734 1 21.36 683 HIS B C 1
ATOM 10798 O O . HIS B 1 683 ? -1.746 58.406 -20.578 1 21.36 683 HIS B O 1
ATOM 10804 N N . VAL B 1 684 ? -0.75 58.594 -22.281 1 23.56 684 VAL B N 1
ATOM 10805 C CA . VAL B 1 684 ? -0.714 60.031 -22.422 1 23.56 684 VAL B CA 1
ATOM 10806 C C . VAL B 1 684 ? -2.104 60.562 -22.781 1 23.56 684 VAL B C 1
ATOM 10808 O O . VAL B 1 684 ? -2.738 60.062 -23.719 1 23.56 684 VAL B O 1
ATOM 10811 N N . HIS B 1 685 ? -2.879 60.969 -21.703 1 22.22 685 HIS B N 1
ATOM 10812 C CA . HIS B 1 685 ? -4.016 61.844 -21.906 1 22.22 685 HIS B CA 1
ATOM 10813 C C . HIS B 1 685 ? -3.695 62.938 -22.938 1 22.22 685 HIS B C 1
ATOM 10815 O O . HIS B 1 685 ? -2.855 63.812 -22.703 1 22.22 685 HIS B O 1
ATOM 10821 N N . HIS B 1 686 ? -3.625 62.531 -24.188 1 20.31 686 HIS B N 1
ATOM 10822 C CA . HIS B 1 686 ? -3.434 63.5 -25.25 1 20.31 686 HIS B CA 1
ATOM 10823 C C . HIS B 1 686 ? -4.363 64.688 -25.094 1 20.31 686 HIS B C 1
ATOM 10825 O O . HIS B 1 686 ? -3.963 65.812 -25.328 1 20.31 686 HIS B O 1
ATOM 10831 N N . ALA B 1 687 ? -5.68 64.375 -25 1 21.56 687 ALA B N 1
ATOM 10832 C CA . ALA B 1 687 ? -6.328 64.938 -26.172 1 21.56 687 ALA B CA 1
ATOM 10833 C C . ALA B 1 687 ? -6.273 66.438 -26.156 1 21.56 687 ALA B C 1
ATOM 10835 O O . ALA B 1 687 ? -5.926 67.062 -27.172 1 21.56 687 ALA B O 1
ATOM 10836 N N . LEU B 1 688 ? -7.367 66.938 -25.359 1 21.34 688 LEU B N 1
ATOM 10837 C CA . LEU B 1 688 ? -8.156 68.062 -25.844 1 21.34 688 LEU B CA 1
ATOM 10838 C C . LEU B 1 688 ? -7.398 69.375 -25.656 1 21.34 688 LEU B C 1
ATOM 10840 O O . LEU B 1 688 ? -7.176 69.812 -24.531 1 21.34 688 LEU B O 1
ATOM 10844 N N . SER B 1 689 ? -6.367 69.5 -26.391 1 18.72 689 SER B N 1
ATOM 10845 C CA . SER B 1 689 ? -5.621 70.75 -26.578 1 18.72 689 SER B CA 1
ATOM 10846 C C . SER B 1 689 ? -6.543 72 -26.5 1 18.72 689 SER B C 1
ATOM 10848 O O . SER B 1 689 ? -7.77 71.812 -26.5 1 18.72 689 SER B O 1
ATOM 10850 N N . SER B 1 690 ? -6.328 72.938 -27.422 1 18.09 690 SER B N 1
ATOM 10851 C CA . SER B 1 690 ? -6.062 74.375 -27.5 1 18.09 690 SER B CA 1
ATOM 10852 C C . SER B 1 690 ? -7.344 75.188 -27.75 1 18.09 690 SER B C 1
ATOM 10854 O O . SER B 1 690 ? -7.945 75.062 -28.828 1 18.09 690 SER B O 1
ATOM 10856 N N . GLN B 1 691 ? -8.469 75.188 -26.938 1 17.5 691 GLN B N 1
ATOM 10857 C CA . GLN B 1 691 ? -9.367 76.312 -27.062 1 17.5 691 GLN B CA 1
ATOM 10858 C C . GLN B 1 691 ? -8.602 77.625 -27.031 1 17.5 691 GLN B C 1
ATOM 10860 O O . GLN B 1 691 ? -8.406 78.25 -25.969 1 17.5 691 GLN B O 1
ATOM 10865 N N . GLU B 1 692 ? -7.578 78 -27.797 1 17.12 692 GLU B N 1
ATOM 10866 C CA . GLU B 1 692 ? -7.223 79.438 -27.906 1 17.12 692 GLU B CA 1
ATOM 10867 C C . GLU B 1 692 ? -8.359 80.25 -28.5 1 17.12 692 GLU B C 1
ATOM 10869 O O . GLU B 1 692 ? -8.477 81.438 -28.25 1 17.12 692 GLU B O 1
ATOM 10874 N N . GLY B 1 693 ? -9.203 80 -29.578 1 18.78 693 GLY B N 1
ATOM 10875 C CA . GLY B 1 693 ? -9.445 81.188 -30.359 1 18.78 693 GLY B CA 1
ATOM 10876 C C . GLY B 1 693 ? -10.172 82.312 -29.578 1 18.78 693 GLY B C 1
ATOM 10877 O O . GLY B 1 693 ? -11.398 82.438 -29.672 1 18.78 693 GLY B O 1
ATOM 10878 N N . LEU B 1 694 ? -10.109 82.688 -28.281 1 16.3 694 LEU B N 1
ATOM 10879 C CA . LEU B 1 694 ? -10.508 84 -27.812 1 16.3 694 LEU B CA 1
ATOM 10880 C C . LEU B 1 694 ? -9.742 85.125 -28.547 1 16.3 694 LEU B C 1
ATOM 10882 O O . LEU B 1 694 ? -8.703 85.562 -28.078 1 16.3 694 LEU B O 1
ATOM 10886 N N . ASN B 1 695 ? -9.242 85.188 -29.875 1 16.62 695 ASN B N 1
ATOM 10887 C CA . ASN B 1 695 ? -9.117 86.562 -30.375 1 16.62 695 ASN B CA 1
ATOM 10888 C C . ASN B 1 695 ? -10.461 87.312 -30.391 1 16.62 695 ASN B C 1
ATOM 10890 O O . ASN B 1 695 ? -11.422 86.812 -31 1 16.62 695 ASN B O 1
ATOM 10894 N N . SER B 1 696 ? -10.984 88.062 -29.266 1 18.3 696 SER B N 1
ATOM 10895 C CA . SER B 1 696 ? -11.672 89.375 -29.344 1 18.3 696 SER B CA 1
ATOM 10896 C C . SER B 1 696 ? -10.969 90.312 -30.297 1 18.3 696 SER B C 1
ATOM 10898 O O . SER B 1 696 ? -9.734 90.438 -30.266 1 18.3 696 SER B O 1
ATOM 10900 N N . PRO B 1 697 ? -11.039 90.625 -31.703 1 18.73 697 PRO B N 1
ATOM 10901 C CA . PRO B 1 697 ? -11.188 92.062 -32.031 1 18.73 697 PRO B CA 1
ATOM 10902 C C . PRO B 1 697 ? -12.297 92.75 -31.219 1 18.73 697 PRO B C 1
ATOM 10904 O O . PRO B 1 697 ? -13.258 92.062 -30.812 1 18.73 697 PRO B O 1
ATOM 10907 N N . LEU B 1 698 ? -12.039 93.688 -30.172 1 16.52 698 LEU B N 1
ATOM 10908 C CA . LEU B 1 698 ? -12.047 95.188 -30.266 1 16.52 698 LEU B CA 1
ATOM 10909 C C . LEU B 1 698 ? -11.641 95.625 -31.672 1 16.52 698 LEU B C 1
ATOM 10911 O O . LEU B 1 698 ? -10.547 95.312 -32.125 1 16.52 698 LEU B O 1
ATOM 10915 N N . HIS B 1 699 ? -12.711 95.5 -32.562 1 17.75 699 HIS B N 1
ATOM 10916 C CA . HIS B 1 699 ? -13.688 96.562 -32.438 1 17.75 699 HIS B CA 1
ATOM 10917 C C . HIS B 1 699 ? -14.516 96.438 -31.156 1 17.75 699 HIS B C 1
ATOM 10919 O O . HIS B 1 699 ? -14.773 95.312 -30.719 1 17.75 699 HIS B O 1
#

pLDDT: mean 79.73, std 19.08, range [16.3, 97.44]

Foldseek 3Di:
DVVVVVVVVVVVVVVVVVVVVVVLVLQAKKKWWFQKWKWQDDPDPDDIQTQAGGATFIWGFLFEEEEEAAPSLCSVVVLCVQCLNDFLRMFIDTAMDMLQDRDNNAFALEFEAEPDQQDLQLAFLLLRLLLLLLLFPAPVDDSVRSSVLSVVLCVLLVNVVRRRFGQHDPVGDHDDLLSSLSSSVSSRCSVPRQHYEYEASCPPHDQVSLQSSLVSVSVSRNSTHTHYYYHYQHDLSSLVSGQWYFYGASNYTLATDGSVCVQVLCVVLPAHDDPPDRVSVSSHVLRPQVVVVVVVVVVVVVVVVVVVPDPPPPVVVVVPVRPCVVDGSVVSSVSSRVSRCVDPRVVVRVVVSVVSNPSPPSPSPCPDARNYDLVSNLVSLLVVLLSSQVSDCQAQVVVLVVLLVVLLVLLVVLFQLDQAPVSLLVVLVSLLCLLQVVLLSLLSNLVVLLSVVVVVVSCVSNRSDDLVSVLVSVLNSCLVSLLSSLLSSLVSNCVRNVFDDDPVLSVLSSLLSSLSNLLLNLLLSLLSLPDDDPVVSSVVSSVVSVVLSCLLASVPALVRDDPPPRNPPVNLLRLSVLSSLLNLLSRQAPDWHHDPDNVDDTDRSCVCCCPPRVHHNVDHSVVSSVSSNVSSVVSSVSSSVSVVCVVPVSVVSSVVVNVVSVVVVVPDVVVVPPPPPPPPPPVPPPPPDDPPPPDCCPD/DVVVVVVVVVVVVVVVVVVVVVVLVLQAKKKWWFQKWKWQDDPDPDDIQTQAGGATFIWGFLFEEEEEAAPSLCSVVVLCVQQLNDFLRMFIDTAMDMLQDRDNNAFALEFEAEPDQQDLQLAFLLLRLLLLLLLFPAPPDDSVRSSVLSVVLCVLLVNVVRRRFGCHDPVGDHDDLLSSLSSSVSSRCSVPRQHYEYEASCPPHDQVSLQSSLVSVSVSRNSTHTHYYYHYQHDLNSLVSGQWYFYGASNYTLATDGSVCVQVLCVVLPAHDDPPDRVSVSSHVLRPQVVVVVVVVVVVVVVVVVVVPDPPDPVVVVVPVRPCVVDGSVVSSVSSRVSNCVDPRVVVRVVVSVVSNPSPPSPSPCPDARNYDLVSSLVSLLVVLLSSQVSDCQAQVVVLVVLLVVLLVLLVVLFQLDQAPVSLLVVLVSLLCLLQVVLLSLLSNLVVLLSVVVVVVSCVSNRSDDLVSVLVSVLNSCLVSLLSSLLSSLVSNCVRNVFDDDPVLSVLSSLLSSLSNLLLNLLLSLLSLPDDDPVVSSVVSSVVSVVLSCLLASVPALVRDDPPPRNPPVNLLRLSNLSSLLNLLSRQAPDWHHDPDNVDDTDRSQVCCCPPRVHHNVDDSVVSSVSSNVSSVVSSVSSSVSVVCVVPVRVVSSVVVNVVSVVVVVPDPVVPPPPPPPPPPPVPPPDDDDPPPPPDPPD

Solvent-accessible surface area (backbone atoms only — not comparable to full-atom values): 73032 Å² total; per-residue (Å²): 124,71,72,62,55,56,54,54,54,49,49,50,51,48,47,46,49,46,44,50,49,43,49,48,58,57,53,44,37,36,39,30,37,43,47,32,24,31,36,38,78,44,88,61,95,51,76,62,49,65,43,30,54,51,34,67,51,69,44,44,49,49,32,34,37,35,36,33,39,49,90,82,14,32,63,66,57,50,52,25,54,66,56,55,62,58,61,58,74,48,35,77,47,64,46,45,26,45,40,32,35,82,49,80,46,54,68,31,55,45,32,72,41,61,64,71,86,74,73,70,25,65,36,25,47,48,53,50,44,43,53,50,45,64,33,40,40,49,63,86,55,49,70,68,55,50,50,49,51,40,54,48,49,33,46,65,58,60,36,64,91,48,27,82,37,35,44,24,52,96,88,40,84,43,57,54,72,52,54,48,47,41,46,56,48,48,61,49,46,68,76,60,48,27,33,40,40,32,38,34,74,50,66,94,42,52,70,54,46,29,38,45,51,52,50,48,51,43,54,51,8,63,72,32,14,16,33,42,33,32,45,72,80,63,54,59,74,48,52,67,67,36,48,27,31,37,34,31,37,80,12,29,60,43,44,53,47,50,40,79,52,46,58,54,50,35,39,74,73,73,54,60,70,60,66,61,38,26,63,64,57,48,54,48,56,42,48,26,47,60,45,42,56,44,51,51,38,51,50,49,40,44,49,61,51,37,71,74,52,87,76,70,71,63,66,61,69,59,59,58,78,53,77,62,77,81,50,52,19,58,58,46,35,55,50,41,32,54,50,31,71,72,31,70,50,42,52,50,48,52,50,51,40,51,53,43,52,63,37,76,72,66,73,60,74,73,76,59,50,42,58,32,52,69,68,58,37,28,53,50,51,19,52,51,49,30,52,41,46,70,65,31,56,78,52,48,55,52,51,37,52,48,44,46,55,50,22,51,50,52,14,56,53,42,44,58,56,66,56,41,53,78,25,53,57,42,53,50,31,51,51,41,42,52,58,38,52,57,40,55,57,56,60,46,40,50,64,57,50,43,56,50,48,54,42,48,52,56,39,44,57,47,26,42,60,57,71,65,45,48,58,51,20,54,52,61,34,44,43,63,58,45,46,51,40,28,47,52,29,43,54,45,29,41,63,39,28,59,49,65,86,42,73,68,47,47,50,48,53,30,52,46,48,36,49,49,38,50,31,50,48,37,48,48,50,40,45,45,74,70,42,92,46,70,59,61,30,49,40,52,47,51,49,51,52,48,54,41,46,55,52,21,32,72,52,44,33,55,77,69,34,42,59,83,52,49,44,52,56,45,30,74,71,27,53,45,21,31,46,45,52,25,51,50,49,59,55,29,52,91,38,66,26,41,43,92,49,87,86,46,72,62,42,48,25,52,55,46,34,44,70,74,52,49,38,70,70,85,56,59,47,64,56,28,51,49,49,35,51,50,50,34,52,49,39,49,51,48,35,50,47,51,56,51,42,58,66,54,43,44,57,50,54,20,51,53,47,32,54,51,46,50,60,51,49,73,67,36,66,82,70,65,61,77,54,82,73,76,80,62,82,66,78,70,78,73,74,84,74,82,86,57,94,69,79,50,103,58,127,123,70,73,63,55,57,53,52,55,50,48,50,49,48,48,46,48,46,44,50,49,44,48,48,58,57,50,44,38,36,38,30,35,44,46,33,25,34,34,37,76,44,88,62,94,50,79,63,49,66,43,30,53,52,33,67,49,68,45,45,49,50,32,34,36,34,37,31,38,49,89,83,14,32,64,68,57,50,53,24,54,68,56,56,61,60,61,55,74,49,35,76,46,62,45,48,26,44,40,34,35,81,49,82,48,54,66,31,55,45,33,72,41,62,64,70,86,74,72,71,26,66,37,24,47,48,53,52,43,43,54,50,45,65,33,38,39,49,62,87,55,50,71,67,56,50,50,49,50,41,54,50,48,34,46,65,57,60,36,65,91,49,27,82,37,35,44,24,51,98,89,38,84,43,58,51,72,51,55,48,47,41,48,56,49,48,61,50,47,70,77,60,47,26,31,39,40,32,39,34,74,50,67,96,43,51,68,54,46,29,39,44,50,51,50,48,50,44,55,50,8,62,72,32,12,17,33,42,32,34,44,71,82,64,53,60,73,49,53,66,66,37,49,28,31,37,34,30,38,80,13,28,60,42,43,52,46,49,39,79,52,47,58,55,50,34,37,74,74,72,53,60,70,60,65,61,38,27,61,63,58,46,54,47,56,41,47,27,47,60,44,41,56,45,51,52,37,51,51,50,40,44,48,60,52,37,73,71,52,88,74,70,69,63,66,62,68,59,59,59,78,52,78,64,78,82,51,54,19,60,57,47,35,54,50,40,31,54,50,31,70,71,30,71,50,42,53,52,48,52,50,52,41,52,53,43,52,64,37,76,70,66,72,60,74,73,76,60,49,43,59,32,50,69,68,57,36,29,53,49,50,19,51,51,50,32,51,40,45,72,66,31,56,76,52,48,54,52,51,39,53,48,44,45,54,49,23,51,49,52,14,57,54,41,44,58,54,66,57,42,51,79,24,54,58,42,52,50,30,52,52,42,42,50,58,38,52,57,39,55,57,55,60,48,43,51,66,57,48,43,56,49,48,53,40,47,53,56,38,43,59,48,27,42,61,57,70,66,44,47,57,53,21,54,52,60,33,46,43,63,57,46,47,49,40,28,48,51,30,43,53,44,29,41,64,40,28,58,50,65,88,42,72,68,47,46,50,49,53,30,51,46,47,35,49,50,40,52,32,50,48,38,47,49,50,40,45,45,73,72,43,92,45,71,60,61,29,49,41,52,47,51,50,51,51,47,53,40,47,54,53,20,32,72,52,44,34,56,77,69,33,41,57,82,51,48,44,53,55,46,29,75,70,27,52,45,21,32,46,42,53,23,51,49,49,60,54,29,52,91,38,65,27,41,43,91,50,87,86,45,72,61,43,48,25,50,55,46,33,43,70,73,51,50,40,71,70,84,58,58,48,66,55,28,52,49,50,33,52,50,50,33,52,49,38,49,50,48,34,48,47,52,57,52,40,59,63,52,43,44,56,48,55,20,51,52,48,33,54,53,46,49,59,51,48,73,66,35,66,82,70,65,60,77,54,84,73,76,80,61,80,67,75,68,85,66,72,88,70,80,87,58,88,75,75,74,68,82,118